Protein 4HPG (pdb70)

Foldseek 3Di:
DAFEDDAQADQADPLLVVLVLCVVLVHQEYEYAALDPSNLVSQFQSNREYAHHDHLVCLQVLLDLVSLLVVCVPRPVVRPNGHQYAEYAYEEAAACPDPVHVVRLVRRVSSQVSNCVSCVVVPNLVRYPYEHEHECVQFDDQVQLLPIAGDPVGLVSPLVRLVVCVVSVHAYEYADELQVVCQVCVVLPPLCQALVNAPAFDDDDPPFGRRHDRLSSVSSVCSRCVVSVNNPHAYAHEEYFAFCDFGPPNRLVSRLRRVQVVLVVQCFHHSVGTHHGHHHYYYHQAQNVNDDDRRSRGRHQAYNVSHGSHPHRND/DAFEDDDQAPQFDPLLVVLVLCLVQVHQEYEYAALDPSNLVNQFQSNREYAHHDELVCLVVLLDLVSLLVCCVVRPVVRVNGYQYAEYAYEAAAACPDPVHVVSLVRRVSSLVSNLVNCVVVPCLVRYQYEHEHECVQFPDQVQLLQIAGDPVRLVSVLVRLVVCVVSVHAYEYADELQVVCQVCVPVDPLCQALVNAPAFDDDDDVFGRSHPRLSRVSSVLSRCVVSVNNVHAYAHEEYFAFCDQGPPNRLVSRLRRVQVVLVVQCAHHSVGGHHGHHHYYYHQAQNVNDDDRRSRGRHQAYSVSHGSHPHRND/DAFEDEDQAPQADPLLVVLVLCVVLVHQEYEYAALDPVNLVSQFQSNREYAHHDELVCLQVLLDLVSLLVCCVVRPVVRVNGHQYAEYAQYEAAACPDPVHVVRLVRRVSNLVSNCVNCVVVPCLVRYPYEHEHECVQFPDQVQLLPIAGDPVRLVSVLVRLVVCVVSVHAYEYADELQVVCQVCVVLQPLCQALVNFPFFDHDDPVDGRRHPRLSSVSSVCSHCVVSVNNPHAYAHEEYFAFCDFGPPNRLVSRLRRVQVVLVVQCAHHSVGTHHRHHHYYYHQAFNVNDDDRRSRGRHQAYSVSDGSHPHRND/DAFEDDDQAPLADDLLVVLVLCLVQVRQEYEYAALDPRNLVSQFQSNREYAHHHHLVCLVQLLPLVSLLVVCVVRPVVRVVGHQYAEYAYEAAAACPDPVHVVSLVRRVSSLVSNVVSCVVVPCLVRYPYEHEHECVQWPDQVQLLPIAGDPVRLVSPLVRLVVCVVSVHAYEYADELQVVCQVCVPVDPLCQALVNAPAFDDDDPVFGRSHPRLSVVSSVLSRCVVSVNVPHAYAHEEYFAFCDDGPPNRLVSRLRNVQVVLVVQPAHHSVGGRHRHHHYYPHQAQNVNDDDRRSRGRHQAYSVRHGSHPHRND

Sequence (1260 aa):
VGVCYGMQGNNLPPVSEVIALYKKSNITRMRIYDPNQAVLEALRGSNIELILGVPNSDLQSLTNPSNAKSWVQKNVRGFWSSVRFRYIAVGNEISPVNRGTAWLAQFVLPAMRNIHDAIRSAGLQDQIKVSTAIDLTLVGNSYPPSAGAFRDDVRSYLNPIIRFLSSIRSPLLANIYPYFTYAGNPRDISLPYALFTSPSVVVWDGQRGYKNLFDATLDALYSALERASGGSLEVVVSESGWPSAGAFAATFDNGRTYLSNLIQHVKRGTPKRPKRAIETYLFAMFDENKKQPEVEKHFGLFFPNKWQKYNLNFSVGVCYGMQGNNLPPVSEVIALYKKSNITRMRIYDPNQAVLEALRGSNIELILGVPNSDLQSLTNPSNAKSWVQKNVRGFWSSVRFRYIAVGNEISPVNRGTAWLAQFVLPAMRNIHDAIRSAGLQDQIKVSTAIDLTLVGNSYPPSAGAFRDDVRSYLNPIIRFLSSIRSPLLANIYPYFTYAGNPRDISLPYALFTSPSVVVWDGQRGYKNLFDATLDALYSALERASGGSLEVVVSESGWPSAGAFAATFDNGRTYLSNLIQHVKRGTPKRPKRAIETYLFAMFDENKKQPEVEKHFGLFFPNKWQKYNLNFSVGVCYGMQGNNLPPVSEVIALYKKSNITRMRIYDPNQAVLEALRGSNIELILGVPNSDLQSLTNPSNAKSWVQKNVRGFWSSVRFRYIAVGNEISPVNRGTAWLAQFVLPAMRNIHDAIRSAGLQDQIKVSTAIDLTLVGNSYPPSAGAFRDDVRSYLNPIIRFLSSIRSPLLANIYPYFTYAGNPRDISLPYALFTSPSVVVWDGQRGYKNLFDATLDALYSALERASGGSLEVVVSESGWPSAGAFAATFDNGRTYLSNLIQHVKRGTPKRPKRAIETYLFAMFDENKKQPEVEKHFGLFFPNKWQKYNLNFSVGVCYGMQGNNLPPVSEVIALYKKSNITRMRIYDPNQAVLEALRGSNIELILGVPNSDLQSLTNPSNAKSWVQKNVRGFWSSVRFRYIAVGNEISPVNRGTAWLAQFVLPAMRNIHDAIRSAGLQDQIKVSTAIDLTLVGNSYPPSAGAFRDDVRSYLNPIIRFLSSIRSPLLANIYPYFTYAGNPRDISLPYALFTSPSVVVWDGQRGYKNLFDATLDALYSALERASGGSLEVVVSESGWPSAGAFAATFDNGRTYLSNLIQHVKRGTPKRPKRAIETYLFAMFDENKKQPEVEKHFGLFFPNKWQKYNLNFS

Nearest PDB structures (foldseek):
  4iis-assembly4_D  TM=9.986E-01  e=2.683E-67  Hevea brasiliensis
  2cyg-assembly1_A  TM=9.717E-01  e=1.065E-47  Musa acuminata
  3ur7-assembly2_B  TM=9.651E-01  e=1.050E-44  Solanum tuberosum
  3ur8-assembly2_B  TM=9.765E-01  e=4.559E-44  Solanum tuberosum
  1ghr-assembly1_A  TM=9.782E-01  e=1.045E-43  Hordeum vulgare

Solvent-accessible surface area: 48879 Å² total

Organism: Hevea brasiliensis (NCBI:txid3981)

Radius of gyration: 34.24 Å; Cα contacts (8 Å, |Δi|>4): 2772; chains: 4; bounding box: 88×74×108 Å

Structure (mmCIF, N/CA/C/O backbone):
data_4HPG
#
_entry.id   4HPG
#
_cell.length_a   87.176
_cell.length_b   89.778
_cell.length_c   101.542
_cell.angle_alpha   90.00
_cell.angle_beta   113.59
_cell.angle_gamma   90.00
#
_symmetry.space_group_name_H-M   'P 1 21 1'
#
loop_
_entity.id
_entity.type
_entity.pdbx_description
1 polymer Beta-1,3-glucanase
2 branched alpha-L-fucopyranose-(1-3)-2-acetamido-2-deoxy-beta-D-glucopyranose
3 non-polymer DI(HYDROXYETHYL)ETHER
4 non-polymer 2-acetamido-2-deoxy-beta-D-glucopyranose
5 water water
#
loop_
_atom_site.group_PDB
_atom_site.id
_atom_site.type_symbol
_atom_site.label_atom_id
_atom_site.label_alt_id
_atom_site.label_comp_id
_atom_site.label_asym_id
_atom_site.label_entity_id
_atom_site.label_seq_id
_atom_site.pdbx_PDB_ins_code
_atom_site.Cartn_x
_atom_site.Cartn_y
_atom_site.Cartn_z
_atom_site.occupancy
_atom_site.B_iso_or_equiv
_atom_site.auth_seq_id
_atom_site.auth_comp_id
_atom_site.auth_asym_id
_atom_site.auth_atom_id
_atom_site.pdbx_PDB_model_num
ATOM 9 N N . VAL A 1 2 ? 13.273 8.296 194.130 1.00 33.94 2 VAL A N 1
ATOM 10 C CA . VAL A 1 2 ? 12.568 7.410 195.020 1.00 33.24 2 VAL A CA 1
ATOM 11 C C . VAL A 1 2 ? 13.382 7.211 196.291 1.00 34.63 2 VAL A C 1
ATOM 12 O O . VAL A 1 2 ? 14.594 7.427 196.277 1.00 39.93 2 VAL A O 1
ATOM 16 N N . GLY A 1 3 ? 12.737 6.926 197.420 1.00 37.86 3 GLY A N 1
ATOM 17 C CA . GLY A 1 3 ? 13.490 6.609 198.622 1.00 28.82 3 GLY A CA 1
ATOM 18 C C . GLY A 1 3 ? 13.300 5.138 198.932 1.00 27.77 3 GLY A C 1
ATOM 19 O O . GLY A 1 3 ? 12.464 4.494 198.336 1.00 32.49 3 GLY A O 1
ATOM 20 N N . VAL A 1 4 ? 14.035 4.604 199.894 1.00 28.95 4 VAL A N 1
ATOM 21 C CA . VAL A 1 4 ? 13.880 3.214 200.288 1.00 27.35 4 VAL A CA 1
ATOM 22 C C . VAL A 1 4 ? 13.937 3.105 201.823 1.00 28.67 4 VAL A C 1
ATOM 23 O O . VAL A 1 4 ? 14.823 3.670 202.455 1.00 27.16 4 VAL A O 1
ATOM 27 N N . CYS A 1 5 ? 13.015 2.345 202.404 1.00 29.36 5 CYS A N 1
ATOM 28 C CA . CYS A 1 5 ? 13.033 2.117 203.851 1.00 30.70 5 CYS A CA 1
ATOM 29 C C . CYS A 1 5 ? 14.070 1.139 204.327 1.00 32.19 5 CYS A C 1
ATOM 30 O O . CYS A 1 5 ? 14.173 0.029 203.806 1.00 39.53 5 CYS A O 1
ATOM 33 N N . TYR A 1 6 ? 14.820 1.523 205.353 1.00 37.41 6 TYR A N 1
ATOM 34 C CA . TYR A 1 6 ? 15.852 0.665 205.917 1.00 36.46 6 TYR A CA 1
ATOM 35 C C . TYR A 1 6 ? 15.325 0.073 207.215 1.00 35.30 6 TYR A C 1
ATOM 36 O O . TYR A 1 6 ? 15.507 0.625 208.290 1.00 38.95 6 TYR A O 1
ATOM 45 N N . GLY A 1 7 ? 14.679 -1.079 207.095 1.00 37.99 7 GLY A N 1
ATOM 46 C CA . GLY A 1 7 ? 14.254 -1.858 208.243 1.00 33.91 7 GLY A CA 1
ATOM 47 C C . GLY A 1 7 ? 15.351 -2.819 208.597 1.00 38.22 7 GLY A C 1
ATOM 48 O O . GLY A 1 7 ? 15.978 -3.395 207.698 1.00 41.61 7 GLY A O 1
ATOM 49 N N . MET A 1 8 ? 15.588 -3.013 209.884 1.00 41.09 8 MET A N 1
ATOM 50 C CA . MET A 1 8 ? 16.689 -3.838 210.348 1.00 41.82 8 MET A CA 1
ATOM 51 C C . MET A 1 8 ? 16.243 -5.113 211.046 1.00 43.57 8 MET A C 1
ATOM 52 O O . MET A 1 8 ? 17.045 -5.822 211.656 1.00 44.82 8 MET A O 1
ATOM 57 N N . GLN A 1 9 ? 14.979 -5.464 210.936 1.00 41.06 9 GLN A N 1
ATOM 58 C CA . GLN A 1 9 ? 14.531 -6.617 211.699 1.00 42.63 9 GLN A CA 1
ATOM 59 C C . GLN A 1 9 ? 14.790 -7.954 211.003 1.00 48.13 9 GLN A C 1
ATOM 60 O O . GLN A 1 9 ? 13.856 -8.747 210.780 1.00 45.70 9 GLN A O 1
ATOM 66 N N . GLY A 1 10 ? 16.053 -8.190 210.648 1.00 44.83 10 GLY A N 1
ATOM 67 C CA . GLY A 1 10 ? 16.476 -9.472 210.113 1.00 42.03 10 GLY A CA 1
ATOM 68 C C . GLY A 1 10 ? 17.756 -9.879 210.819 1.00 45.29 10 GLY A C 1
ATOM 69 O O . GLY A 1 10 ? 18.486 -9.005 211.318 1.00 40.13 10 GLY A O 1
ATOM 70 N N . ASN A 1 11 ? 18.054 -11.182 210.831 1.00 45.79 11 ASN A N 1
ATOM 71 C CA . ASN A 1 11 ? 19.249 -11.694 211.527 1.00 42.22 11 ASN A CA 1
ATOM 72 C C . ASN A 1 11 ? 20.484 -11.858 210.633 1.00 38.14 11 ASN A C 1
ATOM 73 O O . ASN A 1 11 ? 21.476 -12.405 211.088 1.00 42.31 11 ASN A O 1
ATOM 78 N N . ASN A 1 12 ? 20.393 -11.489 209.358 1.00 37.04 12 ASN A N 1
ATOM 79 C CA . ASN A 1 12 ? 21.435 -11.788 208.371 1.00 38.40 12 ASN A CA 1
ATOM 80 C C . ASN A 1 12 ? 21.793 -10.571 207.521 1.00 44.43 12 ASN A C 1
ATOM 81 O O . ASN A 1 12 ? 22.212 -10.714 206.346 1.00 47.65 12 ASN A O 1
ATOM 86 N N . LEU A 1 13 ? 21.577 -9.378 208.073 1.00 41.78 13 LEU A N 1
ATOM 87 C CA . LEU A 1 13 ? 21.772 -8.161 207.285 1.00 41.95 13 LEU A CA 1
ATOM 88 C C . LEU A 1 13 ? 23.231 -7.665 207.319 1.00 42.70 13 LEU A C 1
ATOM 89 O O . LEU A 1 13 ? 23.946 -7.858 208.307 1.00 45.77 13 LEU A O 1
ATOM 94 N N . PRO A 1 14 ? 23.653 -6.972 206.249 1.00 42.18 14 PRO A N 1
ATOM 95 C CA . PRO A 1 14 ? 24.996 -6.378 206.202 1.00 43.74 14 PRO A CA 1
ATOM 96 C C . PRO A 1 14 ? 25.166 -5.374 207.313 1.00 41.80 14 PRO A C 1
ATOM 97 O O . PRO A 1 14 ? 24.152 -4.878 207.808 1.00 44.57 14 PRO A O 1
ATOM 101 N N . PRO A 1 15 ? 26.415 -5.096 207.716 1.00 41.02 15 PRO A N 1
ATOM 102 C CA . PRO A 1 15 ? 26.650 -4.044 208.708 1.00 44.78 15 PRO A CA 1
ATOM 103 C C . PRO A 1 15 ? 26.076 -2.719 208.255 1.00 43.96 15 PRO A C 1
ATOM 104 O O . PRO A 1 15 ? 26.037 -2.461 207.045 1.00 46.25 15 PRO A O 1
ATOM 108 N N . VAL A 1 16 ? 25.656 -1.908 209.222 1.00 38.97 16 VAL A N 1
ATOM 109 C CA . VAL A 1 16 ? 25.121 -0.588 208.973 1.00 35.53 16 VAL A CA 1
ATOM 110 C C . VAL A 1 16 ? 25.953 0.158 207.938 1.00 41.81 16 VAL A C 1
ATOM 111 O O . VAL A 1 16 ? 25.413 0.785 207.008 1.00 45.87 16 VAL A O 1
ATOM 115 N N . SER A 1 17 ? 27.270 0.103 208.130 1.00 44.80 17 SER A N 1
ATOM 116 C CA . SER A 1 17 ? 28.228 0.847 207.307 1.00 43.18 17 SER A CA 1
ATOM 117 C C . SER A 1 17 ? 28.152 0.489 205.823 1.00 42.54 17 SER A C 1
ATOM 118 O O . SER A 1 17 ? 28.282 1.367 204.975 1.00 45.62 17 SER A O 1
ATOM 121 N N . GLU A 1 18 ? 27.943 -0.790 205.516 1.00 43.89 18 GLU A N 1
ATOM 122 C CA . GLU A 1 18 ? 27.832 -1.291 204.123 1.00 46.86 18 GLU A CA 1
ATOM 123 C C . GLU A 1 18 ? 26.564 -0.901 203.363 1.00 46.65 18 GLU A C 1
ATOM 124 O O . GLU A 1 18 ? 26.585 -0.667 202.137 1.00 42.00 18 GLU A O 1
ATOM 130 N N . VAL A 1 19 ? 25.475 -0.840 204.131 1.00 45.19 19 VAL A N 1
ATOM 131 C CA . VAL A 1 19 ? 24.155 -0.488 203.654 1.00 37.80 19 VAL A CA 1
ATOM 132 C C . VAL A 1 19 ? 24.157 0.928 203.124 1.00 40.50 19 VAL A C 1
ATOM 133 O O . VAL A 1 19 ? 23.574 1.212 202.073 1.00 42.23 19 VAL A O 1
ATOM 137 N N . ILE A 1 20 ? 24.821 1.824 203.848 1.00 39.62 20 ILE A N 1
ATOM 138 C CA . ILE A 1 20 ? 24.987 3.207 203.388 1.00 39.65 20 ILE A CA 1
ATOM 139 C C . ILE A 1 20 ? 25.745 3.259 202.054 1.00 42.69 20 ILE A C 1
ATOM 140 O O . ILE A 1 20 ? 25.310 3.947 201.122 1.00 46.31 20 ILE A O 1
ATOM 145 N N . ALA A 1 21 ? 26.910 2.594 201.984 1.00 46.41 21 ALA A N 1
ATOM 146 C CA . ALA A 1 21 ? 27.632 2.441 200.708 1.00 46.03 21 ALA A CA 1
ATOM 147 C C . ALA A 1 21 ? 26.667 1.943 199.631 1.00 41.92 21 ALA A C 1
ATOM 148 O O . ALA A 1 21 ? 26.560 2.526 198.538 1.00 40.10 21 ALA A O 1
ATOM 150 N N . LEU A 1 22 ? 25.904 0.914 199.988 1.00 39.03 22 LEU A N 1
ATOM 151 C CA . LEU A 1 22 ? 24.935 0.331 199.070 1.00 41.65 22 LEU A CA 1
ATOM 152 C C . LEU A 1 22 ? 23.866 1.361 198.716 1.00 44.42 22 LEU A C 1
ATOM 153 O O . LEU A 1 22 ? 23.308 1.326 197.622 1.00 44.20 22 LEU A O 1
ATOM 158 N N . TYR A 1 23 ? 23.598 2.309 199.609 1.00 39.41 23 TYR A N 1
ATOM 159 C CA . TYR A 1 23 ? 22.675 3.352 199.226 1.00 39.62 23 TYR A CA 1
ATOM 160 C C . TYR A 1 23 ? 23.338 4.275 198.177 1.00 42.37 23 TYR A C 1
ATOM 161 O O . TYR A 1 23 ? 22.722 4.573 197.137 1.00 41.10 23 TYR A O 1
ATOM 170 N N . LYS A 1 24 ? 24.553 4.767 198.436 1.00 43.42 24 LYS A N 1
ATOM 171 C CA . LYS A 1 24 ? 25.260 5.634 197.461 1.00 45.56 24 LYS A CA 1
ATOM 172 C C . LYS A 1 24 ? 25.465 4.920 196.116 1.00 45.01 24 LYS A C 1
ATOM 173 O O . LYS A 1 24 ? 25.193 5.475 195.044 1.00 45.65 24 LYS A O 1
ATOM 179 N N . LYS A 1 25 ? 25.948 3.679 196.204 1.00 41.31 25 LYS A N 1
ATOM 180 C CA . LYS A 1 25 ? 26.195 2.833 195.047 1.00 44.72 25 LYS A CA 1
ATOM 181 C C . LYS A 1 25 ? 24.999 2.730 194.121 1.00 45.34 25 LYS A C 1
ATOM 182 O O . LYS A 1 25 ? 25.125 2.824 192.886 1.00 41.77 25 LYS A O 1
ATOM 188 N N . SER A 1 26 ? 23.829 2.522 194.711 1.00 43.05 26 SER A N 1
ATOM 189 C CA . SER A 1 26 ? 22.635 2.335 193.904 1.00 41.04 26 SER A CA 1
ATOM 190 C C . SER A 1 26 ? 22.034 3.675 193.486 1.00 43.59 26 SER A C 1
ATOM 191 O O . SER A 1 26 ? 21.024 3.710 192.784 1.00 44.78 26 SER A O 1
ATOM 194 N N . ASN A 1 27 ? 22.671 4.772 193.900 1.00 42.32 27 ASN A N 1
ATOM 195 C CA . ASN A 1 27 ? 22.175 6.123 193.607 1.00 43.46 27 ASN A CA 1
ATOM 196 C C . ASN A 1 27 ? 20.768 6.351 194.209 1.00 42.96 27 ASN A C 1
ATOM 197 O O . ASN A 1 27 ? 19.923 7.005 193.594 1.00 41.33 27 ASN A O 1
ATOM 202 N N . ILE A 1 28 ? 20.528 5.743 195.378 1.00 40.72 28 ILE A N 1
ATOM 203 C CA . ILE A 1 28 ? 19.351 5.972 196.230 1.00 37.82 28 ILE A CA 1
ATOM 204 C C . ILE A 1 28 ? 19.653 7.157 197.155 1.00 37.55 28 ILE A C 1
ATOM 205 O O . ILE A 1 28 ? 20.506 7.047 198.023 1.00 42.14 28 ILE A O 1
ATOM 210 N N . THR A 1 29 ? 18.982 8.286 196.967 1.00 38.99 29 THR A N 1
ATOM 211 C CA . THR A 1 29 ? 19.296 9.494 197.714 1.00 36.91 29 THR A CA 1
ATOM 212 C C . THR A 1 29 ? 18.349 9.771 198.913 1.00 40.16 29 THR A C 1
ATOM 213 O O . THR A 1 29 ? 18.452 10.810 199.570 1.00 37.86 29 THR A O 1
ATOM 217 N N . ARG A 1 30 ? 17.464 8.824 199.226 1.00 40.14 30 ARG A N 1
ATOM 218 C CA . ARG A 1 30 ? 16.522 8.961 200.354 1.00 35.07 30 ARG A CA 1
ATOM 219 C C . ARG A 1 30 ? 16.303 7.695 201.185 1.00 29.93 30 ARG A C 1
ATOM 220 O O . ARG A 1 30 ? 16.122 6.610 200.645 1.00 29.46 30 ARG A O 1
ATOM 228 N N . MET A 1 31 ? 16.350 7.843 202.507 1.00 30.37 31 MET A N 1
ATOM 229 C CA . MET A 1 31 ? 16.209 6.696 203.404 1.00 28.82 31 MET A CA 1
ATOM 230 C C . MET A 1 31 ? 15.158 6.943 204.493 1.00 30.70 31 MET A C 1
ATOM 231 O O . MET A 1 31 ? 15.027 8.055 204.985 1.00 31.49 31 MET A O 1
ATOM 236 N N . ARG A 1 32 ? 14.414 5.914 204.873 1.00 28.34 32 ARG A N 1
ATOM 237 C CA . ARG A 1 32 ? 13.556 6.030 206.034 1.00 26.89 32 ARG A CA 1
ATOM 238 C C . ARG A 1 32 ? 13.979 5.039 207.125 1.00 31.76 32 ARG A C 1
ATOM 239 O O . ARG A 1 32 ? 14.131 3.844 206.875 1.00 34.64 32 ARG A O 1
ATOM 247 N N . ILE A 1 33 ? 14.245 5.539 208.324 1.00 31.03 33 ILE A N 1
ATOM 248 C CA . ILE A 1 33 ? 14.427 4.642 209.460 1.00 29.07 33 ILE A CA 1
ATOM 249 C C . ILE A 1 33 ? 13.282 4.763 210.485 1.00 27.14 33 ILE A C 1
ATOM 250 O O . ILE A 1 33 ? 12.566 5.767 210.513 1.00 28.56 33 ILE A O 1
ATOM 255 N N . TYR A 1 34 ? 13.111 3.750 211.333 1.00 29.93 34 TYR A N 1
ATOM 256 C CA . TYR A 1 34 ? 11.957 3.696 212.242 1.00 26.86 34 TYR A CA 1
ATOM 257 C C . TYR A 1 34 ? 12.347 4.045 213.703 1.00 29.23 34 TYR A C 1
ATOM 258 O O . TYR A 1 34 ? 11.475 4.214 214.558 1.00 29.35 34 TYR A O 1
ATOM 267 N N . ASP A 1 35 ? 13.642 4.205 213.966 1.00 28.45 35 ASP A N 1
ATOM 268 C CA . ASP A 1 35 ? 14.112 4.682 215.274 1.00 32.30 35 ASP A CA 1
ATOM 269 C C . ASP A 1 35 ? 15.385 5.489 215.085 1.00 30.74 35 ASP A C 1
ATOM 270 O O . ASP A 1 35 ? 16.041 5.337 214.074 1.00 36.12 35 ASP A O 1
ATOM 275 N N . PRO A 1 36 ? 15.791 6.283 216.076 1.00 28.34 36 PRO A N 1
ATOM 276 C CA . PRO A 1 36 ? 17.037 7.029 215.860 1.00 31.00 36 PRO A CA 1
ATOM 277 C C . PRO A 1 36 ? 18.242 6.172 216.236 1.00 33.84 36 PRO A C 1
ATOM 278 O O . PRO A 1 36 ? 18.925 6.451 217.231 1.00 32.30 36 PRO A O 1
ATOM 282 N N . ASN A 1 37 ? 18.489 5.135 215.442 1.00 34.48 37 ASN A N 1
ATOM 283 C CA . ASN A 1 37 ? 19.626 4.253 215.662 1.00 35.32 37 ASN A CA 1
ATOM 284 C C . ASN A 1 37 ? 20.952 4.992 215.544 1.00 32.94 37 ASN A C 1
ATOM 285 O O . ASN A 1 37 ? 21.272 5.547 214.498 1.00 35.79 37 ASN A O 1
ATOM 290 N N . GLN A 1 38 ? 21.712 5.009 216.627 1.00 35.01 38 GLN A N 1
ATOM 291 C CA . GLN A 1 38 ? 22.938 5.785 216.661 1.00 33.24 38 GLN A CA 1
ATOM 292 C C . GLN A 1 38 ? 23.940 5.312 215.622 1.00 32.80 38 GLN A C 1
ATOM 293 O O . GLN A 1 38 ? 24.568 6.138 214.958 1.00 34.26 38 GLN A O 1
ATOM 299 N N . ALA A 1 39 ? 24.131 3.998 215.513 1.00 34.97 39 ALA A N 1
ATOM 300 C CA . ALA A 1 39 ? 25.088 3.457 214.547 1.00 33.15 39 ALA A CA 1
ATOM 301 C C . ALA A 1 39 ? 24.709 3.917 213.134 1.00 36.93 39 ALA A C 1
ATOM 302 O O . ALA A 1 39 ? 25.579 4.336 212.371 1.00 40.24 39 ALA A O 1
ATOM 304 N N . VAL A 1 40 ? 23.425 3.812 212.777 1.00 34.35 40 VAL A N 1
ATOM 305 C CA . VAL A 1 40 ? 22.944 4.269 211.472 1.00 29.55 40 VAL A CA 1
ATOM 306 C C . VAL A 1 40 ? 23.116 5.772 211.251 1.00 33.63 40 VAL A C 1
ATOM 307 O O . VAL A 1 40 ? 23.628 6.207 210.219 1.00 34.50 40 VAL A O 1
ATOM 311 N N . LEU A 1 41 ? 22.792 6.558 212.275 1.00 35.01 41 LEU A N 1
ATOM 312 C CA . LEU A 1 41 ? 22.904 8.016 212.206 1.00 33.92 41 LEU A CA 1
ATOM 313 C C . LEU A 1 41 ? 24.370 8.412 212.000 1.00 36.82 41 LEU A C 1
ATOM 314 O O . LEU A 1 41 ? 24.687 9.257 211.156 1.00 37.53 41 LEU A O 1
ATOM 319 N N . GLU A 1 42 ? 25.261 7.766 212.744 1.00 34.20 42 GLU A N 1
ATOM 320 C CA . GLU A 1 42 ? 26.678 8.001 212.564 1.00 36.51 42 GLU A CA 1
ATOM 321 C C . GLU A 1 42 ? 27.135 7.539 211.173 1.00 36.77 42 GLU A C 1
ATOM 322 O O . GLU A 1 42 ? 28.032 8.128 210.588 1.00 40.52 42 GLU A O 1
ATOM 328 N N . ALA A 1 43 ? 26.492 6.531 210.601 1.00 39.35 43 ALA A N 1
ATOM 329 C CA . ALA A 1 43 ? 26.964 6.025 209.324 1.00 34.31 43 ALA A CA 1
ATOM 330 C C . ALA A 1 43 ? 26.490 6.920 208.178 1.00 38.10 43 ALA A C 1
ATOM 331 O O . ALA A 1 43 ? 26.994 6.799 207.052 1.00 37.19 43 ALA A O 1
ATOM 333 N N . LEU A 1 44 ? 25.502 7.783 208.436 1.00 36.97 44 LEU A N 1
ATOM 334 C CA . LEU A 1 44 ? 24.977 8.622 207.354 1.00 37.42 44 LEU A CA 1
ATOM 335 C C . LEU A 1 44 ? 25.693 9.969 207.255 1.00 40.62 44 LEU A C 1
ATOM 336 O O . LEU A 1 44 ? 25.376 10.784 206.385 1.00 46.57 44 LEU A O 1
ATOM 341 N N . ARG A 1 45 ? 26.721 10.170 208.067 1.00 41.45 45 ARG A N 1
ATOM 342 C CA . ARG A 1 45 ? 27.367 11.481 208.148 1.00 44.95 45 ARG A CA 1
ATOM 343 C C . ARG A 1 45 ? 28.094 11.788 206.843 1.00 45.35 45 ARG A C 1
ATOM 344 O O . ARG A 1 45 ? 28.834 10.950 206.351 1.00 45.62 45 ARG A O 1
ATOM 352 N N . GLY A 1 46 ? 27.728 12.897 206.200 1.00 49.21 46 GLY A N 1
ATOM 353 C CA . GLY A 1 46 ? 28.273 13.289 204.906 1.00 44.62 46 GLY A CA 1
ATOM 354 C C . GLY A 1 46 ? 27.773 12.475 203.726 1.00 48.94 46 GLY A C 1
ATOM 355 O O . GLY A 1 46 ? 28.275 12.619 202.601 1.00 48.81 46 GLY A O 1
ATOM 356 N N . SER A 1 47 ? 26.784 11.617 203.975 1.00 46.92 47 SER A N 1
ATOM 357 C CA . SER A 1 47 ? 26.263 10.730 202.937 1.00 45.56 47 SER A CA 1
ATOM 358 C C . SER A 1 47 ? 25.423 11.439 201.878 1.00 42.98 47 SER A C 1
ATOM 359 O O . SER A 1 47 ? 25.297 10.953 200.761 1.00 44.25 47 SER A O 1
ATOM 362 N N . ASN A 1 48 ? 24.913 12.618 202.230 1.00 46.82 48 ASN A N 1
ATOM 363 C CA . ASN A 1 48 ? 23.954 13.397 201.425 1.00 47.19 48 ASN A CA 1
ATOM 364 C C . ASN A 1 48 ? 22.619 12.672 201.187 1.00 43.56 48 ASN A C 1
ATOM 365 O O . ASN A 1 48 ? 21.784 13.125 200.401 1.00 46.19 48 ASN A O 1
ATOM 370 N N . ILE A 1 49 ? 22.374 11.617 201.952 1.00 39.43 49 ILE A N 1
ATOM 371 C CA . ILE A 1 49 ? 21.123 10.877 201.875 1.00 35.18 49 ILE A CA 1
ATOM 372 C C . ILE A 1 49 ? 20.023 11.556 202.687 1.00 35.95 49 ILE A C 1
ATOM 373 O O . ILE A 1 49 ? 20.112 11.656 203.895 1.00 39.45 49 ILE A O 1
ATOM 378 N N . GLU A 1 50 ? 18.966 12.002 202.025 1.00 40.23 50 GLU A N 1
ATOM 379 C CA . GLU A 1 50 ? 17.868 12.645 202.731 1.00 36.21 50 GLU A CA 1
ATOM 380 C C . GLU A 1 50 ? 17.202 11.591 203.642 1.00 35.96 50 GLU A C 1
ATOM 381 O O . GLU A 1 50 ? 16.945 10.458 203.220 1.00 33.17 50 GLU A O 1
ATOM 387 N N . LEU A 1 51 ? 16.937 11.971 204.891 1.00 32.42 51 LEU A N 1
ATOM 388 C CA . LEU A 1 51 ? 16.458 11.029 205.897 1.00 28.78 51 LEU A CA 1
ATOM 389 C C . LEU A 1 51 ? 15.065 11.317 206.480 1.00 28.03 51 LEU A C 1
ATOM 390 O O . LEU A 1 51 ? 14.765 12.438 206.884 1.00 27.03 51 LEU A O 1
ATOM 395 N N . ILE A 1 52 ? 14.230 10.289 206.527 1.00 25.63 52 ILE A N 1
ATOM 396 C CA . ILE A 1 52 ? 13.048 10.285 207.365 1.00 25.24 52 ILE A CA 1
ATOM 397 C C . ILE A 1 52 ? 13.461 9.612 208.681 1.00 30.22 52 ILE A C 1
ATOM 398 O O . ILE A 1 52 ? 13.749 8.403 208.712 1.00 29.47 52 ILE A O 1
ATOM 403 N N . LEU A 1 53 ? 13.497 10.387 209.762 1.00 28.95 53 LEU A N 1
ATOM 404 C CA . LEU A 1 53 ? 13.853 9.877 211.076 1.00 24.47 53 LEU A CA 1
ATOM 405 C C . LEU A 1 53 ? 12.612 9.527 211.869 1.00 24.96 53 LEU A C 1
ATOM 406 O O . LEU A 1 53 ? 11.761 10.361 212.088 1.00 27.12 53 LEU A O 1
ATOM 411 N N . GLY A 1 54 ? 12.504 8.285 212.295 1.00 26.61 54 GLY A N 1
ATOM 412 C CA . GLY A 1 54 ? 11.307 7.845 212.975 1.00 24.70 54 GLY A CA 1
ATOM 413 C C . GLY A 1 54 ? 11.362 7.897 214.486 1.00 26.91 54 GLY A C 1
ATOM 414 O O . GLY A 1 54 ? 12.388 7.625 215.092 1.00 29.83 54 GLY A O 1
ATOM 415 N N . VAL A 1 55 ? 10.267 8.332 215.093 1.00 27.87 55 VAL A N 1
ATOM 416 C CA . VAL A 1 55 ? 10.050 8.143 216.516 1.00 24.25 55 VAL A CA 1
ATOM 417 C C . VAL A 1 55 ? 9.284 6.842 216.689 1.00 26.18 55 VAL A C 1
ATOM 418 O O . VAL A 1 55 ? 8.186 6.715 216.164 1.00 28.08 55 VAL A O 1
ATOM 422 N N . PRO A 1 56 ? 9.834 5.884 217.449 1.00 27.97 56 PRO A N 1
ATOM 423 C CA . PRO A 1 56 ? 9.138 4.597 217.597 1.00 27.36 56 PRO A CA 1
ATOM 424 C C . PRO A 1 56 ? 7.897 4.747 218.470 1.00 25.87 56 PRO A C 1
ATOM 425 O O . PRO A 1 56 ? 7.902 5.574 219.375 1.00 28.91 56 PRO A O 1
ATOM 429 N N . ASN A 1 57 ? 6.847 3.986 218.179 1.00 25.46 57 ASN A N 1
ATOM 430 C CA . ASN A 1 57 ? 5.585 4.121 218.901 1.00 27.18 57 ASN A CA 1
ATOM 431 C C . ASN A 1 57 ? 5.758 3.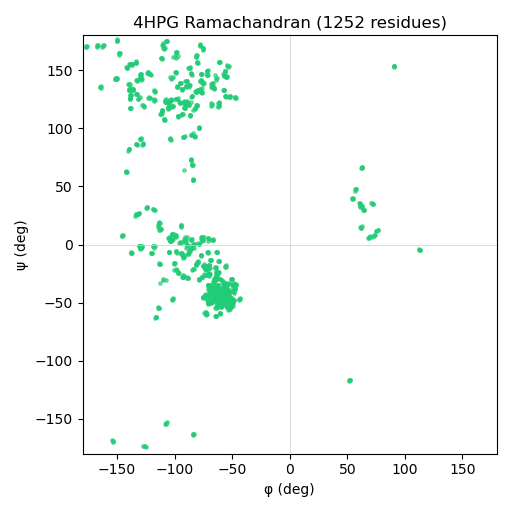987 220.399 1.00 28.91 57 ASN A C 1
ATOM 432 O O . ASN A 1 57 ? 5.063 4.645 221.180 1.00 28.92 57 ASN A O 1
ATOM 437 N N . SER A 1 58 ? 6.701 3.147 220.797 1.00 30.57 58 SER A N 1
ATOM 438 C CA . SER A 1 58 ? 6.965 2.918 222.203 1.00 30.15 58 SER A CA 1
ATOM 439 C C . SER A 1 58 ? 7.483 4.168 222.941 1.00 28.68 58 SER A C 1
ATOM 440 O O . SER A 1 58 ? 7.379 4.227 224.151 1.00 29.21 58 SER A O 1
ATOM 443 N N . ASP A 1 59 ? 8.013 5.161 222.220 1.00 29.44 59 ASP A N 1
ATOM 444 C CA . ASP A 1 59 ? 8.545 6.395 222.835 1.00 30.08 59 ASP A CA 1
ATOM 445 C C . ASP A 1 59 ? 7.597 7.601 222.822 1.00 30.10 59 ASP A C 1
ATOM 446 O O . ASP A 1 59 ? 7.959 8.655 223.345 1.00 32.09 59 ASP A O 1
ATOM 451 N N . LEU A 1 60 ? 6.444 7.482 222.162 1.00 25.66 60 LEU A N 1
ATOM 452 C CA . LEU A 1 60 ? 5.468 8.579 222.073 1.00 24.67 60 LEU A CA 1
ATOM 453 C C . LEU A 1 60 ? 5.031 9.160 223.418 1.00 27.81 60 LEU A C 1
ATOM 454 O O . LEU A 1 60 ? 4.942 10.369 223.576 1.00 28.80 60 LEU A O 1
ATOM 459 N N . GLN A 1 61 ? 4.786 8.292 224.391 1.00 28.80 61 GLN A N 1
ATOM 460 C CA . GLN A 1 61 ? 4.287 8.717 225.702 1.00 29.62 61 GLN A CA 1
ATOM 461 C C . GLN A 1 61 ? 5.367 9.578 226.323 1.00 30.72 61 GLN A C 1
ATOM 462 O O . GLN A 1 61 ? 5.095 10.685 226.776 1.00 29.38 61 GLN A O 1
ATOM 468 N N . SER A 1 62 ? 6.576 9.042 226.389 1.00 28.13 62 SER A N 1
ATOM 469 C CA . SER A 1 62 ? 7.707 9.800 226.884 1.00 30.65 62 SER A CA 1
ATOM 470 C C . SER A 1 62 ? 7.821 11.188 226.269 1.00 31.15 62 SER A C 1
ATOM 471 O O . SER A 1 62 ? 8.182 12.149 226.951 1.00 32.77 62 SER A O 1
ATOM 474 N N . LEU A 1 63 ? 7.513 11.287 224.981 1.00 28.61 63 LEU A N 1
ATOM 475 C CA . LEU A 1 63 ? 7.745 12.515 224.233 1.00 26.37 63 LEU A CA 1
ATOM 476 C C . LEU A 1 63 ? 6.615 13.528 224.349 1.00 25.32 63 LEU A C 1
ATOM 477 O O . LEU A 1 63 ? 6.723 14.638 223.849 1.00 29.75 63 LEU A O 1
ATOM 482 N N . THR A 1 64 ? 5.546 13.172 225.041 1.00 27.13 64 THR A N 1
ATOM 483 C CA . THR A 1 64 ? 4.483 14.132 225.311 1.00 26.68 64 THR A CA 1
ATOM 484 C C . THR A 1 64 ? 4.936 15.062 226.442 1.00 28.45 64 THR A C 1
ATOM 485 O O . THR A 1 64 ? 4.306 16.068 226.751 1.00 27.96 64 THR A O 1
ATOM 489 N N . ASN A 1 65 ? 6.054 14.703 227.059 1.00 32.44 65 ASN A N 1
ATOM 490 C CA . ASN A 1 65 ? 6.756 15.576 227.977 1.00 27.18 65 ASN A CA 1
ATOM 491 C C . ASN A 1 65 ? 7.784 16.439 227.242 1.00 30.05 65 ASN A C 1
ATOM 492 O O . ASN A 1 65 ? 8.698 15.921 226.610 1.00 31.87 65 ASN A O 1
ATOM 497 N N . PRO A 1 66 ? 7.659 17.762 227.366 1.00 30.79 66 PRO A N 1
ATOM 498 C CA . PRO A 1 66 ? 8.517 18.730 226.670 1.00 29.82 66 PRO A CA 1
ATOM 499 C C . PRO A 1 66 ? 10.001 18.516 226.973 1.00 33.11 66 PRO A C 1
ATOM 500 O O . PRO A 1 66 ? 10.803 18.567 226.056 1.00 35.07 66 PRO A O 1
ATOM 504 N N . SER A 1 67 ? 10.364 18.284 228.230 1.00 35.70 67 SER A N 1
ATOM 505 C CA . SER A 1 67 ? 11.770 18.102 228.581 1.00 36.85 67 SER A CA 1
ATOM 506 C C . SER A 1 67 ? 12.334 16.836 227.928 1.00 32.57 67 SER A C 1
ATOM 507 O O . SER A 1 67 ? 13.448 16.822 227.426 1.00 34.41 67 SER A O 1
ATOM 510 N N . ASN A 1 68 ? 11.520 15.802 227.854 1.00 30.12 68 ASN A N 1
ATOM 511 C CA . ASN A 1 68 ? 11.911 14.587 227.176 1.00 30.07 68 ASN A CA 1
ATOM 512 C C . ASN A 1 68 ? 12.126 14.793 225.667 1.00 32.60 68 ASN A C 1
ATOM 513 O O . ASN A 1 68 ? 13.035 14.206 225.084 1.00 33.67 68 ASN A O 1
ATOM 518 N N . ALA A 1 69 ? 11.266 15.597 225.041 1.00 29.20 69 ALA A N 1
ATOM 519 C CA . ALA A 1 69 ? 11.374 15.898 223.616 1.00 33.39 69 ALA A CA 1
ATOM 520 C C . ALA A 1 69 ? 12.605 16.747 223.274 1.00 33.31 69 ALA A C 1
ATOM 521 O O . ALA A 1 69 ? 13.241 16.567 222.218 1.00 28.58 69 ALA A O 1
ATOM 523 N N . LYS A 1 70 ? 12.880 17.726 224.125 1.00 29.86 70 LYS A N 1
ATOM 524 C CA . LYS A 1 70 ? 14.012 18.593 223.895 1.00 33.71 70 LYS A CA 1
ATOM 525 C C . LYS A 1 70 ? 15.262 17.724 223.835 1.00 30.42 70 LYS A C 1
ATOM 526 O O . LYS A 1 70 ? 16.066 17.833 222.920 1.00 31.19 70 LYS A O 1
ATOM 532 N N . SER A 1 71 ? 15.429 16.880 224.851 1.00 32.89 71 SER A N 1
ATOM 533 C CA . SER A 1 71 ? 16.562 15.974 224.924 1.00 32.05 71 SER A CA 1
ATOM 534 C C . SER A 1 71 ? 16.577 14.926 223.811 1.00 28.74 71 SER A C 1
ATOM 535 O O . SER A 1 71 ? 17.639 14.563 223.341 1.00 29.21 71 SER A O 1
ATOM 538 N N . TRP A 1 72 ? 15.416 14.531 223.303 1.00 29.98 72 TRP A N 1
ATOM 539 C CA . TRP A 1 72 ? 15.388 13.604 222.178 1.00 28.99 72 TRP A CA 1
ATOM 540 C C . TRP A 1 72 ? 15.924 14.267 220.919 1.00 28.79 72 TRP A C 1
ATOM 541 O O . TRP A 1 72 ? 16.833 13.752 220.274 1.00 28.17 72 TRP A O 1
ATOM 552 N N . VAL A 1 73 ? 15.390 15.440 220.619 1.00 25.25 73 VAL A N 1
ATOM 553 C CA . VAL A 1 73 ? 15.867 16.251 219.523 1.00 30.88 73 VAL A CA 1
ATOM 554 C C . VAL A 1 73 ? 17.324 16.652 219.618 1.00 33.28 73 VAL A C 1
ATOM 555 O O . VAL A 1 73 ? 18.064 16.711 218.616 1.00 33.37 73 VAL A O 1
ATOM 559 N N . GLN A 1 74 ? 17.715 16.949 220.841 1.00 30.61 74 GLN A N 1
ATOM 560 C CA . GLN A 1 74 ? 19.066 17.346 221.141 1.00 32.48 74 GLN A CA 1
ATOM 561 C C . GLN A 1 74 ? 19.976 16.151 220.784 1.00 30.75 74 GLN A C 1
ATOM 562 O O . GLN A 1 74 ? 20.985 16.284 220.096 1.00 36.67 74 GLN A O 1
ATOM 568 N N . LYS A 1 75 ? 19.625 14.985 221.303 1.00 29.73 75 LYS A N 1
ATOM 569 C CA . LYS A 1 75 ? 20.425 13.777 221.138 1.00 30.15 75 LYS A CA 1
ATOM 570 C C . LYS A 1 75 ? 20.476 13.184 219.733 1.00 32.57 75 LYS A C 1
ATOM 571 O O . LYS A 1 75 ? 21.526 12.757 219.277 1.00 35.46 75 LYS A O 1
ATOM 577 N N . ASN A 1 76 ? 19.332 13.117 219.065 1.00 33.09 76 ASN A N 1
ATOM 578 C CA . ASN A 1 76 ? 19.227 12.376 217.816 1.00 28.43 76 ASN A CA 1
ATOM 579 C C . ASN A 1 76 ? 19.279 13.283 216.585 1.00 30.26 76 ASN A C 1
ATOM 580 O O . ASN A 1 76 ? 19.453 12.811 215.460 1.00 27.29 76 ASN A O 1
ATOM 585 N N . VAL A 1 77 ? 19.088 14.581 216.794 1.00 30.26 77 VAL A N 1
ATOM 586 C CA . VAL A 1 77 ? 19.089 15.512 215.674 1.00 30.93 77 VAL A CA 1
ATOM 587 C C . VAL A 1 77 ? 20.215 16.549 215.689 1.00 31.74 77 VAL A C 1
ATOM 588 O O . VAL A 1 77 ? 21.068 16.516 214.821 1.00 34.74 77 VAL A O 1
ATOM 592 N N . ARG A 1 78 ? 20.267 17.421 216.699 1.00 35.27 78 ARG A N 1
ATOM 593 C CA . ARG A 1 78 ? 21.256 18.505 216.719 1.00 36.13 78 ARG A CA 1
ATOM 594 C C . ARG A 1 78 ? 22.672 17.959 216.788 1.00 38.84 78 ARG A C 1
ATOM 595 O O . ARG A 1 78 ? 23.616 18.579 216.308 1.00 41.52 78 ARG A O 1
ATOM 603 N N . GLY A 1 79 ? 22.798 16.767 217.359 1.00 37.22 79 GLY A N 1
ATOM 604 C CA . GLY A 1 79 ? 24.068 16.098 217.513 1.00 33.62 79 GLY A CA 1
ATOM 605 C C . GLY A 1 79 ? 24.577 15.618 216.153 1.00 41.36 79 GLY A C 1
ATOM 606 O O . GLY A 1 79 ? 25.668 15.042 216.060 1.00 46.52 79 GLY A O 1
ATOM 607 N N . PHE A 1 80 ? 23.759 15.754 215.110 1.00 37.85 80 PHE A N 1
ATOM 608 C CA . PHE A 1 80 ? 24.084 15.171 213.812 1.00 36.23 80 PHE A CA 1
ATOM 609 C C . PHE A 1 80 ? 23.778 16.086 212.633 1.00 37.66 80 PHE A C 1
ATOM 610 O O . PHE A 1 80 ? 24.039 15.720 211.478 1.00 40.34 80 PHE A O 1
ATOM 618 N N . TRP A 1 81 ? 23.144 17.218 212.904 1.00 39.40 81 TRP A N 1
ATOM 619 C CA . TRP A 1 81 ? 22.667 18.089 211.832 1.00 46.46 81 TRP A CA 1
ATOM 620 C C . TRP A 1 81 ? 23.710 18.645 210.858 1.00 51.10 81 TRP A C 1
ATOM 621 O O . TRP A 1 81 ? 23.412 18.874 209.676 1.00 52.97 81 TRP A O 1
ATOM 632 N N . SER A 1 82 ? 24.929 18.846 211.337 1.00 48.84 82 SER A N 1
ATOM 633 C CA . SER A 1 82 ? 26.059 19.161 210.459 1.00 54.90 82 SER A CA 1
ATOM 634 C C . SER A 1 82 ? 26.203 18.222 209.245 1.00 52.16 82 SER A C 1
ATOM 635 O O . SER A 1 82 ? 26.498 18.667 208.121 1.00 46.04 82 SER A O 1
ATOM 638 N N . SER A 1 83 ? 25.970 16.928 209.468 1.00 47.44 83 SER A N 1
ATOM 639 C CA . SER A 1 83 ? 26.411 15.932 208.508 1.00 46.51 83 SER A CA 1
ATOM 640 C C . SER A 1 83 ? 25.338 14.969 208.069 1.00 46.51 83 SER A C 1
ATOM 641 O O . SER A 1 83 ? 25.604 14.128 207.211 1.00 49.73 83 SER A O 1
ATOM 644 N N . VAL A 1 84 ? 24.134 15.096 208.629 1.00 48.09 84 VAL A N 1
ATOM 645 C CA . VAL A 1 84 ? 23.039 14.201 208.279 1.00 41.54 84 VAL A CA 1
ATOM 646 C C . VAL A 1 84 ? 21.921 15.071 207.760 1.00 40.63 84 VAL A C 1
ATOM 647 O O . VAL A 1 84 ? 21.536 16.025 208.424 1.00 38.99 84 VAL A O 1
ATOM 651 N N . ARG A 1 85 ? 21.438 14.761 206.553 1.00 41.80 85 ARG A N 1
ATOM 652 C CA . ARG A 1 85 ? 20.390 15.553 205.876 1.00 40.53 85 ARG A CA 1
ATOM 653 C C . ARG A 1 85 ? 19.002 15.090 206.328 1.00 35.92 85 ARG A C 1
ATOM 654 O O . ARG A 1 85 ? 18.234 14.534 205.536 1.00 38.38 85 ARG A O 1
ATOM 662 N N . PHE A 1 86 ? 18.642 15.428 207.553 1.00 30.95 86 PHE A N 1
ATOM 663 C CA . PHE A 1 86 ? 17.291 15.231 208.051 1.00 30.54 86 PHE A CA 1
ATOM 664 C C . PHE A 1 86 ? 16.275 15.907 207.145 1.00 30.18 86 PHE A C 1
ATOM 665 O O . PHE A 1 86 ? 16.451 17.056 206.755 1.00 33.10 86 PHE A O 1
ATOM 673 N N . ARG A 1 87 ? 15.266 15.150 206.729 1.00 31.18 87 ARG A N 1
ATOM 674 C CA . ARG A 1 87 ? 14.215 15.713 205.889 1.00 31.52 87 ARG A CA 1
ATOM 675 C C . ARG A 1 87 ? 12.871 15.737 206.614 1.00 28.91 87 ARG A C 1
ATOM 676 O O . ARG A 1 87 ? 12.272 16.802 206.797 1.00 28.60 87 ARG A O 1
ATOM 684 N N . TYR A 1 88 ? 12.445 14.577 207.104 1.00 26.63 88 TYR A N 1
ATOM 685 C CA . TYR A 1 88 ? 11.222 14.491 207.898 1.00 26.24 88 TYR A CA 1
ATOM 686 C C . TYR A 1 88 ? 11.471 13.747 209.200 1.00 27.65 88 TYR A C 1
ATOM 687 O O . TYR A 1 88 ? 12.335 12.883 209.282 1.00 25.67 88 TYR A O 1
ATOM 696 N N . ILE A 1 89 ? 10.756 14.159 210.233 1.00 27.07 89 ILE A N 1
ATOM 697 C CA . ILE A 1 89 ? 10.633 13.346 211.419 1.00 23.04 89 ILE A CA 1
ATOM 698 C C . ILE A 1 89 ? 9.244 12.717 211.460 1.00 21.65 89 ILE A C 1
ATOM 699 O O . ILE A 1 89 ? 8.237 13.406 211.526 1.00 23.16 89 ILE A O 1
ATOM 704 N N . ALA A 1 90 ? 9.206 11.397 211.437 1.00 23.25 90 ALA A N 1
ATOM 705 C CA . ALA A 1 90 ? 7.959 10.650 211.427 1.00 20.98 90 ALA A CA 1
ATOM 706 C C . ALA A 1 90 ? 7.568 10.298 212.864 1.00 23.86 90 ALA A C 1
ATOM 707 O O . ALA A 1 90 ? 8.033 9.301 213.395 1.00 25.96 90 ALA A O 1
ATOM 709 N N . VAL A 1 91 ? 6.761 11.127 213.509 1.00 23.96 91 VAL A N 1
ATOM 710 C CA . VAL A 1 91 ? 6.400 10.907 214.915 1.00 24.13 91 VAL A CA 1
ATOM 711 C C . VAL A 1 91 ? 5.266 9.907 215.045 1.00 22.05 91 VAL A C 1
ATOM 712 O O . VAL A 1 91 ? 4.103 10.264 214.990 1.00 23.89 91 VAL A O 1
ATOM 716 N N . GLY A 1 92 ? 5.625 8.644 215.228 1.00 24.09 92 GLY A N 1
ATOM 717 C CA . GLY A 1 92 ? 4.659 7.563 215.267 1.00 23.40 92 GLY A CA 1
ATOM 718 C C . GLY A 1 92 ? 4.408 6.943 213.907 1.00 24.83 92 GLY A C 1
ATOM 719 O O . GLY A 1 92 ? 4.652 7.556 212.883 1.00 23.52 92 GLY A O 1
ATOM 720 N N . ASN A 1 93 ? 4.003 5.681 213.901 1.00 23.75 93 ASN A N 1
ATOM 721 C CA . ASN A 1 93 ? 3.781 4.991 212.656 1.00 24.69 93 ASN A CA 1
ATOM 722 C C . ASN A 1 93 ? 2.497 4.141 212.776 1.00 28.26 93 ASN A C 1
ATOM 723 O O . ASN A 1 93 ? 2.374 3.328 213.691 1.00 26.44 93 ASN A O 1
ATOM 728 N N . GLU A 1 94 ? 1.559 4.342 211.840 1.00 28.28 94 GLU A N 1
ATOM 729 C CA . GLU A 1 94 ? 0.298 3.599 211.767 1.00 25.76 94 GLU A CA 1
ATOM 730 C C . GLU A 1 94 ? -0.541 3.630 213.033 1.00 25.65 94 GLU A C 1
ATOM 731 O O . GLU A 1 94 ? -1.137 2.636 213.424 1.00 27.76 94 GLU A O 1
ATOM 737 N N . ILE A 1 95 ? -0.590 4.788 213.673 1.00 27.22 95 ILE A N 1
ATOM 738 C CA . ILE A 1 95 ? -1.386 4.932 214.887 1.00 23.21 95 ILE A CA 1
ATOM 739 C C . ILE A 1 95 ? -2.845 5.161 214.514 1.00 25.89 95 ILE A C 1
ATOM 740 O O . ILE A 1 95 ? -3.171 6.017 213.698 1.00 21.19 95 ILE A O 1
ATOM 745 N N . SER A 1 96 ? -3.725 4.406 215.154 1.00 28.11 96 SER A N 1
ATOM 746 C CA . SER A 1 96 ? -5.158 4.612 215.020 1.00 28.02 96 SER A CA 1
ATOM 747 C C . SER A 1 96 ? -5.854 4.626 216.372 1.00 27.01 96 SER A C 1
ATOM 748 O O . SER A 1 96 ? -5.508 3.862 217.254 1.00 28.85 96 SER A O 1
ATOM 751 N N . PRO A 1 97 ? -6.838 5.506 216.541 1.00 26.83 97 PRO A N 1
ATOM 752 C CA . PRO A 1 97 ? -7.535 5.561 217.836 1.00 27.43 97 PRO A CA 1
ATOM 753 C C . PRO A 1 97 ? -8.575 4.452 217.982 1.00 22.09 97 PRO A C 1
ATOM 754 O O . PRO A 1 97 ? -9.271 4.385 218.972 1.00 26.59 97 PRO A O 1
ATOM 758 N N . VAL A 1 98 ? -8.697 3.603 216.983 1.00 26.96 98 VAL A N 1
ATOM 759 C CA . VAL A 1 98 ? -9.705 2.552 217.012 1.00 27.92 98 VAL A CA 1
ATOM 760 C C . VAL A 1 98 ? -9.097 1.188 216.689 1.00 30.11 98 VAL A C 1
ATOM 761 O O . VAL A 1 98 ? -9.819 0.205 216.660 1.00 37.66 98 VAL A O 1
ATOM 765 N N . ASN A 1 99 ? -7.801 1.122 216.385 1.00 29.37 99 ASN A N 1
ATOM 766 C CA . ASN A 1 99 ? -7.153 -0.186 216.201 1.00 31.23 99 ASN A CA 1
ATOM 767 C C . ASN A 1 99 ? -6.589 -0.732 217.529 1.00 30.56 99 ASN A C 1
ATOM 768 O O . ASN A 1 99 ? -6.000 -0.009 218.339 1.00 30.02 99 ASN A O 1
ATOM 773 N N . ARG A 1 100 ? -6.824 -2.016 217.751 1.00 27.89 100 ARG A N 1
ATOM 774 C CA . ARG A 1 100 ? -6.443 -2.650 219.001 1.00 32.69 100 ARG A CA 1
ATOM 775 C C . ARG A 1 100 ? -4.972 -2.430 219.319 1.00 32.78 100 ARG A C 1
ATOM 776 O O . ARG A 1 100 ? -4.589 -2.188 220.467 1.00 36.80 100 ARG A O 1
ATOM 784 N N . GLY A 1 101 ? -4.146 -2.521 218.287 1.00 33.84 101 GLY A N 1
ATOM 785 C CA . GLY A 1 101 ? -2.721 -2.384 218.470 1.00 29.84 101 GLY A CA 1
ATOM 786 C C . GLY A 1 101 ? -2.234 -1.027 218.918 1.00 31.54 101 GLY A C 1
ATOM 787 O O . GLY A 1 101 ? -1.219 -0.934 219.587 1.00 40.01 101 GLY A O 1
ATOM 788 N N . THR A 1 102 ? -2.943 0.032 218.557 1.00 32.48 102 THR A N 1
ATOM 789 C CA . THR A 1 102 ? -2.429 1.370 218.786 1.00 27.10 102 THR A CA 1
ATOM 790 C C . THR A 1 102 ? -3.357 2.390 219.465 1.00 27.04 102 THR A C 1
ATOM 791 O O . THR A 1 102 ? -2.980 3.543 219.615 1.00 25.08 102 THR A O 1
ATOM 795 N N . ALA A 1 103 ? -4.587 1.993 219.771 1.00 28.34 103 ALA A N 1
ATOM 796 C CA . ALA A 1 103 ? -5.602 2.900 220.324 1.00 29.32 103 ALA A CA 1
ATOM 797 C C . ALA A 1 103 ? -5.143 3.665 221.575 1.00 28.88 103 ALA A C 1
ATOM 798 O O . ALA A 1 103 ? -5.282 4.878 221.681 1.00 27.08 103 ALA A O 1
ATOM 800 N N . TRP A 1 104 ? -4.542 2.940 222.509 1.00 32.91 104 TRP A N 1
ATOM 801 C CA . TRP A 1 104 ? -4.018 3.547 223.728 1.00 30.38 104 TRP A CA 1
ATOM 802 C C . TRP A 1 104 ? -2.846 4.491 223.500 1.00 33.20 104 TRP A C 1
ATOM 803 O O . TRP A 1 104 ? -2.415 5.161 224.422 1.00 36.91 104 TRP A O 1
ATOM 814 N N . LEU A 1 105 ? -2.475 4.719 222.249 1.00 31.76 105 LEU A N 1
ATOM 815 C CA . LEU A 1 105 ? -1.368 5.611 221.948 1.00 24.59 105 LEU A CA 1
ATOM 816 C C . LEU A 1 105 ? -1.755 6.895 221.245 1.00 25.41 105 LEU A C 1
ATOM 817 O O . LEU A 1 105 ? -0.974 7.836 221.215 1.00 26.47 105 LEU A O 1
ATOM 822 N N . ALA A 1 106 ? -2.954 6.928 220.681 1.00 28.64 106 ALA A N 1
ATOM 823 C CA . ALA A 1 106 ? -3.402 8.055 219.866 1.00 26.39 106 ALA A CA 1
ATOM 824 C C . ALA A 1 106 ? -3.333 9.427 220.534 1.00 26.86 106 ALA A C 1
ATOM 825 O O . ALA A 1 106 ? -2.975 10.418 219.885 1.00 23.91 106 ALA A O 1
ATOM 827 N N . GLN A 1 107 ? -3.800 9.489 221.789 1.00 27.33 107 GLN A N 1
ATOM 828 C CA . GLN A 1 107 ? -3.707 10.673 222.663 1.00 25.27 107 GLN A CA 1
ATOM 829 C C . GLN A 1 107 ? -2.291 11.255 222.669 1.00 27.82 107 GLN A C 1
ATOM 830 O O . GLN A 1 107 ? -2.128 12.437 222.909 1.00 31.45 107 GLN A O 1
ATOM 836 N N . PHE A 1 108 ? -1.264 10.420 222.539 1.00 25.71 108 PHE A N 1
ATOM 837 C CA . PHE A 1 108 ? 0.099 10.881 222.738 1.00 25.81 108 PHE A CA 1
ATOM 838 C C . PHE A 1 108 ? 0.692 11.555 221.486 1.00 29.98 108 PHE A C 1
ATOM 839 O O . PHE A 1 108 ? 1.630 12.358 221.610 1.00 32.68 108 PHE A O 1
ATOM 847 N N . VAL A 1 109 ? 0.139 11.272 220.301 1.00 23.90 109 VAL A N 1
ATOM 848 C CA . VAL A 1 109 ? 0.788 11.615 219.030 1.00 23.50 109 VAL A CA 1
ATOM 849 C C . VAL A 1 109 ? 0.961 13.106 218.801 1.00 23.90 109 VAL A C 1
ATOM 850 O O . VAL A 1 109 ? 2.068 13.572 218.597 1.00 25.01 109 VAL A O 1
ATOM 854 N N . LEU A 1 110 ? -0.144 13.838 218.745 1.00 23.16 110 LEU A N 1
ATOM 855 C CA . LEU A 1 110 ? -0.096 15.287 218.566 1.00 22.59 110 LEU A CA 1
ATOM 856 C C . LEU A 1 110 ? 0.756 16.031 219.614 1.00 28.06 110 LEU A C 1
ATOM 857 O O . LEU A 1 110 ? 1.496 16.953 219.261 1.00 30.58 110 LEU A O 1
ATOM 862 N N . PRO A 1 111 ? 0.651 15.661 220.901 1.00 26.38 111 PRO A N 1
ATOM 863 C CA . PRO A 1 111 ? 1.527 16.386 221.821 1.00 24.96 111 PRO A CA 1
ATOM 864 C C . PRO A 1 111 ? 3.009 16.108 221.543 1.00 27.09 111 PRO A C 1
ATOM 865 O O . PRO A 1 111 ? 3.843 17.022 221.584 1.00 27.64 111 PRO A O 1
ATOM 869 N N . ALA A 1 112 ? 3.333 14.842 221.294 1.00 27.51 112 ALA A N 1
ATOM 870 C CA . ALA A 1 112 ? 4.666 14.459 220.848 1.00 25.26 112 ALA A CA 1
ATOM 871 C C . ALA A 1 112 ? 5.100 15.250 219.595 1.00 25.24 112 ALA A C 1
ATOM 872 O O . ALA A 1 112 ? 6.213 15.769 219.534 1.00 27.50 112 ALA A O 1
ATOM 874 N N . MET A 1 113 ? 4.240 15.310 218.587 1.00 25.21 113 MET A N 1
ATOM 875 C CA . MET A 1 113 ? 4.513 16.108 217.382 1.00 28.12 113 MET A CA 1
ATOM 876 C C . MET A 1 113 ? 4.785 17.590 217.675 1.00 28.70 113 MET A C 1
ATOM 877 O O . MET A 1 113 ? 5.678 18.195 217.077 1.00 28.15 113 MET A O 1
ATOM 882 N N . ARG A 1 114 ? 4.005 18.170 218.588 1.00 29.13 114 ARG A N 1
ATOM 883 C CA . ARG A 1 114 ? 4.166 19.582 218.983 1.00 28.19 114 ARG A CA 1
ATOM 884 C C . ARG A 1 114 ? 5.483 19.845 219.699 1.00 25.84 114 ARG A C 1
ATOM 885 O O . ARG A 1 114 ? 6.176 20.801 219.369 1.00 32.57 114 ARG A O 1
ATOM 893 N N . ASN A 1 115 ? 5.821 19.022 220.683 1.00 26.61 115 ASN A N 1
ATOM 894 C CA . ASN A 1 115 ? 7.077 19.191 221.438 1.00 28.12 115 ASN A CA 1
ATOM 895 C C . ASN A 1 115 ? 8.345 19.074 220.593 1.00 26.43 115 ASN A C 1
ATOM 896 O O . ASN A 1 115 ? 9.273 19.869 220.737 1.00 28.94 115 ASN A O 1
ATOM 901 N N . ILE A 1 116 ? 8.391 18.056 219.741 1.00 27.94 116 ILE A N 1
ATOM 902 C CA . ILE A 1 116 ? 9.505 17.845 218.826 1.00 27.02 116 ILE A CA 1
ATOM 903 C C . ILE A 1 116 ? 9.576 19.072 217.897 1.00 29.49 116 ILE A C 1
ATOM 904 O O . ILE A 1 116 ? 10.657 19.637 217.699 1.00 31.84 116 ILE A O 1
ATOM 909 N N . HIS A 1 117 ? 8.436 19.492 217.336 1.00 27.33 117 HIS A N 1
ATOM 910 C CA . HIS A 1 117 ? 8.429 20.676 216.456 1.00 30.51 117 HIS A CA 1
ATOM 911 C C . HIS A 1 117 ? 8.920 21.914 217.203 1.00 31.28 117 HIS A C 1
ATOM 912 O O . HIS A 1 117 ? 9.614 22.753 216.628 1.00 32.79 117 HIS A O 1
ATOM 919 N N . ASP A 1 118 ? 8.543 22.048 218.471 1.00 36.34 118 ASP A N 1
ATOM 920 C CA . ASP A 1 118 ? 8.986 23.198 219.272 1.00 37.16 118 ASP A CA 1
ATOM 921 C C . ASP A 1 118 ? 10.494 23.167 219.447 1.00 34.88 118 ASP A C 1
ATOM 922 O O . ASP A 1 118 ? 11.168 24.170 219.190 1.00 38.99 118 ASP A O 1
ATOM 927 N N . ALA A 1 119 ? 11.032 22.000 219.808 1.00 32.06 119 ALA A N 1
ATOM 928 C CA . ALA A 1 119 ? 12.481 21.863 219.964 1.00 34.43 119 ALA A CA 1
ATOM 929 C C . ALA A 1 119 ? 13.185 22.134 218.644 1.00 37.87 119 ALA A C 1
ATOM 930 O O . ALA A 1 119 ? 14.156 22.888 218.610 1.00 39.44 119 ALA A O 1
ATOM 932 N N . ILE A 1 120 ? 12.700 21.507 217.571 1.00 35.31 120 ILE A N 1
ATOM 933 C CA . ILE A 1 120 ? 13.181 21.763 216.219 1.00 35.85 120 ILE A CA 1
ATOM 934 C C . ILE A 1 120 ? 13.126 23.252 215.842 1.00 37.03 120 ILE A C 1
ATOM 935 O O . ILE A 1 120 ? 14.059 23.801 215.244 1.00 35.18 120 ILE A O 1
ATOM 940 N N . ARG A 1 121 ? 12.012 23.901 216.163 1.00 38.31 121 ARG A N 1
ATOM 941 C CA . ARG A 1 121 ? 11.848 25.315 215.811 1.00 40.49 121 ARG A CA 1
ATOM 942 C C . ARG A 1 121 ? 12.785 26.170 216.681 1.00 40.85 121 ARG A C 1
ATOM 943 O O . ARG A 1 121 ? 13.374 27.145 216.218 1.00 44.49 121 ARG A O 1
ATOM 951 N N . SER A 1 122 ? 12.909 25.790 217.949 1.00 39.82 122 SER A N 1
ATOM 952 C CA . SER A 1 122 ? 13.871 26.412 218.849 1.00 41.01 122 SER A CA 1
ATOM 953 C C . SER A 1 122 ? 15.298 26.409 218.318 1.00 46.57 122 SER A C 1
ATOM 954 O O . SER A 1 122 ? 16.046 27.381 218.499 1.00 49.04 122 SER A O 1
ATOM 957 N N . ALA A 1 123 ? 15.643 25.358 217.582 1.00 40.84 123 ALA A N 1
ATOM 958 C CA . ALA A 1 123 ? 16.957 25.236 217.012 1.00 37.48 123 ALA A CA 1
ATOM 959 C C . ALA A 1 123 ? 16.942 25.948 215.675 1.00 44.54 123 ALA A C 1
ATOM 960 O O . ALA A 1 123 ? 17.957 26.020 214.961 1.00 45.01 123 ALA A O 1
ATOM 962 N N . GLY A 1 124 ? 15.757 26.411 215.294 1.00 44.23 124 GLY A N 1
ATOM 963 C CA . GLY A 1 124 ? 15.645 27.131 214.045 1.00 44.83 124 GLY A CA 1
ATOM 964 C C . GLY A 1 124 ? 15.810 26.200 212.866 1.00 45.49 124 GLY A C 1
ATOM 965 O O . GLY A 1 124 ? 16.464 26.569 211.892 1.00 47.67 124 GLY A O 1
ATOM 966 N N . LEU A 1 125 ? 15.327 24.969 212.974 1.00 41.72 125 LEU A N 1
ATOM 967 C CA . LEU A 1 125 ? 15.517 23.994 211.893 1.00 43.30 125 LEU A CA 1
ATOM 968 C C . LEU A 1 125 ? 14.183 23.644 211.258 1.00 43.12 125 LEU A C 1
ATOM 969 O O . LEU A 1 125 ? 14.064 22.609 210.606 1.00 43.48 125 LEU A O 1
ATOM 974 N N . GLN A 1 126 ? 13.185 24.507 211.456 1.00 42.76 126 GLN A N 1
ATOM 975 C CA . GLN A 1 126 ? 11.820 24.173 211.086 1.00 43.55 126 GLN A CA 1
ATOM 976 C C . GLN A 1 126 ? 11.572 24.232 209.568 1.00 44.75 126 GLN A C 1
ATOM 977 O O . GLN A 1 126 ? 10.545 23.710 209.095 1.00 45.32 126 GLN A O 1
ATOM 983 N N . ASP A 1 127 ? 12.445 24.908 208.817 1.00 44.65 127 ASP A N 1
ATOM 984 C CA . ASP A 1 127 ? 12.302 24.981 207.339 1.00 42.19 127 ASP A CA 1
ATOM 985 C C . ASP A 1 127 ? 13.072 23.888 206.608 1.00 40.07 127 ASP A C 1
ATOM 986 O O . ASP A 1 127 ? 12.882 23.689 205.408 1.00 43.20 127 ASP A O 1
ATOM 991 N N . GLN A 1 128 ? 13.909 23.161 207.344 1.00 36.85 128 GLN A N 1
ATOM 992 C CA . GLN A 1 128 ? 14.670 22.042 206.800 1.00 35.84 128 GLN A CA 1
ATOM 993 C C . GLN A 1 128 ? 14.000 20.726 207.207 1.00 37.73 128 GLN A C 1
ATOM 994 O O . GLN A 1 128 ? 13.898 19.785 206.388 1.00 35.08 128 GLN A O 1
ATOM 996 N N . ILE A 1 129 ? 13.642 20.630 208.491 1.00 32.85 129 ILE A N 1
ATOM 997 C CA . ILE A 1 129 ? 13.134 19.394 209.064 1.00 31.62 129 ILE A CA 1
ATOM 998 C C . ILE A 1 129 ? 11.641 19.469 209.384 1.00 32.09 129 ILE A C 1
ATOM 999 O O . ILE A 1 129 ? 11.182 20.234 210.233 1.00 35.12 129 ILE A O 1
ATOM 1004 N N . LYS A 1 130 ? 10.876 18.767 208.581 1.00 32.00 130 LYS A N 1
ATOM 1005 C CA . LYS A 1 130 ? 9.433 18.796 208.669 1.00 28.43 130 LYS A CA 1
ATOM 1006 C C . LYS A 1 130 ? 8.921 17.694 209.593 1.00 23.34 130 LYS A C 1
ATOM 1007 O O . LYS A 1 130 ? 9.161 16.521 209.365 1.00 24.04 130 LYS A O 1
ATOM 1013 N N . VAL A 1 131 ? 8.279 18.087 210.676 1.00 28.36 131 VAL A N 1
ATOM 1014 C CA . VAL A 1 131 ? 7.717 17.147 211.630 1.00 22.49 131 VAL A CA 1
ATOM 1015 C C . VAL A 1 131 ? 6.381 16.634 211.136 1.00 26.15 131 VAL A C 1
ATOM 1016 O O . VAL A 1 131 ? 5.534 17.422 210.755 1.00 31.50 131 VAL A O 1
ATOM 1020 N N . SER A 1 132 ? 6.167 15.326 211.171 1.00 26.01 132 SER A N 1
ATOM 1021 C CA . SER A 1 132 ? 4.901 14.754 210.726 1.00 25.68 132 SER A CA 1
ATOM 1022 C C . SER A 1 132 ? 4.658 13.416 211.433 1.00 25.85 132 SER A C 1
ATOM 1023 O O . SER A 1 132 ? 5.350 13.070 212.391 1.00 26.05 132 SER A O 1
ATOM 1026 N N . THR A 1 133 ? 3.667 12.682 210.943 1.00 24.46 133 THR A N 1
ATOM 1027 C CA . THR A 1 133 ? 3.365 11.331 211.390 1.00 23.25 133 THR A CA 1
ATOM 1028 C C . THR A 1 133 ? 2.974 10.487 210.194 1.00 25.31 133 THR A C 1
ATOM 1029 O O . THR A 1 133 ? 2.475 11.007 209.206 1.00 25.97 133 THR A O 1
ATOM 1033 N N . ALA A 1 134 ? 3.223 9.188 210.278 1.00 22.71 134 ALA A N 1
ATOM 1034 C CA . ALA A 1 134 ? 2.949 8.287 209.167 1.00 23.03 134 ALA A CA 1
ATOM 1035 C C . ALA A 1 134 ? 1.709 7.449 209.462 1.00 23.61 134 ALA A C 1
ATOM 1036 O O . ALA A 1 134 ? 1.697 6.681 210.412 1.00 26.77 134 ALA A O 1
ATOM 1038 N N . ILE A 1 135 ? 0.663 7.604 208.657 1.00 21.94 135 ILE A N 1
ATOM 1039 C CA . ILE A 1 135 ? -0.565 6.853 208.880 1.00 22.86 135 ILE A CA 1
ATOM 1040 C C . ILE A 1 135 ? -0.629 5.622 207.978 1.00 24.48 135 ILE A C 1
ATOM 1041 O O . ILE A 1 135 ? 0.154 5.501 207.041 1.00 24.28 135 ILE A O 1
ATOM 1046 N N . ASP A 1 136 ? -1.546 4.702 208.281 1.00 26.18 136 ASP A N 1
ATOM 1047 C CA . ASP A 1 136 ? -2.009 3.720 207.302 1.00 25.44 136 ASP A CA 1
ATOM 1048 C C . ASP A 1 136 ? -3.413 4.108 206.872 1.00 25.30 136 ASP A C 1
ATOM 1049 O O . ASP A 1 136 ? -3.976 5.054 207.390 1.00 23.76 136 ASP A O 1
ATOM 1054 N N . LEU A 1 137 ? -3.977 3.389 205.911 1.00 24.66 137 LEU A N 1
ATOM 1055 C CA . LEU A 1 137 ? -5.267 3.793 205.404 1.00 21.20 137 LEU A CA 1
ATOM 1056 C C . LEU A 1 137 ? -6.453 3.083 206.078 1.00 22.70 137 LEU A C 1
ATOM 1057 O O . LEU A 1 137 ? -7.570 3.120 205.574 1.00 24.99 137 LEU A O 1
ATOM 1062 N N . THR A 1 138 ? -6.225 2.449 207.225 1.00 25.22 138 THR A N 1
ATOM 1063 C CA . THR A 1 138 ? -7.345 1.969 208.037 1.00 24.98 138 THR A CA 1
ATOM 1064 C C . THR A 1 138 ? -8.141 3.175 208.498 1.00 22.78 138 THR A C 1
ATOM 1065 O O . THR A 1 138 ? -9.309 3.032 208.790 1.00 25.53 138 THR A O 1
ATOM 1069 N N . LEU A 1 139 ? -7.508 4.350 208.546 1.00 21.72 139 LEU A N 1
ATOM 1070 C CA . LEU A 1 139 ? -8.195 5.585 208.928 1.00 20.16 139 LEU A CA 1
ATOM 1071 C C . LEU A 1 139 ? -9.198 6.040 207.866 1.00 22.36 139 LEU A C 1
ATOM 1072 O O . LEU A 1 139 ? -10.170 6.733 208.178 1.00 22.62 139 LEU A O 1
ATOM 1077 N N . VAL A 1 140 ? -8.970 5.646 206.612 1.00 22.56 140 VAL A N 1
ATOM 1078 C CA . VAL A 1 140 ? -9.910 5.948 205.553 1.00 17.62 140 VAL A CA 1
ATOM 1079 C C . VAL A 1 140 ? -11.059 4.927 205.627 1.00 23.27 140 VAL A C 1
ATOM 1080 O O . VAL A 1 140 ? -10.853 3.716 205.571 1.00 28.40 140 VAL A O 1
ATOM 1084 N N . GLY A 1 141 ? -12.263 5.442 205.834 1.00 23.84 141 GLY A N 1
ATOM 1085 C CA . GLY A 1 141 ? -13.461 4.645 205.999 1.00 22.83 141 GLY A CA 1
ATOM 1086 C C . GLY A 1 141 ? -14.251 4.282 204.769 1.00 29.20 141 GLY A C 1
ATOM 1087 O O . GLY A 1 141 ? -14.929 3.263 204.724 1.00 31.85 141 GLY A O 1
ATOM 1088 N N . ASN A 1 142 ? -14.152 5.152 203.774 1.00 29.33 142 ASN A N 1
ATOM 1089 C CA . ASN A 1 142 ? -14.827 5.015 202.497 1.00 29.82 142 ASN A CA 1
ATOM 1090 C C . ASN A 1 142 ? -13.921 5.406 201.327 1.00 29.65 142 ASN A C 1
ATOM 1091 O O . ASN A 1 142 ? -13.147 6.360 201.423 1.00 28.79 142 ASN A O 1
ATOM 1096 N N . SER A 1 143 ? -13.963 4.631 200.247 1.00 31.94 143 SER A N 1
ATOM 1097 C CA . SER A 1 143 ? -13.012 4.846 199.168 1.00 29.73 143 SER A CA 1
ATOM 1098 C C . SER A 1 143 ? -13.507 4.588 197.753 1.00 27.65 143 SER A C 1
ATOM 1099 O O . SER A 1 143 ? -12.738 4.732 196.809 1.00 27.69 143 SER A O 1
ATOM 1102 N N . TYR A 1 144 ? -14.798 4.324 197.585 1.00 30.71 144 TYR A N 1
ATOM 1103 C CA . TYR A 1 144 ? -15.340 4.148 196.245 1.00 25.99 144 TYR A CA 1
ATOM 1104 C C . TYR A 1 144 ? -16.526 5.022 195.950 1.00 30.20 144 TYR A C 1
ATOM 1105 O O . TYR A 1 144 ? -17.592 4.858 196.536 1.00 35.76 144 TYR A O 1
ATOM 1114 N N . PRO A 1 145 ? -16.386 5.894 194.956 1.00 29.97 145 PRO A N 1
ATOM 1115 C CA . PRO A 1 145 ? -15.228 6.182 194.113 1.00 26.83 145 PRO A CA 1
ATOM 1116 C C . PRO A 1 145 ? -14.265 7.102 194.854 1.00 31.18 145 PRO A C 1
ATOM 1117 O O . PRO A 1 145 ? -14.655 7.624 195.906 1.00 30.27 145 PRO A O 1
ATOM 1121 N N . PRO A 1 146 ? -13.008 7.202 194.401 1.00 27.56 146 PRO A N 1
ATOM 1122 C CA . PRO A 1 146 ? -11.971 7.918 195.140 1.00 26.67 146 PRO A CA 1
ATOM 1123 C C . PRO A 1 146 ? -12.427 9.309 195.564 1.00 29.19 146 PRO A C 1
ATOM 1124 O O . PRO A 1 146 ? -11.976 9.777 196.608 1.00 34.31 146 PRO A O 1
ATOM 1128 N N . SER A 1 147 ? -13.245 9.974 194.747 1.00 25.69 147 SER A N 1
ATOM 1129 C CA . SER A 1 147 ? -13.781 11.306 195.064 1.00 25.71 147 SER A CA 1
ATOM 1130 C C . SER A 1 147 ? -14.657 11.294 196.327 1.00 26.73 147 SER A C 1
ATOM 1131 O O . SER A 1 147 ? -14.886 12.330 196.949 1.00 27.33 147 SER A O 1
ATOM 1134 N N . ALA A 1 148 ? -15.195 10.127 196.647 1.00 24.96 148 ALA A N 1
ATOM 1135 C CA . ALA A 1 148 ? -16.013 9.933 197.833 1.00 27.39 148 ALA A CA 1
ATOM 1136 C C . ALA A 1 148 ? -15.156 9.631 199.059 1.00 30.81 148 ALA A C 1
ATOM 1137 O O . ALA A 1 148 ? -15.684 9.335 200.119 1.00 29.77 148 ALA A O 1
ATOM 1139 N N . GLY A 1 149 ? -13.834 9.680 198.889 1.00 29.47 149 GLY A N 1
ATOM 1140 C CA . GLY A 1 149 ? -12.899 9.398 199.955 1.00 28.51 149 GLY A CA 1
ATOM 1141 C C . GLY A 1 149 ? -13.166 10.191 201.230 1.00 29.71 149 GLY A C 1
ATOM 1142 O O . GLY A 1 149 ? -13.312 11.412 201.214 1.00 31.97 149 GLY A O 1
ATOM 1143 N N . ALA A 1 150 ? -13.264 9.492 202.346 1.00 28.50 150 ALA A N 1
ATOM 1144 C CA . ALA A 1 150 ? -13.591 10.158 203.606 1.00 30.44 150 ALA A CA 1
ATOM 1145 C C . ALA A 1 150 ? -12.980 9.425 204.801 1.00 23.19 150 ALA A C 1
ATOM 1146 O O . ALA A 1 150 ? -12.891 8.202 204.792 1.00 24.36 150 ALA A O 1
ATOM 1148 N N . PHE A 1 151 ? -12.526 10.161 205.810 1.00 26.54 151 PHE A N 1
ATOM 1149 C CA . PHE A 1 151 ? -11.992 9.497 207.023 1.00 24.96 151 PHE A CA 1
ATOM 1150 C C . PHE A 1 151 ? -13.151 8.894 207.783 1.00 21.16 151 PHE A C 1
ATOM 1151 O O . PHE A 1 151 ? -14.277 9.390 207.705 1.00 24.20 151 PHE A O 1
ATOM 1159 N N . ARG A 1 152 ? -12.880 7.798 208.482 1.00 21.71 152 ARG A N 1
ATOM 1160 C CA . ARG A 1 152 ? -13.872 7.195 209.357 1.00 24.66 152 ARG A CA 1
ATOM 1161 C C . ARG A 1 152 ? -14.307 8.250 210.367 1.00 25.58 152 ARG A C 1
ATOM 1162 O O . ARG A 1 152 ? -13.462 9.010 210.855 1.00 26.26 152 ARG A O 1
ATOM 1170 N N . ASP A 1 153 ? -15.611 8.404 210.587 1.00 25.73 153 ASP A N 1
ATOM 1171 C CA . ASP A 1 153 ? -16.066 9.379 211.587 1.00 29.90 153 ASP A CA 1
ATOM 1172 C C . ASP A 1 153 ? -15.406 9.211 212.973 1.00 25.50 153 ASP A C 1
ATOM 1173 O O . ASP A 1 153 ? -14.997 10.191 213.583 1.00 28.29 153 ASP A O 1
ATOM 1178 N N . ASP A 1 154 ? -15.251 7.975 213.429 1.00 19.87 154 ASP A N 1
ATOM 1179 C CA . ASP A 1 154 ? -14.683 7.689 214.746 1.00 23.47 154 ASP A CA 1
ATOM 1180 C C . ASP A 1 154 ? -13.186 7.971 214.835 1.00 27.00 154 ASP A C 1
ATOM 1181 O O . ASP A 1 154 ? -12.537 7.669 215.832 1.00 27.70 154 ASP A O 1
ATOM 1186 N N . VAL A 1 155 ? -12.633 8.531 213.774 1.00 22.82 155 VAL A N 1
ATOM 1187 C CA . VAL A 1 155 ? -11.256 8.943 213.801 1.00 20.41 155 VAL A CA 1
ATOM 1188 C C . VAL A 1 155 ? -10.989 10.452 213.607 1.00 22.88 155 VAL A C 1
ATOM 1189 O O . VAL A 1 155 ? -9.851 10.919 213.698 1.00 23.42 155 VAL A O 1
ATOM 1193 N N . ARG A 1 156 ? -12.049 11.215 213.376 1.00 21.03 156 ARG A N 1
ATOM 1194 C CA . ARG A 1 156 ? -11.942 12.663 213.170 1.00 24.01 156 ARG A CA 1
ATOM 1195 C C . ARG A 1 156 ? -11.371 13.464 214.351 1.00 24.11 156 ARG A C 1
ATOM 1196 O O . ARG A 1 156 ? -10.621 14.401 214.138 1.00 25.79 156 ARG A O 1
ATOM 1204 N N . SER A 1 157 ? -11.726 13.102 215.589 1.00 23.48 157 SER A N 1
ATOM 1205 C CA . SER A 1 157 ? -11.229 13.822 216.775 1.00 25.41 157 SER A CA 1
ATOM 1206 C C . SER A 1 157 ? -9.722 13.694 216.848 1.00 23.61 157 SER A C 1
ATOM 1207 O O . SER A 1 157 ? -9.032 14.636 217.223 1.00 26.29 157 SER A O 1
ATOM 1210 N N . TYR A 1 158 ? -9.217 12.537 216.425 1.00 23.64 158 TYR A N 1
ATOM 1211 C CA . TYR A 1 158 ? -7.783 12.307 216.375 1.00 24.78 158 TYR A CA 1
ATOM 1212 C C . TYR A 1 158 ? -7.185 13.108 215.210 1.00 26.24 158 TYR A C 1
ATOM 1213 O O . TYR A 1 158 ? -6.302 13.930 215.462 1.00 28.20 158 TYR A O 1
ATOM 1222 N N . LEU A 1 159 ? -7.624 12.880 213.963 1.00 24.94 159 LEU A N 1
ATOM 1223 C CA . LEU A 1 159 ? -7.013 13.555 212.802 1.00 22.44 159 LEU A CA 1
ATOM 1224 C C . LEU A 1 159 ? -7.170 15.050 212.631 1.00 24.27 159 LEU A C 1
ATOM 1225 O O . LEU A 1 159 ? -6.246 15.711 212.169 1.00 29.10 159 LEU A O 1
ATOM 1230 N N . ASN A 1 160 ? -8.336 15.586 212.953 1.00 26.27 160 ASN A N 1
ATOM 1231 C CA . ASN A 1 160 ? -8.610 16.992 212.672 1.00 25.97 160 ASN A CA 1
ATOM 1232 C C . ASN A 1 160 ? -7.520 17.892 213.221 1.00 27.28 160 ASN A C 1
ATOM 1233 O O . ASN A 1 160 ? -6.945 18.656 212.461 1.00 29.41 160 ASN A O 1
ATOM 1238 N N . PRO A 1 161 ? -7.211 17.806 214.534 1.00 30.74 161 PRO A N 1
ATOM 1239 C CA . PRO A 1 161 ? -6.194 18.766 214.983 1.00 26.59 161 PRO A CA 1
ATOM 1240 C C . PRO A 1 161 ? -4.798 18.470 214.455 1.00 26.68 161 PRO A C 1
ATOM 1241 O O . PRO A 1 161 ? -3.971 19.378 214.385 1.00 30.08 161 PRO A O 1
ATOM 1245 N N . ILE A 1 162 ? -4.549 17.238 214.037 1.00 28.93 162 ILE A N 1
ATOM 1246 C CA . ILE A 1 162 ? -3.248 16.899 213.479 1.00 23.81 162 ILE A CA 1
ATOM 1247 C C . ILE A 1 162 ? -3.105 17.540 212.106 1.00 29.05 162 ILE A C 1
ATOM 1248 O O . ILE A 1 162 ? -2.094 18.176 211.789 1.00 29.29 162 ILE A O 1
ATOM 1253 N N . ILE A 1 163 ? -4.150 17.377 211.296 1.00 26.55 163 ILE A N 1
ATOM 1254 C CA . ILE A 1 163 ? -4.325 18.093 210.037 1.00 25.97 163 ILE A CA 1
ATOM 1255 C C . ILE A 1 163 ? -4.160 19.603 210.228 1.00 27.55 163 ILE A C 1
ATOM 1256 O O . ILE A 1 163 ? -3.412 20.251 209.497 1.00 28.96 163 ILE A O 1
ATOM 1261 N N . ARG A 1 164 ? -4.904 20.174 211.174 1.00 27.17 164 ARG A N 1
ATOM 1262 C CA . ARG A 1 164 ? -4.778 21.606 211.459 1.00 27.43 164 ARG A CA 1
ATOM 1263 C C . ARG A 1 164 ? -3.334 21.937 211.766 1.00 28.35 164 ARG A C 1
ATOM 1264 O O . ARG A 1 164 ? -2.748 22.832 211.169 1.00 31.45 164 ARG A O 1
ATOM 1272 N N . PHE A 1 165 ? -2.767 21.216 212.720 1.00 28.84 165 PHE A N 1
ATOM 1273 C CA . PHE A 1 165 ? -1.347 21.344 213.001 1.00 31.56 165 PHE A CA 1
ATOM 1274 C C . PHE A 1 165 ? -0.422 21.244 211.807 1.00 32.90 165 PHE A C 1
ATOM 1275 O O . PHE A 1 165 ? 0.472 22.081 211.664 1.00 36.41 165 PHE A O 1
ATOM 1283 N N . LEU A 1 166 ? -0.586 20.198 210.991 1.00 31.23 166 LEU A N 1
ATOM 1284 C CA . LEU A 1 166 ? 0.291 20.012 209.828 1.00 29.24 166 LEU A CA 1
ATOM 1285 C C . LEU A 1 166 ? 0.199 21.151 208.833 1.00 30.33 166 LEU A C 1
ATOM 1286 O O . LEU A 1 166 ? 1.221 21.625 208.327 1.00 31.61 166 LEU A O 1
ATOM 1291 N N . SER A 1 167 ? -1.020 21.646 208.619 1.00 32.39 167 SER A N 1
ATOM 1292 C CA . SER A 1 167 ? -1.246 22.736 207.679 1.00 30.59 167 SER A CA 1
ATOM 1293 C C . SER A 1 167 ? -0.531 24.012 208.078 1.00 34.56 167 SER A C 1
ATOM 1294 O O . SER A 1 167 ? 0.051 24.699 207.245 1.00 32.30 167 SER A O 1
ATOM 1297 N N . SER A 1 168 ? -0.531 24.291 209.369 1.00 36.42 168 SER A N 1
ATOM 1298 C CA . SER A 1 168 ? -0.007 25.539 209.868 1.00 33.19 168 SER A CA 1
ATOM 1299 C C . SER A 1 168 ? 1.520 25.596 209.831 1.00 38.58 168 SER A C 1
ATOM 1300 O O . SER A 1 168 ? 2.094 26.671 209.660 1.00 44.93 168 SER A O 1
ATOM 1303 N N . ILE A 1 169 ? 2.179 24.439 209.894 1.00 39.40 169 ILE A N 1
ATOM 1304 C CA . ILE A 1 169 ? 3.640 24.408 209.857 1.00 32.82 169 ILE A CA 1
ATOM 1305 C C . ILE A 1 169 ? 4.141 23.979 208.508 1.00 34.59 169 ILE A C 1
ATOM 1306 O O . ILE A 1 169 ? 5.357 23.843 208.300 1.00 41.01 169 ILE A O 1
ATOM 1311 N N . ARG A 1 170 ? 3.202 23.778 207.587 1.00 36.22 170 ARG A N 1
ATOM 1312 C CA . ARG A 1 170 ? 3.519 23.340 206.223 1.00 30.86 170 ARG A CA 1
ATOM 1313 C C . ARG A 1 170 ? 4.299 22.015 206.181 1.00 31.63 170 ARG A C 1
ATOM 1314 O O . ARG A 1 170 ? 5.351 21.926 205.554 1.00 35.19 170 ARG A O 1
ATOM 1316 N N . SER A 1 171 ? 3.822 21.019 206.926 1.00 31.74 171 SER A N 1
ATOM 1317 C CA . SER A 1 171 ? 4.356 19.660 206.841 1.00 33.11 171 SER A CA 1
ATOM 1318 C C . SER A 1 171 ? 3.476 18.793 205.968 1.00 28.41 171 SER A C 1
ATOM 1319 O O . SER A 1 171 ? 2.265 18.928 206.001 1.00 27.62 171 SER A O 1
ATOM 1322 N N . PRO A 1 172 ? 4.076 17.828 205.262 1.00 26.34 172 PRO A N 1
ATOM 1323 C CA . PRO A 1 172 ? 3.194 16.879 204.577 1.00 28.03 172 PRO A CA 1
ATOM 1324 C C . PRO A 1 172 ? 2.624 15.839 205.515 1.00 28.88 172 PRO A C 1
ATOM 1325 O O . PRO A 1 172 ? 3.082 15.737 206.645 1.00 28.33 172 PRO A O 1
ATOM 1329 N N . LEU A 1 173 ? 1.672 15.045 205.034 1.00 30.46 173 LEU A N 1
ATOM 1330 C CA . LEU A 1 173 ? 1.216 13.902 205.781 1.00 26.19 173 LEU A CA 1
ATOM 1331 C C . LEU A 1 173 ? 1.957 12.720 205.205 1.00 27.47 173 LEU A C 1
ATOM 1332 O O . LEU A 1 173 ? 2.077 12.610 203.990 1.00 26.79 173 LEU A O 1
ATOM 1337 N N . LEU A 1 174 ? 2.470 11.853 206.067 1.00 25.32 174 LEU A N 1
ATOM 1338 C CA . LEU A 1 174 ? 3.109 10.635 205.616 1.00 24.64 174 LEU A CA 1
ATOM 1339 C C . LEU A 1 174 ? 2.068 9.497 205.620 1.00 24.36 174 LEU A C 1
ATOM 1340 O O . LEU A 1 174 ? 1.342 9.332 206.584 1.00 19.51 174 LEU A O 1
ATOM 1345 N N . ALA A 1 175 ? 2.003 8.716 204.542 1.00 25.13 175 ALA A N 1
ATOM 1346 C CA . ALA A 1 175 ? 1.045 7.609 204.431 1.00 24.14 175 ALA A CA 1
ATOM 1347 C C . ALA A 1 175 ? 1.715 6.319 203.924 1.00 27.41 175 ALA A C 1
ATOM 1348 O O . ALA A 1 175 ? 2.437 6.334 202.938 1.00 29.39 175 ALA A O 1
ATOM 1350 N N . ASN A 1 176 ? 1.507 5.208 204.617 1.00 28.84 176 ASN A N 1
ATOM 1351 C CA . ASN A 1 176 ? 1.892 3.911 204.081 1.00 24.40 176 ASN A CA 1
ATOM 1352 C C . ASN A 1 176 ? 0.760 3.380 203.196 1.00 27.80 176 ASN A C 1
ATOM 1353 O O . ASN A 1 176 ? -0.364 3.196 203.668 1.00 26.87 176 ASN A O 1
ATOM 1358 N N . ILE A 1 177 ? 1.086 3.007 201.958 1.00 29.12 177 ILE A N 1
ATOM 1359 C CA . ILE A 1 177 ? 0.071 2.682 200.957 1.00 25.91 177 ILE A CA 1
ATOM 1360 C C . ILE A 1 177 ? 0.493 1.450 200.153 1.00 23.98 177 ILE A C 1
ATOM 1361 O O . ILE A 1 177 ? 1.492 1.466 199.452 1.00 22.85 177 ILE A O 1
ATOM 1366 N N . TYR A 1 178 ? -0.297 0.391 200.245 1.00 26.57 178 TYR A N 1
ATOM 1367 C CA . TYR A 1 178 ? 0.037 -0.889 199.635 1.00 24.74 178 TYR A CA 1
ATOM 1368 C C . TYR A 1 178 ? -1.071 -1.487 198.786 1.00 22.17 178 TYR A C 1
ATOM 1369 O O . TYR A 1 178 ? -1.929 -2.205 199.300 1.00 24.28 178 TYR A O 1
ATOM 1378 N N . PRO A 1 179 ? -1.068 -1.180 197.487 1.00 21.98 179 PRO A N 1
ATOM 1379 C CA . PRO A 1 179 ? -1.974 -1.907 196.598 1.00 20.90 179 PRO A CA 1
ATOM 1380 C C . PRO A 1 179 ? -1.901 -3.438 196.746 1.00 24.08 179 PRO A C 1
ATOM 1381 O O . PRO A 1 179 ? -2.929 -4.064 196.499 1.00 27.51 179 PRO A O 1
ATOM 1385 N N . TYR A 1 180 ? -0.759 -4.027 197.119 1.00 23.83 180 TYR A N 1
ATOM 1386 C CA . TYR A 1 180 ? -0.692 -5.477 197.360 1.00 24.82 180 TYR A CA 1
ATOM 1387 C C . TYR A 1 180 ? -1.758 -6.046 198.323 1.00 23.39 180 TYR A C 1
ATOM 1388 O O . TYR A 1 180 ? -2.380 -7.067 198.047 1.00 24.89 180 TYR A O 1
ATOM 1397 N N . PHE A 1 181 ? -1.906 -5.441 199.492 1.00 23.86 181 PHE A N 1
ATOM 1398 C CA . PHE A 1 181 ? -2.807 -5.991 200.501 1.00 24.85 181 PHE A CA 1
ATOM 1399 C C . PHE A 1 181 ? -4.257 -5.796 200.068 1.00 22.26 181 PHE A C 1
ATOM 1400 O O . PHE A 1 181 ? -5.099 -6.619 200.352 1.00 25.14 181 PHE A O 1
ATOM 1408 N N . THR A 1 182 ? -4.529 -4.686 199.396 1.00 25.36 182 THR A N 1
ATOM 1409 C CA . THR A 1 182 ? -5.850 -4.409 198.831 1.00 26.62 182 THR A CA 1
ATOM 1410 C C . THR A 1 182 ? -6.159 -5.556 197.852 1.00 27.61 182 THR A C 1
ATOM 1411 O O . THR A 1 182 ? -7.255 -6.111 197.872 1.00 28.54 182 THR A O 1
ATOM 1415 N N . TYR A 1 183 ? -5.244 -5.809 196.920 1.00 24.64 183 TYR A N 1
ATOM 1416 C CA . TYR A 1 183 ? -5.384 -6.891 195.948 1.00 23.86 183 TYR A CA 1
ATOM 1417 C C . TYR A 1 183 ? -5.498 -8.261 196.612 1.00 25.85 183 TYR A C 1
ATOM 1418 O O . TYR A 1 183 ? -6.347 -9.066 196.253 1.00 24.82 183 TYR A O 1
ATOM 1427 N N . ALA A 1 184 ? -4.567 -8.557 197.522 1.00 29.46 184 ALA A N 1
ATOM 1428 C CA . ALA A 1 184 ? -4.531 -9.872 198.148 1.00 26.27 184 ALA A CA 1
ATOM 1429 C C . ALA A 1 184 ? -5.830 -10.183 198.853 1.00 27.82 184 ALA A C 1
ATOM 1430 O O . ALA A 1 184 ? -6.276 -11.323 198.848 1.00 33.05 184 ALA A O 1
ATOM 1432 N N . GLY A 1 185 ? -6.469 -9.160 199.405 1.00 27.86 185 GLY A N 1
ATOM 1433 C CA . GLY A 1 185 ? -7.758 -9.324 200.050 1.00 27.78 185 GLY A CA 1
ATOM 1434 C C . GLY A 1 185 ? -8.978 -9.473 199.159 1.00 26.86 185 GLY A C 1
ATOM 1435 O O . GLY A 1 185 ? -9.977 -10.062 199.539 1.00 26.05 185 GLY A O 1
ATOM 1436 N N . ASN A 1 186 ? -8.919 -8.898 197.975 1.00 28.88 186 ASN A N 1
ATOM 1437 C CA . ASN A 1 186 ? -10.074 -8.934 197.093 1.00 31.16 186 ASN A CA 1
ATOM 1438 C C . ASN A 1 186 ? -9.727 -9.101 195.599 1.00 32.86 186 ASN A C 1
ATOM 1439 O O . ASN A 1 186 ? -10.068 -8.247 194.795 1.00 35.10 186 ASN A O 1
ATOM 1444 N N . PRO A 1 187 ? -9.094 -10.224 195.213 1.00 36.25 187 PRO A N 1
ATOM 1445 C CA . PRO A 1 187 ? -8.654 -10.376 193.820 1.00 30.19 187 PRO A CA 1
ATOM 1446 C C . PRO A 1 187 ? -9.844 -10.557 192.873 1.00 33.98 187 PRO A C 1
ATOM 1447 O O . PRO A 1 187 ? -9.720 -10.421 191.662 1.00 35.33 187 PRO A O 1
ATOM 1451 N N . ARG A 1 188 ? -10.988 -10.915 193.436 1.00 36.82 188 ARG A N 1
ATOM 1452 C CA . ARG A 1 188 ? -12.228 -10.974 192.683 1.00 32.91 188 ARG A CA 1
ATOM 1453 C C . ARG A 1 188 ? -12.620 -9.593 192.112 1.00 37.14 188 ARG A C 1
ATOM 1454 O O . ARG A 1 188 ? -12.915 -9.457 190.915 1.00 36.59 188 ARG A O 1
ATOM 1462 N N . ASP A 1 189 ? -12.496 -8.547 192.930 1.00 35.91 189 ASP A N 1
ATOM 1463 C CA . ASP A 1 189 ? -12.902 -7.219 192.499 1.00 29.04 189 ASP A CA 1
ATOM 1464 C C . ASP A 1 189 ? -11.718 -6.405 192.018 1.00 31.56 189 ASP A C 1
ATOM 1465 O O . ASP A 1 189 ? -11.875 -5.497 191.197 1.00 34.65 189 ASP A O 1
ATOM 1470 N N . ILE A 1 190 ? -10.520 -6.771 192.454 1.00 30.30 190 ILE A N 1
ATOM 1471 C CA . ILE A 1 190 ? -9.328 -6.058 192.007 1.00 31.00 190 ILE A CA 1
ATOM 1472 C C . ILE A 1 190 ? -8.525 -6.901 191.044 1.00 31.19 190 ILE A C 1
ATOM 1473 O O . ILE A 1 190 ? -8.141 -8.012 191.363 1.00 35.27 190 ILE A O 1
ATOM 1478 N N . SER A 1 191 ? -8.283 -6.387 189.851 1.00 32.50 191 SER A N 1
ATOM 1479 C CA . SER A 1 191 ? -7.525 -7.165 188.885 1.00 33.53 191 SER A CA 1
ATOM 1480 C C . SER A 1 191 ? -6.054 -6.931 189.117 1.00 29.58 191 SER A C 1
ATOM 1481 O O . SER A 1 191 ? -5.649 -5.837 189.478 1.00 29.18 191 SER A O 1
ATOM 1484 N N . LEU A 1 192 ? -5.255 -7.955 188.874 1.00 32.66 192 LEU A N 1
ATOM 1485 C CA . LEU A 1 192 ? -3.827 -7.868 189.095 1.00 27.98 192 LEU A CA 1
ATOM 1486 C C . LEU A 1 192 ? -3.269 -6.721 188.226 1.00 28.97 192 LEU A C 1
ATOM 1487 O O . LEU A 1 192 ? -2.410 -5.989 188.698 1.00 35.73 192 LEU A O 1
ATOM 1492 N N . PRO A 1 193 ? -3.661 -6.613 186.935 1.00 30.50 193 PRO A N 1
ATOM 1493 C CA . PRO A 1 193 ? -3.121 -5.454 186.197 1.00 30.59 193 PRO A CA 1
ATOM 1494 C C . PRO A 1 193 ? -3.452 -4.088 186.840 1.00 29.23 193 PRO A C 1
ATOM 1495 O O . PRO A 1 193 ? -2.668 -3.139 186.737 1.00 29.44 193 PRO A O 1
ATOM 1499 N N . TYR A 1 194 ? -4.633 -3.974 187.426 1.00 28.73 194 TYR A N 1
ATOM 1500 C CA . TYR A 1 194 ? -5.031 -2.742 188.086 1.00 26.76 194 TYR A CA 1
ATOM 1501 C C . TYR A 1 194 ? -4.023 -2.455 189.200 1.00 28.11 194 TYR A C 1
ATOM 1502 O O . TYR A 1 194 ? -3.562 -1.328 189.389 1.00 27.30 194 TYR A O 1
ATOM 1511 N N . ALA A 1 195 ? -3.659 -3.501 189.924 1.00 24.13 195 ALA A N 1
ATOM 1512 C CA . ALA A 1 195 ? -2.717 -3.342 191.000 1.00 29.15 195 ALA A CA 1
ATOM 1513 C C . ALA A 1 195 ? -1.256 -3.117 190.552 1.00 31.15 195 ALA A C 1
ATOM 1514 O O . ALA A 1 195 ? -0.460 -2.528 191.289 1.00 27.97 195 ALA A O 1
ATOM 1516 N N . LEU A 1 196 ? -0.920 -3.512 189.324 1.00 32.11 196 LEU A N 1
ATOM 1517 C CA . LEU A 1 196 ? 0.483 -3.498 188.889 1.00 30.00 196 LEU A CA 1
ATOM 1518 C C . LEU A 1 196 ? 0.844 -2.377 187.918 1.00 30.85 196 LEU A C 1
ATOM 1519 O O . LEU A 1 196 ? 1.957 -2.379 187.401 1.00 33.64 196 LEU A O 1
ATOM 1524 N N . PHE A 1 197 ? -0.082 -1.452 187.645 1.00 27.83 197 PHE A N 1
ATOM 1525 C CA . PHE A 1 197 ? 0.122 -0.406 186.629 1.00 30.57 197 PHE A CA 1
ATOM 1526 C C . PHE A 1 197 ? 0.264 -0.988 185.218 1.00 33.90 197 PHE A C 1
ATOM 1527 O O . PHE A 1 197 ? 0.901 -0.369 184.382 1.00 35.49 197 PHE A O 1
ATOM 1535 N N . THR A 1 198 ? -0.361 -2.128 184.932 1.00 33.63 198 THR A N 1
ATOM 1536 C CA . THR A 1 198 ? -0.217 -2.794 183.624 1.00 33.82 198 THR A CA 1
ATOM 1537 C C . THR A 1 198 ? -1.550 -2.799 182.878 1.00 34.42 198 THR A C 1
ATOM 1538 O O . THR A 1 198 ? -1.753 -3.538 181.906 1.00 35.80 198 THR A O 1
ATOM 1542 N N . SER A 1 199 ? -2.460 -1.963 183.323 1.00 26.46 199 SER A N 1
ATOM 1543 C CA . SER A 1 199 ? -3.772 -1.928 182.736 1.00 29.39 199 SER A CA 1
ATOM 1544 C C . SER A 1 199 ? -3.804 -1.026 181.514 1.00 36.14 199 SER A C 1
ATOM 1545 O O . SER A 1 199 ? -3.393 0.135 181.557 1.00 35.67 199 SER A O 1
ATOM 1548 N N . PRO A 1 200 ? -4.199 -1.614 180.376 1.00 31.67 200 PRO A N 1
ATOM 1549 C CA . PRO A 1 200 ? -4.254 -0.863 179.128 1.00 32.04 200 PRO A CA 1
ATOM 1550 C C . PRO A 1 200 ? -5.372 0.170 179.224 1.00 31.00 200 PRO A C 1
ATOM 1551 O O . PRO A 1 200 ? -5.252 1.241 178.638 1.00 31.35 200 PRO A O 1
ATOM 1555 N N . SER A 1 201 ? -6.500 -0.215 179.803 1.00 31.88 201 SER A N 1
ATOM 1556 C CA . SER A 1 201 ? -7.631 0.696 180.029 1.00 27.58 201 SER A CA 1
ATOM 1557 C C . SER A 1 201 ? -7.810 1.257 181.445 1.00 30.52 201 SER A C 1
ATOM 1558 O O . SER A 1 201 ? -7.291 0.717 182.425 1.00 31.92 201 SER A O 1
ATOM 1561 N N . VAL A 1 202 ? -8.564 2.343 181.544 1.00 28.49 202 VAL A N 1
ATOM 1562 C CA . VAL A 1 202 ? -8.931 2.863 182.841 1.00 30.71 202 VAL A CA 1
ATOM 1563 C C . VAL A 1 202 ? -9.823 1.804 183.515 1.00 32.21 202 VAL A C 1
ATOM 1564 O O . VAL A 1 202 ? -10.615 1.121 182.859 1.00 34.32 202 VAL A O 1
ATOM 1568 N N . VAL A 1 203 ? -9.728 1.665 184.824 1.00 28.32 203 VAL A N 1
ATOM 1569 C CA . VAL A 1 203 ? -10.476 0.599 185.453 1.00 27.95 203 VAL A CA 1
ATOM 1570 C C . VAL A 1 203 ? -11.629 1.234 186.198 1.00 26.18 203 VAL A C 1
ATOM 1571 O O . VAL A 1 203 ? -12.693 0.643 186.296 1.00 27.73 203 VAL A O 1
ATOM 1575 N N . VAL A 1 204 ? -11.452 2.456 186.680 1.00 25.11 204 VAL A N 1
ATOM 1576 C CA . VAL A 1 204 ? -12.543 3.101 187.378 1.00 24.40 204 VAL A CA 1
ATOM 1577 C C . VAL A 1 204 ? -12.729 4.516 186.852 1.00 26.84 204 VAL A C 1
ATOM 1578 O O . VAL A 1 204 ? -11.773 5.293 186.821 1.00 26.25 204 VAL A O 1
ATOM 1582 N N . TRP A 1 205 ? -13.951 4.828 186.418 1.00 25.86 205 TRP A N 1
ATOM 1583 C CA . TRP A 1 205 ? -14.320 6.185 186.023 1.00 27.31 205 TRP A CA 1
ATOM 1584 C C . TRP A 1 205 ? -15.057 6.913 187.115 1.00 24.46 205 TRP A C 1
ATOM 1585 O O . TRP A 1 205 ? -16.149 6.522 187.505 1.00 24.99 205 TRP A O 1
ATOM 1596 N N . ASP A 1 206 ? -14.506 8.069 187.445 1.00 24.19 206 ASP A N 1
ATOM 1597 C CA . ASP A 1 206 ? -14.944 8.952 188.513 1.00 25.42 206 ASP A CA 1
ATOM 1598 C C . ASP A 1 206 ? -15.165 10.361 187.993 1.00 25.83 206 ASP A C 1
ATOM 1599 O O . ASP A 1 206 ? -14.253 11.186 188.038 1.00 29.98 206 ASP A O 1
ATOM 1604 N N . GLY A 1 207 ? -16.366 10.632 187.491 1.00 21.54 207 GLY A N 1
ATOM 1605 C CA . GLY A 1 207 ? -16.616 11.842 186.726 1.00 26.33 207 GLY A CA 1
ATOM 1606 C C . GLY A 1 207 ? -15.590 11.962 185.606 1.00 33.62 207 GLY A C 1
ATOM 1607 O O . GLY A 1 207 ? -15.514 11.082 184.747 1.00 28.20 207 GLY A O 1
ATOM 1608 N N . GLN A 1 208 ? -14.764 13.008 185.648 1.00 30.55 208 GLN A N 1
ATOM 1609 C CA . GLN A 1 208 ? -13.793 13.275 184.589 1.00 33.13 208 GLN A CA 1
ATOM 1610 C C . GLN A 1 208 ? -12.419 12.622 184.815 1.00 31.28 208 GLN A C 1
ATOM 1611 O O . GLN A 1 208 ? -11.513 12.786 184.001 1.00 31.30 208 GLN A O 1
ATOM 1617 N N . ARG A 1 209 ? -12.291 11.861 185.904 1.00 28.50 209 ARG A N 1
ATOM 1618 C CA . ARG A 1 209 ? -11.033 11.202 186.286 1.00 26.25 209 ARG A CA 1
ATOM 1619 C C . ARG A 1 209 ? -11.102 9.715 185.999 1.00 26.51 209 ARG A C 1
ATOM 1620 O O . ARG A 1 209 ? -12.037 9.052 186.442 1.00 26.87 209 ARG A O 1
ATOM 1628 N N . GLY A 1 210 ? -10.173 9.213 185.194 1.00 27.93 210 GLY A N 1
ATOM 1629 C CA . GLY A 1 210 ? -10.093 7.798 184.864 1.00 25.58 210 GLY A CA 1
ATOM 1630 C C . GLY A 1 210 ? -8.956 7.200 185.672 1.00 28.83 210 GLY A C 1
ATOM 1631 O O . GLY A 1 210 ? -7.831 7.665 185.536 1.00 30.44 210 GLY A O 1
ATOM 1632 N N . TYR A 1 211 ? -9.206 6.151 186.457 1.00 28.84 211 TYR A N 1
ATOM 1633 C CA . TYR A 1 211 ? -8.139 5.552 187.260 1.00 24.31 211 TYR A CA 1
ATOM 1634 C C . TYR A 1 211 ? -7.684 4.298 186.554 1.00 28.68 211 TYR A C 1
ATOM 1635 O O . TYR A 1 211 ? -8.458 3.362 186.372 1.00 30.25 211 TYR A O 1
ATOM 1644 N N . LYS A 1 212 ? -6.412 4.282 186.175 1.00 32.16 212 LYS A N 1
ATOM 1645 C CA . LYS A 1 212 ? -5.831 3.159 185.430 1.00 32.20 212 LYS A CA 1
ATOM 1646 C C . LYS A 1 212 ? -5.210 2.138 186.350 1.00 28.48 212 LYS A C 1
ATOM 1647 O O . LYS A 1 212 ? -5.102 0.968 186.010 1.00 26.15 212 LYS A O 1
ATOM 1653 N N . ASN A 1 213 ? -4.784 2.615 187.508 1.00 25.23 213 ASN A N 1
ATOM 1654 C CA . ASN A 1 213 ? -4.150 1.786 188.520 1.00 26.65 213 ASN A CA 1
ATOM 1655 C C . ASN A 1 213 ? -4.619 2.049 189.950 1.00 29.47 213 ASN A C 1
ATOM 1656 O O . ASN A 1 213 ? -5.076 3.142 190.274 1.00 29.66 213 ASN A O 1
ATOM 1661 N N . LEU A 1 214 ? -4.474 1.021 190.783 1.00 27.38 214 LEU A N 1
ATOM 1662 C CA . LEU A 1 214 ? -4.927 0.981 192.161 1.00 24.90 214 LEU A CA 1
ATOM 1663 C C . LEU A 1 214 ? -4.236 1.978 193.092 1.00 29.25 214 LEU A C 1
ATOM 1664 O O . LEU A 1 214 ? -4.801 2.398 194.103 1.00 31.35 214 LEU A O 1
ATOM 1669 N N . PHE A 1 215 ? -2.994 2.306 192.788 1.00 27.89 215 PHE A N 1
ATOM 1670 C CA . PHE A 1 215 ? -2.208 3.186 193.628 1.00 23.65 215 PHE A CA 1
ATOM 1671 C C . PHE A 1 215 ? -2.834 4.579 193.537 1.00 27.53 215 PHE A C 1
ATOM 1672 O O . PHE A 1 215 ? -3.074 5.235 194.541 1.00 27.87 215 PHE A O 1
ATOM 1680 N N . ASP A 1 216 ? -3.129 5.002 192.315 1.00 28.06 216 ASP A N 1
ATOM 1681 C CA . ASP A 1 216 ? -3.721 6.305 192.050 1.00 28.54 216 ASP A CA 1
ATOM 1682 C C . ASP A 1 216 ? -5.092 6.408 192.719 1.00 25.37 216 ASP A C 1
ATOM 1683 O O . ASP A 1 216 ? -5.415 7.415 193.334 1.00 28.68 216 ASP A O 1
ATOM 1688 N N . ALA A 1 217 ? -5.894 5.359 192.560 1.00 23.65 217 ALA A N 1
ATOM 1689 C CA . ALA A 1 217 ? -7.210 5.236 193.190 1.00 25.43 217 ALA A CA 1
ATOM 1690 C C . ALA A 1 217 ? -7.113 5.418 194.725 1.00 26.20 217 ALA A C 1
ATOM 1691 O O . ALA A 1 217 ? -7.991 6.012 195.331 1.00 27.77 217 ALA A O 1
ATOM 1693 N N . THR A 1 218 ? -6.128 4.778 195.344 1.00 23.43 218 THR A N 1
ATOM 1694 C CA . THR A 1 218 ? -5.987 4.761 196.787 1.00 26.35 218 THR A CA 1
ATOM 1695 C C . THR A 1 218 ? -5.483 6.120 197.305 1.00 28.30 218 THR A C 1
ATOM 1696 O O . THR A 1 218 ? -5.981 6.668 198.296 1.00 27.61 218 THR A O 1
ATOM 1700 N N . LEU A 1 219 ? -4.506 6.676 196.602 1.00 27.07 219 LEU A N 1
ATOM 1701 C CA . LEU A 1 219 ? -3.962 7.969 196.973 1.00 26.05 219 LEU A CA 1
ATOM 1702 C C . LEU A 1 219 ? -4.995 9.093 196.864 1.00 30.76 219 LEU A C 1
ATOM 1703 O O . LEU A 1 219 ? -5.091 9.935 197.762 1.00 29.47 219 LEU A O 1
ATOM 1708 N N . ASP A 1 220 ? -5.731 9.141 195.753 1.00 26.75 220 ASP A N 1
ATOM 1709 C CA . ASP A 1 220 ? -6.715 10.204 195.538 1.00 27.38 220 ASP A CA 1
ATOM 1710 C C . ASP A 1 220 ? -7.874 10.091 196.551 1.00 28.23 220 ASP A C 1
ATOM 1711 O O . ASP A 1 220 ? -8.426 11.092 196.995 1.00 30.07 220 ASP A O 1
ATOM 1716 N N . ALA A 1 221 ? -8.215 8.874 196.956 1.00 26.37 221 ALA A N 1
ATOM 1717 C CA . ALA A 1 221 ? -9.178 8.736 198.039 1.00 27.64 221 ALA A CA 1
ATOM 1718 C C . ALA A 1 221 ? -8.641 9.411 199.297 1.00 25.81 221 ALA A C 1
ATOM 1719 O O . ALA A 1 221 ? -9.380 10.068 200.002 1.00 25.09 221 ALA A O 1
ATOM 1721 N N . LEU A 1 222 ? -7.347 9.283 199.554 1.00 28.73 222 LEU A N 1
ATOM 1722 C CA . LEU A 1 222 ? -6.751 9.948 200.708 1.00 25.99 222 LEU A CA 1
ATOM 1723 C C . LEU A 1 222 ? -6.845 11.460 200.531 1.00 27.19 222 LEU A C 1
ATOM 1724 O O . LEU A 1 222 ? -7.277 12.167 201.443 1.00 25.70 222 LEU A O 1
ATOM 1729 N N . TYR A 1 223 ? -6.491 11.942 199.337 1.00 27.94 223 TYR A N 1
ATOM 1730 C CA . TYR A 1 223 ? -6.524 13.378 199.044 1.00 28.15 223 TYR A CA 1
ATOM 1731 C C . TYR A 1 223 ? -7.910 13.947 199.281 1.00 29.27 223 TYR A C 1
ATOM 1732 O O . TYR A 1 223 ? -8.040 15.054 199.813 1.00 30.20 223 TYR A O 1
ATOM 1741 N N . SER A 1 224 ? -8.927 13.201 198.841 1.00 27.64 224 SER A N 1
ATOM 1742 C CA . SER A 1 224 ? -10.336 13.582 198.993 1.00 28.27 224 SER A CA 1
ATOM 1743 C C . SER A 1 224 ? -10.726 13.596 200.469 1.00 28.04 224 SER A C 1
ATOM 1744 O O . SER A 1 224 ? -11.556 14.381 200.897 1.00 33.12 224 SER A O 1
ATOM 1747 N N . ALA A 1 225 ? -10.177 12.673 201.242 1.00 28.02 225 ALA A N 1
ATOM 1748 C CA . ALA A 1 225 ? -10.508 12.642 202.654 1.00 26.75 225 ALA A CA 1
ATOM 1749 C C . ALA A 1 225 ? -9.915 13.844 203.367 1.00 24.26 225 ALA A C 1
ATOM 1750 O O . ALA A 1 225 ? -10.586 14.489 204.153 1.00 27.43 225 ALA A O 1
ATOM 1752 N N . LEU A 1 226 ? -8.698 14.208 202.997 1.00 24.76 226 LEU A N 1
ATOM 1753 C CA . LEU A 1 226 ? -8.054 15.387 203.540 1.00 26.11 226 LEU A CA 1
ATOM 1754 C C . LEU A 1 226 ? -8.854 16.647 203.196 1.00 32.20 226 LEU A C 1
ATOM 1755 O O . LEU A 1 226 ? -9.071 17.499 204.056 1.00 32.99 226 LEU A O 1
ATOM 1760 N N . GLU A 1 227 ? -9.318 16.747 201.950 1.00 32.11 227 GLU A N 1
ATOM 1761 C CA . GLU A 1 227 ? -10.121 17.887 201.495 1.00 29.32 227 GLU A CA 1
ATOM 1762 C C . GLU A 1 227 ? -11.392 18.056 202.309 1.00 26.57 227 GLU A C 1
ATOM 1763 O O . GLU A 1 227 ? -11.789 19.169 202.606 1.00 31.37 227 GLU A O 1
ATOM 1769 N N . ARG A 1 228 ? -12.056 16.962 202.633 1.00 26.78 228 ARG A N 1
ATOM 1770 C CA . ARG A 1 228 ? -13.186 17.029 203.541 1.00 27.29 228 ARG A CA 1
ATOM 1771 C C . ARG A 1 228 ? -12.883 17.370 205.012 1.00 27.65 228 ARG A C 1
ATOM 1772 O O . ARG A 1 228 ? -13.799 17.588 205.785 1.00 30.01 228 ARG A O 1
ATOM 1780 N N . ALA A 1 229 ? -11.626 17.319 205.423 1.00 30.11 229 ALA A N 1
ATOM 1781 C CA . ALA A 1 229 ? -11.239 17.591 206.814 1.00 27.17 229 ALA A CA 1
ATOM 1782 C C . ALA A 1 229 ? -10.299 18.789 206.911 1.00 28.99 229 ALA A C 1
ATOM 1783 O O . ALA A 1 229 ? -9.433 18.819 207.770 1.00 28.36 229 ALA A O 1
ATOM 1785 N N . SER A 1 230 ? -10.443 19.741 205.993 1.00 29.39 230 SER A N 1
ATOM 1786 C CA . SER A 1 230 ? -9.680 20.989 206.015 1.00 29.46 230 SER A CA 1
ATOM 1787 C C . SER A 1 230 ? -8.182 20.802 205.877 1.00 34.13 230 SER A C 1
ATOM 1788 O O . SER A 1 230 ? -7.410 21.579 206.450 1.00 34.54 230 SER A O 1
ATOM 1791 N N . GLY A 1 231 ? -7.766 19.789 205.114 1.00 30.18 231 GLY A N 1
ATOM 1792 C CA . GLY A 1 231 ? -6.363 19.607 204.817 1.00 26.13 231 GLY A CA 1
ATOM 1793 C C . GLY A 1 231 ? -6.083 19.574 203.334 1.00 30.90 231 GLY A C 1
ATOM 1794 O O . GLY A 1 231 ? -5.139 18.939 202.863 1.00 31.39 231 GLY A O 1
ATOM 1795 N N . GLY A 1 232 ? -6.893 20.321 202.603 1.00 33.35 232 GLY A N 1
ATOM 1796 C CA . GLY A 1 232 ? -6.811 20.402 201.163 1.00 29.80 232 GLY A CA 1
ATOM 1797 C C . GLY A 1 232 ? -5.496 20.951 200.639 1.00 37.72 232 GLY A C 1
ATOM 1798 O O . GLY A 1 232 ? -5.157 20.762 199.462 1.00 41.70 232 GLY A O 1
ATOM 1799 N N . SER A 1 233 ? -4.690 21.551 201.508 1.00 37.38 233 SER A N 1
ATOM 1800 C CA . SER A 1 233 ? -3.381 21.993 201.047 1.00 38.12 233 SER A CA 1
ATOM 1801 C C . SER A 1 233 ? -2.215 21.100 201.434 1.00 37.21 233 SER A C 1
ATOM 1802 O O . SER A 1 233 ? -1.079 21.450 201.183 1.00 38.79 233 SER A O 1
ATOM 1805 N N . LEU A 1 234 ? -2.479 19.960 202.059 1.00 36.61 234 LEU A N 1
ATOM 1806 C CA . LEU A 1 234 ? -1.389 19.065 202.438 1.00 34.87 234 LEU A CA 1
ATOM 1807 C C . LEU A 1 234 ? -0.853 18.242 201.278 1.00 32.97 234 LEU A C 1
ATOM 1808 O O . LEU A 1 234 ? -1.633 17.696 200.493 1.00 32.18 234 LEU A O 1
ATOM 1813 N N . GLU A 1 235 ? 0.470 18.184 201.160 1.00 28.16 235 GLU A N 1
ATOM 1814 C CA . GLU A 1 235 ? 1.129 17.234 200.282 1.00 27.10 235 GLU A CA 1
ATOM 1815 C C . GLU A 1 235 ? 1.088 15.876 200.988 1.00 31.70 235 GLU A C 1
ATOM 1816 O O . GLU A 1 235 ? 1.086 15.813 202.211 1.00 29.55 235 GLU A O 1
ATOM 1822 N N . VAL A 1 236 ? 0.986 14.788 200.242 1.00 35.33 236 VAL A N 1
ATOM 1823 C CA . VAL A 1 236 ? 1.180 13.477 200.842 1.00 26.11 236 VAL A CA 1
ATOM 1824 C C . VAL A 1 236 ? 2.491 12.869 200.386 1.00 30.03 236 VAL A C 1
ATOM 1825 O O . VAL A 1 236 ? 2.742 12.728 199.184 1.00 30.32 236 VAL A O 1
ATOM 1829 N N . VAL A 1 237 ? 3.338 12.544 201.349 1.00 26.52 237 VAL A N 1
ATOM 1830 C CA . VAL A 1 237 ? 4.497 11.714 201.110 1.00 22.75 237 VAL A CA 1
ATOM 1831 C C . VAL A 1 237 ? 4.146 10.254 201.349 1.00 24.42 237 VAL A C 1
ATOM 1832 O O . VAL A 1 237 ? 3.593 9.915 202.384 1.00 28.01 237 VAL A O 1
ATOM 1836 N N . VAL A 1 238 ? 4.350 9.410 200.356 1.00 26.01 238 VAL A N 1
ATOM 1837 C CA . VAL A 1 238 ? 4.124 7.974 200.515 1.00 26.31 238 VAL A CA 1
ATOM 1838 C C . VAL A 1 238 ? 5.304 7.371 201.256 1.00 27.07 238 VAL A C 1
ATOM 1839 O O . VAL A 1 238 ? 6.378 7.222 200.681 1.00 25.78 238 VAL A O 1
ATOM 1843 N N . SER A 1 239 ? 5.136 7.127 202.550 1.00 25.44 239 SER A N 1
ATOM 1844 C CA . SER A 1 239 ? 6.265 6.799 203.395 1.00 24.57 239 SER A CA 1
ATOM 1845 C C . SER A 1 239 ? 6.570 5.285 203.430 1.00 27.28 239 SER A C 1
ATOM 1846 O O . SER A 1 239 ? 7.615 4.872 203.926 1.00 26.46 239 SER A O 1
ATOM 1849 N N . GLU A 1 240 ? 5.690 4.480 202.841 1.00 29.65 240 GLU A N 1
ATOM 1850 C CA . GLU A 1 240 ? 5.978 3.076 202.496 1.00 26.43 240 GLU A CA 1
ATOM 1851 C C . GLU A 1 240 ? 5.177 2.616 201.285 1.00 26.87 240 GLU A C 1
ATOM 1852 O O . GLU A 1 240 ? 3.996 2.926 201.162 1.00 27.32 240 GLU A O 1
ATOM 1858 N N . SER A 1 241 ? 5.803 1.798 200.449 1.00 27.45 241 SER A N 1
ATOM 1859 C CA . SER A 1 241 ? 5.086 1.040 199.452 1.00 23.53 241 SER A CA 1
ATOM 1860 C C . SER A 1 241 ? 5.978 -0.071 198.923 1.00 28.67 241 SER A C 1
ATOM 1861 O O . SER A 1 241 ? 7.165 0.128 198.666 1.00 32.61 241 SER A O 1
ATOM 1864 N N . GLY A 1 242 ? 5.407 -1.257 198.783 1.00 29.25 242 GLY A N 1
ATOM 1865 C CA . GLY A 1 242 ? 6.174 -2.410 198.384 1.00 29.27 242 GLY A CA 1
ATOM 1866 C C . GLY A 1 242 ? 5.298 -3.568 197.981 1.00 29.91 242 GLY A C 1
ATOM 1867 O O . GLY A 1 242 ? 4.099 -3.553 198.160 1.00 31.90 242 GLY A O 1
ATOM 1868 N N . TRP A 1 243 ? 5.921 -4.592 197.440 1.00 30.89 243 TRP A N 1
ATOM 1869 C CA . TRP A 1 243 ? 5.219 -5.781 197.034 1.00 29.83 243 TRP A CA 1
ATOM 1870 C C . TRP A 1 243 ? 6.077 -6.972 197.460 1.00 31.42 243 TRP A C 1
ATOM 1871 O O . TRP A 1 243 ? 7.257 -7.031 197.145 1.00 34.80 243 TRP A O 1
ATOM 1882 N N . PRO A 1 244 ? 5.489 -7.944 198.161 1.00 30.49 244 PRO A N 1
ATOM 1883 C CA . PRO A 1 244 ? 6.332 -9.022 198.685 1.00 30.96 244 PRO A CA 1
ATOM 1884 C C . PRO A 1 244 ? 6.717 -10.041 197.597 1.00 36.25 244 PRO A C 1
ATOM 1885 O O . PRO A 1 244 ? 5.906 -10.319 196.716 1.00 34.84 244 PRO A O 1
ATOM 1889 N N . SER A 1 245 ? 7.953 -10.545 197.639 1.00 35.45 245 SER A N 1
ATOM 1890 C CA . SER A 1 245 ? 8.432 -11.498 196.644 1.00 36.03 245 SER A CA 1
ATOM 1891 C C . SER A 1 245 ? 7.984 -12.947 196.923 1.00 31.23 245 SER A C 1
ATOM 1892 O O . SER A 1 245 ? 8.083 -13.795 196.045 1.00 36.34 245 SER A O 1
ATOM 1895 N N . ALA A 1 246 ? 7.541 -13.242 198.137 1.00 32.85 246 ALA A N 1
ATOM 1896 C CA . ALA A 1 246 ? 7.065 -14.582 198.479 1.00 30.04 246 ALA A CA 1
ATOM 1897 C C . ALA A 1 246 ? 6.232 -14.531 199.742 1.00 28.16 246 ALA A C 1
ATOM 1898 O O . ALA A 1 246 ? 6.124 -13.473 200.358 1.00 32.95 246 ALA A O 1
ATOM 1900 N N . GLY A 1 247 ? 5.573 -15.636 200.081 1.00 28.24 247 GLY A N 1
ATOM 1901 C CA . GLY A 1 247 ? 5.012 -15.815 201.413 1.00 26.33 247 GLY A CA 1
ATOM 1902 C C . GLY A 1 247 ? 3.504 -15.841 201.519 1.00 31.33 247 GLY A C 1
ATOM 1903 O O . GLY A 1 247 ? 2.934 -16.145 202.574 1.00 31.97 247 GLY A O 1
ATOM 1904 N N . ALA A 1 248 ? 2.841 -15.603 200.395 1.00 34.30 248 ALA A N 1
ATOM 1905 C CA . ALA A 1 248 ? 1.391 -15.503 200.384 1.00 32.10 248 ALA A CA 1
ATOM 1906 C C . ALA A 1 248 ? 0.949 -15.306 198.955 1.00 35.35 248 ALA A C 1
ATOM 1907 O O . ALA A 1 248 ? 1.789 -15.085 198.072 1.00 32.31 248 ALA A O 1
ATOM 1909 N N . PHE A 1 249 ? -0.367 -15.385 198.750 1.00 32.45 249 PHE A N 1
ATOM 1910 C CA . PHE A 1 249 ? -0.991 -15.235 197.448 1.00 33.17 249 PHE A CA 1
ATOM 1911 C C . PHE A 1 249 ? -0.465 -14.032 196.693 1.00 33.00 249 PHE A C 1
ATOM 1912 O O . PHE A 1 249 ? -0.409 -12.927 197.228 1.00 37.90 249 PHE A O 1
ATOM 1920 N N . ALA A 1 250 ? -0.012 -14.291 195.467 1.00 34.20 250 ALA A N 1
ATOM 1921 C CA . ALA A 1 250 ? 0.475 -13.271 194.536 1.00 33.03 250 ALA A CA 1
ATOM 1922 C C . ALA A 1 250 ? 1.784 -12.642 194.989 1.00 32.86 250 ALA A C 1
ATOM 1923 O O . ALA A 1 250 ? 2.285 -11.714 194.349 1.00 35.01 250 ALA A O 1
ATOM 1925 N N . ALA A 1 251 ? 2.372 -13.156 196.059 1.00 33.58 251 ALA A N 1
ATOM 1926 C CA . ALA A 1 251 ? 3.719 -12.717 196.418 1.00 30.03 251 ALA A CA 1
ATOM 1927 C C . ALA A 1 251 ? 4.772 -13.521 195.658 1.00 34.06 251 ALA A C 1
ATOM 1928 O O . ALA A 1 251 ? 5.089 -14.659 196.011 1.00 36.40 251 ALA A O 1
ATOM 1930 N N . THR A 1 252 ? 5.199 -12.955 194.534 1.00 31.99 252 THR A N 1
ATOM 1931 C CA . THR A 1 252 ? 6.143 -13.562 193.604 1.00 34.12 252 THR A CA 1
ATOM 1932 C C . THR A 1 252 ? 7.133 -12.501 193.077 1.00 37.68 252 THR A C 1
ATOM 1933 O O . THR A 1 252 ? 6.840 -11.296 193.080 1.00 33.17 252 THR A O 1
ATOM 1937 N N . PHE A 1 253 ? 8.308 -12.961 192.664 1.00 37.89 253 PHE A N 1
ATOM 1938 C CA . PHE A 1 253 ? 9.366 -12.137 192.055 1.00 37.52 253 PHE A CA 1
ATOM 1939 C C . PHE A 1 253 ? 8.899 -11.271 190.877 1.00 38.63 253 PHE A C 1
ATOM 1940 O O . PHE A 1 253 ? 9.285 -10.098 190.772 1.00 38.43 253 PHE A O 1
ATOM 1948 N N . ASP A 1 254 ? 8.124 -11.859 189.963 1.00 39.93 254 ASP A N 1
ATOM 1949 C CA . ASP A 1 254 ? 7.663 -11.145 188.772 1.00 38.05 254 ASP A CA 1
ATOM 1950 C C . ASP A 1 254 ? 6.684 -10.036 189.155 1.00 33.61 254 ASP A C 1
ATOM 1951 O O . ASP A 1 254 ? 6.767 -8.919 188.627 1.00 32.14 254 ASP A O 1
ATOM 1956 N N . ASN A 1 255 ? 5.710 -10.358 190.002 1.00 32.36 255 ASN A N 1
ATOM 1957 C CA . ASN A 1 255 ? 4.813 -9.322 190.528 1.00 33.51 255 ASN A CA 1
ATOM 1958 C C . ASN A 1 255 ? 5.574 -8.185 191.235 1.00 33.99 255 ASN A C 1
ATOM 1959 O O . ASN A 1 255 ? 5.291 -7.000 191.016 1.00 33.66 255 ASN A O 1
ATOM 1964 N N . GLY A 1 256 ? 6.496 -8.564 192.122 1.00 35.37 256 GLY A N 1
ATOM 1965 C CA . GLY A 1 256 ? 7.390 -7.635 192.801 1.00 33.83 256 GLY A CA 1
ATOM 1966 C C . GLY A 1 256 ? 8.109 -6.701 191.853 1.00 32.77 256 GLY A C 1
ATOM 1967 O O . GLY A 1 256 ? 8.114 -5.485 192.015 1.00 37.54 256 GLY A O 1
ATOM 1968 N N . ARG A 1 257 ? 8.712 -7.294 190.841 1.00 34.47 257 ARG A N 1
ATOM 1969 C CA . ARG A 1 257 ? 9.514 -6.578 189.866 1.00 33.59 257 ARG A CA 1
ATOM 1970 C C . ARG A 1 257 ? 8.649 -5.609 189.059 1.00 36.67 257 ARG A C 1
ATOM 1971 O O . ARG A 1 257 ? 9.025 -4.452 188.828 1.00 36.79 257 ARG A O 1
ATOM 1979 N N . THR A 1 258 ? 7.478 -6.094 188.651 1.00 33.49 258 THR A N 1
ATOM 1980 C CA . THR A 1 258 ? 6.529 -5.285 187.910 1.00 32.71 258 THR A CA 1
ATOM 1981 C C . THR A 1 258 ? 6.103 -4.086 188.737 1.00 36.30 258 THR A C 1
ATOM 1982 O O . THR A 1 258 ? 6.165 -2.949 188.251 1.00 37.40 258 THR A O 1
ATOM 1986 N N . TYR A 1 259 ? 5.534 -4.351 189.917 1.00 34.73 259 TYR A N 1
ATOM 1987 C CA . TYR A 1 259 ? 5.029 -3.289 190.791 1.00 32.42 259 TYR A CA 1
ATOM 1988 C C . TYR A 1 259 ? 6.031 -2.172 191.060 1.00 32.93 259 TYR A C 1
ATOM 1989 O O . TYR A 1 259 ? 5.759 -0.980 190.837 1.00 35.37 259 TYR A O 1
ATOM 1998 N N . LEU A 1 260 ? 7.214 -2.570 191.516 1.00 32.36 260 LEU A N 1
ATOM 1999 C CA . LEU A 1 260 ? 8.217 -1.592 191.934 1.00 32.73 260 LEU A CA 1
ATOM 2000 C C . LEU A 1 260 ? 8.811 -0.760 190.822 1.00 35.92 260 LEU A C 1
ATOM 2001 O O . LEU A 1 260 ? 8.984 0.456 190.968 1.00 35.46 260 LEU A O 1
ATOM 2006 N N . SER A 1 261 ? 9.026 -1.385 189.674 1.00 35.92 261 SER A N 1
ATOM 2007 C CA . SER A 1 261 ? 9.573 -0.665 188.547 1.00 34.10 261 SER A CA 1
ATOM 2008 C C . SER A 1 261 ? 8.545 0.315 188.004 1.00 32.66 261 SER A C 1
ATOM 2009 O O . SER A 1 261 ? 8.880 1.474 187.753 1.00 34.90 261 SER A O 1
ATOM 2012 N N . ASN A 1 262 ? 7.304 -0.125 187.831 1.00 29.92 262 ASN A N 1
ATOM 2013 C CA . ASN A 1 262 ? 6.247 0.791 187.403 1.00 32.95 262 ASN A CA 1
ATOM 2014 C C . ASN A 1 262 ? 6.003 1.913 188.389 1.00 35.33 262 ASN A C 1
ATOM 2015 O O . ASN A 1 262 ? 5.717 3.056 187.987 1.00 32.40 262 ASN A O 1
ATOM 2020 N N . LEU A 1 263 ? 6.101 1.593 189.680 1.00 35.36 263 LEU A N 1
ATOM 2021 C CA . LEU A 1 263 ? 5.886 2.616 190.690 1.00 33.99 263 LEU A CA 1
ATOM 2022 C C . LEU A 1 263 ? 6.926 3.715 190.519 1.00 30.33 263 LEU A C 1
ATOM 2023 O O . LEU A 1 263 ? 6.596 4.904 190.502 1.00 31.19 263 LEU A O 1
ATOM 2028 N N . ILE A 1 264 ? 8.183 3.316 190.408 1.00 33.37 264 ILE A N 1
ATOM 2029 C CA . ILE A 1 264 ? 9.271 4.281 190.248 1.00 33.27 264 ILE A CA 1
ATOM 2030 C C . ILE A 1 264 ? 9.043 5.222 189.051 1.00 32.76 264 ILE A C 1
ATOM 2031 O O . ILE A 1 264 ? 9.294 6.422 189.133 1.00 35.76 264 ILE A O 1
ATOM 2036 N N . GLN A 1 265 ? 8.505 4.689 187.956 1.00 33.69 265 GLN A N 1
ATOM 2037 C CA . GLN A 1 265 ? 8.220 5.508 186.778 1.00 34.79 265 GLN A CA 1
ATOM 2038 C C . GLN A 1 265 ? 6.980 6.365 187.013 1.00 33.76 265 GLN A C 1
ATOM 2039 O O . GLN A 1 265 ? 6.950 7.546 186.655 1.00 33.15 265 GLN A O 1
ATOM 2045 N N . HIS A 1 266 ? 5.937 5.745 187.565 1.00 33.39 266 HIS A N 1
ATOM 2046 C CA . HIS A 1 266 ? 4.708 6.470 187.858 1.00 31.19 266 HIS A CA 1
ATOM 2047 C C . HIS A 1 266 ? 4.912 7.734 188.697 1.00 33.47 266 HIS A C 1
ATOM 2048 O O . HIS A 1 266 ? 4.432 8.813 188.318 1.00 33.76 266 HIS A O 1
ATOM 2055 N N . VAL A 1 267 ? 5.671 7.624 189.791 1.00 32.83 267 VAL A N 1
ATOM 2056 C CA . VAL A 1 267 ? 5.754 8.714 190.770 1.00 34.54 267 VAL A CA 1
ATOM 2057 C C . VAL A 1 267 ? 6.631 9.896 190.344 1.00 34.58 267 VAL A C 1
ATOM 2058 O O . VAL A 1 267 ? 6.846 10.827 191.128 1.00 34.44 267 VAL A O 1
ATOM 2062 N N . LYS A 1 268 ? 7.115 9.873 189.107 1.00 32.80 268 LYS A N 1
ATOM 2063 C CA . LYS A 1 268 ? 7.802 11.024 188.524 1.00 29.97 268 LYS A CA 1
ATOM 2064 C C . LYS A 1 268 ? 6.741 12.090 188.229 1.00 34.67 268 LYS A C 1
ATOM 2065 O O . LYS A 1 268 ? 7.061 13.285 188.110 1.00 34.35 268 LYS A O 1
ATOM 2071 N N . ARG A 1 269 ? 5.480 11.641 188.147 1.00 32.15 269 ARG A N 1
ATOM 2072 C CA . ARG A 1 269 ? 4.316 12.517 187.980 1.00 32.39 269 ARG A CA 1
ATOM 2073 C C . ARG A 1 269 ? 3.276 12.244 189.087 1.00 33.79 269 ARG A C 1
ATOM 2074 O O . ARG A 1 269 ? 3.529 11.506 190.039 1.00 30.22 269 ARG A O 1
ATOM 2082 N N . GLY A 1 270 ? 2.113 12.874 188.963 1.00 32.41 270 GLY A N 1
ATOM 2083 C CA . GLY A 1 270 ? 1.121 12.832 190.011 1.00 27.08 270 GLY A CA 1
ATOM 2084 C C . GLY A 1 270 ? -0.067 11.970 189.675 1.00 29.40 270 GLY A C 1
ATOM 2085 O O . GLY A 1 270 ? 0.057 10.983 188.969 1.00 36.95 270 GLY A O 1
ATOM 2086 N N . THR A 1 271 ? -1.197 12.292 190.281 1.00 27.84 271 THR A N 1
ATOM 2087 C CA . THR A 1 271 ? -2.410 11.489 190.194 1.00 28.27 271 THR A CA 1
ATOM 2088 C C . THR A 1 271 ? -3.459 12.223 189.371 1.00 29.03 271 THR A C 1
ATOM 2089 O O . THR A 1 271 ? -3.299 13.400 189.101 1.00 30.64 271 THR A O 1
ATOM 2093 N N . PRO A 1 272 ? -4.553 11.549 188.990 1.00 27.18 272 PRO A N 1
ATOM 2094 C CA . PRO A 1 272 ? -5.616 12.289 188.309 1.00 25.14 272 PRO A CA 1
ATOM 2095 C C . PRO A 1 272 ? -6.181 13.499 189.058 1.00 29.20 272 PRO A C 1
ATOM 2096 O O . PRO A 1 272 ? -6.636 14.429 188.412 1.00 32.88 272 PRO A O 1
ATOM 2100 N N . LYS A 1 273 ? -6.002 13.589 190.365 1.00 31.93 273 LYS A N 1
ATOM 2101 C CA . LYS A 1 273 ? -6.530 14.740 191.092 1.00 35.52 273 LYS A CA 1
ATOM 2102 C C . LYS A 1 273 ? -5.482 15.839 191.207 1.00 36.86 273 LYS A C 1
ATOM 2103 O O . LYS A 1 273 ? -5.817 17.027 191.267 1.00 34.84 273 LYS A O 1
ATOM 2109 N N . ARG A 1 274 ? -4.219 15.422 191.199 1.00 33.61 274 ARG A N 1
ATOM 2110 C CA . ARG A 1 274 ? -3.071 16.314 191.287 1.00 37.46 274 ARG A CA 1
ATOM 2111 C C . ARG A 1 274 ? -2.020 15.786 190.326 1.00 38.12 274 ARG A C 1
ATOM 2112 O O . ARG A 1 274 ? -1.154 15.018 190.752 1.00 33.26 274 ARG A O 1
ATOM 2120 N N . PRO A 1 275 ? -2.141 16.114 189.027 1.00 33.81 275 PRO A N 1
ATOM 2121 C CA . PRO A 1 275 ? -1.371 15.483 187.938 1.00 31.07 275 PRO A CA 1
ATOM 2122 C C . PRO A 1 275 ? 0.071 15.960 187.755 1.00 32.88 275 PRO A C 1
ATOM 2123 O O . PRO A 1 275 ? 0.905 15.181 187.312 1.00 36.02 275 PRO A O 1
ATOM 2127 N N . LYS A 1 276 ? 0.366 17.215 188.084 1.00 35.37 276 LYS A N 1
ATOM 2128 C CA . LYS A 1 276 ? 1.679 17.766 187.750 1.00 39.86 276 LYS A CA 1
ATOM 2129 C C . LYS A 1 276 ? 2.822 17.224 188.601 1.00 43.63 276 LYS A C 1
ATOM 2130 O O . LYS A 1 276 ? 3.754 16.621 188.065 1.00 43.32 276 LYS A O 1
ATOM 2132 N N . ARG A 1 277 ? 2.750 17.431 189.918 1.00 40.81 277 ARG A N 1
ATOM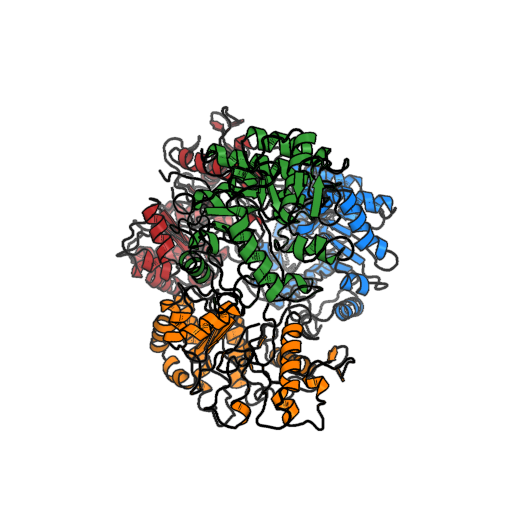 2133 C CA . ARG A 1 277 ? 3.903 17.251 190.799 1.00 32.25 277 ARG A CA 1
ATOM 2134 C C . ARG A 1 277 ? 4.214 15.760 191.071 1.00 36.52 277 ARG A C 1
ATOM 2135 O O . ARG A 1 277 ? 3.296 14.964 191.350 1.00 33.69 277 ARG A O 1
ATOM 2137 N N . ALA A 1 278 ? 5.508 15.424 191.074 1.00 30.83 278 ALA A N 1
ATOM 2138 C CA . ALA A 1 278 ? 6.022 14.095 191.441 1.00 30.06 278 ALA A CA 1
ATOM 2139 C C . ALA A 1 278 ? 5.571 13.698 192.847 1.00 33.49 278 ALA A C 1
ATOM 2140 O O . ALA A 1 278 ? 5.340 14.553 193.696 1.00 27.92 278 ALA A O 1
ATOM 2142 N N . ILE A 1 279 ? 5.337 12.410 193.061 1.00 29.39 279 ILE A N 1
ATOM 2143 C CA . ILE A 1 279 ? 4.959 11.943 194.371 1.00 27.59 279 ILE A CA 1
ATOM 2144 C C . ILE A 1 279 ? 6.172 11.393 195.140 1.00 30.50 279 ILE A C 1
ATOM 2145 O O . ILE A 1 279 ? 6.684 10.333 194.805 1.00 33.79 279 ILE A O 1
ATOM 2150 N N . GLU A 1 280 ? 6.613 12.081 196.185 1.00 26.70 280 GLU A N 1
ATOM 2151 C CA . GLU A 1 280 ? 7.698 11.545 197.008 1.00 26.60 280 GLU A CA 1
ATOM 2152 C C . GLU A 1 280 ? 7.295 10.214 197.645 1.00 28.21 280 GLU A C 1
ATOM 2153 O O . GLU A 1 280 ? 6.354 10.138 198.426 1.00 28.40 280 GLU A O 1
ATOM 2159 N N . THR A 1 281 ? 8.075 9.190 197.354 1.00 27.52 281 THR A N 1
ATOM 2160 C CA . THR A 1 281 ? 7.736 7.816 197.650 1.00 25.81 281 THR A CA 1
ATOM 2161 C C . THR A 1 281 ? 8.906 7.067 198.224 1.00 27.32 281 THR A C 1
ATOM 2162 O O . THR A 1 281 ? 10.020 7.206 197.755 1.00 33.07 281 THR A O 1
ATOM 2166 N N . TYR A 1 282 ? 8.651 6.332 199.297 1.00 27.69 282 TYR A N 1
ATOM 2167 C CA . TYR A 1 282 ? 9.637 5.457 199.894 1.00 25.52 282 TYR A CA 1
ATOM 2168 C C . TYR A 1 282 ? 9.280 3.983 199.736 1.00 28.62 282 TYR A C 1
ATOM 2169 O O . TYR A 1 282 ? 8.264 3.518 200.241 1.00 29.92 282 TYR A O 1
ATOM 2178 N N . LEU A 1 283 ? 10.078 3.278 198.947 1.00 29.39 283 LEU A N 1
ATOM 2179 C CA . LEU A 1 283 ? 9.887 1.851 198.715 1.00 27.68 283 LEU A CA 1
ATOM 2180 C C . LEU A 1 283 ? 10.172 1.034 199.989 1.00 30.46 283 LEU A C 1
ATOM 2181 O O . LEU A 1 283 ? 11.193 1.211 200.647 1.00 31.16 283 LEU A O 1
ATOM 2186 N N . PHE A 1 284 ? 9.308 0.080 200.288 1.00 32.32 284 PHE A N 1
ATOM 2187 C CA . PHE A 1 284 ? 9.510 -0.808 201.411 1.00 27.43 284 PHE A CA 1
ATOM 2188 C C . PHE A 1 284 ? 9.812 -2.214 200.909 1.00 32.64 284 PHE A C 1
ATOM 2189 O O . PHE A 1 284 ? 8.941 -2.822 200.309 1.00 35.89 284 PHE A O 1
ATOM 2197 N N . ALA A 1 285 ? 11.015 -2.755 201.142 1.00 33.67 285 ALA A N 1
ATOM 2198 C CA . ALA A 1 285 ? 12.090 -2.123 201.898 1.00 28.90 285 ALA A CA 1
ATOM 2199 C C . ALA A 1 285 ? 13.403 -2.632 201.325 1.00 35.30 285 ALA A C 1
ATOM 2200 O O . ALA A 1 285 ? 13.385 -3.501 200.454 1.00 38.98 285 ALA A O 1
ATOM 2202 N N . MET A 1 286 ? 14.533 -2.112 201.808 1.00 31.79 286 MET A N 1
ATOM 2203 C CA . MET A 1 286 ? 15.840 -2.391 201.205 1.00 31.57 286 MET A CA 1
ATOM 2204 C C . MET A 1 286 ? 16.163 -3.855 201.285 1.00 32.42 286 MET A C 1
ATOM 2205 O O . MET A 1 286 ? 16.646 -4.446 200.344 1.00 36.35 286 MET A O 1
ATOM 2210 N N . PHE A 1 287 ? 15.967 -4.414 202.465 1.00 35.16 287 PHE A N 1
ATOM 2211 C CA . PHE A 1 287 ? 16.259 -5.809 202.728 1.00 32.04 287 PHE A CA 1
ATOM 2212 C C . PHE A 1 287 ? 15.047 -6.541 203.234 1.00 36.01 287 PHE A C 1
ATOM 2213 O O . PHE A 1 287 ? 14.167 -5.925 203.827 1.00 41.08 287 PHE A O 1
ATOM 2221 N N . ASP A 1 288 ? 14.951 -7.829 202.908 1.00 36.44 288 ASP A N 1
ATOM 2222 C CA . ASP A 1 288 ? 14.043 -8.737 203.608 1.00 35.83 288 ASP A CA 1
ATOM 2223 C C . ASP A 1 288 ? 14.352 -8.645 205.110 1.00 34.43 288 ASP A C 1
ATOM 2224 O O . ASP A 1 288 ? 15.455 -8.269 205.488 1.00 37.19 288 ASP A O 1
ATOM 2229 N N . GLU A 1 289 ? 13.375 -8.938 205.961 1.00 35.38 289 GLU A N 1
ATOM 2230 C CA . GLU A 1 289 ? 13.548 -8.841 207.406 1.00 36.81 289 GLU A CA 1
ATOM 2231 C C . GLU A 1 289 ? 13.007 -10.119 208.033 1.00 41.82 289 GLU A C 1
ATOM 2232 O O . GLU A 1 289 ? 11.846 -10.170 208.467 1.00 40.66 289 GLU A O 1
ATOM 2238 N N . ASN A 1 290 ? 13.879 -11.136 208.096 1.00 40.83 290 ASN A N 1
ATOM 2239 C CA . ASN A 1 290 ? 13.495 -12.512 208.452 1.00 38.69 290 ASN A CA 1
ATOM 2240 C C . ASN A 1 290 ? 12.929 -12.704 209.863 1.00 37.46 290 ASN A C 1
ATOM 2241 O O . ASN A 1 290 ? 12.458 -13.793 210.201 1.00 40.78 290 ASN A O 1
ATOM 2246 N N . LYS A 1 291 ? 12.951 -11.650 210.674 1.00 36.95 291 LYS A N 1
ATOM 2247 C CA . LYS A 1 291 ? 12.428 -11.737 212.039 1.00 39.91 291 LYS A CA 1
ATOM 2248 C C . LYS A 1 291 ? 10.969 -11.290 212.148 1.00 42.75 291 LYS A C 1
ATOM 2249 O O . LYS A 1 291 ? 10.324 -11.451 213.196 1.00 41.27 291 LYS A O 1
ATOM 2255 N N . LYS A 1 292 ? 10.432 -10.740 211.067 1.00 41.69 292 LYS A N 1
ATOM 2256 C CA . LYS A 1 292 ? 9.071 -10.233 211.131 1.00 40.25 292 LYS A CA 1
ATOM 2257 C C . LYS A 1 292 ? 8.036 -11.333 210.989 1.00 37.91 292 LYS A C 1
ATOM 2258 O O . LYS A 1 292 ? 8.310 -12.394 210.455 1.00 37.73 292 LYS A O 1
ATOM 2264 N N . GLN A 1 293 ? 6.851 -11.061 211.511 1.00 41.80 293 GLN A N 1
ATOM 2265 C CA . GLN A 1 293 ? 5.688 -11.953 211.456 1.00 43.45 293 GLN A CA 1
ATOM 2266 C C . GLN A 1 293 ? 4.480 -11.168 210.933 1.00 41.11 293 GLN A C 1
ATOM 2267 O O . GLN A 1 293 ? 4.342 -9.974 211.200 1.00 43.22 293 GLN A O 1
ATOM 2273 N N . PRO A 1 294 ? 3.627 -11.813 210.144 1.00 39.53 294 PRO A N 1
ATOM 2274 C CA . PRO A 1 294 ? 3.661 -13.208 209.697 1.00 41.60 294 PRO A CA 1
ATOM 2275 C C . PRO A 1 294 ? 4.548 -13.383 208.477 1.00 37.10 294 PRO A C 1
ATOM 2276 O O . PRO A 1 294 ? 5.339 -12.491 208.157 1.00 37.56 294 PRO A O 1
ATOM 2280 N N . GLU A 1 295 ? 4.392 -14.505 207.789 1.00 35.48 295 GLU A N 1
ATOM 2281 C CA . GLU A 1 295 ? 5.318 -14.902 206.729 1.00 37.28 295 GLU A CA 1
ATOM 2282 C C . GLU A 1 295 ? 5.515 -13.895 205.598 1.00 37.46 295 GLU A C 1
ATOM 2283 O O . GLU A 1 295 ? 6.648 -13.682 205.139 1.00 31.05 295 GLU A O 1
ATOM 2289 N N . VAL A 1 296 ? 4.444 -13.225 205.192 1.00 33.92 296 VAL A N 1
ATOM 2290 C CA . VAL A 1 296 ? 4.543 -12.406 204.010 1.00 34.34 296 VAL A CA 1
ATOM 2291 C C . VAL A 1 296 ? 5.420 -11.180 204.319 1.00 32.87 296 VAL A C 1
ATOM 2292 O O . VAL A 1 296 ? 6.082 -10.641 203.433 1.00 32.48 296 VAL A O 1
ATOM 2296 N N . GLU A 1 297 ? 5.483 -10.798 205.589 1.00 33.07 297 GLU A N 1
ATOM 2297 C CA . GLU A 1 297 ? 6.261 -9.630 206.009 1.00 33.72 297 GLU A CA 1
ATOM 2298 C C . GLU A 1 297 ? 7.777 -9.856 206.051 1.00 38.27 297 GLU A C 1
ATOM 2299 O O . GLU A 1 297 ? 8.542 -8.918 206.337 1.00 35.54 297 GLU A O 1
ATOM 2305 N N . LYS A 1 298 ? 8.220 -11.038 205.635 1.00 36.61 298 LYS A N 1
ATOM 2306 C CA . LYS A 1 298 ? 9.641 -11.323 205.573 1.00 34.45 298 LYS A CA 1
ATOM 2307 C C . LYS A 1 298 ? 10.161 -11.203 204.146 1.00 38.10 298 LYS A C 1
ATOM 2308 O O . LYS A 1 298 ? 11.336 -11.466 203.900 1.00 43.30 298 LYS A O 1
ATOM 2314 N N . HIS A 1 299 ? 9.352 -10.697 203.224 1.00 31.77 299 HIS A N 1
ATOM 2315 C CA . HIS A 1 299 ? 9.765 -10.716 201.826 1.00 34.22 299 HIS A CA 1
ATOM 2316 C C . HIS A 1 299 ? 9.628 -9.403 201.048 1.00 36.26 299 HIS A C 1
ATOM 2317 O O . HIS A 1 299 ? 9.546 -9.408 199.821 1.00 36.33 299 HIS A O 1
ATOM 2324 N N . PHE A 1 300 ? 9.686 -8.281 201.751 1.00 31.14 300 PHE A N 1
ATOM 2325 C CA . PHE A 1 300 ? 9.562 -6.992 201.098 1.00 29.63 300 PHE A CA 1
ATOM 2326 C C . PHE A 1 300 ? 10.881 -6.432 200.614 1.00 32.85 300 PHE A C 1
ATOM 2327 O O . PHE A 1 300 ? 10.911 -5.335 200.070 1.00 34.34 300 PHE A O 1
ATOM 2335 N N . GLY A 1 301 ? 11.968 -7.165 200.847 1.00 35.64 301 GLY A N 1
ATOM 2336 C CA . GLY A 1 301 ? 13.292 -6.729 200.448 1.00 29.52 301 GLY A CA 1
ATOM 2337 C C . GLY A 1 301 ? 13.429 -6.385 198.974 1.00 35.50 301 GLY A C 1
ATOM 2338 O O . GLY A 1 301 ? 12.791 -6.965 198.086 1.00 38.38 301 GLY A O 1
ATOM 2339 N N . LEU A 1 302 ? 14.242 -5.375 198.722 1.00 34.55 302 LEU A N 1
ATOM 2340 C CA . LEU A 1 302 ? 14.571 -4.957 197.383 1.00 37.16 302 LEU A CA 1
ATOM 2341 C C . LEU A 1 302 ? 15.918 -5.622 197.032 1.00 40.95 302 LEU A C 1
ATOM 2342 O O . LEU A 1 302 ? 16.236 -5.869 195.849 1.00 38.28 302 LEU A O 1
ATOM 2347 N N . PHE A 1 303 ? 16.677 -5.932 198.093 1.00 39.76 303 PHE A N 1
ATOM 2348 C CA . PHE A 1 303 ? 18.013 -6.541 198.012 1.00 40.66 303 PHE A CA 1
ATOM 2349 C C . PHE A 1 303 ? 18.135 -7.863 198.758 1.00 40.76 303 PHE A C 1
ATOM 2350 O O . PHE A 1 303 ? 17.581 -8.041 199.848 1.00 39.62 303 PHE A O 1
ATOM 2358 N N . PHE A 1 304 ? 18.961 -8.750 198.210 1.00 42.16 304 PHE A N 1
ATOM 2359 C CA . PHE A 1 304 ? 19.380 -9.940 198.925 1.00 35.06 304 PHE A CA 1
ATOM 2360 C C . PHE A 1 304 ? 20.398 -9.515 199.965 1.00 40.02 304 PHE A C 1
ATOM 2361 O O . PHE A 1 304 ? 20.960 -8.417 199.885 1.00 38.80 304 PHE A O 1
ATOM 2369 N N . PRO A 1 305 ? 20.723 -10.410 200.893 1.00 38.30 305 PRO A N 1
ATOM 2370 C CA . PRO A 1 305 ? 21.721 -9.969 201.868 1.00 39.22 305 PRO A CA 1
ATOM 2371 C C . PRO A 1 305 ? 23.140 -9.876 201.289 1.00 43.06 305 PRO A C 1
ATOM 2372 O O . PRO A 1 305 ? 23.951 -9.147 201.875 1.00 41.84 305 PRO A O 1
ATOM 2376 N N . ASN A 1 306 ? 23.448 -10.522 200.158 1.00 40.86 306 ASN A N 1
ATOM 2377 C CA . ASN A 1 306 ? 24.756 -10.274 199.557 1.00 39.84 306 ASN A CA 1
ATOM 2378 C C . ASN A 1 306 ? 24.747 -8.933 198.834 1.00 46.10 306 ASN A C 1
ATOM 2379 O O . ASN A 1 306 ? 25.730 -8.612 198.141 1.00 48.66 306 ASN A O 1
ATOM 2384 N N . LYS A 1 307 ? 23.654 -8.172 198.968 1.00 39.53 307 LYS A N 1
ATOM 2385 C CA . LYS A 1 307 ? 23.555 -6.791 198.415 1.00 45.54 307 LYS A CA 1
ATOM 2386 C C . LYS A 1 307 ? 23.329 -6.746 196.894 1.00 41.67 307 LYS A C 1
ATOM 2387 O O . LYS A 1 307 ? 23.540 -5.710 196.251 1.00 41.90 307 LYS A O 1
ATOM 2393 N N . TRP A 1 308 ? 22.988 -7.906 196.331 1.00 44.58 308 TRP A N 1
ATOM 2394 C CA . TRP A 1 308 ? 22.559 -8.014 194.932 1.00 48.21 308 TRP A CA 1
ATOM 2395 C C . TRP A 1 308 ? 21.043 -7.758 194.942 1.00 45.85 308 TRP A C 1
ATOM 2396 O O . TRP A 1 308 ? 20.317 -8.245 195.836 1.00 42.69 308 TRP A O 1
ATOM 2407 N N . GLN A 1 309 ? 20.591 -6.976 193.965 1.00 42.58 309 GLN A N 1
ATOM 2408 C CA . GLN A 1 309 ? 19.195 -6.592 193.792 1.00 40.47 309 GLN A CA 1
ATOM 2409 C C . GLN A 1 309 ? 18.346 -7.795 193.411 1.00 43.45 309 GLN A C 1
ATOM 2410 O O . GLN A 1 309 ? 18.846 -8.710 192.772 1.00 45.47 309 GLN A O 1
ATOM 2416 N N . LYS A 1 310 ? 17.150 -7.907 193.982 1.00 47.81 310 LYS A N 1
ATOM 2417 C CA . LYS A 1 310 ? 16.164 -8.904 193.550 1.00 42.11 310 LYS A CA 1
ATOM 2418 C C . LYS A 1 310 ? 15.685 -8.584 192.140 1.00 45.24 310 LYS A C 1
ATOM 2419 O O . LYS A 1 310 ? 15.452 -9.479 191.312 1.00 49.59 310 LYS A O 1
ATOM 2425 N N . TYR A 1 311 ? 15.465 -7.296 191.878 1.00 42.75 311 TYR A N 1
ATOM 2426 C CA . TYR A 1 311 ? 14.621 -6.957 190.726 1.00 46.95 311 TYR A CA 1
ATOM 2427 C C . TYR A 1 311 ? 15.304 -6.115 189.660 1.00 48.37 311 TYR A C 1
ATOM 2428 O O . TYR A 1 311 ? 14.685 -5.828 188.624 1.00 47.87 311 TYR A O 1
ATOM 2437 N N . ASN A 1 312 ? 16.523 -5.651 189.946 1.00 45.30 312 ASN A N 1
ATOM 2438 C CA . ASN A 1 312 ? 17.281 -4.907 188.952 1.00 47.77 312 ASN A CA 1
ATOM 2439 C C . ASN A 1 312 ? 16.549 -3.622 188.588 1.00 50.45 312 ASN A C 1
ATOM 2440 O O . ASN A 1 312 ? 16.150 -3.431 187.430 1.00 51.56 312 ASN A O 1
ATOM 2445 N N . LEU A 1 313 ? 16.454 -2.717 189.555 1.00 47.02 313 LEU A N 1
ATOM 2446 C CA . LEU A 1 313 ? 15.686 -1.487 189.436 1.00 43.73 313 LEU A CA 1
ATOM 2447 C C . LEU A 1 313 ? 16.610 -0.314 189.161 1.00 44.21 313 LEU A C 1
ATOM 2448 O O . LEU A 1 313 ? 17.756 -0.326 189.575 1.00 51.07 313 LEU A O 1
ATOM 2453 N N . ASN A 1 314 ? 16.152 0.638 188.357 1.00 46.34 314 ASN A N 1
ATOM 2454 C CA . ASN A 1 314 ? 16.820 1.937 188.268 1.00 47.17 314 ASN A CA 1
ATOM 2455 C C . ASN A 1 314 ? 16.222 2.881 189.325 1.00 46.94 314 ASN A C 1
ATOM 2456 O O . ASN A 1 314 ? 15.042 3.240 189.245 1.00 48.52 314 ASN A O 1
ATOM 2461 N N . PHE A 1 315 ? 17.057 3.378 190.232 1.00 44.57 315 PHE A N 1
ATOM 2462 C CA . PHE A 1 315 ? 16.607 4.313 191.269 1.00 44.03 315 PHE A CA 1
ATOM 2463 C C . PHE A 1 315 ? 16.728 5.789 190.934 1.00 52.08 315 PHE A C 1
ATOM 2464 O O . PHE A 1 315 ? 16.239 6.648 191.688 1.00 50.59 315 PHE A O 1
ATOM 2472 N N . SER A 1 316 ? 17.409 6.105 189.839 1.00 52.21 316 SER A N 1
ATOM 2473 C CA . SER A 1 316 ? 17.431 7.488 189.426 1.00 47.23 316 SER A CA 1
ATOM 2474 C C . SER A 1 316 ? 16.172 7.786 188.653 1.00 55.02 316 SER A C 1
ATOM 2475 O O . SER A 1 316 ? 15.065 7.625 189.210 1.00 59.98 316 SER A O 1
ATOM 2486 N N . VAL B 1 2 ? 22.473 -19.729 229.303 1.00 33.90 2 VAL B N 1
ATOM 2487 C CA . VAL B 1 2 ? 23.214 -20.877 228.799 1.00 31.74 2 VAL B CA 1
ATOM 2488 C C . VAL B 1 2 ? 22.562 -22.161 229.340 1.00 33.14 2 VAL B C 1
ATOM 2489 O O . VAL B 1 2 ? 22.010 -22.170 230.450 1.00 31.09 2 VAL B O 1
ATOM 2493 N N . GLY B 1 3 ? 22.666 -23.247 228.581 1.00 29.03 3 GLY B N 1
ATOM 2494 C CA . GLY B 1 3 ? 22.193 -24.542 229.026 1.00 26.15 3 GLY B CA 1
ATOM 2495 C C . GLY B 1 3 ? 23.378 -25.451 229.290 1.00 26.46 3 GLY B C 1
ATOM 2496 O O . GLY B 1 3 ? 24.517 -25.092 229.013 1.00 25.58 3 GLY B O 1
ATOM 2497 N N . VAL B 1 4 ? 23.116 -26.626 229.839 1.00 25.93 4 VAL B N 1
ATOM 2498 C CA . VAL B 1 4 ? 24.163 -27.605 230.098 1.00 26.82 4 VAL B CA 1
ATOM 2499 C C . VAL B 1 4 ? 23.703 -29.004 229.711 1.00 27.10 4 VAL B C 1
ATOM 2500 O O . VAL B 1 4 ? 22.592 -29.416 230.030 1.00 31.09 4 VAL B O 1
ATOM 2504 N N . CYS B 1 5 ? 24.556 -29.722 228.997 1.00 23.04 5 CYS B N 1
ATOM 2505 C CA . CYS B 1 5 ? 24.259 -31.100 228.628 1.00 26.33 5 CYS B CA 1
ATOM 2506 C C . CYS B 1 5 ? 24.463 -32.068 229.794 1.00 30.91 5 CYS B C 1
ATOM 2507 O O . CYS B 1 5 ? 25.508 -32.098 230.438 1.00 29.68 5 CYS B O 1
ATOM 2510 N N . TYR B 1 6 ? 23.458 -32.899 230.009 1.00 29.17 6 TYR B N 1
ATOM 2511 C CA . TYR B 1 6 ? 23.456 -33.888 231.062 1.00 27.91 6 TYR B CA 1
ATOM 2512 C C . TYR B 1 6 ? 23.726 -35.281 230.465 1.00 34.51 6 TYR B C 1
ATOM 2513 O O . TYR B 1 6 ? 22.806 -35.983 230.024 1.00 37.91 6 TYR B O 1
ATOM 2522 N N . GLY B 1 7 ? 24.997 -35.655 230.410 1.00 28.14 7 GLY B N 1
ATOM 2523 C CA . GLY B 1 7 ? 25.366 -37.000 230.030 1.00 27.36 7 GLY B CA 1
ATOM 2524 C C . GLY B 1 7 ? 25.417 -37.843 231.293 1.00 34.73 7 GLY B C 1
ATOM 2525 O O . GLY B 1 7 ? 25.884 -37.381 232.341 1.00 32.70 7 GLY B O 1
ATOM 2526 N N . MET B 1 8 ? 24.955 -39.085 231.207 1.00 34.18 8 MET B N 1
ATOM 2527 C CA . MET B 1 8 ? 24.869 -39.918 232.390 1.00 31.20 8 MET B CA 1
ATOM 2528 C C . MET B 1 8 ? 25.843 -41.102 232.382 1.00 34.29 8 MET B C 1
ATOM 2529 O O . MET B 1 8 ? 25.752 -41.987 233.227 1.00 40.34 8 MET B O 1
ATOM 2534 N N . GLN B 1 9 ? 26.814 -41.102 231.477 1.00 39.82 9 GLN B N 1
ATOM 2535 C CA . GLN B 1 9 ? 27.696 -42.266 231.346 1.00 38.61 9 GLN B CA 1
ATOM 2536 C C . GLN B 1 9 ? 28.871 -42.322 232.294 1.00 40.86 9 GLN B C 1
ATOM 2537 O O . GLN B 1 9 ? 30.024 -42.435 231.851 1.00 42.93 9 GLN B O 1
ATOM 2543 N N . GLY B 1 10 ? 28.581 -42.252 233.586 1.00 41.01 10 GLY B N 1
ATOM 2544 C CA . GLY B 1 10 ? 29.587 -42.425 234.622 1.00 40.79 10 GLY B CA 1
ATOM 2545 C C . GLY B 1 10 ? 29.070 -43.371 235.696 1.00 42.60 10 GLY B C 1
ATOM 2546 O O . GLY B 1 10 ? 27.861 -43.549 235.841 1.00 40.43 10 GLY B O 1
ATOM 2547 N N . ASN B 1 11 ? 29.978 -43.986 236.449 1.00 42.93 11 ASN B N 1
ATOM 2548 C CA . ASN B 1 11 ? 29.584 -44.949 237.473 1.00 37.30 11 ASN B CA 1
ATOM 2549 C C . ASN B 1 11 ? 29.439 -44.321 238.865 1.00 38.30 11 ASN B C 1
ATOM 2550 O O . ASN B 1 11 ? 29.109 -45.014 239.824 1.00 41.89 11 ASN B O 1
ATOM 2555 N N . ASN B 1 12 ? 29.659 -43.007 238.957 1.00 38.42 12 ASN B N 1
ATOM 2556 C CA . ASN B 1 12 ? 29.764 -42.297 240.232 1.00 36.08 12 ASN B CA 1
ATOM 2557 C C . ASN B 1 12 ? 28.945 -40.997 240.281 1.00 34.27 12 ASN B C 1
ATOM 2558 O O . ASN B 1 12 ? 29.290 -40.052 240.993 1.00 39.50 12 ASN B O 1
ATOM 2563 N N . LEU B 1 13 ? 27.896 -40.926 239.488 1.00 32.33 13 LEU B N 1
ATOM 2564 C CA . LEU B 1 13 ? 27.119 -39.697 239.384 1.00 34.19 13 LEU B CA 1
ATOM 2565 C C . LEU B 1 13 ? 26.027 -39.616 240.454 1.00 33.27 13 LEU B C 1
ATOM 2566 O O . LEU B 1 13 ? 25.583 -40.634 240.984 1.00 33.83 13 LEU B O 1
ATOM 2571 N N . PRO B 1 14 ? 25.634 -38.398 240.836 1.00 31.56 14 PRO B N 1
ATOM 2572 C CA . PRO B 1 14 ? 24.520 -38.343 241.784 1.00 33.80 14 PRO B CA 1
ATOM 2573 C C . PRO B 1 14 ? 23.258 -38.978 241.184 1.00 37.16 14 PRO B C 1
ATOM 2574 O O . PRO B 1 14 ? 23.143 -39.051 239.961 1.00 31.50 14 PRO B O 1
ATOM 2578 N N . PRO B 1 15 ? 22.324 -39.433 242.034 1.00 38.60 15 PRO B N 1
ATOM 2579 C CA . PRO B 1 15 ? 21.035 -39.922 241.527 1.00 41.62 15 PRO B CA 1
ATOM 2580 C C . PRO B 1 15 ? 20.373 -38.842 240.696 1.00 37.82 15 PRO B C 1
ATOM 2581 O O . PRO B 1 15 ? 20.584 -37.667 241.021 1.00 37.47 15 PRO B O 1
ATOM 2585 N N . VAL B 1 16 ? 19.583 -39.223 239.691 1.00 33.34 16 VAL B N 1
ATOM 2586 C CA . VAL B 1 16 ? 18.865 -38.267 238.858 1.00 32.13 16 VAL B CA 1
ATOM 2587 C C . VAL B 1 16 ? 18.212 -37.117 239.630 1.00 34.15 16 VAL B C 1
ATOM 2588 O O . VAL B 1 16 ? 18.304 -35.953 239.227 1.00 34.76 16 VAL B O 1
ATOM 2592 N N . SER B 1 17 ? 17.524 -37.446 240.717 1.00 33.59 17 SER B N 1
ATOM 2593 C CA . SER B 1 17 ? 16.756 -36.451 241.461 1.00 34.65 17 SER B CA 1
ATOM 2594 C C . SER B 1 17 ? 17.646 -35.302 241.961 1.00 34.74 17 SER B C 1
ATOM 2595 O O . SER B 1 17 ? 17.242 -34.118 241.953 1.00 32.09 17 SER B O 1
ATOM 2598 N N . GLU B 1 18 ? 18.855 -35.670 242.384 1.00 34.62 18 GLU B N 1
ATOM 2599 C CA . GLU B 1 18 ? 19.852 -34.720 242.872 1.00 36.88 18 GLU B CA 1
ATOM 2600 C C . GLU B 1 18 ? 20.424 -33.857 241.750 1.00 35.07 18 GLU B C 1
ATOM 2601 O O . GLU B 1 18 ? 20.786 -32.705 241.979 1.00 36.23 18 GLU B O 1
ATOM 2607 N N . VAL B 1 19 ? 20.579 -34.431 240.559 1.00 34.79 19 VAL B N 1
ATOM 2608 C CA . VAL B 1 19 ? 21.101 -33.666 239.418 1.00 31.50 19 VAL B CA 1
ATOM 2609 C C . VAL B 1 19 ? 20.152 -32.542 239.025 1.00 30.83 19 VAL B C 1
ATOM 2610 O O . VAL B 1 19 ? 20.587 -31.427 238.719 1.00 28.66 19 VAL B O 1
ATOM 2614 N N . ILE B 1 20 ? 18.855 -32.842 239.008 1.00 29.54 20 ILE B N 1
ATOM 2615 C CA . ILE B 1 20 ? 17.837 -31.806 238.762 1.00 33.81 20 ILE B CA 1
ATOM 2616 C C . ILE B 1 20 ? 17.890 -30.712 239.839 1.00 32.66 20 ILE B C 1
ATOM 2617 O O . ILE B 1 20 ? 17.988 -29.526 239.511 1.00 33.32 20 ILE B O 1
ATOM 2622 N N . ALA B 1 21 ? 17.856 -31.124 241.113 1.00 29.34 21 ALA B N 1
ATOM 2623 C CA . ALA B 1 21 ? 18.059 -30.194 242.236 1.00 34.93 21 ALA B CA 1
ATOM 2624 C C . ALA B 1 21 ? 19.291 -29.320 242.024 1.00 33.36 21 ALA B C 1
ATOM 2625 O O . ALA B 1 21 ? 19.217 -28.104 242.218 1.00 33.42 21 ALA B O 1
ATOM 2627 N N . LEU B 1 22 ? 20.409 -29.946 241.639 1.00 31.57 22 LEU B N 1
ATOM 2628 C CA . LEU B 1 22 ? 21.677 -29.257 241.388 1.00 31.71 22 LEU B CA 1
ATOM 2629 C C . LEU B 1 22 ? 21.584 -28.286 240.212 1.00 33.97 22 LEU B C 1
ATOM 2630 O O . LEU B 1 22 ? 22.326 -27.310 240.156 1.00 37.27 22 LEU B O 1
ATOM 2635 N N . TYR B 1 23 ? 20.696 -28.558 239.260 1.00 30.85 23 TYR B N 1
ATOM 2636 C CA . TYR B 1 23 ? 20.452 -27.626 238.167 1.00 32.36 23 TYR B CA 1
ATOM 2637 C C . TYR B 1 23 ? 19.719 -26.390 238.694 1.00 34.21 23 TYR B C 1
ATOM 2638 O O . TYR B 1 23 ? 20.070 -25.253 238.354 1.00 33.99 23 TYR B O 1
ATOM 2647 N N . LYS B 1 24 ? 18.637 -26.631 239.437 1.00 32.25 24 LYS B N 1
ATOM 2648 C CA . LYS B 1 24 ? 17.835 -25.557 240.031 1.00 37.58 24 LYS B CA 1
ATOM 2649 C C . LYS B 1 24 ? 18.696 -24.704 240.963 1.00 36.80 24 LYS B C 1
ATOM 2650 O O . LYS B 1 24 ? 18.710 -23.470 240.904 1.00 37.87 24 LYS B O 1
ATOM 2656 N N . LYS B 1 25 ? 19.434 -25.386 241.819 1.00 36.52 25 LYS B N 1
ATOM 2657 C CA . LYS B 1 25 ? 20.323 -24.720 242.763 1.00 36.26 25 LYS B CA 1
ATOM 2658 C C . LYS B 1 25 ? 21.260 -23.750 242.050 1.00 40.38 25 LYS B C 1
ATOM 2659 O O . LYS B 1 25 ? 21.380 -22.579 242.438 1.00 41.56 25 LYS B O 1
ATOM 2665 N N . SER B 1 26 ? 21.841 -24.216 240.944 1.00 37.15 26 SER B N 1
ATOM 2666 C CA . SER B 1 26 ? 22.808 -23.432 240.195 1.00 33.36 26 SER B CA 1
ATOM 2667 C C . SER B 1 26 ? 22.165 -22.450 239.219 1.00 33.03 26 SER B C 1
ATOM 2668 O O . SER B 1 26 ? 22.870 -21.723 238.527 1.00 35.36 26 SER B O 1
ATOM 2671 N N . ASN B 1 27 ? 20.832 -22.422 239.172 1.00 34.66 27 ASN B N 1
ATOM 2672 C CA . ASN B 1 27 ? 20.106 -21.543 238.248 1.00 36.27 27 ASN B CA 1
ATOM 2673 C C . ASN B 1 27 ? 20.401 -21.809 236.754 1.00 36.87 27 ASN B C 1
ATOM 2674 O O . ASN B 1 27 ? 20.515 -20.875 235.950 1.00 33.42 27 ASN B O 1
ATOM 2679 N N . ILE B 1 28 ? 20.597 -23.077 236.410 1.00 37.12 28 ILE B N 1
ATOM 2680 C CA . ILE B 1 28 ? 20.700 -23.508 235.016 1.00 35.41 28 ILE B CA 1
ATOM 2681 C C . ILE B 1 28 ? 19.297 -23.774 234.480 1.00 29.86 28 ILE B C 1
ATOM 2682 O O . ILE B 1 28 ? 18.649 -24.717 234.894 1.00 31.14 28 ILE B O 1
ATOM 2687 N N . THR B 1 29 ? 18.832 -22.947 233.552 1.00 33.31 29 THR B N 1
ATOM 2688 C CA . THR B 1 29 ? 17.448 -23.037 233.074 1.00 29.59 29 THR B CA 1
ATOM 2689 C C . THR B 1 29 ? 17.249 -23.784 231.742 1.00 34.93 29 THR B C 1
ATOM 2690 O O . THR B 1 29 ? 16.149 -23.782 231.189 1.00 39.81 29 THR B O 1
ATOM 2694 N N . ARG B 1 30 ? 18.300 -24.410 231.222 1.00 31.07 30 ARG B N 1
ATOM 2695 C CA . ARG B 1 30 ? 18.202 -25.205 229.994 1.00 30.86 30 ARG B CA 1
ATOM 2696 C C . ARG B 1 30 ? 19.038 -26.484 230.114 1.00 32.18 30 ARG B C 1
ATOM 2697 O O . ARG B 1 30 ? 20.196 -26.444 230.551 1.00 31.72 30 ARG B O 1
ATOM 2705 N N . MET B 1 31 ? 18.441 -27.610 229.741 1.00 28.78 31 MET B N 1
ATOM 2706 C CA . MET B 1 31 ? 19.093 -28.922 229.831 1.00 30.55 31 MET B CA 1
ATOM 2707 C C . MET B 1 31 ? 18.979 -29.655 228.484 1.00 32.46 31 MET B C 1
ATOM 2708 O O . MET B 1 31 ? 17.955 -29.543 227.794 1.00 31.22 31 MET B O 1
ATOM 2713 N N . ARG B 1 32 ? 20.029 -30.387 228.109 1.00 27.66 32 ARG B N 1
ATOM 2714 C CA . ARG B 1 32 ? 19.941 -31.276 226.965 1.00 30.00 32 ARG B CA 1
ATOM 2715 C C . ARG B 1 32 ? 20.167 -32.707 227.409 1.00 27.61 32 ARG B C 1
ATOM 2716 O O . ARG B 1 32 ? 21.190 -33.007 227.984 1.00 28.03 32 ARG B O 1
ATOM 2724 N N . ILE B 1 33 ? 19.219 -33.593 227.126 1.00 25.41 33 ILE B N 1
ATOM 2725 C CA . ILE B 1 33 ? 19.451 -35.021 227.301 1.00 27.41 33 ILE B CA 1
ATOM 2726 C C . ILE B 1 33 ? 19.505 -35.736 225.941 1.00 29.82 33 ILE B C 1
ATOM 2727 O O . ILE B 1 33 ? 18.952 -35.256 224.943 1.00 29.72 33 ILE B O 1
ATOM 2732 N N . TYR B 1 34 ? 20.107 -36.917 225.920 1.00 26.13 34 TYR B N 1
ATOM 2733 C CA . TYR B 1 34 ? 20.367 -37.600 224.657 1.00 26.71 34 TYR B CA 1
ATOM 2734 C C . TYR B 1 34 ? 19.414 -38.782 224.387 1.00 30.19 34 TYR B C 1
ATOM 2735 O O . TYR B 1 34 ? 19.461 -39.396 223.326 1.00 27.61 34 TYR B O 1
ATOM 2744 N N . ASP B 1 35 ? 18.574 -39.123 225.360 1.00 32.66 35 ASP B N 1
ATOM 2745 C CA . ASP B 1 35 ? 17.527 -40.118 225.137 1.00 32.86 35 ASP B CA 1
ATOM 2746 C C . ASP B 1 35 ? 16.330 -39.766 226.007 1.00 32.86 35 ASP B C 1
ATOM 2747 O O . ASP B 1 35 ? 16.464 -38.997 226.959 1.00 33.03 35 ASP B O 1
ATOM 2752 N N . PRO B 1 36 ? 15.160 -40.358 225.722 1.00 29.82 36 PRO B N 1
ATOM 2753 C CA . PRO B 1 36 ? 14.047 -39.996 226.597 1.00 32.80 36 PRO B CA 1
ATOM 2754 C C . PRO B 1 36 ? 14.032 -40.850 227.886 1.00 31.23 36 PRO B C 1
ATOM 2755 O O . PRO B 1 36 ? 13.150 -41.688 228.115 1.00 28.79 36 PRO B O 1
ATOM 2759 N N . ASN B 1 37 ? 15.039 -40.607 228.724 1.00 32.47 37 ASN B N 1
ATOM 2760 C CA . ASN B 1 37 ? 15.183 -41.260 230.030 1.00 36.16 37 ASN B CA 1
ATOM 2761 C C . ASN B 1 37 ? 14.003 -40.922 230.929 1.00 35.40 37 ASN B C 1
ATOM 2762 O O . ASN B 1 37 ? 13.771 -39.748 231.207 1.00 35.40 37 ASN B O 1
ATOM 2767 N N . GLN B 1 38 ? 13.242 -41.932 231.358 1.00 37.63 38 GLN B N 1
ATOM 2768 C CA . GLN B 1 38 ? 12.010 -41.680 232.120 1.00 37.72 38 GLN B CA 1
ATOM 2769 C C . GLN B 1 38 ? 12.266 -40.961 233.440 1.00 42.51 38 GLN B C 1
ATOM 2770 O O . GLN B 1 38 ? 11.548 -39.988 233.768 1.00 42.25 38 GLN B O 1
ATOM 2776 N N . ALA B 1 39 ? 13.275 -41.430 234.189 1.00 35.67 39 ALA B N 1
ATOM 2777 C CA . ALA B 1 39 ? 13.590 -40.839 235.495 1.00 36.41 39 ALA B CA 1
ATOM 2778 C C . ALA B 1 39 ? 13.902 -39.363 235.397 1.00 38.14 39 ALA B C 1
ATOM 2779 O O . ALA B 1 39 ? 13.402 -38.547 236.184 1.00 40.43 39 ALA B O 1
ATOM 2781 N N . VAL B 1 40 ? 14.739 -39.014 234.433 1.00 35.82 40 VAL B N 1
ATOM 2782 C CA . VAL B 1 40 ? 15.067 -37.617 234.230 1.00 37.03 40 VAL B CA 1
ATOM 2783 C C . VAL B 1 40 ? 13.805 -36.841 233.861 1.00 36.78 40 VAL B C 1
ATOM 2784 O O . VAL B 1 40 ? 13.546 -35.751 234.387 1.00 37.87 40 VAL B O 1
ATOM 2788 N N . LEU B 1 41 ? 12.989 -37.437 232.994 1.00 34.62 41 LEU B N 1
ATOM 2789 C CA . LEU B 1 41 ? 11.757 -36.782 232.562 1.00 40.27 41 LEU B CA 1
ATOM 2790 C C . LEU B 1 41 ? 10.818 -36.565 233.737 1.00 35.43 41 LEU B C 1
ATOM 2791 O O . LEU B 1 41 ? 10.242 -35.494 233.890 1.00 35.90 41 LEU B O 1
ATOM 2796 N N . GLU B 1 42 ? 10.677 -37.581 234.570 1.00 37.51 42 GLU B N 1
ATOM 2797 C CA . GLU B 1 42 ? 9.887 -37.433 235.777 1.00 39.59 42 GLU B CA 1
ATOM 2798 C C . GLU B 1 42 ? 10.503 -36.438 236.747 1.00 40.91 42 GLU B C 1
ATOM 2799 O O . GLU B 1 42 ? 9.793 -35.769 237.484 1.00 45.34 42 GLU B O 1
ATOM 2805 N N . ALA B 1 43 ? 11.818 -36.297 236.750 1.00 34.74 43 ALA B N 1
ATOM 2806 C CA . ALA B 1 43 ? 12.418 -35.421 237.749 1.00 36.09 43 ALA B CA 1
ATOM 2807 C C . ALA B 1 43 ? 12.319 -33.944 237.366 1.00 40.37 43 ALA B C 1
ATOM 2808 O O . ALA B 1 43 ? 12.498 -33.057 238.210 1.00 40.52 43 ALA B O 1
ATOM 2810 N N . LEU B 1 44 ? 11.996 -33.672 236.106 1.00 41.26 44 LEU B N 1
ATOM 2811 C CA . LEU B 1 44 ? 11.965 -32.288 235.639 1.00 39.44 44 LEU B CA 1
ATOM 2812 C C . LEU B 1 44 ? 10.611 -31.614 235.815 1.00 39.75 44 LEU B C 1
ATOM 2813 O O . LEU B 1 44 ? 10.423 -30.472 235.411 1.00 41.38 44 LEU B O 1
ATOM 2818 N N . ARG B 1 45 ? 9.685 -32.294 236.480 1.00 43.43 45 ARG B N 1
ATOM 2819 C CA . ARG B 1 45 ? 8.299 -31.809 236.571 1.00 48.66 45 ARG B CA 1
ATOM 2820 C C . ARG B 1 45 ? 8.168 -30.547 237.394 1.00 41.90 45 ARG B C 1
ATOM 2821 O O . ARG B 1 45 ? 8.506 -30.536 238.561 1.00 47.71 45 ARG B O 1
ATOM 2829 N N . GLY B 1 46 ? 7.675 -29.483 236.781 1.00 41.54 46 GLY B N 1
ATOM 2830 C CA . GLY B 1 46 ? 7.594 -28.207 237.459 1.00 41.20 46 GLY B CA 1
ATOM 2831 C C . GLY B 1 46 ? 8.953 -27.537 237.622 1.00 47.81 46 GLY B C 1
ATOM 2832 O O . GLY B 1 46 ? 9.090 -26.552 238.355 1.00 51.77 46 GLY B O 1
ATOM 2833 N N . SER B 1 47 ? 9.987 -28.088 236.996 1.00 45.50 47 SER B N 1
ATOM 2834 C CA . SER B 1 47 ? 11.315 -27.527 237.172 1.00 40.62 47 SER B CA 1
ATOM 2835 C C . SER B 1 47 ? 11.524 -26.191 236.461 1.00 42.34 47 SER B C 1
ATOM 2836 O O . SER B 1 47 ? 12.426 -25.431 236.832 1.00 51.45 47 SER B O 1
ATOM 2839 N N . ASN B 1 48 ? 10.697 -25.901 235.458 1.00 39.91 48 ASN B N 1
ATOM 2840 C CA . ASN B 1 48 ? 10.877 -24.728 234.583 1.00 43.25 48 ASN B CA 1
ATOM 2841 C C . ASN B 1 48 ? 12.206 -24.755 233.794 1.00 43.20 48 ASN B C 1
ATOM 2842 O O . ASN B 1 48 ? 12.628 -23.737 233.221 1.00 45.04 48 ASN B O 1
ATOM 2847 N N . ILE B 1 49 ? 12.861 -25.915 233.767 1.00 40.29 49 ILE B N 1
ATOM 2848 C CA . ILE B 1 49 ? 14.089 -26.108 232.996 1.00 35.79 49 ILE B CA 1
ATOM 2849 C C . ILE B 1 49 ? 13.702 -26.437 231.533 1.00 34.26 49 ILE B C 1
ATOM 2850 O O . ILE B 1 49 ? 13.077 -27.464 231.286 1.00 31.69 49 ILE B O 1
ATOM 2855 N N . GLU B 1 50 ? 14.061 -25.577 230.578 1.00 35.74 50 GLU B N 1
ATOM 2856 C CA . GLU B 1 50 ? 13.761 -25.813 229.155 1.00 31.51 50 GLU B CA 1
ATOM 2857 C C . GLU B 1 50 ? 14.532 -27.022 228.637 1.00 31.66 50 GLU B C 1
ATOM 2858 O O . GLU B 1 50 ? 15.738 -27.101 228.828 1.00 32.43 50 GLU B O 1
ATOM 2864 N N . LEU B 1 51 ? 13.882 -27.911 227.891 1.00 27.60 51 LEU B N 1
ATOM 2865 C CA . LEU B 1 51 ? 14.547 -29.167 227.535 1.00 29.30 51 LEU B CA 1
ATOM 2866 C C . LEU B 1 51 ? 14.819 -29.436 226.037 1.00 30.52 51 LEU B C 1
ATOM 2867 O O . LEU B 1 51 ? 13.954 -29.277 225.182 1.00 32.29 51 LEU B O 1
ATOM 2872 N N . ILE B 1 52 ? 16.042 -29.837 225.734 1.00 26.83 52 ILE B N 1
ATOM 2873 C CA . ILE B 1 52 ? 16.314 -30.471 224.470 1.00 27.04 52 ILE B CA 1
ATOM 2874 C C . ILE B 1 52 ? 16.200 -31.988 224.694 1.00 28.26 52 ILE B C 1
ATOM 2875 O O . ILE B 1 52 ? 17.028 -32.595 225.357 1.00 27.01 52 ILE B O 1
ATOM 2880 N N . LEU B 1 53 ? 15.185 -32.587 224.093 1.00 26.25 53 LEU B N 1
ATOM 2881 C CA . LEU B 1 53 ? 14.944 -34.015 224.174 1.00 24.84 53 LEU B CA 1
ATOM 2882 C C . LEU B 1 53 ? 15.569 -34.697 222.962 1.00 26.86 53 LEU B C 1
ATOM 2883 O O . LEU B 1 53 ? 15.310 -34.349 221.824 1.00 31.16 53 LEU B O 1
ATOM 2888 N N . GLY B 1 54 ? 16.455 -35.632 223.210 1.00 29.05 54 GLY B N 1
ATOM 2889 C CA . GLY B 1 54 ? 17.168 -36.267 222.124 1.00 26.80 54 GLY B CA 1
ATOM 2890 C C . GLY B 1 54 ? 16.504 -37.556 221.708 1.00 30.08 54 GLY B C 1
ATOM 2891 O O . GLY B 1 54 ? 16.029 -38.323 222.563 1.00 29.95 54 GLY B O 1
ATOM 2892 N N . VAL B 1 55 ? 16.455 -37.768 220.388 1.00 27.03 55 VAL B N 1
ATOM 2893 C CA . VAL B 1 55 ? 16.138 -39.055 219.786 1.00 25.88 55 VAL B CA 1
ATOM 2894 C C . VAL B 1 55 ? 17.458 -39.765 219.580 1.00 25.97 55 VAL B C 1
ATOM 2895 O O . VAL B 1 55 ? 18.332 -39.245 218.921 1.00 27.73 55 VAL B O 1
ATOM 2899 N N . PRO B 1 56 ? 17.622 -40.955 220.153 1.00 28.91 56 PRO B N 1
ATOM 2900 C CA . PRO B 1 56 ? 18.920 -41.627 220.000 1.00 29.82 56 PRO B CA 1
ATOM 2901 C C . PRO B 1 56 ? 19.117 -42.153 218.581 1.00 28.69 56 PRO B C 1
ATOM 2902 O O . PRO B 1 56 ? 18.141 -42.560 217.945 1.00 26.23 56 PRO B O 1
ATOM 2906 N N . ASN B 1 57 ? 20.353 -42.132 218.091 1.00 28.23 57 ASN B N 1
ATOM 2907 C CA . ASN B 1 57 ? 20.617 -42.553 216.728 1.00 23.82 57 ASN B CA 1
ATOM 2908 C C . ASN B 1 57 ? 20.067 -43.962 216.541 1.00 28.42 57 ASN B C 1
ATOM 2909 O O . ASN B 1 57 ? 19.553 -44.314 215.474 1.00 31.03 57 ASN B O 1
ATOM 2914 N N . SER B 1 58 ? 20.135 -44.753 217.610 1.00 27.60 58 SER B N 1
ATOM 2915 C CA . SER B 1 58 ? 19.664 -46.129 217.557 1.00 31.76 58 SER B CA 1
ATOM 2916 C C . SER B 1 58 ? 18.157 -46.284 217.314 1.00 30.47 58 SER B C 1
ATOM 2917 O O . SER B 1 58 ? 17.705 -47.352 216.894 1.00 33.69 58 SER B O 1
ATOM 2920 N N . ASP B 1 59 ? 17.377 -45.241 217.580 1.00 32.29 59 ASP B N 1
ATOM 2921 C CA . ASP B 1 59 ? 15.919 -45.306 217.369 1.00 31.33 59 ASP B CA 1
ATOM 2922 C C . ASP B 1 59 ? 15.421 -44.677 216.051 1.00 29.13 59 ASP B C 1
ATOM 2923 O O . ASP B 1 59 ? 14.241 -44.744 215.756 1.00 30.67 59 ASP B O 1
ATOM 2928 N N . LEU B 1 60 ? 16.310 -44.044 215.288 1.00 32.81 60 LEU B N 1
ATOM 2929 C CA . LEU B 1 60 ? 15.965 -43.380 214.010 1.00 30.45 60 LEU B CA 1
ATOM 2930 C C . LEU B 1 60 ? 15.222 -44.247 212.956 1.00 29.87 60 LEU B C 1
ATOM 2931 O O . LEU B 1 60 ? 14.300 -43.774 212.277 1.00 28.92 60 LEU B O 1
ATOM 2936 N N . GLN B 1 61 ? 15.640 -45.494 212.789 1.00 28.48 61 GLN B N 1
ATOM 2937 C CA . GLN B 1 61 ? 15.040 -46.345 211.765 1.00 30.75 61 GLN B CA 1
ATOM 2938 C C . GLN B 1 61 ? 13.577 -46.580 212.118 1.00 35.02 61 GLN B C 1
ATOM 2939 O O . GLN B 1 61 ? 12.673 -46.319 211.317 1.00 33.62 61 GLN B O 1
ATOM 2945 N N . SER B 1 62 ? 13.370 -47.069 213.345 1.00 36.55 62 SER B N 1
ATOM 2946 C CA . SER B 1 62 ? 12.053 -47.308 213.909 1.00 30.15 62 SER B CA 1
ATOM 2947 C C . SER B 1 62 ? 11.113 -46.130 213.722 1.00 30.36 62 SER B C 1
ATOM 2948 O O . SER B 1 62 ? 9.928 -46.338 213.489 1.00 35.76 62 SER B O 1
ATOM 2951 N N . LEU B 1 63 ? 11.632 -44.908 213.826 1.00 30.05 63 LEU B N 1
ATOM 2952 C CA . LEU B 1 63 ? 10.804 -43.692 213.829 1.00 29.31 63 LEU B CA 1
ATOM 2953 C C . LEU B 1 63 ? 10.480 -43.210 212.397 1.00 28.87 63 LEU B C 1
ATOM 2954 O O . LEU B 1 63 ? 9.750 -42.238 212.207 1.00 24.70 63 LEU B O 1
ATOM 2959 N N . THR B 1 64 ? 11.032 -43.899 211.397 1.00 30.68 64 THR B N 1
ATOM 2960 C CA . THR B 1 64 ? 10.689 -43.630 210.001 1.00 28.56 64 THR B CA 1
ATOM 2961 C C . THR B 1 64 ? 9.325 -44.275 209.731 1.00 32.04 64 THR B C 1
ATOM 2962 O O . THR B 1 64 ? 8.700 -44.037 208.705 1.00 31.10 64 THR B O 1
ATOM 2966 N N . ASN B 1 65 ? 8.854 -45.062 210.691 1.00 31.33 65 ASN B N 1
ATOM 2967 C CA . ASN B 1 65 ? 7.486 -45.533 210.669 1.00 32.23 65 ASN B CA 1
ATOM 2968 C C . ASN B 1 65 ? 6.647 -44.514 211.387 1.00 33.13 65 ASN B C 1
ATOM 2969 O O . ASN B 1 65 ? 6.896 -44.269 212.560 1.00 34.68 65 ASN B O 1
ATOM 2974 N N . PRO B 1 66 ? 5.627 -43.960 210.711 1.00 33.02 66 PRO B N 1
ATOM 2975 C CA . PRO B 1 66 ? 4.772 -42.897 211.258 1.00 31.30 66 PRO B CA 1
ATOM 2976 C C . PRO B 1 66 ? 4.101 -43.305 212.557 1.00 34.78 66 PRO B C 1
ATOM 2977 O O . PRO B 1 66 ? 4.096 -42.552 213.537 1.00 38.85 66 PRO B O 1
ATOM 2981 N N . SER B 1 67 ? 3.570 -44.517 212.571 1.00 31.77 67 SER B N 1
ATOM 2982 C CA . SER B 1 67 ? 2.879 -45.020 213.738 1.00 34.63 67 SER B CA 1
ATOM 2983 C C . SER B 1 67 ? 3.854 -45.175 214.917 1.00 36.01 67 SER B C 1
ATOM 2984 O O . SER B 1 67 ? 3.503 -44.924 216.085 1.00 36.91 67 SER B O 1
ATOM 2987 N N . ASN B 1 68 ? 5.080 -45.590 214.617 1.00 32.50 68 ASN B N 1
ATOM 2988 C CA . ASN B 1 68 ? 6.111 -45.656 215.642 1.00 33.12 68 ASN B CA 1
ATOM 2989 C C . ASN B 1 68 ? 6.464 -44.270 216.180 1.00 35.06 68 ASN B C 1
ATOM 2990 O O . ASN B 1 68 ? 6.676 -44.094 217.378 1.00 35.55 68 ASN B O 1
ATOM 2995 N N . ALA B 1 69 ? 6.514 -43.285 215.290 1.00 32.05 69 ALA B N 1
ATOM 2996 C CA . ALA B 1 69 ? 6.811 -41.911 215.691 1.00 33.11 69 ALA B CA 1
ATOM 2997 C C . ALA B 1 69 ? 5.677 -41.339 216.535 1.00 31.56 69 ALA B C 1
ATOM 2998 O O . ALA B 1 69 ? 5.913 -40.554 217.443 1.00 33.91 69 ALA B O 1
ATOM 3000 N N . LYS B 1 70 ? 4.446 -41.639 216.154 1.00 36.01 70 LYS B N 1
ATOM 3001 C CA . LYS B 1 70 ? 3.284 -41.151 216.878 1.00 35.34 70 LYS B CA 1
ATOM 3002 C C . LYS B 1 70 ? 3.376 -41.628 218.333 1.00 34.96 70 LYS B C 1
ATOM 3003 O O . LYS B 1 70 ? 3.225 -40.842 219.267 1.00 36.02 70 LYS B O 1
ATOM 3009 N N . SER B 1 71 ? 3.599 -42.925 218.525 1.00 34.45 71 SER B N 1
ATOM 3010 C CA . SER B 1 71 ? 3.732 -43.476 219.873 1.00 32.19 71 SER B CA 1
ATOM 3011 C C . SER B 1 71 ? 4.941 -42.975 220.671 1.00 35.14 71 SER B C 1
ATOM 3012 O O . SER B 1 71 ? 4.886 -42.891 221.894 1.00 35.21 71 SER B O 1
ATOM 3015 N N . TRP B 1 72 ? 6.018 -42.613 219.979 1.00 35.15 72 TRP B N 1
ATOM 3016 C CA . TRP B 1 72 ? 7.184 -42.042 220.636 1.00 30.91 72 TRP B CA 1
ATOM 3017 C C . TRP B 1 72 ? 6.840 -40.662 221.171 1.00 33.32 72 TRP B C 1
ATOM 3018 O O . TRP B 1 72 ? 7.146 -40.350 222.327 1.00 36.96 72 TRP B O 1
ATOM 3029 N N . VAL B 1 73 ? 6.237 -39.831 220.329 1.00 30.37 73 VAL B N 1
ATOM 3030 C CA . VAL B 1 73 ? 5.757 -38.527 220.770 1.00 35.00 73 VAL B CA 1
ATOM 3031 C C . VAL B 1 73 ? 4.735 -38.627 221.921 1.00 36.15 73 VAL B C 1
ATOM 3032 O O . VAL B 1 73 ? 4.795 -37.846 222.880 1.00 38.58 73 VAL B O 1
ATOM 3036 N N . GLN B 1 74 ? 3.849 -39.621 221.869 1.00 35.83 74 GLN B N 1
ATOM 3037 C CA . GLN B 1 74 ? 2.863 -39.811 222.942 1.00 37.37 74 GLN B CA 1
ATOM 3038 C C . GLN B 1 74 ? 3.522 -40.102 224.295 1.00 41.23 74 GLN B C 1
ATOM 3039 O O . GLN B 1 74 ? 3.227 -39.451 225.301 1.00 39.43 74 GLN B O 1
ATOM 3045 N N . LYS B 1 75 ? 4.403 -41.102 224.295 1.00 37.16 75 LYS B N 1
ATOM 3046 C CA . LYS B 1 75 ? 5.061 -41.611 225.486 1.00 30.92 75 LYS B CA 1
ATOM 3047 C C . LYS B 1 75 ? 6.080 -40.639 226.081 1.00 37.77 75 LYS B C 1
ATOM 3048 O O . LYS B 1 75 ? 6.157 -40.470 227.299 1.00 38.92 75 LYS B O 1
ATOM 3054 N N . ASN B 1 76 ? 6.896 -40.027 225.225 1.00 36.26 76 ASN B N 1
ATOM 3055 C CA . ASN B 1 76 ? 8.040 -39.256 225.716 1.00 32.25 76 ASN B CA 1
ATOM 3056 C C . ASN B 1 76 ? 7.824 -37.744 225.738 1.00 34.33 76 ASN B C 1
ATOM 3057 O O . ASN B 1 76 ? 8.592 -37.018 226.380 1.00 34.46 76 ASN B O 1
ATOM 3062 N N . VAL B 1 77 ? 6.803 -37.272 225.026 1.00 32.22 77 VAL B N 1
ATOM 3063 C CA . VAL B 1 77 ? 6.523 -35.837 224.964 1.00 34.55 77 VAL B CA 1
ATOM 3064 C C . VAL B 1 77 ? 5.169 -35.478 225.571 1.00 33.87 77 VAL B C 1
ATOM 3065 O O . VAL B 1 77 ? 5.102 -34.761 226.559 1.00 38.38 77 VAL B O 1
ATOM 3069 N N . ARG B 1 78 ? 4.086 -35.987 224.990 1.00 36.61 78 ARG B N 1
ATOM 3070 C CA . ARG B 1 78 ? 2.748 -35.622 225.457 1.00 40.03 78 ARG B CA 1
ATOM 3071 C C . ARG B 1 78 ? 2.514 -36.094 226.888 1.00 37.26 78 ARG B C 1
ATOM 3072 O O . ARG B 1 78 ? 1.708 -35.525 227.621 1.00 36.89 78 ARG B O 1
ATOM 3080 N N . GLY B 1 79 ? 3.225 -37.145 227.266 1.00 38.64 79 GLY B N 1
ATOM 3081 C CA . GLY B 1 79 ? 3.106 -37.728 228.583 1.00 42.44 79 GLY B CA 1
ATOM 3082 C C . GLY B 1 79 ? 3.699 -36.822 229.648 1.00 41.63 79 GLY B C 1
ATOM 3083 O O . GLY B 1 79 ? 3.544 -37.093 230.831 1.00 42.73 79 GLY B O 1
ATOM 3084 N N . PHE B 1 80 ? 4.357 -35.737 229.241 1.00 39.56 80 PHE B N 1
ATOM 3085 C CA . PHE B 1 80 ? 5.098 -34.905 230.186 1.00 42.56 80 PHE B CA 1
ATOM 3086 C C . PHE B 1 80 ? 4.908 -33.404 229.953 1.00 43.86 80 PHE B C 1
ATOM 3087 O O . PHE B 1 80 ? 5.349 -32.577 230.775 1.00 42.08 80 PHE B O 1
ATOM 3095 N N . TRP B 1 81 ? 4.244 -33.061 228.853 1.00 36.71 81 TRP B N 1
ATOM 3096 C CA . TRP B 1 81 ? 4.121 -31.670 228.453 1.00 40.28 81 TRP B CA 1
ATOM 3097 C C . TRP B 1 81 ? 3.406 -30.801 229.509 1.00 46.79 81 TRP B C 1
ATOM 3098 O O . TRP B 1 81 ? 3.678 -29.587 229.645 1.00 48.54 81 TRP B O 1
ATOM 3109 N N . SER B 1 82 ? 2.506 -31.415 230.267 1.00 44.73 82 SER B N 1
ATOM 3110 C CA . SER B 1 82 ? 1.941 -30.736 231.431 1.00 52.90 82 SER B CA 1
ATOM 3111 C C . SER B 1 82 ? 3.049 -30.097 232.319 1.00 51.84 82 SER B C 1
ATOM 3112 O O . SER B 1 82 ? 2.873 -28.981 232.843 1.00 55.59 82 SER B O 1
ATOM 3115 N N . SER B 1 83 ? 4.163 -30.803 232.503 1.00 44.65 83 SER B N 1
ATOM 3116 C CA . SER B 1 83 ? 5.116 -30.456 233.562 1.00 46.02 83 SER B CA 1
ATOM 3117 C C . SER B 1 83 ? 6.579 -30.333 233.141 1.00 46.85 83 SER B C 1
ATOM 3118 O O . SER B 1 83 ? 7.437 -30.016 233.977 1.00 43.19 83 SER B O 1
ATOM 3121 N N . VAL B 1 84 ? 6.866 -30.614 231.868 1.00 46.37 84 VAL B N 1
ATOM 3122 C CA . VAL B 1 84 ? 8.220 -30.560 231.353 1.00 36.45 84 VAL B CA 1
ATOM 3123 C C . VAL B 1 84 ? 8.265 -29.595 230.178 1.00 37.94 84 VAL B C 1
ATOM 3124 O O . VAL B 1 84 ? 7.492 -29.739 229.237 1.00 36.99 84 VAL B O 1
ATOM 3128 N N . ARG B 1 85 ? 9.163 -28.617 230.227 1.00 39.54 85 ARG B N 1
ATOM 3129 C CA . ARG B 1 85 ? 9.239 -27.598 229.180 1.00 39.88 85 ARG B CA 1
ATOM 3130 C C . ARG B 1 85 ? 10.091 -27.995 227.966 1.00 34.39 85 ARG B C 1
ATOM 3131 O O . ARG B 1 85 ? 11.196 -27.504 227.764 1.00 32.58 85 ARG B O 1
ATOM 3139 N N . PHE B 1 86 ? 9.554 -28.877 227.150 1.00 30.73 86 PHE B N 1
ATOM 3140 C CA . PHE B 1 86 ? 10.164 -29.164 225.874 1.00 31.34 86 PHE B CA 1
ATOM 3141 C C . PHE B 1 86 ? 10.358 -27.894 225.020 1.00 33.78 86 PHE B C 1
ATOM 3142 O O . PHE B 1 86 ? 9.428 -27.096 224.801 1.00 31.48 86 PHE B O 1
ATOM 3150 N N . ARG B 1 87 ? 11.600 -27.717 224.569 1.00 30.41 87 ARG B N 1
ATOM 3151 C CA . ARG B 1 87 ? 11.968 -26.606 223.712 1.00 27.73 87 ARG B CA 1
ATOM 3152 C C . ARG B 1 87 ? 12.362 -27.128 222.315 1.00 33.03 87 ARG B C 1
ATOM 3153 O O . ARG B 1 87 ? 11.794 -26.679 221.317 1.00 33.79 87 ARG B O 1
ATOM 3161 N N . TYR B 1 88 ? 13.317 -28.060 222.231 1.00 27.91 88 TYR B N 1
ATOM 3162 C CA . TYR B 1 88 ? 13.664 -28.683 220.945 1.00 28.73 88 TYR B CA 1
ATOM 3163 C C . TYR B 1 88 ? 13.679 -30.198 221.063 1.00 31.34 88 TYR B C 1
ATOM 3164 O O . TYR B 1 88 ? 14.052 -30.741 222.110 1.00 32.55 88 TYR B O 1
ATOM 3173 N N . ILE B 1 89 ? 13.292 -30.887 219.993 1.00 29.84 89 ILE B N 1
ATOM 3174 C CA . ILE B 1 89 ? 13.590 -32.314 219.892 1.00 30.69 89 ILE B CA 1
ATOM 3175 C C . ILE B 1 89 ? 14.740 -32.515 218.879 1.00 28.82 89 ILE B C 1
ATOM 3176 O O . ILE B 1 89 ? 14.648 -32.097 217.711 1.00 27.80 89 ILE B O 1
ATOM 3181 N N . ALA B 1 90 ? 15.826 -33.098 219.359 1.00 27.52 90 ALA B N 1
ATOM 3182 C CA . ALA B 1 90 ? 17.034 -33.330 218.589 1.00 21.83 90 ALA B CA 1
ATOM 3183 C C . ALA B 1 90 ? 16.973 -34.705 217.959 1.00 24.82 90 ALA B C 1
ATOM 3184 O O . ALA B 1 90 ? 17.338 -35.691 218.592 1.00 29.27 90 ALA B O 1
ATOM 3186 N N . VAL B 1 91 ? 16.486 -34.789 216.737 1.00 24.03 91 VAL B N 1
ATOM 3187 C CA . VAL B 1 91 ? 16.315 -36.082 216.080 1.00 25.18 91 VAL B CA 1
ATOM 3188 C C . VAL B 1 91 ? 17.633 -36.575 215.437 1.00 27.50 91 VAL B C 1
ATOM 3189 O O . VAL B 1 91 ? 17.956 -36.239 214.293 1.00 26.61 91 VAL B O 1
ATOM 3193 N N . GLY B 1 92 ? 18.392 -37.371 216.185 1.00 21.55 92 GLY B N 1
ATOM 3194 C CA . GLY B 1 92 ? 19.693 -37.809 215.737 1.00 22.57 92 GLY B CA 1
ATOM 3195 C C . GLY B 1 92 ? 20.759 -36.840 216.194 1.00 27.24 92 GLY B C 1
ATOM 3196 O O . GLY B 1 92 ? 20.489 -35.667 216.430 1.00 27.12 92 GLY B O 1
ATOM 3197 N N . ASN B 1 93 ? 21.978 -37.339 216.346 1.00 24.61 93 ASN B N 1
ATOM 3198 C CA . ASN B 1 93 ? 23.067 -36.520 216.835 1.00 26.98 93 ASN B CA 1
ATOM 3199 C C . ASN B 1 93 ? 24.297 -36.858 216.015 1.00 26.49 93 ASN B C 1
ATOM 3200 O O . ASN B 1 93 ? 24.669 -38.030 215.906 1.00 25.71 93 ASN B O 1
ATOM 3205 N N . GLU B 1 94 ? 24.903 -35.833 215.423 1.00 26.23 94 GLU B N 1
ATOM 3206 C CA . GLU B 1 94 ? 26.133 -35.983 214.629 1.00 27.40 94 GLU B CA 1
ATOM 3207 C C . GLU B 1 94 ? 26.081 -37.006 213.496 1.00 25.62 94 GLU B C 1
ATOM 3208 O O . GLU B 1 94 ? 27.046 -37.718 213.256 1.00 29.40 94 GLU B O 1
ATOM 3214 N N . ILE B 1 95 ? 24.958 -37.074 212.798 1.00 23.32 95 ILE B N 1
ATOM 3215 C CA . ILE B 1 95 ? 24.816 -38.000 211.696 1.00 24.68 95 ILE B CA 1
ATOM 3216 C C . ILE B 1 95 ? 25.450 -37.411 210.433 1.00 24.68 95 ILE B C 1
ATOM 3217 O O . ILE B 1 95 ? 25.235 -36.248 210.081 1.00 20.34 95 ILE B O 1
ATOM 3222 N N . SER B 1 96 ? 26.254 -38.219 209.763 1.00 21.97 96 SER B N 1
ATOM 3223 C CA . SER B 1 96 ? 26.782 -37.799 208.489 1.00 23.95 96 SER B CA 1
ATOM 3224 C C . SER B 1 96 ? 26.626 -38.890 207.445 1.00 22.49 96 SER B C 1
ATOM 3225 O O . SER B 1 96 ? 26.759 -40.064 207.749 1.00 25.84 96 SER B O 1
ATOM 3228 N N . PRO B 1 97 ? 26.310 -38.502 206.212 1.00 19.72 97 PRO B N 1
ATOM 3229 C CA . PRO B 1 97 ? 26.141 -39.543 205.203 1.00 23.40 97 PRO B CA 1
ATOM 3230 C C . PRO B 1 97 ? 27.477 -40.065 204.681 1.00 24.66 97 PRO B C 1
ATOM 3231 O O . PRO B 1 97 ? 27.469 -40.960 203.861 1.00 27.18 97 PRO B O 1
ATOM 3235 N N . VAL B 1 98 ? 28.599 -39.556 205.184 1.00 24.73 98 VAL B N 1
ATOM 3236 C CA . VAL B 1 98 ? 29.910 -39.974 204.685 1.00 27.20 98 VAL B CA 1
ATOM 3237 C C . VAL B 1 98 ? 30.870 -40.389 205.821 1.00 27.74 98 VAL B C 1
ATOM 3238 O O . VAL B 1 98 ? 32.002 -40.774 205.572 1.00 32.28 98 VAL B O 1
ATOM 3242 N N . ASN B 1 99 ? 30.446 -40.274 207.071 1.00 29.98 99 ASN B N 1
ATOM 3243 C CA . ASN B 1 99 ? 31.266 -40.795 208.166 1.00 25.19 99 ASN B CA 1
ATOM 3244 C C . ASN B 1 99 ? 30.904 -42.234 208.461 1.00 25.27 99 ASN B C 1
ATOM 3245 O O . ASN B 1 99 ? 29.732 -42.588 208.537 1.00 25.72 99 ASN B O 1
ATOM 3250 N N . ARG B 1 100 ? 31.921 -43.057 208.652 1.00 27.33 100 ARG B N 1
ATOM 3251 C CA . ARG B 1 100 ? 31.740 -44.497 208.855 1.00 25.10 100 ARG B CA 1
ATOM 3252 C C . ARG B 1 100 ? 30.759 -44.859 209.987 1.00 26.78 100 ARG B C 1
ATOM 3253 O O . ARG B 1 100 ? 29.965 -45.805 209.870 1.00 27.95 100 ARG B O 1
ATOM 3261 N N . GLY B 1 101 ? 30.823 -44.111 211.082 1.00 20.81 101 GLY B N 1
ATOM 3262 C CA . GLY B 1 101 ? 29.988 -44.391 212.222 1.00 21.63 101 GLY B CA 1
ATOM 3263 C C . GLY B 1 101 ? 28.497 -44.224 212.019 1.00 26.86 101 GLY B C 1
ATOM 3264 O O . GLY B 1 101 ? 27.721 -44.868 212.712 1.00 32.72 101 GLY B O 1
ATOM 3265 N N . THR B 1 102 ? 28.090 -43.330 211.121 1.00 28.74 102 THR B N 1
ATOM 3266 C CA . THR B 1 102 ? 26.683 -42.977 210.977 1.00 25.76 102 THR B CA 1
ATOM 3267 C C . THR B 1 102 ? 26.124 -43.006 209.539 1.00 25.38 102 THR B C 1
ATOM 3268 O O . THR B 1 102 ? 24.963 -42.677 209.356 1.00 25.48 102 THR B O 1
ATOM 3272 N N . ALA B 1 103 ? 26.945 -43.323 208.532 1.00 25.83 103 ALA B N 1
ATOM 3273 C CA . ALA B 1 103 ? 26.527 -43.262 207.113 1.00 24.17 103 ALA B CA 1
ATOM 3274 C C . ALA B 1 103 ? 25.232 -44.032 206.831 1.00 25.11 103 ALA B C 1
ATOM 3275 O O . ALA B 1 103 ? 24.323 -43.519 206.197 1.00 22.06 103 ALA B O 1
ATOM 3277 N N . TRP B 1 104 ? 25.153 -45.256 207.351 1.00 33.45 104 TRP B N 1
ATOM 3278 C CA . TRP B 1 104 ? 23.976 -46.132 207.247 1.00 29.52 104 TRP B CA 1
ATOM 3279 C C . TRP B 1 104 ? 22.745 -45.601 208.019 1.00 32.37 104 TRP B C 1
ATOM 3280 O O . TRP B 1 104 ? 21.757 -46.311 208.162 1.00 35.15 104 TRP B O 1
ATOM 3291 N N . LEU B 1 105 ? 22.832 -44.409 208.601 1.00 29.99 105 LEU B N 1
ATOM 3292 C CA . LEU B 1 105 ? 21.698 -43.829 209.323 1.00 27.40 105 LEU B CA 1
ATOM 3293 C C . LEU B 1 105 ? 21.143 -42.581 208.656 1.00 28.92 105 LEU B C 1
ATOM 3294 O O . LEU B 1 105 ? 20.019 -42.155 208.958 1.00 29.43 105 LEU B O 1
ATOM 3299 N N . ALA B 1 106 ? 21.939 -41.998 207.761 1.00 25.11 106 ALA B N 1
ATOM 3300 C CA . ALA B 1 106 ? 21.612 -40.726 207.122 1.00 24.04 106 ALA B CA 1
ATOM 3301 C C . ALA B 1 106 ? 20.237 -40.763 206.449 1.00 23.90 106 ALA B C 1
ATOM 3302 O O . ALA B 1 106 ? 19.478 -39.798 206.552 1.00 26.79 106 ALA B O 1
ATOM 3304 N N . GLN B 1 107 ? 19.952 -41.850 205.734 1.00 21.29 107 GLN B N 1
ATOM 3305 C CA . GLN B 1 107 ? 18.634 -42.104 205.132 1.00 25.86 107 GLN B CA 1
ATOM 3306 C C . GLN B 1 107 ? 17.460 -41.866 206.088 1.00 32.14 107 GLN B C 1
ATOM 3307 O O . GLN B 1 107 ? 16.392 -41.431 205.659 1.00 28.63 107 GLN B O 1
ATOM 3313 N N . PHE B 1 108 ? 17.659 -42.174 207.375 1.00 26.25 108 PHE B N 1
ATOM 3314 C CA . PHE B 1 108 ? 16.567 -42.212 208.328 1.00 24.60 108 PHE B CA 1
ATOM 3315 C C . PHE B 1 108 ? 16.224 -40.859 208.895 1.00 26.46 108 PHE B C 1
ATOM 3316 O O . PHE B 1 108 ? 15.134 -40.669 209.382 1.00 27.17 108 PHE B O 1
ATOM 3324 N N . VAL B 1 109 ? 17.148 -39.915 208.835 1.00 25.96 109 VAL B N 1
ATOM 3325 C CA . VAL B 1 109 ? 17.001 -38.696 209.627 1.00 23.75 109 VAL B CA 1
ATOM 3326 C C . VAL B 1 109 ? 15.804 -37.811 209.258 1.00 25.11 109 VAL B C 1
ATOM 3327 O O . VAL B 1 109 ? 14.961 -37.557 210.100 1.00 26.83 109 VAL B O 1
ATOM 3331 N N . LEU B 1 110 ? 15.752 -37.304 208.036 1.00 25.90 110 LEU B N 1
ATOM 3332 C CA . LEU B 1 110 ? 14.620 -36.492 207.572 1.00 26.62 110 LEU B CA 1
ATOM 3333 C C . LEU B 1 110 ? 13.248 -37.207 207.730 1.00 32.03 110 LEU B C 1
ATOM 3334 O O . LEU B 1 110 ? 12.280 -36.578 208.157 1.00 34.45 110 LEU B O 1
ATOM 3339 N N . PRO B 1 111 ? 13.155 -38.519 207.410 1.00 32.49 111 PRO B N 1
ATOM 3340 C CA . PRO B 1 111 ? 11.840 -39.145 207.608 1.00 27.92 111 PRO B CA 1
ATOM 3341 C C . PRO B 1 111 ? 11.396 -39.181 209.056 1.00 28.06 111 PRO B C 1
ATOM 3342 O O . PRO B 1 111 ? 10.216 -38.939 209.332 1.00 28.26 111 PRO B O 1
ATOM 3346 N N . ALA B 1 112 ? 12.314 -39.524 209.958 1.00 28.35 112 ALA B N 1
ATOM 3347 C CA . ALA B 1 112 ? 12.068 -39.430 211.392 1.00 24.81 112 ALA B CA 1
ATOM 3348 C C . ALA B 1 112 ? 11.608 -38.034 211.807 1.00 26.14 112 ALA B C 1
ATOM 3349 O O . ALA B 1 112 ? 10.596 -37.895 212.475 1.00 30.05 112 ALA B O 1
ATOM 3351 N N . MET B 1 113 ? 12.339 -37.012 211.369 1.00 28.94 113 MET B N 1
ATOM 3352 C CA . MET B 1 113 ? 11.998 -35.608 211.612 1.00 28.12 113 MET B CA 1
ATOM 3353 C C . MET B 1 113 ? 10.617 -35.246 211.116 1.00 31.21 113 MET B C 1
ATOM 3354 O O . MET B 1 113 ? 9.899 -34.514 211.796 1.00 32.68 113 MET B O 1
ATOM 3359 N N . ARG B 1 114 ? 10.251 -35.737 209.932 1.00 29.29 114 ARG B N 1
ATOM 3360 C CA . ARG B 1 114 ? 8.922 -35.479 209.377 1.00 27.79 114 ARG B CA 1
ATOM 3361 C C . ARG B 1 114 ? 7.824 -36.138 210.205 1.00 30.61 114 ARG B C 1
ATOM 3362 O O . ARG B 1 114 ? 6.801 -35.510 210.490 1.00 32.35 114 ARG B O 1
ATOM 3370 N N . ASN B 1 115 ? 7.997 -37.416 210.534 1.00 30.54 115 ASN B N 1
ATOM 3371 C CA . ASN B 1 115 ? 6.999 -38.129 211.334 1.00 30.62 115 ASN B CA 1
ATOM 3372 C C . ASN B 1 115 ? 6.813 -37.516 212.715 1.00 32.44 115 ASN B C 1
ATOM 3373 O O . ASN B 1 115 ? 5.686 -37.354 213.179 1.00 35.12 115 ASN B O 1
ATOM 3378 N N . ILE B 1 116 ? 7.925 -37.208 213.378 1.00 34.99 116 ILE B N 1
ATOM 3379 C CA . ILE B 1 116 ? 7.902 -36.565 214.693 1.00 29.06 116 ILE B CA 1
ATOM 3380 C C . ILE B 1 116 ? 7.224 -35.202 214.610 1.00 31.42 116 ILE B C 1
ATOM 3381 O O . ILE B 1 116 ? 6.346 -34.918 215.413 1.00 36.30 116 ILE B O 1
ATOM 3386 N N . HIS B 1 117 ? 7.606 -34.371 213.640 1.00 30.41 117 HIS B N 1
ATOM 3387 C CA . HIS B 1 117 ? 6.985 -33.052 213.479 1.00 31.58 117 HIS B CA 1
ATOM 3388 C C . HIS B 1 117 ? 5.490 -33.152 213.216 1.00 35.29 117 HIS B C 1
ATOM 3389 O O . HIS B 1 117 ? 4.731 -32.294 213.644 1.00 35.89 117 HIS B O 1
ATOM 3396 N N . ASP B 1 118 ? 5.092 -34.155 212.438 1.00 36.18 118 ASP B N 1
ATOM 3397 C CA . ASP B 1 118 ? 3.692 -34.373 212.103 1.00 34.27 118 ASP B CA 1
ATOM 3398 C C . ASP B 1 118 ? 2.906 -34.697 213.364 1.00 35.96 118 ASP B C 1
ATOM 3399 O O . ASP B 1 118 ? 1.806 -34.177 213.569 1.00 41.20 118 ASP B O 1
ATOM 3404 N N . ALA B 1 119 ? 3.456 -35.597 214.180 1.00 34.75 119 ALA B N 1
ATOM 3405 C CA . ALA B 1 119 ? 2.846 -35.981 215.456 1.00 34.32 119 ALA B CA 1
ATOM 3406 C C . ALA B 1 119 ? 2.737 -34.810 216.415 1.00 35.00 119 ALA B C 1
ATOM 3407 O O . ALA B 1 119 ? 1.684 -34.579 216.997 1.00 38.26 119 ALA B O 1
ATOM 3409 N N . ILE B 1 120 ? 3.833 -34.077 216.570 1.00 35.91 120 ILE B N 1
ATOM 3410 C CA . ILE B 1 120 ? 3.873 -32.845 217.357 1.00 33.75 120 ILE B CA 1
ATOM 3411 C C . ILE B 1 120 ? 2.791 -31.879 216.893 1.00 36.20 120 ILE B C 1
ATOM 3412 O O . ILE B 1 120 ? 2.086 -31.272 217.700 1.00 38.85 120 ILE B O 1
ATOM 3417 N N . ARG B 1 121 ? 2.667 -31.737 215.579 1.00 36.77 121 ARG B N 1
ATOM 3418 C CA . ARG B 1 121 ? 1.696 -30.825 215.005 1.00 39.05 121 ARG B CA 1
ATOM 3419 C C . ARG B 1 121 ? 0.255 -31.301 215.206 1.00 41.44 121 ARG B C 1
ATOM 3420 O O . ARG B 1 121 ? -0.638 -30.491 215.485 1.00 41.68 121 ARG B O 1
ATOM 3428 N N . SER B 1 122 ? 0.037 -32.606 215.050 1.00 37.36 122 SER B N 1
ATOM 3429 C CA . SER B 1 122 ? -1.237 -33.234 215.386 1.00 39.27 122 SER B CA 1
ATOM 3430 C C . SER B 1 122 ? -1.658 -32.965 216.822 1.00 40.04 122 SER B C 1
ATOM 3431 O O . SER B 1 122 ? -2.845 -32.909 217.114 1.00 44.70 122 SER B O 1
ATOM 3434 N N . ALA B 1 123 ? -0.684 -32.851 217.724 1.00 34.61 123 ALA B N 1
ATOM 3435 C CA . ALA B 1 123 ? -0.977 -32.600 219.129 1.00 36.07 123 ALA B CA 1
ATOM 3436 C C . ALA B 1 123 ? -1.099 -31.125 219.406 1.00 37.00 123 ALA B C 1
ATOM 3437 O O . ALA B 1 123 ? -1.446 -30.725 220.518 1.00 40.37 123 ALA B O 1
ATOM 3439 N N . GLY B 1 124 ? -0.825 -30.335 218.370 1.00 37.00 124 GLY B N 1
ATOM 3440 C CA . GLY B 1 124 ? -0.898 -28.885 218.411 1.00 33.38 124 GLY B CA 1
ATOM 3441 C C . GLY B 1 124 ? 0.200 -28.219 219.208 1.00 36.91 124 GLY B C 1
ATOM 3442 O O . GLY B 1 124 ? -0.017 -27.170 219.789 1.00 41.62 124 GLY B O 1
ATOM 3443 N N . LEU B 1 125 ? 1.402 -28.785 219.172 1.00 39.11 125 LEU B N 1
ATOM 3444 C CA . LEU B 1 125 ? 2.524 -28.293 219.971 1.00 36.12 125 LEU B CA 1
ATOM 3445 C C . LEU B 1 125 ? 3.644 -27.707 219.119 1.00 40.10 125 LEU B C 1
ATOM 3446 O O . LEU B 1 125 ? 4.772 -27.560 219.589 1.00 43.94 125 LEU B O 1
ATOM 3451 N N . GLN B 1 126 ? 3.338 -27.360 217.881 1.00 35.25 126 GLN B N 1
ATOM 3452 C CA . GLN B 1 126 ? 4.373 -26.991 216.922 1.00 39.01 126 GLN B CA 1
ATOM 3453 C C . GLN B 1 126 ? 4.980 -25.603 217.127 1.00 40.05 126 GLN B C 1
ATOM 3454 O O . GLN B 1 126 ? 6.035 -25.302 216.572 1.00 44.03 126 GLN B O 1
ATOM 3460 N N . ASP B 1 127 ? 4.307 -24.732 217.866 1.00 43.21 127 ASP B N 1
ATOM 3461 C CA . ASP B 1 127 ? 4.869 -23.409 218.110 1.00 40.66 127 ASP B CA 1
ATOM 3462 C C . ASP B 1 127 ? 5.664 -23.448 219.407 1.00 42.65 127 ASP B C 1
ATOM 3463 O O . ASP B 1 127 ? 6.388 -22.507 219.725 1.00 50.26 127 ASP B O 1
ATOM 3468 N N . GLN B 1 128 ? 5.536 -24.551 220.145 1.00 40.22 128 GLN B N 1
ATOM 3469 C CA . GLN B 1 128 ? 6.298 -24.753 221.376 1.00 45.55 128 GLN B CA 1
ATOM 3470 C C . GLN B 1 128 ? 7.495 -25.696 221.168 1.00 38.99 128 GLN B C 1
ATOM 3471 O O . GLN B 1 128 ? 8.579 -25.422 221.663 1.00 36.80 128 GLN B O 1
ATOM 3477 N N . ILE B 1 129 ? 7.286 -26.831 220.511 1.00 37.47 129 ILE B N 1
ATOM 3478 C CA . ILE B 1 129 ? 8.328 -27.846 220.405 1.00 36.09 129 ILE B CA 1
ATOM 3479 C C . ILE B 1 129 ? 8.881 -27.913 218.967 1.00 38.32 129 ILE B C 1
ATOM 3480 O O . ILE B 1 129 ? 8.172 -28.317 218.028 1.00 35.48 129 ILE B O 1
ATOM 3485 N N . LYS B 1 130 ? 10.110 -27.414 218.806 1.00 32.65 130 LYS B N 1
ATOM 3486 C CA . LYS B 1 130 ? 10.773 -27.274 217.516 1.00 28.33 130 LYS B CA 1
ATOM 3487 C C . LYS B 1 130 ? 11.587 -28.518 217.195 1.00 30.72 130 LYS B C 1
ATOM 3488 O O . LYS B 1 130 ? 12.550 -28.844 217.892 1.00 31.68 130 LYS B O 1
ATOM 3494 N N . VAL B 1 131 ? 11.202 -29.196 216.114 1.00 31.14 131 VAL B N 1
ATOM 3495 C CA . VAL B 1 131 ? 11.879 -30.402 215.661 1.00 27.82 131 VAL B CA 1
ATOM 3496 C C . VAL B 1 131 ? 13.147 -30.032 214.884 1.00 28.32 131 VAL B C 1
ATOM 3497 O O . VAL B 1 131 ? 13.118 -29.155 214.036 1.00 25.05 131 VAL B O 1
ATOM 3501 N N . SER B 1 132 ? 14.264 -30.684 215.200 1.00 28.06 132 SER B N 1
ATOM 3502 C CA . SER B 1 132 ? 15.511 -30.395 214.518 1.00 25.48 132 SER B CA 1
ATOM 3503 C C . SER B 1 132 ? 16.433 -31.616 214.549 1.00 27.36 132 SER B C 1
ATOM 3504 O O . SER B 1 132 ? 16.006 -32.716 214.887 1.00 26.89 132 SER B O 1
ATOM 3507 N N . THR B 1 133 ? 17.685 -31.425 214.156 1.00 24.12 133 THR B N 1
ATOM 3508 C CA . THR B 1 133 ? 18.703 -32.462 214.257 1.00 27.42 133 THR B CA 1
ATOM 3509 C C . THR B 1 133 ? 19.999 -31.760 214.662 1.00 26.04 133 THR B C 1
ATOM 3510 O O . THR B 1 133 ? 20.170 -30.578 214.378 1.00 22.22 133 THR B O 1
ATOM 3514 N N . ALA B 1 134 ? 20.883 -32.472 215.357 1.00 24.18 134 ALA B N 1
ATOM 3515 C CA . ALA B 1 134 ? 22.130 -31.887 215.852 1.00 24.27 134 ALA B CA 1
ATOM 3516 C C . ALA B 1 134 ? 23.309 -32.377 215.025 1.00 24.69 134 ALA B C 1
ATOM 3517 O O . ALA B 1 134 ? 23.594 -33.569 214.997 1.00 27.53 134 ALA B O 1
ATOM 3519 N N . ILE B 1 135 ? 23.989 -31.466 214.342 1.00 24.15 135 ILE B N 1
ATOM 3520 C CA . ILE B 1 135 ? 25.120 -31.852 213.512 1.00 25.43 135 ILE B CA 1
ATOM 3521 C C . ILE B 1 135 ? 26.466 -31.632 214.210 1.00 25.88 135 ILE B C 1
ATOM 3522 O O . ILE B 1 135 ? 26.519 -30.997 215.258 1.00 28.81 135 ILE B O 1
ATOM 3527 N N . ASP B 1 136 ? 27.534 -32.212 213.664 1.00 24.47 136 ASP B N 1
ATOM 3528 C CA . ASP B 1 136 ? 28.874 -31.737 213.951 1.00 25.71 136 ASP B CA 1
ATOM 3529 C C . ASP B 1 136 ? 29.356 -31.021 212.689 1.00 28.35 136 ASP B C 1
ATOM 3530 O O . ASP B 1 136 ? 28.683 -31.058 211.655 1.00 27.75 136 ASP B O 1
ATOM 3535 N N . LEU B 1 137 ? 30.528 -30.407 212.750 1.00 27.58 137 LEU B N 1
ATOM 3536 C CA . LEU B 1 137 ? 31.006 -29.621 211.621 1.00 27.12 137 LEU B CA 1
ATOM 3537 C C . LEU B 1 137 ? 31.914 -30.413 210.690 1.00 26.88 137 LEU B C 1
ATOM 3538 O O . LEU B 1 137 ? 32.615 -29.831 209.879 1.00 24.64 137 LEU B O 1
ATOM 3543 N N . THR B 1 138 ? 31.893 -31.737 210.794 1.00 23.83 138 THR B N 1
ATOM 3544 C CA . THR B 1 138 ? 32.567 -32.542 209.785 1.00 25.38 138 THR B CA 1
ATOM 3545 C C . THR B 1 138 ? 31.887 -32.306 208.436 1.00 29.97 138 THR B C 1
ATOM 3546 O O . THR B 1 138 ? 32.502 -32.492 207.392 1.00 29.07 138 THR B O 1
ATOM 3550 N N . LEU B 1 139 ? 30.619 -31.887 208.476 1.00 28.90 139 LEU B N 1
ATOM 3551 C CA . LEU B 1 139 ? 29.841 -31.570 207.285 1.00 25.38 139 LEU B CA 1
ATOM 3552 C C . LEU B 1 139 ? 30.326 -30.293 206.582 1.00 29.92 139 LEU B C 1
ATOM 3553 O O . LEU B 1 139 ? 30.072 -30.103 205.390 1.00 29.59 139 LEU B O 1
ATOM 3558 N N . VAL B 1 140 ? 30.961 -29.394 207.324 1.00 26.49 140 VAL B N 1
ATOM 3559 C CA . VAL B 1 140 ? 31.552 -28.202 206.735 1.00 23.73 140 VAL B CA 1
ATOM 3560 C C . VAL B 1 140 ? 32.890 -28.583 206.140 1.00 26.72 140 VAL B C 1
ATOM 3561 O O . VAL B 1 140 ? 33.761 -29.058 206.852 1.00 28.02 140 VAL B O 1
ATOM 3565 N N . GLY B 1 141 ? 33.055 -28.399 204.838 1.00 29.36 141 GLY B N 1
ATOM 3566 C CA . GLY B 1 141 ? 34.281 -28.788 204.171 1.00 25.19 141 GLY B CA 1
ATOM 3567 C C . GLY B 1 141 ? 35.334 -27.702 204.163 1.00 27.34 141 GLY B C 1
ATOM 3568 O O . GLY B 1 141 ? 36.516 -27.970 204.103 1.00 32.91 141 GLY B O 1
ATOM 3569 N N . ASN B 1 142 ? 34.893 -26.460 204.186 1.00 29.27 142 ASN B N 1
ATOM 3570 C CA . ASN B 1 142 ? 35.799 -25.337 204.197 1.00 30.58 142 ASN B CA 1
ATOM 3571 C C . ASN B 1 142 ? 35.305 -24.242 205.146 1.00 31.39 142 ASN B C 1
ATOM 3572 O O . ASN B 1 142 ? 34.111 -23.960 205.188 1.00 32.44 142 ASN B O 1
ATOM 3577 N N . SER B 1 143 ? 36.190 -23.643 205.928 1.00 29.17 143 SER B N 1
ATOM 3578 C CA . SER B 1 143 ? 35.717 -22.716 206.951 1.00 33.69 143 SER B CA 1
ATOM 3579 C C . SER B 1 143 ? 36.692 -21.585 207.154 1.00 32.32 143 SER B C 1
ATOM 3580 O O . SER B 1 143 ? 36.527 -20.756 208.051 1.00 34.72 143 SER B O 1
ATOM 3583 N N . TYR B 1 144 ? 37.697 -21.539 206.298 1.00 38.09 144 TYR B N 1
ATOM 3584 C CA . TYR B 1 144 ? 38.659 -20.454 206.322 1.00 39.35 144 TYR B CA 1
ATOM 3585 C C . TYR B 1 144 ? 38.830 -19.797 204.967 1.00 41.11 144 TYR B C 1
ATOM 3586 O O . TYR B 1 144 ? 39.235 -20.467 204.013 1.00 42.74 144 TYR B O 1
ATOM 3595 N N . PRO B 1 145 ? 38.546 -18.482 204.880 1.00 40.23 145 PRO B N 1
ATOM 3596 C CA . PRO B 1 145 ? 38.059 -17.642 205.981 1.00 38.00 145 PRO B CA 1
ATOM 3597 C C . PRO B 1 145 ? 36.564 -17.836 206.142 1.00 36.52 145 PRO B C 1
ATOM 3598 O O . PRO B 1 145 ? 35.940 -18.337 205.215 1.00 37.55 145 PRO B O 1
ATOM 3602 N N . PRO B 1 146 ? 35.996 -17.461 207.299 1.00 40.19 146 PRO B N 1
ATOM 3603 C CA . PRO B 1 146 ? 34.595 -17.822 207.580 1.00 34.71 146 PRO B CA 1
ATOM 3604 C C . PRO B 1 146 ? 33.605 -17.490 206.446 1.00 37.73 146 PRO B C 1
ATOM 3605 O O . PRO B 1 146 ? 32.653 -18.246 206.239 1.00 34.05 146 PRO B O 1
ATOM 3609 N N . SER B 1 147 ? 33.826 -16.387 205.728 1.00 37.93 147 SER B N 1
ATOM 3610 C CA . SER B 1 147 ? 32.957 -16.008 204.607 1.00 36.25 147 SER B CA 1
ATOM 3611 C C . SER B 1 147 ? 32.969 -17.040 203.497 1.00 33.30 147 SER B C 1
ATOM 3612 O O . SER B 1 147 ? 32.010 -17.153 202.749 1.00 37.96 147 SER B O 1
ATOM 3615 N N . ALA B 1 148 ? 34.041 -17.815 203.417 1.00 31.50 148 ALA B N 1
ATOM 3616 C CA . ALA B 1 148 ? 34.161 -18.874 202.425 1.00 29.22 148 ALA B CA 1
ATOM 3617 C C . ALA B 1 148 ? 33.524 -20.191 202.881 1.00 32.61 148 ALA B C 1
ATOM 3618 O O . ALA B 1 148 ? 33.606 -21.205 202.179 1.00 32.45 148 ALA B O 1
ATOM 3620 N N . GLY B 1 149 ? 32.893 -20.170 204.056 1.00 32.57 149 GLY B N 1
ATOM 3621 C CA . GLY B 1 149 ? 32.271 -21.352 204.624 1.00 29.28 149 GLY B CA 1
ATOM 3622 C C . GLY B 1 149 ? 31.320 -22.074 203.692 1.00 27.52 149 GLY B C 1
ATOM 3623 O O . GLY B 1 149 ? 30.391 -21.484 203.146 1.00 28.56 149 GLY B O 1
ATOM 3624 N N . ALA B 1 150 ? 31.542 -23.370 203.530 1.00 28.42 150 ALA B N 1
ATOM 3625 C CA . ALA B 1 150 ? 30.752 -24.174 202.600 1.00 28.92 150 ALA B CA 1
ATOM 3626 C C . ALA B 1 150 ? 30.647 -25.616 203.061 1.00 27.91 150 ALA B C 1
ATOM 3627 O O . ALA B 1 150 ? 31.613 -26.176 203.575 1.00 28.89 150 ALA B O 1
ATOM 3629 N N . PHE B 1 151 ? 29.489 -26.226 202.851 1.00 25.52 151 PHE B N 1
ATOM 3630 C CA . PHE B 1 151 ? 29.302 -27.624 203.199 1.00 26.14 151 PHE B CA 1
ATOM 3631 C C . PHE B 1 151 ? 30.078 -28.485 202.213 1.00 26.41 151 PHE B C 1
ATOM 3632 O O . PHE B 1 151 ? 30.272 -28.074 201.078 1.00 27.78 151 PHE B O 1
ATOM 3640 N N . ARG B 1 152 ? 30.558 -29.651 202.650 1.00 27.25 152 ARG B N 1
ATOM 3641 C CA . ARG B 1 152 ? 31.195 -30.609 201.740 1.00 26.35 152 ARG B CA 1
ATOM 3642 C C . ARG B 1 152 ? 30.207 -30.961 200.632 1.00 27.58 152 ARG B C 1
ATOM 3643 O O . ARG B 1 152 ? 29.033 -31.184 200.937 1.00 27.44 152 ARG B O 1
ATOM 3651 N N . ASP B 1 153 ? 30.632 -30.952 199.364 1.00 27.28 153 ASP B N 1
ATOM 3652 C CA . ASP B 1 153 ? 29.704 -31.321 198.275 1.00 28.08 153 ASP B CA 1
ATOM 3653 C C . ASP B 1 153 ? 29.009 -32.673 198.500 1.00 28.68 153 ASP B C 1
ATOM 3654 O O . ASP B 1 153 ? 27.815 -32.796 198.256 1.00 27.35 153 ASP B O 1
ATOM 3659 N N . ASP B 1 154 ? 29.748 -33.669 198.997 1.00 26.08 154 ASP B N 1
ATOM 3660 C CA . ASP B 1 154 ? 29.182 -35.012 199.194 1.00 29.45 154 ASP B CA 1
ATOM 3661 C C . ASP B 1 154 ? 28.145 -35.155 200.332 1.00 27.17 154 ASP B C 1
ATOM 3662 O O . ASP B 1 154 ? 27.695 -36.260 200.623 1.00 25.98 154 ASP B O 1
ATOM 3667 N N . VAL B 1 155 ? 27.769 -34.054 200.973 1.00 23.90 155 VAL B N 1
ATOM 3668 C CA . VAL B 1 155 ? 26.670 -34.108 201.941 1.00 28.95 155 VAL B CA 1
ATOM 3669 C C . VAL B 1 155 ? 25.473 -33.227 201.565 1.00 25.94 155 VAL B C 1
ATOM 3670 O O . VAL B 1 155 ? 24.502 -33.154 202.304 1.00 28.50 155 VAL B O 1
ATOM 3674 N N . ARG B 1 156 ? 25.570 -32.512 200.455 1.00 24.38 156 ARG B N 1
ATOM 3675 C CA . ARG B 1 156 ? 24.481 -31.648 200.035 1.00 26.84 156 ARG B CA 1
ATOM 3676 C C . ARG B 1 156 ? 23.139 -32.408 199.793 1.00 28.45 156 ARG B C 1
ATOM 3677 O O . ARG B 1 156 ? 22.076 -31.885 200.099 1.00 26.92 156 ARG B O 1
ATOM 3685 N N . SER B 1 157 ? 23.167 -33.617 199.233 1.00 28.61 157 SER B N 1
ATOM 3686 C CA . SER B 1 157 ? 21.911 -34.345 199.005 1.00 27.27 157 SER B CA 1
ATOM 3687 C C . SER B 1 157 ? 21.217 -34.643 200.313 1.00 28.10 157 SER B C 1
ATOM 3688 O O . SER B 1 157 ? 19.985 -34.676 200.393 1.00 32.26 157 SER B O 1
ATOM 3691 N N . TYR B 1 158 ? 22.031 -34.893 201.330 1.00 26.71 158 TYR B N 1
ATOM 3692 C CA . TYR B 1 158 ? 21.550 -35.129 202.666 1.00 25.30 158 TYR B CA 1
ATOM 3693 C C . TYR B 1 158 ? 21.084 -33.801 203.268 1.00 23.95 158 TYR B C 1
ATOM 3694 O O . TYR B 1 158 ? 19.937 -33.682 203.675 1.00 27.04 158 TYR B O 1
ATOM 3703 N N . LEU B 1 159 ? 21.971 -32.814 203.347 1.00 23.02 159 LEU B N 1
ATOM 3704 C CA . LEU B 1 159 ? 21.646 -31.554 204.020 1.00 25.16 159 LEU B CA 1
ATOM 3705 C C . LEU B 1 159 ? 20.570 -30.674 203.373 1.00 26.66 159 LEU B C 1
ATOM 3706 O O . LEU B 1 159 ? 19.775 -30.053 204.070 1.00 29.51 159 LEU B O 1
ATOM 3711 N N . ASN B 1 160 ? 20.566 -30.596 202.051 1.00 27.47 160 ASN B N 1
ATOM 3712 C CA . ASN B 1 160 ? 19.666 -29.691 201.362 1.00 25.48 160 ASN B CA 1
ATOM 3713 C C . ASN B 1 160 ? 18.208 -29.880 201.783 1.00 26.61 160 ASN B C 1
ATOM 3714 O O . ASN B 1 160 ? 17.580 -28.919 202.199 1.00 31.49 160 ASN B O 1
ATOM 3719 N N . PRO B 1 161 ? 17.653 -31.098 201.669 1.00 25.03 161 PRO B N 1
ATOM 3720 C CA . PRO B 1 161 ? 16.239 -31.106 202.040 1.00 25.24 161 PRO B CA 1
ATOM 3721 C C . PRO B 1 161 ? 15.975 -30.925 203.542 1.00 25.82 161 PRO B C 1
ATOM 3722 O O . PRO B 1 161 ? 14.864 -30.541 203.918 1.00 28.04 161 PRO B O 1
ATOM 3726 N N . ILE B 1 162 ? 16.972 -31.193 204.381 1.00 25.50 162 ILE B N 1
ATOM 3727 C CA . ILE B 1 162 ? 16.820 -31.013 205.822 1.00 25.04 162 ILE B CA 1
ATOM 3728 C C . ILE B 1 162 ? 16.783 -29.514 206.180 1.00 27.31 162 ILE B C 1
ATOM 3729 O O . ILE B 1 162 ? 15.927 -29.071 206.936 1.00 26.14 162 ILE B O 1
ATOM 3734 N N . ILE B 1 163 ? 17.716 -28.748 205.615 1.00 26.18 163 ILE B N 1
ATOM 3735 C CA . ILE B 1 163 ? 17.686 -27.292 205.653 1.00 25.59 163 ILE B CA 1
ATOM 3736 C C . ILE B 1 163 ? 16.319 -26.782 205.196 1.00 30.58 163 ILE B C 1
ATOM 3737 O O . ILE B 1 163 ? 15.667 -26.004 205.907 1.00 28.91 163 ILE B O 1
ATOM 3742 N N . ARG B 1 164 ? 15.895 -27.229 204.012 1.00 25.04 164 ARG B N 1
ATOM 3743 C CA . ARG B 1 164 ? 14.593 -26.874 203.450 1.00 28.56 164 ARG B CA 1
ATOM 3744 C C . ARG B 1 164 ? 13.459 -27.211 204.425 1.00 25.39 164 ARG B C 1
ATOM 3745 O O . ARG B 1 164 ? 12.651 -26.362 204.749 1.00 27.58 164 ARG B O 1
ATOM 3753 N N . PHE B 1 165 ? 13.409 -28.447 204.895 1.00 25.89 165 PHE B N 1
ATOM 3754 C CA . PHE B 1 165 ? 12.457 -28.844 205.942 1.00 30.03 165 PHE B CA 1
ATOM 3755 C C . PHE B 1 165 ? 12.417 -27.911 207.176 1.00 30.52 165 PHE B C 1
ATOM 3756 O O . PHE B 1 165 ? 11.346 -27.534 207.642 1.00 32.41 165 PHE B O 1
ATOM 3764 N N . LEU B 1 166 ? 13.587 -27.599 207.729 1.00 28.83 166 LEU B N 1
ATOM 3765 C CA . LEU B 1 166 ? 13.708 -26.750 208.903 1.00 28.83 166 LEU B CA 1
ATOM 3766 C C . LEU B 1 166 ? 13.133 -25.369 208.606 1.00 31.74 166 LEU B C 1
ATOM 3767 O O . LEU B 1 166 ? 12.541 -24.747 209.483 1.00 32.43 166 LEU B O 1
ATOM 3772 N N . SER B 1 167 ? 13.363 -24.857 207.395 1.00 29.68 167 SER B N 1
ATOM 3773 C CA . SER B 1 167 ? 12.820 -23.555 207.030 1.00 28.38 167 SER B CA 1
ATOM 3774 C C . SER B 1 167 ? 11.306 -23.580 207.040 1.00 31.22 167 SER B C 1
ATOM 3775 O O . SER B 1 167 ? 10.682 -22.628 207.494 1.00 35.76 167 SER B O 1
ATOM 3778 N N . SER B 1 168 ? 10.698 -24.668 206.585 1.00 29.05 168 SER B N 1
ATOM 3779 C CA . SER B 1 168 ? 9.249 -24.639 206.447 1.00 31.30 168 SER B CA 1
ATOM 3780 C C . SER B 1 168 ? 8.579 -24.700 207.815 1.00 35.10 168 SER B C 1
ATOM 3781 O O . SER B 1 168 ? 7.477 -24.188 207.979 1.00 39.77 168 SER B O 1
ATOM 3784 N N . ILE B 1 169 ? 9.242 -25.277 208.809 1.00 31.74 169 ILE B N 1
ATOM 3785 C CA . ILE B 1 169 ? 8.635 -25.343 210.136 1.00 32.89 169 ILE B CA 1
ATOM 3786 C C . ILE B 1 169 ? 9.234 -24.327 211.100 1.00 34.39 169 ILE B C 1
ATOM 3787 O O . ILE B 1 169 ? 8.865 -24.285 212.267 1.00 31.94 169 ILE B O 1
ATOM 3792 N N . ARG B 1 170 ? 10.146 -23.499 210.598 1.00 34.18 170 ARG B N 1
ATOM 3793 C CA . ARG B 1 170 ? 10.821 -22.498 211.428 1.00 37.81 170 ARG B CA 1
ATOM 3794 C C . ARG B 1 170 ? 11.572 -23.077 212.640 1.00 32.53 170 ARG B C 1
ATOM 3795 O O . ARG B 1 170 ? 11.452 -22.578 213.755 1.00 32.40 170 ARG B O 1
ATOM 3803 N N . SER B 1 171 ? 12.356 -24.118 212.391 1.00 31.16 171 SER B N 1
ATOM 3804 C CA . SER B 1 171 ? 13.266 -24.692 213.363 1.00 27.83 171 SER B CA 1
ATOM 3805 C C . SER B 1 171 ? 14.681 -24.197 213.155 1.00 25.46 171 SER B C 1
ATOM 3806 O O . SER B 1 171 ? 15.073 -23.895 212.056 1.00 29.26 171 SER B O 1
ATOM 3809 N N . PRO B 1 172 ? 15.447 -24.074 214.225 1.00 29.42 172 PRO B N 1
ATOM 3810 C CA . PRO B 1 172 ? 16.873 -23.805 214.047 1.00 26.49 172 PRO B CA 1
ATOM 3811 C C . PRO B 1 172 ? 17.615 -25.070 213.674 1.00 25.34 172 PRO B C 1
ATOM 3812 O O . PRO B 1 172 ? 17.037 -26.150 213.695 1.00 22.56 172 PRO B O 1
ATOM 3816 N N . LEU B 1 173 ? 18.885 -24.929 213.331 1.00 23.10 173 LEU B N 1
ATOM 3817 C CA . LEU B 1 173 ? 19.760 -26.074 213.170 1.00 24.41 173 LEU B CA 1
ATOM 3818 C C . LEU B 1 173 ? 20.535 -26.212 214.486 1.00 29.60 173 LEU B C 1
ATOM 3819 O O . LEU B 1 173 ? 20.977 -25.215 215.059 1.00 26.37 173 LEU B O 1
ATOM 3824 N N . LEU B 1 174 ? 20.662 -27.425 214.994 1.00 25.37 174 LEU B N 1
ATOM 3825 C CA . LEU B 1 174 ? 21.468 -27.627 216.178 1.00 25.58 174 LEU B CA 1
ATOM 3826 C C . LEU B 1 174 ? 22.900 -28.014 215.765 1.00 25.96 174 LEU B C 1
ATOM 3827 O O . LEU B 1 174 ? 23.075 -28.846 214.879 1.00 28.17 174 LEU B O 1
ATOM 3832 N N . ALA B 1 175 ? 23.914 -27.400 216.378 1.00 23.56 175 ALA B N 1
ATOM 3833 C CA . ALA B 1 175 ? 25.305 -27.705 216.036 1.00 23.81 175 ALA B CA 1
ATOM 3834 C C . ALA B 1 175 ? 26.164 -27.930 217.269 1.00 25.28 175 ALA B C 1
ATOM 3835 O O . ALA B 1 175 ? 26.186 -27.095 218.160 1.00 26.21 175 ALA B O 1
ATOM 3837 N N . ASN B 1 176 ? 26.903 -29.038 217.297 1.00 25.59 176 ASN B N 1
ATOM 3838 C CA . ASN B 1 176 ? 27.947 -29.237 218.310 1.00 24.72 176 ASN B CA 1
ATOM 3839 C C . ASN B 1 176 ? 29.205 -28.560 217.800 1.00 25.71 176 ASN B C 1
ATOM 3840 O O . ASN B 1 176 ? 29.652 -28.840 216.690 1.00 30.25 176 ASN B O 1
ATOM 3845 N N . ILE B 1 177 ? 29.798 -27.698 218.612 1.00 26.06 177 ILE B N 1
ATOM 3846 C CA . ILE B 1 177 ? 30.896 -26.843 218.161 1.00 24.64 177 ILE B CA 1
ATOM 3847 C C . ILE B 1 177 ? 31.968 -26.766 219.227 1.00 23.33 177 ILE B C 1
ATOM 3848 O O . ILE B 1 177 ? 31.736 -26.220 220.296 1.00 24.52 177 ILE B O 1
ATOM 3853 N N . TYR B 1 178 ? 33.159 -27.248 218.901 1.00 25.68 178 TYR B N 1
ATOM 3854 C CA . TYR B 1 178 ? 34.241 -27.343 219.873 1.00 22.48 178 TYR B CA 1
ATOM 3855 C C . TYR B 1 178 ? 35.503 -26.728 219.337 1.00 23.56 178 TYR B C 1
ATOM 3856 O O . TYR B 1 178 ? 36.268 -27.400 218.669 1.00 24.41 178 TYR B O 1
ATOM 3865 N N . PRO B 1 179 ? 35.711 -25.434 219.577 1.00 26.35 179 PRO B N 1
ATOM 3866 C CA . PRO B 1 179 ? 37.043 -24.927 219.253 1.00 23.05 179 PRO B CA 1
ATOM 3867 C C . PRO B 1 179 ? 38.193 -25.769 219.856 1.00 30.59 179 PRO B C 1
ATOM 3868 O O . PRO B 1 179 ? 39.246 -25.826 219.224 1.00 31.70 179 PRO B O 1
ATOM 3872 N N . TYR B 1 180 ? 37.995 -26.434 221.007 1.00 28.52 180 TYR B N 1
ATOM 3873 C CA . TYR B 1 180 ? 39.032 -27.313 221.576 1.00 26.72 180 TYR B CA 1
ATOM 3874 C C . TYR B 1 180 ? 39.633 -28.346 220.624 1.00 25.89 180 TYR B C 1
ATOM 3875 O O . TYR B 1 180 ? 40.860 -28.461 220.542 1.00 27.60 180 TYR B O 1
ATOM 3884 N N . PHE B 1 181 ? 38.790 -29.105 219.924 1.00 24.15 181 PHE B N 1
ATOM 3885 C CA . PHE B 1 181 ? 39.288 -30.196 219.090 1.00 25.07 181 PHE B CA 1
ATOM 3886 C C . PHE B 1 181 ? 40.027 -29.655 217.883 1.00 25.97 181 PHE B C 1
ATOM 3887 O O . PHE B 1 181 ? 40.993 -30.273 217.440 1.00 26.75 181 PHE B O 1
ATOM 3895 N N . THR B 1 182 ? 39.556 -28.519 217.355 1.00 26.38 182 THR B N 1
ATOM 3896 C CA . THR B 1 182 ? 40.209 -27.817 216.245 1.00 29.88 182 THR B CA 1
ATOM 3897 C C . THR B 1 182 ? 41.623 -27.425 216.649 1.00 27.96 182 THR B C 1
ATOM 3898 O O . THR B 1 182 ? 42.581 -27.722 215.948 1.00 28.82 182 THR B O 1
ATOM 3902 N N . TYR B 1 183 ? 41.725 -26.728 217.780 1.00 27.23 183 TYR B N 1
ATOM 3903 C CA . TYR B 1 183 ? 42.999 -26.288 218.319 1.00 27.46 183 TYR B CA 1
ATOM 3904 C C . TYR B 1 183 ? 43.928 -27.457 218.592 1.00 30.37 183 TYR B C 1
ATOM 3905 O O . TYR B 1 183 ? 45.093 -27.429 218.188 1.00 34.83 183 TYR B O 1
ATOM 3914 N N . ALA B 1 184 ? 43.422 -28.462 219.313 1.00 31.97 184 ALA B N 1
ATOM 3915 C CA . ALA B 1 184 ? 44.228 -29.615 219.725 1.00 28.15 184 ALA B CA 1
ATOM 3916 C C . ALA B 1 184 ? 44.833 -30.339 218.543 1.00 27.27 184 ALA B C 1
ATOM 3917 O O . ALA B 1 184 ? 45.932 -30.872 218.621 1.00 29.08 184 ALA B O 1
ATOM 3919 N N . GLY B 1 185 ? 44.101 -30.338 217.437 1.00 31.81 185 GLY B N 1
ATOM 3920 C CA . GLY B 1 185 ? 44.570 -30.933 216.207 1.00 29.44 185 GLY B CA 1
ATOM 3921 C C . GLY B 1 185 ? 45.597 -30.099 215.474 1.00 32.98 185 GLY B C 1
ATOM 3922 O O . GLY B 1 185 ? 46.416 -30.640 214.748 1.00 35.42 185 GLY B O 1
ATOM 3923 N N . ASN B 1 186 ? 45.553 -28.783 215.640 1.00 33.24 186 ASN B N 1
ATOM 3924 C CA . ASN B 1 186 ? 46.469 -27.908 214.910 1.00 34.91 186 ASN B CA 1
ATOM 3925 C C . ASN B 1 186 ? 46.996 -26.703 215.691 1.00 34.24 186 ASN B C 1
ATOM 3926 O O . ASN B 1 186 ? 46.790 -25.556 215.294 1.00 32.32 186 ASN B O 1
ATOM 3931 N N . PRO B 1 187 ? 47.730 -26.967 216.780 1.00 39.38 187 PRO B N 1
ATOM 3932 C CA . PRO B 1 187 ? 48.205 -25.898 217.662 1.00 39.27 187 PRO B CA 1
ATOM 3933 C C . PRO B 1 187 ? 49.288 -25.068 216.985 1.00 37.90 187 PRO B C 1
ATOM 3934 O O . PRO B 1 187 ? 49.588 -23.952 217.424 1.00 37.47 187 PRO B O 1
ATOM 3938 N N . ARG B 1 188 ? 49.871 -25.636 215.933 1.00 41.50 188 ARG B N 1
ATOM 3939 C CA . ARG B 1 188 ? 50.831 -24.946 215.072 1.00 41.01 188 ARG B CA 1
ATOM 3940 C C . ARG B 1 188 ? 50.300 -23.705 214.340 1.00 41.31 188 ARG B C 1
ATOM 3941 O O . ARG B 1 188 ? 50.984 -22.685 214.299 1.00 46.39 188 ARG B O 1
ATOM 3949 N N . ASP B 1 189 ? 49.103 -23.803 213.757 1.00 41.75 189 ASP B N 1
ATOM 3950 C CA . ASP B 1 189 ? 48.462 -22.716 212.991 1.00 38.92 189 ASP B CA 1
ATOM 3951 C C . ASP B 1 189 ? 47.403 -21.955 213.780 1.00 40.74 189 ASP B C 1
ATOM 3952 O O . ASP B 1 189 ? 46.977 -20.869 213.372 1.00 39.86 189 ASP B O 1
ATOM 3957 N N . ILE B 1 190 ? 46.869 -22.595 214.821 1.00 38.69 190 ILE B N 1
ATOM 3958 C CA . ILE B 1 190 ? 45.870 -21.968 215.698 1.00 37.84 190 ILE B CA 1
ATOM 3959 C C . ILE B 1 190 ? 46.459 -21.644 217.074 1.00 37.02 190 ILE B C 1
ATOM 3960 O O . ILE B 1 190 ? 47.011 -22.513 217.750 1.00 41.71 190 ILE B O 1
ATOM 3965 N N . SER B 1 191 ? 46.379 -20.389 217.483 1.00 36.59 191 SER B N 1
ATOM 3966 C CA . SER B 1 191 ? 46.940 -19.992 218.776 1.00 36.08 191 SER B CA 1
ATOM 3967 C C . SER B 1 191 ? 45.950 -20.230 219.908 1.00 37.87 191 SER B C 1
ATOM 3968 O O . SER B 1 191 ? 44.730 -20.173 219.706 1.00 38.36 191 SER B O 1
ATOM 3971 N N . LEU B 1 192 ? 46.479 -20.561 221.083 1.00 39.76 192 LEU B N 1
ATOM 3972 C CA . LEU B 1 192 ? 45.644 -20.862 222.239 1.00 36.24 192 LEU B CA 1
ATOM 3973 C C . LEU B 1 192 ? 44.738 -19.694 222.624 1.00 35.31 192 LEU B C 1
ATOM 3974 O O . LEU B 1 192 ? 43.560 -19.912 222.883 1.00 36.33 192 LEU B O 1
ATOM 3979 N N . PRO B 1 193 ? 45.270 -18.456 222.684 1.00 39.45 193 PRO B N 1
ATOM 3980 C CA . PRO B 1 193 ? 44.331 -17.374 223.018 1.00 35.44 193 PRO B CA 1
ATOM 3981 C C . PRO B 1 193 ? 43.149 -17.269 222.065 1.00 30.88 193 PRO B C 1
ATOM 3982 O O . PRO B 1 193 ? 42.049 -16.948 222.502 1.00 34.45 193 PRO B O 1
ATOM 3986 N N . TYR B 1 194 ? 43.383 -17.544 220.790 1.00 37.04 194 TYR B N 1
ATOM 3987 C CA . TYR B 1 194 ? 42.341 -17.478 219.756 1.00 36.90 194 TYR B CA 1
ATOM 3988 C C . TYR B 1 194 ? 41.222 -18.457 220.126 1.00 36.68 194 TYR B C 1
ATOM 3989 O O . TYR B 1 194 ? 40.035 -18.128 220.075 1.00 34.52 194 TYR B O 1
ATOM 3998 N N . ALA B 1 195 ? 41.617 -19.644 220.565 1.00 35.04 195 ALA B N 1
ATOM 3999 C CA . ALA B 1 195 ? 40.663 -20.664 220.945 1.00 30.14 195 ALA B CA 1
ATOM 4000 C C . ALA B 1 195 ? 39.986 -20.353 222.267 1.00 32.03 195 ALA B C 1
ATOM 4001 O O . ALA B 1 195 ? 38.903 -20.844 222.544 1.00 34.96 195 ALA B O 1
ATOM 4003 N N . LEU B 1 196 ? 40.600 -19.498 223.071 1.00 34.76 196 LEU B N 1
ATOM 4004 C CA . LEU B 1 196 ? 40.103 -19.292 224.429 1.00 38.78 196 LEU B CA 1
ATOM 4005 C C . LEU B 1 196 ? 39.354 -17.979 224.669 1.00 36.61 196 LEU B C 1
ATOM 4006 O O . LEU B 1 196 ? 39.025 -17.672 225.816 1.00 33.17 196 LEU B O 1
ATOM 4011 N N . PHE B 1 197 ? 39.118 -17.206 223.608 1.00 35.51 197 PHE B N 1
ATOM 4012 C CA . PHE B 1 197 ? 38.519 -15.873 223.718 1.00 32.63 197 PHE B CA 1
ATOM 4013 C C . PHE B 1 197 ? 39.376 -14.867 224.493 1.00 36.91 197 PHE B C 1
ATOM 4014 O O . PHE B 1 197 ? 38.830 -13.951 225.101 1.00 40.74 197 PHE B O 1
ATOM 4022 N N . THR B 1 198 ? 40.697 -14.998 224.468 1.00 38.35 198 THR B N 1
ATOM 4023 C CA . THR B 1 198 ? 41.536 -14.103 225.263 1.00 36.60 198 THR B CA 1
ATOM 4024 C C . THR B 1 198 ? 42.398 -13.221 224.400 1.00 39.91 198 THR B C 1
ATOM 4025 O O . THR B 1 198 ? 43.367 -12.646 224.874 1.00 47.97 198 THR B O 1
ATOM 4029 N N . SER B 1 199 ? 42.082 -13.141 223.119 1.00 41.94 199 SER B N 1
ATOM 4030 C CA . SER B 1 199 ? 42.891 -12.352 222.214 1.00 40.48 199 SER B CA 1
ATOM 4031 C C . SER B 1 199 ? 42.397 -10.919 222.220 1.00 45.49 199 SER B C 1
ATOM 4032 O O . SER B 1 199 ? 41.239 -10.660 221.894 1.00 50.44 199 SER B O 1
ATOM 4035 N N . PRO B 1 200 ? 43.286 -9.980 222.596 1.00 49.01 200 PRO B N 1
ATOM 4036 C CA . PRO B 1 200 ? 42.974 -8.549 222.684 1.00 50.33 200 PRO B CA 1
ATOM 4037 C C . PRO B 1 200 ? 42.750 -7.912 221.301 1.00 48.98 200 PRO B C 1
ATOM 4038 O O . PRO B 1 200 ? 41.836 -7.095 221.156 1.00 52.32 200 PRO B O 1
ATOM 4042 N N . SER B 1 201 ? 43.574 -8.273 220.320 1.00 47.22 201 SER B N 1
ATOM 4043 C CA . SER B 1 201 ? 43.444 -7.780 218.936 1.00 49.15 201 SER B CA 1
ATOM 4044 C C . SER B 1 201 ? 42.755 -8.778 217.994 1.00 52.39 201 SER B C 1
ATOM 4045 O O . SER B 1 201 ? 42.720 -9.984 218.257 1.00 52.80 201 SER B O 1
ATOM 4048 N N . VAL B 1 202 ? 42.273 -8.287 216.856 1.00 51.49 202 VAL B N 1
ATOM 4049 C CA . VAL B 1 202 ? 41.726 -9.173 215.847 1.00 48.27 202 VAL B CA 1
ATOM 4050 C C . VAL B 1 202 ? 42.836 -10.103 215.321 1.00 45.51 202 VAL B C 1
ATOM 4051 O O . VAL B 1 202 ? 43.993 -9.687 215.220 1.00 45.44 202 VAL B O 1
ATOM 4055 N N . VAL B 1 203 ? 42.488 -11.366 215.028 1.00 45.28 203 VAL B N 1
ATOM 4056 C CA . VAL B 1 203 ? 43.465 -12.378 214.609 1.00 40.29 203 VAL B CA 1
ATOM 4057 C C . VAL B 1 203 ? 43.291 -12.730 213.145 1.00 43.27 203 VAL B C 1
ATOM 4058 O O . VAL B 1 203 ? 44.256 -13.050 212.460 1.00 46.25 203 VAL B O 1
ATOM 4062 N N . VAL B 1 204 ? 42.054 -12.640 212.657 1.00 43.65 204 VAL B N 1
ATOM 4063 C CA . VAL B 1 204 ? 41.746 -12.951 211.267 1.00 38.31 204 VAL B CA 1
ATOM 4064 C C . VAL B 1 204 ? 40.899 -11.845 210.650 1.00 44.59 204 VAL B C 1
ATOM 4065 O O . VAL B 1 204 ? 39.818 -11.512 211.161 1.00 44.42 204 VAL B O 1
ATOM 4069 N N . TRP B 1 205 ? 41.387 -11.302 209.528 1.00 48.63 205 TRP B N 1
ATOM 4070 C CA . TRP B 1 205 ? 40.639 -10.331 208.747 1.00 40.68 205 TRP B CA 1
ATOM 4071 C C . TRP B 1 205 ? 39.979 -11.009 207.571 1.00 40.36 205 TRP B C 1
ATOM 4072 O O . TRP B 1 205 ? 40.607 -11.711 206.794 1.00 44.88 205 TRP B O 1
ATOM 4083 N N . ASP B 1 206 ? 38.680 -10.812 207.494 1.00 40.11 206 ASP B N 1
ATOM 4084 C CA . ASP B 1 206 ? 37.797 -11.393 206.494 1.00 39.22 206 ASP B CA 1
ATOM 4085 C C . ASP B 1 206 ? 37.058 -10.223 205.932 1.00 43.21 206 ASP B C 1
ATOM 4086 O O . ASP B 1 206 ? 36.011 -9.851 206.454 1.00 45.67 206 ASP B O 1
ATOM 4091 N N . GLY B 1 207 ? 37.642 -9.582 204.932 1.00 42.33 207 GLY B N 1
ATOM 4092 C CA . GLY B 1 207 ? 37.146 -8.298 204.503 1.00 40.04 207 GLY B CA 1
ATOM 4093 C C . GLY B 1 207 ? 37.000 -7.321 205.672 1.00 45.91 207 GLY B C 1
ATOM 4094 O O . GLY B 1 207 ? 37.970 -6.956 206.330 1.00 43.74 207 GLY B O 1
ATOM 4095 N N . GLN B 1 208 ? 35.764 -6.897 205.923 1.00 48.33 208 GLN B N 1
ATOM 4096 C CA . GLN B 1 208 ? 35.475 -5.891 206.944 1.00 46.25 208 GLN B CA 1
ATOM 4097 C C . GLN B 1 208 ? 35.153 -6.502 208.301 1.00 44.84 208 GLN B C 1
ATOM 4098 O O . GLN B 1 208 ? 34.797 -5.791 209.228 1.00 48.20 208 GLN B O 1
ATOM 4104 N N . ARG B 1 209 ? 35.246 -7.828 208.390 1.00 44.32 209 ARG B N 1
ATOM 4105 C CA . ARG B 1 209 ? 34.914 -8.585 209.596 1.00 40.42 209 ARG B CA 1
ATOM 4106 C C . ARG B 1 209 ? 36.189 -9.034 210.306 1.00 40.67 209 ARG B C 1
ATOM 4107 O O . ARG B 1 209 ? 37.042 -9.697 209.705 1.00 39.35 209 ARG B O 1
ATOM 4115 N N . GLY B 1 210 ? 36.335 -8.645 211.568 1.00 39.04 210 GLY B N 1
ATOM 4116 C CA . GLY B 1 210 ? 37.497 -9.032 212.339 1.00 40.10 210 GLY B CA 1
ATOM 4117 C C . GLY B 1 210 ? 37.171 -10.147 213.306 1.00 43.86 210 GLY B C 1
ATOM 4118 O O . GLY B 1 210 ? 36.291 -9.996 214.179 1.00 39.75 210 GLY B O 1
ATOM 4119 N N . TYR B 1 211 ? 37.921 -11.244 213.210 1.00 41.70 211 TYR B N 1
ATOM 4120 C CA . TYR B 1 211 ? 37.665 -12.372 214.100 1.00 41.36 211 TYR B CA 1
ATOM 4121 C C . TYR B 1 211 ? 38.670 -12.443 215.241 1.00 40.48 211 TYR B C 1
ATOM 4122 O O . TYR B 1 211 ? 39.875 -12.577 215.009 1.00 46.48 211 TYR B O 1
ATOM 4131 N N . LYS B 1 212 ? 38.166 -12.329 216.466 1.00 36.22 212 LYS B N 1
ATOM 4132 C CA . LYS B 1 212 ? 39.015 -12.357 217.659 1.00 42.55 212 LYS B CA 1
ATOM 4133 C C . LYS B 1 212 ? 39.143 -13.759 218.245 1.00 40.28 212 LYS B C 1
ATOM 4134 O O . LYS B 1 212 ? 40.162 -14.071 218.863 1.00 43.05 212 LYS B O 1
ATOM 4140 N N . ASN B 1 213 ? 38.130 -14.601 218.035 1.00 34.99 213 ASN B N 1
ATOM 4141 C CA . ASN B 1 213 ? 38.140 -15.971 218.542 1.00 31.90 213 ASN B CA 1
ATOM 4142 C C . ASN B 1 213 ? 37.640 -17.033 217.537 1.00 35.20 213 ASN B C 1
ATOM 4143 O O . ASN B 1 213 ? 36.825 -16.758 216.658 1.00 37.75 213 ASN B O 1
ATOM 4148 N N . LEU B 1 214 ? 38.100 -18.261 217.744 1.00 34.97 214 LEU B N 1
ATOM 4149 C CA . LEU B 1 214 ? 37.874 -19.419 216.889 1.00 30.71 214 LEU B CA 1
ATOM 4150 C C . LEU B 1 214 ? 36.399 -19.804 216.825 1.00 31.37 214 LEU B C 1
ATOM 4151 O O . LEU B 1 214 ? 35.938 -20.394 215.852 1.00 28.16 214 LEU B O 1
ATOM 4156 N N . PHE B 1 215 ? 35.681 -19.530 217.904 1.00 31.04 215 PHE B N 1
ATOM 4157 C CA . PHE B 1 215 ? 34.274 -19.905 218.007 1.00 31.86 215 PHE B CA 1
ATOM 4158 C C . PHE B 1 215 ? 33.485 -19.064 217.020 1.00 27.96 215 PHE B C 1
ATOM 4159 O O . PHE B 1 215 ? 32.655 -19.580 216.307 1.00 29.89 215 PHE B O 1
ATOM 4167 N N . ASP B 1 216 ? 33.737 -17.765 217.009 1.00 25.67 216 ASP B N 1
ATOM 4168 C CA . ASP B 1 216 ? 33.068 -16.849 216.113 1.00 30.11 216 ASP B CA 1
ATOM 4169 C C . ASP B 1 216 ? 33.395 -17.209 214.665 1.00 31.42 216 ASP B C 1
ATOM 4170 O O . ASP B 1 216 ? 32.520 -17.240 213.795 1.00 31.13 216 ASP B O 1
ATOM 4175 N N . ALA B 1 217 ? 34.677 -17.458 214.426 1.00 31.08 217 ALA B N 1
ATOM 4176 C CA . ALA B 1 217 ? 35.173 -17.893 213.133 1.00 29.52 217 ALA B CA 1
ATOM 4177 C C . ALA B 1 217 ? 34.417 -19.136 212.680 1.00 30.42 217 ALA B C 1
ATOM 4178 O O . ALA B 1 217 ? 34.026 -19.242 211.525 1.00 33.57 217 ALA B O 1
ATOM 4180 N N . THR B 1 218 ? 34.250 -20.089 213.595 1.00 32.02 218 THR B N 1
ATOM 4181 C CA . THR B 1 218 ? 33.669 -21.398 213.299 1.00 27.73 218 THR B CA 1
ATOM 4182 C C . THR B 1 218 ? 32.170 -21.341 213.077 1.00 27.10 218 THR B C 1
ATOM 4183 O O . THR B 1 218 ? 31.640 -21.981 212.175 1.00 25.94 218 THR B O 1
ATOM 4187 N N . LEU B 1 219 ? 31.489 -20.585 213.924 1.00 26.72 219 LEU B N 1
ATOM 4188 C CA . LEU B 1 219 ? 30.049 -20.420 213.806 1.00 30.52 219 LEU B CA 1
ATOM 4189 C C . LEU B 1 219 ? 29.708 -19.708 212.492 1.00 32.38 219 LEU B C 1
ATOM 4190 O O . LEU B 1 219 ? 28.813 -20.129 211.760 1.00 31.55 219 LEU B O 1
ATOM 4195 N N . ASP B 1 220 ? 30.434 -18.625 212.215 1.00 28.22 220 ASP B N 1
ATOM 4196 C CA . ASP B 1 220 ? 30.208 -17.808 211.035 1.00 30.19 220 ASP B CA 1
ATOM 4197 C C . ASP B 1 220 ? 30.516 -18.545 209.748 1.00 31.42 220 ASP B C 1
ATOM 4198 O O . ASP B 1 220 ? 29.930 -18.265 208.706 1.00 32.21 220 ASP B O 1
ATOM 4203 N N . ALA B 1 221 ? 31.494 -19.437 209.799 1.00 31.02 221 ALA B N 1
ATOM 4204 C CA . ALA B 1 221 ? 31.722 -20.310 208.677 1.00 28.81 221 ALA B CA 1
ATOM 4205 C C . ALA B 1 221 ? 30.486 -21.174 208.427 1.00 29.02 221 ALA B C 1
ATOM 4206 O O . ALA B 1 221 ? 30.123 -21.419 207.291 1.00 28.76 221 ALA B O 1
ATOM 4208 N N . LEU B 1 222 ? 29.839 -21.630 209.492 1.00 29.04 222 LEU B N 1
ATOM 4209 C CA . LEU B 1 222 ? 28.627 -22.436 209.368 1.00 27.62 222 LEU B CA 1
ATOM 4210 C C . LEU B 1 222 ? 27.501 -21.609 208.734 1.00 30.49 222 LEU B C 1
ATOM 4211 O O . LEU B 1 222 ? 26.788 -22.082 207.861 1.00 30.46 222 LEU B O 1
ATOM 4216 N N . TYR B 1 223 ? 27.322 -20.383 209.217 1.00 28.86 223 TYR B N 1
ATOM 4217 C CA . TYR B 1 223 ? 26.288 -19.506 208.697 1.00 27.54 223 TYR B CA 1
ATOM 4218 C C . TYR B 1 223 ? 26.454 -19.292 207.194 1.00 32.11 223 TYR B C 1
ATOM 4219 O O . TYR B 1 223 ? 25.474 -19.279 206.464 1.00 29.72 223 TYR B O 1
ATOM 4228 N N . SER B 1 224 ? 27.700 -19.096 206.758 1.00 30.63 224 SER B N 1
ATOM 4229 C CA . SER B 1 224 ? 28.022 -18.866 205.354 1.00 28.55 224 SER B CA 1
ATOM 4230 C C . SER B 1 224 ? 27.692 -20.089 204.529 1.00 29.69 224 SER B C 1
ATOM 4231 O O . SER B 1 224 ? 27.249 -19.983 203.396 1.00 36.63 224 SER B O 1
ATOM 4234 N N . ALA B 1 225 ? 27.915 -21.256 205.108 1.00 30.66 225 ALA B N 1
ATOM 4235 C CA . ALA B 1 225 ? 27.642 -22.511 204.426 1.00 29.22 225 ALA B CA 1
ATOM 4236 C C . ALA B 1 225 ? 26.140 -22.732 204.258 1.00 26.77 225 ALA B C 1
ATOM 4237 O O . ALA B 1 225 ? 25.693 -23.226 203.224 1.00 31.14 225 ALA B O 1
ATOM 4239 N N . LEU B 1 226 ? 25.373 -22.367 205.282 1.00 27.23 226 LEU B N 1
ATOM 4240 C CA . LEU B 1 226 ? 23.915 -22.420 205.243 1.00 27.78 226 LEU B CA 1
ATOM 4241 C C . LEU B 1 226 ? 23.405 -21.489 204.140 1.00 30.19 226 LEU B C 1
ATOM 4242 O O . LEU B 1 226 ? 22.479 -21.822 203.406 1.00 26.56 226 LEU B O 1
ATOM 4247 N N . GLU B 1 227 ? 24.002 -20.306 204.070 1.00 27.84 227 GLU B N 1
ATOM 4248 C CA . GLU B 1 227 ? 23.648 -19.325 203.067 1.00 32.19 227 GLU B CA 1
ATOM 4249 C C . GLU B 1 227 ? 23.838 -19.838 201.654 1.00 32.81 227 GLU B C 1
ATOM 4250 O O . GLU B 1 227 ? 22.962 -19.640 200.817 1.00 32.40 227 GLU B O 1
ATOM 4256 N N . ARG B 1 228 ? 24.938 -20.547 201.408 1.00 30.85 228 ARG B N 1
ATOM 4257 C CA . ARG B 1 228 ? 25.155 -21.210 200.120 1.00 29.63 228 ARG B CA 1
ATOM 4258 C C . ARG B 1 228 ? 24.218 -22.386 199.851 1.00 28.25 228 ARG B C 1
ATOM 4259 O O . ARG B 1 228 ? 24.125 -22.872 198.730 1.00 28.34 228 ARG B O 1
ATOM 4267 N N . ALA B 1 229 ? 23.520 -22.852 200.870 1.00 29.77 229 ALA B N 1
ATOM 4268 C CA . ALA B 1 229 ? 22.643 -23.994 200.686 1.00 27.61 229 ALA B CA 1
ATOM 4269 C C . ALA B 1 229 ? 21.212 -23.605 200.964 1.00 26.33 229 ALA B C 1
ATOM 4270 O O . ALA B 1 229 ? 20.424 -24.419 201.398 1.00 32.94 229 ALA B O 1
ATOM 4272 N N . SER B 1 230 ? 20.890 -22.343 200.717 1.00 27.96 230 SER B N 1
ATOM 4273 C CA . SER B 1 230 ? 19.518 -21.829 200.831 1.00 29.60 230 SER B CA 1
ATOM 4274 C C . SER B 1 230 ? 18.946 -21.950 202.242 1.00 27.83 230 SER B C 1
ATOM 4275 O O . SER B 1 230 ? 17.757 -22.181 202.408 1.00 31.20 230 SER B O 1
ATOM 4278 N N . GLY B 1 231 ? 19.788 -21.827 203.255 1.00 28.52 231 GLY B N 1
ATOM 4279 C CA . GLY B 1 231 ? 19.299 -21.803 204.620 1.00 30.59 231 GLY B CA 1
ATOM 4280 C C . GLY B 1 231 ? 19.740 -20.572 205.369 1.00 30.31 231 GLY B C 1
ATOM 4281 O O . GLY B 1 231 ? 19.940 -20.604 206.578 1.00 30.38 231 GLY B O 1
ATOM 4282 N N . GLY B 1 232 ? 19.875 -19.490 204.620 1.00 30.80 232 GLY B N 1
ATOM 4283 C CA . GLY B 1 232 ? 20.316 -18.198 205.102 1.00 30.88 232 GLY B CA 1
ATOM 4284 C C . GLY B 1 232 ? 19.452 -17.523 206.147 1.00 34.87 232 GLY B C 1
ATOM 4285 O O . GLY B 1 232 ? 19.878 -16.558 206.782 1.00 35.53 232 GLY B O 1
ATOM 4286 N N . SER B 1 233 ? 18.233 -17.993 206.346 1.00 31.77 233 SER B N 1
ATOM 4287 C CA . SER B 1 233 ? 17.464 -17.415 207.435 1.00 37.93 233 SER B CA 1
ATOM 4288 C C . SER B 1 233 ? 17.404 -18.306 208.667 1.00 35.98 233 SER B C 1
ATOM 4289 O O . SER B 1 233 ? 16.722 -17.977 209.633 1.00 38.63 233 SER B O 1
ATOM 4292 N N . LEU B 1 234 ? 18.130 -19.419 208.665 1.00 36.54 234 LEU B N 1
ATOM 4293 C CA . LEU B 1 234 ? 18.091 -20.306 209.823 1.00 31.66 234 LEU B CA 1
ATOM 4294 C C . LEU B 1 234 ? 18.914 -19.770 210.989 1.00 31.29 234 LEU B C 1
ATOM 4295 O O . LEU B 1 234 ? 20.032 -19.284 210.813 1.00 26.42 234 LEU B O 1
ATOM 4300 N N . GLU B 1 235 ? 18.330 -19.830 212.181 1.00 32.58 235 GLU B N 1
ATOM 4301 C CA . GLU B 1 235 ? 19.081 -19.587 213.402 1.00 32.70 235 GLU B CA 1
ATOM 4302 C C . GLU B 1 235 ? 19.940 -20.825 213.717 1.00 31.02 235 GLU B C 1
ATOM 4303 O O . GLU B 1 235 ? 19.549 -21.936 213.397 1.00 28.84 235 GLU B O 1
ATOM 4309 N N . VAL B 1 236 ? 21.122 -20.651 214.301 1.00 33.12 236 VAL B N 1
ATOM 4310 C CA . VAL B 1 236 ? 21.848 -21.809 214.828 1.00 28.22 236 VAL B CA 1
ATOM 4311 C C . VAL B 1 236 ? 21.842 -21.823 216.365 1.00 32.98 236 VAL B C 1
ATOM 4312 O O . VAL B 1 236 ? 22.257 -20.857 217.010 1.00 28.20 236 VAL B O 1
ATOM 4316 N N . VAL B 1 237 ? 21.341 -22.921 216.931 1.00 28.31 237 VAL B N 1
ATOM 4317 C CA . VAL B 1 237 ? 21.502 -23.216 218.344 1.00 26.49 237 VAL B CA 1
ATOM 4318 C C . VAL B 1 237 ? 22.767 -24.031 218.550 1.00 29.81 237 VAL B C 1
ATOM 4319 O O . VAL B 1 237 ? 22.905 -25.096 217.962 1.00 25.85 237 VAL B O 1
ATOM 4323 N N . VAL B 1 238 ? 23.693 -23.542 219.375 1.00 30.37 238 VAL B N 1
ATOM 4324 C CA . VAL B 1 238 ? 24.903 -24.303 219.672 1.00 23.99 238 VAL B CA 1
ATOM 4325 C C . VAL B 1 238 ? 24.580 -25.390 220.696 1.00 27.05 238 VAL B C 1
ATOM 4326 O O . VAL B 1 238 ? 24.473 -25.108 221.887 1.00 34.43 238 VAL B O 1
ATOM 4330 N N . SER B 1 239 ? 24.399 -26.625 22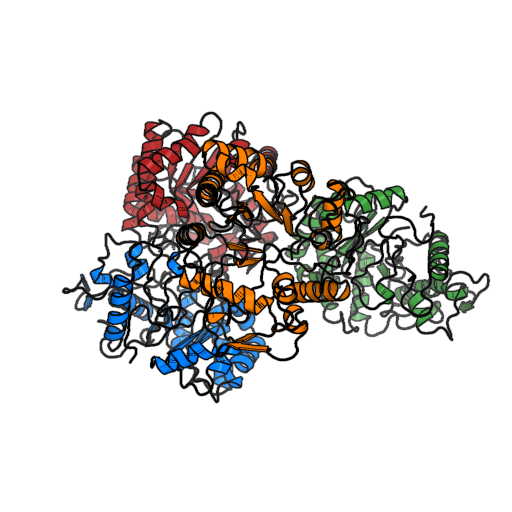0.244 1.00 24.65 239 SER B N 1
ATOM 4331 C CA . SER B 1 239 ? 23.831 -27.667 221.096 1.00 23.42 239 SER B CA 1
ATOM 4332 C C . SER B 1 239 ? 24.864 -28.441 221.931 1.00 23.89 239 SER B C 1
ATOM 4333 O O . SER B 1 239 ? 24.487 -29.256 222.755 1.00 22.70 239 SER B O 1
ATOM 4336 N N . GLU B 1 240 ? 26.148 -28.203 221.678 1.00 23.29 240 GLU B N 1
ATOM 4337 C CA . GLU B 1 240 ? 27.247 -28.586 222.566 1.00 25.67 240 GLU B CA 1
ATOM 4338 C C . GLU B 1 240 ? 28.419 -27.632 222.408 1.00 27.84 240 GLU B C 1
ATOM 4339 O O . GLU B 1 240 ? 28.721 -27.158 221.307 1.00 25.41 240 GLU B O 1
ATOM 4345 N N . SER B 1 241 ? 29.077 -27.354 223.522 1.00 25.85 241 SER B N 1
ATOM 4346 C CA . SER B 1 241 ? 30.390 -26.741 223.494 1.00 26.04 241 SER B CA 1
ATOM 4347 C C . SER B 1 241 ? 31.026 -26.903 224.856 1.00 25.70 241 SER B C 1
ATOM 4348 O O . SER B 1 241 ? 30.366 -26.734 225.867 1.00 30.86 241 SER B O 1
ATOM 4351 N N . GLY B 1 242 ? 32.294 -27.275 224.885 1.00 24.45 242 GLY B N 1
ATOM 4352 C CA . GLY B 1 242 ? 32.960 -27.539 226.143 1.00 25.99 242 GLY B CA 1
ATOM 4353 C C . GLY B 1 242 ? 34.454 -27.643 225.954 1.00 32.10 242 GLY B C 1
ATOM 4354 O O . GLY B 1 242 ? 34.937 -27.688 224.825 1.00 30.81 242 GLY B O 1
ATOM 4355 N N . TRP B 1 243 ? 35.190 -27.690 227.062 1.00 31.12 243 TRP B N 1
ATOM 4356 C CA . TRP B 1 243 ? 36.633 -27.825 226.992 1.00 25.97 243 TRP B CA 1
ATOM 4357 C C . TRP B 1 243 ? 36.993 -28.814 228.097 1.00 29.38 243 TRP B C 1
ATOM 4358 O O . TRP B 1 243 ? 36.589 -28.623 229.238 1.00 29.78 243 TRP B O 1
ATOM 4369 N N . PRO B 1 244 ? 37.762 -29.864 227.771 1.00 30.21 244 PRO B N 1
ATOM 4370 C CA . PRO B 1 244 ? 38.063 -30.937 228.733 1.00 33.03 244 PRO B CA 1
ATOM 4371 C C . PRO B 1 244 ? 39.162 -30.544 229.752 1.00 35.28 244 PRO B C 1
ATOM 4372 O O . PRO B 1 244 ? 40.140 -29.895 229.364 1.00 32.29 244 PRO B O 1
ATOM 4376 N N . SER B 1 245 ? 39.023 -30.940 231.019 1.00 31.89 245 SER B N 1
ATOM 4377 C CA . SER B 1 245 ? 40.029 -30.543 232.018 1.00 32.14 245 SER B CA 1
ATOM 4378 C C . SER B 1 245 ? 41.276 -31.400 232.020 1.00 32.55 245 SER B C 1
ATOM 4379 O O . SER B 1 245 ? 42.312 -30.979 232.513 1.00 38.96 245 SER B O 1
ATOM 4382 N N . ALA B 1 246 ? 41.208 -32.576 231.421 1.00 31.54 246 ALA B N 1
ATOM 4383 C CA . ALA B 1 246 ? 42.366 -33.447 231.376 1.00 33.76 246 ALA B CA 1
ATOM 4384 C C . ALA B 1 246 ? 42.202 -34.491 230.298 1.00 31.18 246 ALA B C 1
ATOM 4385 O O . ALA B 1 246 ? 41.153 -34.562 229.656 1.00 32.11 246 ALA B O 1
ATOM 4387 N N . GLY B 1 247 ? 43.270 -35.237 230.046 1.00 24.67 247 GLY B N 1
ATOM 4388 C CA . GLY B 1 247 ? 43.167 -36.454 229.283 1.00 24.78 247 GLY B CA 1
ATOM 4389 C C . GLY B 1 247 ? 43.855 -36.399 227.955 1.00 31.04 247 GLY B C 1
ATOM 4390 O O . GLY B 1 247 ? 43.929 -37.419 227.252 1.00 32.82 247 GLY B O 1
ATOM 4391 N N . ALA B 1 248 ? 44.381 -35.224 227.623 1.00 25.99 248 ALA B N 1
ATOM 4392 C CA . ALA B 1 248 ? 45.011 -35.007 226.319 1.00 27.58 248 ALA B CA 1
ATOM 4393 C C . ALA B 1 248 ? 45.586 -33.616 226.216 1.00 29.36 248 ALA B C 1
ATOM 4394 O O . ALA B 1 248 ? 45.339 -32.767 227.081 1.00 23.15 248 ALA B O 1
ATOM 4396 N N . PHE B 1 249 ? 46.352 -33.409 225.145 1.00 27.41 249 PHE B N 1
ATOM 4397 C CA . PHE B 1 249 ? 46.988 -32.137 224.856 1.00 29.13 249 PHE B CA 1
ATOM 4398 C C . PHE B 1 249 ? 46.020 -30.974 224.982 1.00 31.22 249 PHE B C 1
ATOM 4399 O O . PHE B 1 249 ? 44.934 -30.987 224.412 1.00 30.60 249 PHE B O 1
ATOM 4407 N N . ALA B 1 250 ? 46.419 -29.993 225.781 1.00 34.45 250 ALA B N 1
ATOM 4408 C CA . ALA B 1 250 ? 45.664 -28.767 225.978 1.00 28.95 250 ALA B CA 1
ATOM 4409 C C . ALA B 1 250 ? 44.357 -29.016 226.744 1.00 29.16 250 ALA B C 1
ATOM 4410 O O . ALA B 1 250 ? 43.533 -28.103 226.888 1.00 32.07 250 ALA B O 1
ATOM 4412 N N . ALA B 1 251 ? 44.145 -30.239 227.223 1.00 28.19 251 ALA B N 1
ATOM 4413 C CA . ALA B 1 251 ? 43.017 -30.484 228.134 1.00 29.41 251 ALA B CA 1
ATOM 4414 C C . ALA B 1 251 ? 43.459 -30.174 229.568 1.00 31.70 251 ALA B C 1
ATOM 4415 O O . ALA B 1 251 ? 44.027 -31.015 230.260 1.00 34.85 251 ALA B O 1
ATOM 4417 N N . THR B 1 252 ? 43.209 -28.959 230.020 1.00 29.66 252 THR B N 1
ATOM 4418 C CA . THR B 1 252 ? 43.689 -28.559 231.325 1.00 29.85 252 THR B CA 1
ATOM 4419 C C . THR B 1 252 ? 42.672 -27.748 232.088 1.00 36.41 252 THR B C 1
ATOM 4420 O O . THR B 1 252 ? 41.783 -27.127 231.498 1.00 36.28 252 THR B O 1
ATOM 4424 N N . PHE B 1 253 ? 42.802 -27.794 233.411 1.00 34.35 253 PHE B N 1
ATOM 4425 C CA . PHE B 1 253 ? 41.967 -27.029 234.322 1.00 34.61 253 PHE B CA 1
ATOM 4426 C C . PHE B 1 253 ? 41.916 -25.549 233.960 1.00 35.42 253 PHE B C 1
ATOM 4427 O O . PHE B 1 253 ? 40.846 -24.944 233.952 1.00 38.06 253 PHE B O 1
ATOM 4435 N N . ASP B 1 254 ? 43.074 -24.955 233.692 1.00 35.84 254 ASP B N 1
ATOM 4436 C CA . ASP B 1 254 ? 43.136 -23.532 233.396 1.00 35.78 254 ASP B CA 1
ATOM 4437 C C . ASP B 1 254 ? 42.484 -23.204 232.063 1.00 38.80 254 ASP B C 1
ATOM 4438 O O . ASP B 1 254 ? 41.669 -22.279 231.985 1.00 35.43 254 ASP B O 1
ATOM 4443 N N . ASN B 1 255 ? 42.846 -23.966 231.021 1.00 35.71 255 ASN B N 1
ATOM 4444 C CA . ASN B 1 255 ? 42.195 -23.837 229.726 1.00 32.66 255 ASN B CA 1
ATOM 4445 C C . ASN B 1 255 ? 40.694 -24.039 229.867 1.00 33.80 255 ASN B C 1
ATOM 4446 O O . ASN B 1 255 ? 39.908 -23.227 229.406 1.00 36.91 255 ASN B O 1
ATOM 4451 N N . GLY B 1 256 ? 40.295 -25.097 230.551 1.00 35.15 256 GLY B N 1
ATOM 4452 C CA . GLY B 1 256 ? 38.887 -25.313 230.824 1.00 31.42 256 GLY B CA 1
ATOM 4453 C C . GLY B 1 256 ? 38.143 -24.137 231.426 1.00 34.56 256 GLY B C 1
ATOM 4454 O O . GLY B 1 256 ? 37.101 -23.723 230.904 1.00 36.09 256 GLY B O 1
ATOM 4455 N N . ARG B 1 257 ? 38.694 -23.571 232.495 1.00 37.68 257 ARG B N 1
ATOM 4456 C CA . ARG B 1 257 ? 38.038 -22.474 233.229 1.00 36.84 257 ARG B CA 1
ATOM 4457 C C . ARG B 1 257 ? 37.925 -21.220 232.366 1.00 35.40 257 ARG B C 1
ATOM 4458 O O . ARG B 1 257 ? 36.898 -20.543 232.369 1.00 34.46 257 ARG B O 1
ATOM 4466 N N . THR B 1 258 ? 38.999 -20.893 231.650 1.00 33.10 258 THR B N 1
ATOM 4467 C CA . THR B 1 258 ? 38.961 -19.751 230.767 1.00 33.91 258 THR B CA 1
ATOM 4468 C C . THR B 1 258 ? 37.894 -19.905 229.687 1.00 34.64 258 THR B C 1
ATOM 4469 O O . THR B 1 258 ? 36.953 -19.102 229.639 1.00 38.06 258 THR B O 1
ATOM 4473 N N . TYR B 1 259 ? 37.998 -20.956 228.876 1.00 31.99 259 TYR B N 1
ATOM 4474 C CA . TYR B 1 259 ? 37.077 -21.144 227.755 1.00 32.03 259 TYR B CA 1
ATOM 4475 C C . TYR B 1 259 ? 35.617 -21.000 228.177 1.00 31.49 259 TYR B C 1
ATOM 4476 O O . TYR B 1 259 ? 34.877 -20.196 227.620 1.00 28.91 259 TYR B O 1
ATOM 4485 N N . LEU B 1 260 ? 35.225 -21.754 229.200 1.00 31.57 260 LEU B N 1
ATOM 4486 C CA . LEU B 1 260 ? 33.837 -21.786 229.623 1.00 27.30 260 LEU B CA 1
ATOM 4487 C C . LEU B 1 260 ? 33.354 -20.478 230.247 1.00 29.64 260 LEU B C 1
ATOM 4488 O O . LEU B 1 260 ? 32.238 -20.056 230.004 1.00 32.62 260 LEU B O 1
ATOM 4493 N N . SER B 1 261 ? 34.198 -19.795 231.005 1.00 33.48 261 SER B N 1
ATOM 4494 C CA . SER B 1 261 ? 33.768 -18.526 231.588 1.00 35.01 261 SER B CA 1
ATOM 4495 C C . SER B 1 261 ? 33.632 -17.499 230.466 1.00 29.04 261 SER B C 1
ATOM 4496 O O . SER B 1 261 ? 32.654 -16.771 230.415 1.00 32.15 261 SER B O 1
ATOM 4499 N N . ASN B 1 262 ? 34.623 -17.425 229.587 1.00 29.33 262 ASN B N 1
ATOM 4500 C CA . ASN B 1 262 ? 34.523 -16.543 228.435 1.00 30.89 262 ASN B CA 1
ATOM 4501 C C . ASN B 1 262 ? 33.356 -16.912 227.491 1.00 36.26 262 ASN B C 1
ATOM 4502 O O . ASN B 1 262 ? 32.663 -16.017 227.002 1.00 36.37 262 ASN B O 1
ATOM 4507 N N . LEU B 1 263 ? 33.086 -18.203 227.287 1.00 32.85 263 LEU B N 1
ATOM 4508 C CA . LEU B 1 263 ? 31.982 -18.591 226.405 1.00 32.53 263 LEU B CA 1
ATOM 4509 C C . LEU B 1 263 ? 30.660 -18.064 226.951 1.00 35.67 263 LEU B C 1
ATOM 4510 O O . LEU B 1 263 ? 29.853 -17.475 226.211 1.00 34.99 263 LEU B O 1
ATOM 4515 N N . ILE B 1 264 ? 30.431 -18.302 228.241 1.00 36.12 264 ILE B N 1
ATOM 4516 C CA . ILE B 1 264 ? 29.198 -17.868 228.901 1.00 33.90 264 ILE B CA 1
ATOM 4517 C C . ILE B 1 264 ? 28.975 -16.370 228.707 1.00 32.28 264 ILE B C 1
ATOM 4518 O O . ILE B 1 264 ? 27.854 -15.918 228.487 1.00 38.63 264 ILE B O 1
ATOM 4523 N N . GLN B 1 265 ? 30.059 -15.603 228.754 1.00 33.83 265 GLN B N 1
ATOM 4524 C CA . GLN B 1 265 ? 29.976 -14.163 228.550 1.00 35.46 265 GLN B CA 1
ATOM 4525 C C . GLN B 1 265 ? 29.785 -13.802 227.102 1.00 32.41 265 GLN B C 1
ATOM 4526 O O . GLN B 1 265 ? 28.987 -12.941 226.788 1.00 38.35 265 GLN B O 1
ATOM 4532 N N . HIS B 1 266 ? 30.553 -14.435 226.227 1.00 34.31 266 HIS B N 1
ATOM 4533 C CA . HIS B 1 266 ? 30.463 -14.195 224.788 1.00 34.01 266 HIS B CA 1
ATOM 4534 C C . HIS B 1 266 ? 29.048 -14.335 224.192 1.00 34.52 266 HIS B C 1
ATOM 4535 O O . HIS B 1 266 ? 28.590 -13.447 223.485 1.00 31.47 266 HIS B O 1
ATOM 4542 N N . VAL B 1 267 ? 28.344 -15.415 224.525 1.00 33.99 267 VAL B N 1
ATOM 4543 C CA . VAL B 1 267 ? 27.089 -15.762 223.855 1.00 32.85 267 VAL B CA 1
ATOM 4544 C C . VAL B 1 267 ? 25.888 -14.921 224.270 1.00 33.91 267 VAL B C 1
ATOM 4545 O O . VAL B 1 267 ? 24.766 -15.173 223.838 1.00 37.51 267 VAL B O 1
ATOM 4549 N N . LYS B 1 268 ? 26.119 -13.896 225.076 1.00 35.67 268 LYS B N 1
ATOM 4550 C CA . LYS B 1 268 ? 25.064 -12.934 225.383 1.00 36.23 268 LYS B CA 1
ATOM 4551 C C . LYS B 1 268 ? 24.794 -12.055 224.166 1.00 38.10 268 LYS B C 1
ATOM 4552 O O . LYS B 1 268 ? 23.713 -11.472 224.021 1.00 37.80 268 LYS B O 1
ATOM 4558 N N . ARG B 1 269 ? 25.792 -12.004 223.287 1.00 38.68 269 ARG B N 1
ATOM 4559 C CA . ARG B 1 269 ? 25.724 -11.324 221.998 1.00 37.87 269 ARG B CA 1
ATOM 4560 C C . ARG B 1 269 ? 26.142 -12.296 220.889 1.00 40.12 269 ARG B C 1
ATOM 4561 O O . ARG B 1 269 ? 26.379 -13.478 221.138 1.00 39.11 269 ARG B O 1
ATOM 4563 N N . GLY B 1 270 ? 26.263 -11.787 219.669 1.00 40.85 270 GLY B N 1
ATOM 4564 C CA . GLY B 1 270 ? 26.482 -12.631 218.509 1.00 34.24 270 GLY B CA 1
ATOM 4565 C C . GLY B 1 270 ? 27.877 -12.603 217.903 1.00 34.28 270 GLY B C 1
ATOM 4566 O O . GLY B 1 270 ? 28.871 -12.360 218.578 1.00 38.24 270 GLY B O 1
ATOM 4567 N N . THR B 1 271 ? 27.946 -12.885 216.611 1.00 33.19 271 THR B N 1
ATOM 4568 C CA . THR B 1 271 ? 29.205 -13.059 215.916 1.00 33.25 271 THR B CA 1
ATOM 4569 C C . THR B 1 271 ? 29.386 -11.848 215.013 1.00 34.30 271 THR B C 1
ATOM 4570 O O . THR B 1 271 ? 28.485 -11.035 214.903 1.00 36.70 271 THR B O 1
ATOM 4574 N N . PRO B 1 272 ? 30.576 -11.670 214.427 1.00 34.31 272 PRO B N 1
ATOM 4575 C CA . PRO B 1 272 ? 30.720 -10.568 213.458 1.00 34.74 272 PRO B CA 1
ATOM 4576 C C . PRO B 1 272 ? 29.729 -10.572 212.267 1.00 35.73 272 PRO B C 1
ATOM 4577 O O . PRO B 1 272 ? 29.525 -9.515 211.677 1.00 38.74 272 PRO B O 1
ATOM 4581 N N . LYS B 1 273 ? 29.087 -11.706 211.968 1.00 36.00 273 LYS B N 1
ATOM 4582 C CA . LYS B 1 273 ? 28.135 -11.803 210.866 1.00 34.27 273 LYS B CA 1
ATOM 4583 C C . LYS B 1 273 ? 26.730 -11.549 211.354 1.00 38.53 273 LYS B C 1
ATOM 4584 O O . LYS B 1 273 ? 25.845 -11.184 210.577 1.00 42.22 273 LYS B O 1
ATOM 4590 N N . ARG B 1 274 ? 26.505 -11.864 212.625 1.00 37.16 274 ARG B N 1
ATOM 4591 C CA . ARG B 1 274 ? 25.222 -11.658 213.265 1.00 35.09 274 ARG B CA 1
ATOM 4592 C C . ARG B 1 274 ? 25.511 -11.165 214.666 1.00 36.66 274 ARG B C 1
ATOM 4593 O O . ARG B 1 274 ? 25.415 -11.935 215.607 1.00 37.93 274 ARG B O 1
ATOM 4601 N N . PRO B 1 275 ? 25.802 -9.864 214.810 1.00 41.43 275 PRO B N 1
ATOM 4602 C CA . PRO B 1 275 ? 26.363 -9.276 216.039 1.00 39.69 275 PRO B CA 1
ATOM 4603 C C . PRO B 1 275 ? 25.338 -9.043 217.140 1.00 41.86 275 PRO B C 1
ATOM 4604 O O . PRO B 1 275 ? 25.714 -9.027 218.313 1.00 43.73 275 PRO B O 1
ATOM 4608 N N . LYS B 1 276 ? 24.087 -8.795 216.772 1.00 43.30 276 LYS B N 1
ATOM 4609 C CA . LYS B 1 276 ? 23.113 -8.405 217.771 1.00 45.41 276 LYS B CA 1
ATOM 4610 C C . LYS B 1 276 ? 22.670 -9.542 218.691 1.00 46.29 276 LYS B C 1
ATOM 4611 O O . LYS B 1 276 ? 22.919 -9.521 219.902 1.00 46.32 276 LYS B O 1
ATOM 4617 N N . ARG B 1 277 ? 22.096 -10.581 218.094 1.00 46.81 277 ARG B N 1
ATOM 4618 C CA . ARG B 1 277 ? 21.318 -11.537 218.874 1.00 42.60 277 ARG B CA 1
ATOM 4619 C C . ARG B 1 277 ? 22.186 -12.501 219.720 1.00 41.02 277 ARG B C 1
ATOM 4620 O O . ARG B 1 277 ? 23.185 -13.042 219.227 1.00 43.11 277 ARG B O 1
ATOM 4628 N N . ALA B 1 278 ? 21.777 -12.767 220.964 1.00 40.03 278 ALA B N 1
ATOM 4629 C CA . ALA B 1 278 ? 22.467 -13.773 221.803 1.00 40.89 278 ALA B CA 1
ATOM 4630 C C . ALA B 1 278 ? 22.493 -15.148 221.137 1.00 38.54 278 ALA B C 1
ATOM 4631 O O . ALA B 1 278 ? 21.530 -15.542 220.478 1.00 37.94 278 ALA B O 1
ATOM 4633 N N . ILE B 1 279 ? 23.575 -15.894 221.345 1.00 36.54 279 ILE B N 1
ATOM 4634 C CA . ILE B 1 279 ? 23.661 -17.234 220.801 1.00 30.57 279 ILE B CA 1
ATOM 4635 C C . ILE B 1 279 ? 23.278 -18.271 221.847 1.00 33.13 279 ILE B C 1
ATOM 4636 O O . ILE B 1 279 ? 24.014 -18.502 222.800 1.00 31.93 279 ILE B O 1
ATOM 4641 N N . GLU B 1 280 ? 22.136 -18.920 221.645 1.00 31.59 280 GLU B N 1
ATOM 4642 C CA . GLU B 1 280 ? 21.711 -20.004 222.523 1.00 26.74 280 GLU B CA 1
ATOM 4643 C C . GLU B 1 280 ? 22.722 -21.153 222.499 1.00 27.28 280 GLU B C 1
ATOM 4644 O O . GLU B 1 280 ? 22.991 -21.725 221.439 1.00 31.53 280 GLU B O 1
ATOM 4650 N N . THR B 1 281 ? 23.248 -21.493 223.675 1.00 28.01 281 THR B N 1
ATOM 4651 C CA . THR B 1 281 ? 24.382 -22.393 223.844 1.00 28.15 281 THR B CA 1
ATOM 4652 C C . THR B 1 281 ? 24.187 -23.403 224.971 1.00 30.16 281 THR B C 1
ATOM 4653 O O . THR B 1 281 ? 23.826 -23.038 226.083 1.00 31.25 281 THR B O 1
ATOM 4657 N N . TYR B 1 282 ? 24.478 -24.671 224.695 1.00 30.60 282 TYR B N 1
ATOM 4658 C CA . TYR B 1 282 ? 24.451 -25.706 225.726 1.00 28.22 282 TYR B CA 1
ATOM 4659 C C . TYR B 1 282 ? 25.861 -26.200 226.010 1.00 31.86 282 TYR B C 1
ATOM 4660 O O . TYR B 1 282 ? 26.503 -26.832 225.154 1.00 26.62 282 TYR B O 1
ATOM 4669 N N . LEU B 1 283 ? 26.333 -25.897 227.220 1.00 26.32 283 LEU B N 1
ATOM 4670 C CA . LEU B 1 283 ? 27.656 -26.298 227.655 1.00 23.24 283 LEU B CA 1
ATOM 4671 C C . LEU B 1 283 ? 27.749 -27.809 227.805 1.00 27.11 283 LEU B C 1
ATOM 4672 O O . LEU B 1 283 ? 26.853 -28.425 228.362 1.00 27.90 283 LEU B O 1
ATOM 4677 N N . PHE B 1 284 ? 28.837 -28.397 227.313 1.00 26.17 284 PHE B N 1
ATOM 4678 C CA . PHE B 1 284 ? 29.082 -29.831 227.471 1.00 25.34 284 PHE B CA 1
ATOM 4679 C C . PHE B 1 284 ? 30.254 -30.135 228.415 1.00 27.18 284 PHE B C 1
ATOM 4680 O O . PHE B 1 284 ? 31.390 -29.810 228.081 1.00 29.69 284 PHE B O 1
ATOM 4688 N N . ALA B 1 285 ? 30.027 -30.776 229.560 1.00 21.07 285 ALA B N 1
ATOM 4689 C CA . ALA B 1 285 ? 28.752 -31.304 230.039 1.00 25.26 285 ALA B CA 1
ATOM 4690 C C . ALA B 1 285 ? 28.766 -31.247 231.573 1.00 28.40 285 ALA B C 1
ATOM 4691 O O . ALA B 1 285 ? 29.798 -30.929 232.168 1.00 29.68 285 ALA B O 1
ATOM 4693 N N . MET B 1 286 ? 27.662 -31.612 232.214 1.00 25.37 286 MET B N 1
ATOM 4694 C CA . MET B 1 286 ? 27.506 -31.390 233.650 1.00 28.91 286 MET B CA 1
ATOM 4695 C C . MET B 1 286 ? 28.534 -32.122 234.529 1.00 31.11 286 MET B C 1
ATOM 4696 O O . MET B 1 286 ? 29.176 -31.540 235.396 1.00 27.69 286 MET B O 1
ATOM 4701 N N . PHE B 1 287 ? 28.701 -33.400 234.242 1.00 35.93 287 PHE B N 1
ATOM 4702 C CA . PHE B 1 287 ? 29.601 -34.274 234.953 1.00 30.27 287 PHE B CA 1
ATOM 4703 C C . PHE B 1 287 ? 30.607 -34.905 234.011 1.00 32.46 287 PHE B C 1
ATOM 4704 O O . PHE B 1 287 ? 30.320 -35.140 232.826 1.00 32.35 287 PHE B O 1
ATOM 4712 N N . ASP B 1 288 ? 31.803 -35.141 234.546 1.00 36.29 288 ASP B N 1
ATOM 4713 C CA . ASP B 1 288 ? 32.762 -36.032 233.933 1.00 31.40 288 ASP B CA 1
ATOM 4714 C C . ASP B 1 288 ? 32.032 -37.346 233.732 1.00 32.82 288 ASP B C 1
ATOM 4715 O O . ASP B 1 288 ? 31.092 -37.638 234.464 1.00 38.60 288 ASP B O 1
ATOM 4720 N N . GLU B 1 289 ? 32.435 -38.148 232.756 1.00 36.86 289 GLU B N 1
ATOM 4721 C CA . GLU B 1 289 ? 31.743 -39.406 232.499 1.00 34.37 289 GLU B CA 1
ATOM 4722 C C . GLU B 1 289 ? 32.767 -40.533 232.336 1.00 35.41 289 GLU B C 1
ATOM 4723 O O . GLU B 1 289 ? 33.179 -40.868 231.223 1.00 41.46 289 GLU B O 1
ATOM 4729 N N . ASN B 1 290 ? 33.170 -41.123 233.458 1.00 35.94 290 ASN B N 1
ATOM 4730 C CA . ASN B 1 290 ? 34.297 -42.059 233.478 1.00 37.06 290 ASN B CA 1
ATOM 4731 C C . ASN B 1 290 ? 34.179 -43.372 232.663 1.00 39.26 290 ASN B C 1
ATOM 4732 O O . ASN B 1 290 ? 35.167 -44.113 232.547 1.00 41.28 290 ASN B O 1
ATOM 4737 N N . LYS B 1 291 ? 33.013 -43.657 232.079 1.00 36.65 291 LYS B N 1
ATOM 4738 C CA . LYS B 1 291 ? 32.875 -44.883 231.300 1.00 32.70 291 LYS B CA 1
ATOM 4739 C C . LYS B 1 291 ? 33.132 -44.655 229.819 1.00 40.08 291 LYS B C 1
ATOM 4740 O O . LYS B 1 291 ? 33.219 -45.606 229.044 1.00 45.69 291 LYS B O 1
ATOM 4746 N N . LYS B 1 292 ? 33.286 -43.396 229.420 1.00 45.85 292 LYS B N 1
ATOM 4747 C CA . LYS B 1 292 ? 33.471 -43.067 228.010 1.00 40.15 292 LYS B CA 1
ATOM 4748 C C . LYS B 1 292 ? 34.906 -43.292 227.544 1.00 42.88 292 LYS B C 1
ATOM 4749 O O . LYS B 1 292 ? 35.850 -43.253 228.324 1.00 42.50 292 LYS B O 1
ATOM 4755 N N . GLN B 1 293 ? 35.048 -43.487 226.243 1.00 47.50 293 GLN B N 1
ATOM 4756 C CA . GLN B 1 293 ? 36.339 -43.675 225.615 1.00 45.39 293 GLN B CA 1
ATOM 4757 C C . GLN B 1 293 ? 36.446 -42.699 224.456 1.00 43.09 293 GLN B C 1
ATOM 4758 O O . GLN B 1 293 ? 35.445 -42.434 223.792 1.00 42.06 293 GLN B O 1
ATOM 4764 N N . PRO B 1 294 ? 37.643 -42.133 224.224 1.00 41.43 294 PRO B N 1
ATOM 4765 C CA . PRO B 1 294 ? 38.908 -42.314 224.941 1.00 37.58 294 PRO B CA 1
ATOM 4766 C C . PRO B 1 294 ? 39.023 -41.436 226.189 1.00 41.51 294 PRO B C 1
ATOM 4767 O O . PRO B 1 294 ? 38.013 -40.925 226.674 1.00 40.74 294 PRO B O 1
ATOM 4771 N N . GLU B 1 295 ? 40.248 -41.279 226.698 1.00 39.53 295 GLU B N 1
ATOM 4772 C CA . GLU B 1 295 ? 40.486 -40.650 227.990 1.00 34.50 295 GLU B CA 1
ATOM 4773 C C . GLU B 1 295 ? 39.922 -39.254 228.097 1.00 38.59 295 GLU B C 1
ATOM 4774 O O . GLU B 1 295 ? 39.477 -38.847 229.182 1.00 38.84 295 GLU B O 1
ATOM 4780 N N . VAL B 1 296 ? 40.003 -38.489 227.011 1.00 33.49 296 VAL B N 1
ATOM 4781 C CA . VAL B 1 296 ? 39.654 -37.078 227.085 1.00 30.84 296 VAL B CA 1
ATOM 4782 C C . VAL B 1 296 ? 38.147 -36.923 227.255 1.00 34.08 296 VAL B C 1
ATOM 4783 O O . VAL B 1 296 ? 37.649 -35.923 227.793 1.00 32.40 296 VAL B O 1
ATOM 4787 N N . GLU B 1 297 ? 37.412 -37.931 226.817 1.00 30.16 297 GLU B N 1
ATOM 4788 C CA . GLU B 1 297 ? 35.968 -37.858 226.899 1.00 32.19 297 GLU B CA 1
ATOM 4789 C C . GLU B 1 297 ? 35.444 -38.080 228.328 1.00 37.36 297 GLU B C 1
ATOM 4790 O O . GLU B 1 297 ? 34.231 -38.078 228.551 1.00 34.31 297 GLU B O 1
ATOM 4796 N N . LYS B 1 298 ? 36.360 -38.229 229.298 1.00 37.96 298 LYS B N 1
ATOM 4797 C CA . LYS B 1 298 ? 35.963 -38.341 230.701 1.00 33.38 298 LYS B CA 1
ATOM 4798 C C . LYS B 1 298 ? 36.163 -37.056 231.483 1.00 35.75 298 LYS B C 1
ATOM 4799 O O . LYS B 1 298 ? 35.972 -37.037 232.687 1.00 37.18 298 LYS B O 1
ATOM 4805 N N . HIS B 1 299 ? 36.481 -35.958 230.816 1.00 35.19 299 HIS B N 1
ATOM 4806 C CA . HIS B 1 299 ? 36.813 -34.749 231.563 1.00 31.63 299 HIS B CA 1
ATOM 4807 C C . HIS B 1 299 ? 36.118 -33.466 231.120 1.00 31.94 299 HIS B C 1
ATOM 4808 O O . HIS B 1 299 ? 36.643 -32.369 231.332 1.00 36.03 299 HIS B O 1
ATOM 4815 N N . PHE B 1 300 ? 34.939 -33.603 230.522 1.00 27.99 300 PHE B N 1
ATOM 4816 C CA . PHE B 1 300 ? 34.182 -32.438 230.073 1.00 32.31 300 PHE B CA 1
ATOM 4817 C C . PHE B 1 300 ? 33.259 -31.918 231.175 1.00 30.56 300 PHE B C 1
ATOM 4818 O O . PHE B 1 300 ? 32.544 -30.941 230.993 1.00 33.07 300 PHE B O 1
ATOM 4826 N N . GLY B 1 301 ? 33.262 -32.588 232.312 1.00 31.89 301 GLY B N 1
ATOM 4827 C CA . GLY B 1 301 ? 32.418 -32.200 233.425 1.00 32.59 301 GLY B CA 1
ATOM 4828 C C . GLY B 1 301 ? 32.604 -30.757 233.855 1.00 27.97 301 GLY B C 1
ATOM 4829 O O . GLY B 1 301 ? 33.681 -30.185 233.742 1.00 24.86 301 GLY B O 1
ATOM 4830 N N . LEU B 1 302 ? 31.508 -30.147 234.271 1.00 28.63 302 LEU B N 1
ATOM 4831 C CA . LEU B 1 302 ? 31.519 -28.798 234.803 1.00 27.87 302 LEU B CA 1
ATOM 4832 C C . LEU B 1 302 ? 31.570 -28.938 236.298 1.00 29.80 302 LEU B C 1
ATOM 4833 O O . LEU B 1 302 ? 32.073 -28.072 237.003 1.00 28.47 302 LEU B O 1
ATOM 4838 N N . PHE B 1 303 ? 31.083 -30.092 236.744 1.00 30.03 303 PHE B N 1
ATOM 4839 C CA . PHE B 1 303 ? 30.981 -30.448 238.137 1.00 27.56 303 PHE B CA 1
ATOM 4840 C C . PHE B 1 303 ? 31.759 -31.724 238.394 1.00 30.26 303 PHE B C 1
ATOM 4841 O O . PHE B 1 303 ? 31.802 -32.617 237.548 1.00 27.62 303 PHE B O 1
ATOM 4849 N N . PHE B 1 304 ? 32.341 -31.816 239.583 1.00 27.02 304 PHE B N 1
ATOM 4850 C CA . PHE B 1 304 ? 32.887 -33.067 240.079 1.00 28.40 304 PHE B CA 1
ATOM 4851 C C . PHE B 1 304 ? 31.704 -33.936 240.514 1.00 30.76 304 PHE B C 1
ATOM 4852 O O . PHE B 1 304 ? 30.571 -33.451 240.589 1.00 30.75 304 PHE B O 1
ATOM 4860 N N . PRO B 1 305 ? 31.944 -35.223 240.802 1.00 34.11 305 PRO B N 1
ATOM 4861 C CA . PRO B 1 305 ? 30.775 -36.012 241.201 1.00 33.61 305 PRO B CA 1
ATOM 4862 C C . PRO B 1 305 ? 30.279 -35.661 242.595 1.00 33.23 305 PRO B C 1
ATOM 4863 O O . PRO B 1 305 ? 29.120 -35.959 242.907 1.00 39.72 305 PRO B O 1
ATOM 4867 N N . ASN B 1 306 ? 31.121 -35.016 243.403 1.00 32.05 306 ASN B N 1
ATOM 4868 C CA . ASN B 1 306 ? 30.690 -34.499 244.700 1.00 32.34 306 ASN B CA 1
ATOM 4869 C C . ASN B 1 306 ? 29.866 -33.223 244.563 1.00 33.67 306 ASN B C 1
ATOM 4870 O O . ASN B 1 306 ? 29.529 -32.597 245.562 1.00 33.04 306 ASN B O 1
ATOM 4875 N N . LYS B 1 307 ? 29.570 -32.849 243.310 1.00 34.06 307 LYS B N 1
ATOM 4876 C CA . LYS B 1 307 ? 28.669 -31.749 242.941 1.00 27.57 307 LYS B CA 1
ATOM 4877 C C . LYS B 1 307 ? 29.254 -30.378 243.138 1.00 28.13 307 LYS B C 1
ATOM 4878 O O . LYS B 1 307 ? 28.539 -29.389 243.090 1.00 29.52 307 LYS B O 1
ATOM 4884 N N . TRP B 1 308 ? 30.554 -30.317 243.372 1.00 26.60 308 TRP B N 1
ATOM 4885 C CA . TRP B 1 308 ? 31.249 -29.036 243.428 1.00 29.12 308 TRP B CA 1
ATOM 4886 C C . TRP B 1 308 ? 31.712 -28.627 242.029 1.00 30.25 308 TRP B C 1
ATOM 4887 O O . TRP B 1 308 ? 32.159 -29.457 241.253 1.00 31.99 308 TRP B O 1
ATOM 4898 N N . GLN B 1 309 ? 31.545 -27.358 241.690 1.00 32.57 309 GLN B N 1
ATOM 4899 C CA . GLN B 1 309 ? 31.936 -26.870 240.379 1.00 26.19 309 GLN B CA 1
ATOM 4900 C C . GLN B 1 309 ? 33.449 -26.899 240.239 1.00 32.01 309 GLN B C 1
ATOM 4901 O O . GLN B 1 309 ? 34.181 -26.513 241.161 1.00 36.83 309 GLN B O 1
ATOM 4907 N N . LYS B 1 310 ? 33.919 -27.319 239.071 1.00 27.93 310 LYS B N 1
ATOM 4908 C CA . LYS B 1 310 ? 35.332 -27.249 238.746 1.00 29.12 310 LYS B CA 1
ATOM 4909 C C . LYS B 1 310 ? 35.786 -25.799 238.685 1.00 33.60 310 LYS B C 1
ATOM 4910 O O . LYS B 1 310 ? 36.868 -25.454 239.157 1.00 33.15 310 LYS B O 1
ATOM 4916 N N . TYR B 1 311 ? 34.943 -24.957 238.094 1.00 32.01 311 TYR B N 1
ATOM 4917 C CA . TYR B 1 311 ? 35.402 -23.667 237.616 1.00 34.33 311 TYR B CA 1
ATOM 4918 C C . TYR B 1 311 ? 34.710 -22.461 238.233 1.00 34.04 311 TYR B C 1
ATOM 4919 O O . TYR B 1 311 ? 35.117 -21.330 237.973 1.00 39.63 311 TYR B O 1
ATOM 4928 N N . ASN B 1 312 ? 33.665 -22.676 239.025 1.00 34.20 312 ASN B N 1
ATOM 4929 C CA . ASN B 1 312 ? 33.011 -21.543 239.689 1.00 37.16 312 ASN B CA 1
ATOM 4930 C C . ASN B 1 312 ? 32.416 -20.602 238.653 1.00 37.19 312 ASN B C 1
ATOM 4931 O O . ASN B 1 312 ? 32.824 -19.448 238.522 1.00 38.06 312 ASN B O 1
ATOM 4936 N N . LEU B 1 313 ? 31.415 -21.096 237.946 1.00 34.22 313 LEU B N 1
ATOM 4937 C CA . LEU B 1 313 ? 30.841 -20.349 236.862 1.00 38.79 313 LEU B CA 1
ATOM 4938 C C . LEU B 1 313 ? 29.573 -19.785 237.391 1.00 41.62 313 LEU B C 1
ATOM 4939 O O . LEU B 1 313 ? 28.887 -20.414 238.202 1.00 41.11 313 LEU B O 1
ATOM 4944 N N . ASN B 1 314 ? 29.288 -18.568 236.958 1.00 44.37 314 ASN B N 1
ATOM 4945 C CA . ASN B 1 314 ? 27.982 -18.000 237.147 1.00 47.13 314 ASN B CA 1
ATOM 4946 C C . ASN B 1 314 ? 27.116 -18.355 235.944 1.00 43.68 314 ASN B C 1
ATOM 4947 O O . ASN B 1 314 ? 27.442 -17.952 234.843 1.00 49.05 314 ASN B O 1
ATOM 4952 N N . PHE B 1 315 ? 26.000 -19.042 236.127 1.00 45.17 315 PHE B N 1
ATOM 4953 C CA . PHE B 1 315 ? 25.123 -19.349 234.987 1.00 44.75 315 PHE B CA 1
ATOM 4954 C C . PHE B 1 315 ? 24.012 -18.309 234.770 1.00 54.60 315 PHE B C 1
ATOM 4955 O O . PHE B 1 315 ? 23.362 -18.270 233.704 1.00 56.29 315 PHE B O 1
ATOM 4963 N N . SER B 1 316 ? 23.829 -17.422 235.743 1.00 55.02 316 SER B N 1
ATOM 4964 C CA . SER B 1 316 ? 22.888 -16.322 235.546 1.00 57.31 316 SER B CA 1
ATOM 4965 C C . SER B 1 316 ? 23.561 -15.192 234.772 1.00 58.32 316 SER B C 1
ATOM 4966 O O . SER B 1 316 ? 24.368 -15.450 233.859 1.00 58.91 316 SER B O 1
ATOM 4977 N N . VAL C 1 2 ? 12.176 -15.881 268.411 1.00 40.53 2 VAL C N 1
ATOM 4978 C CA . VAL C 1 2 ? 12.991 -15.127 267.477 1.00 39.43 2 VAL C CA 1
ATOM 4979 C C . VAL C 1 2 ? 12.599 -15.414 266.034 1.00 41.95 2 VAL C C 1
ATOM 4980 O O . VAL C 1 2 ? 12.088 -16.490 265.726 1.00 43.79 2 VAL C O 1
ATOM 4984 N N . GLY C 1 3 ? 12.797 -14.440 265.151 1.00 39.46 3 GLY C N 1
ATOM 4985 C CA . GLY C 1 3 ? 12.564 -14.681 263.745 1.00 34.42 3 GLY C CA 1
ATOM 4986 C C . GLY C 1 3 ? 13.866 -14.690 262.982 1.00 36.28 3 GLY C C 1
ATOM 4987 O O . GLY C 1 3 ? 14.919 -14.360 263.547 1.00 39.52 3 GLY C O 1
ATOM 4988 N N . VAL C 1 4 ? 13.813 -15.061 261.707 1.00 30.57 4 VAL C N 1
ATOM 4989 C CA . VAL C 1 4 ? 15.010 -15.043 260.881 1.00 31.68 4 VAL C CA 1
ATOM 4990 C C . VAL C 1 4 ? 14.678 -14.484 259.509 1.00 35.81 4 VAL C C 1
ATOM 4991 O O . VAL C 1 4 ? 13.737 -14.930 258.860 1.00 33.56 4 VAL C O 1
ATOM 4995 N N . CYS C 1 5 ? 15.506 -13.564 259.029 1.00 35.38 5 CYS C N 1
ATOM 4996 C CA . CYS C 1 5 ? 15.305 -13.026 257.703 1.00 31.17 5 CYS C CA 1
ATOM 4997 C C . CYS C 1 5 ? 15.757 -14.014 256.658 1.00 35.00 5 CYS C C 1
ATOM 4998 O O . CYS C 1 5 ? 16.843 -14.583 256.737 1.00 40.00 5 CYS C O 1
ATOM 5001 N N . TYR C 1 6 ? 14.884 -14.233 255.690 1.00 34.59 6 TYR C N 1
ATOM 5002 C CA . TYR C 1 6 ? 15.136 -15.146 254.590 1.00 35.73 6 TYR C CA 1
ATOM 5003 C C . TYR C 1 6 ? 15.463 -14.325 253.343 1.00 36.25 6 TYR C C 1
ATOM 5004 O O . TYR C 1 6 ? 14.562 -13.975 252.580 1.00 32.06 6 TYR C O 1
ATOM 5013 N N . GLY C 1 7 ? 16.752 -14.040 253.135 1.00 38.78 7 GLY C N 1
ATOM 5014 C CA . GLY C 1 7 ? 17.222 -13.395 251.907 1.00 37.93 7 GLY C CA 1
ATOM 5015 C C . GLY C 1 7 ? 17.564 -14.443 250.866 1.00 37.98 7 GLY C C 1
ATOM 5016 O O . GLY C 1 7 ? 18.120 -15.481 251.197 1.00 37.89 7 GLY C O 1
ATOM 5017 N N . MET C 1 8 ? 17.241 -14.186 249.602 1.00 42.22 8 MET C N 1
ATOM 5018 C CA . MET C 1 8 ? 17.449 -15.230 248.592 1.00 45.60 8 MET C CA 1
ATOM 5019 C C . MET C 1 8 ? 18.533 -14.886 247.598 1.00 43.17 8 MET C C 1
ATOM 5020 O O . MET C 1 8 ? 18.659 -15.530 246.549 1.00 53.13 8 MET C O 1
ATOM 5025 N N . GLN C 1 9 ? 19.325 -13.872 247.899 1.00 41.08 9 GLN C N 1
ATOM 5026 C CA . GLN C 1 9 ? 20.320 -13.445 246.931 1.00 40.53 9 GLN C CA 1
ATOM 5027 C C . GLN C 1 9 ? 21.621 -14.261 246.986 1.00 43.19 9 GLN C C 1
ATOM 5028 O O . GLN C 1 9 ? 22.723 -13.732 247.207 1.00 39.89 9 GLN C O 1
ATOM 5034 N N . GLY C 1 10 ? 21.454 -15.576 246.837 1.00 45.79 10 GLY C N 1
ATOM 5035 C CA . GLY C 1 10 ? 22.582 -16.478 246.695 1.00 46.00 10 GLY C CA 1
ATOM 5036 C C . GLY C 1 10 ? 22.298 -17.438 245.522 1.00 49.73 10 GLY C C 1
ATOM 5037 O O . GLY C 1 10 ? 21.134 -17.677 245.143 1.00 45.15 10 GLY C O 1
ATOM 5038 N N . ASN C 1 11 ? 23.372 -17.977 244.941 1.00 46.96 11 ASN C N 1
ATOM 5039 C CA . ASN C 1 11 ? 23.295 -18.893 243.804 1.00 42.91 11 ASN C CA 1
ATOM 5040 C C . ASN C 1 11 ? 23.332 -20.332 244.306 1.00 42.57 11 ASN C C 1
ATOM 5041 O O . ASN C 1 11 ? 23.411 -21.266 243.509 1.00 48.97 11 ASN C O 1
ATOM 5046 N N . ASN C 1 12 ? 23.386 -20.520 245.618 1.00 37.48 12 ASN C N 1
ATOM 5047 C CA . ASN C 1 12 ? 23.637 -21.852 246.137 1.00 41.52 12 ASN C CA 1
ATOM 5048 C C . ASN C 1 12 ? 22.694 -22.258 247.272 1.00 45.99 12 ASN C C 1
ATOM 5049 O O . ASN C 1 12 ? 23.053 -23.075 248.142 1.00 49.48 12 ASN C O 1
ATOM 5054 N N . LEU C 1 13 ? 21.510 -21.655 247.291 1.00 43.15 13 LEU C N 1
ATOM 5055 C CA . LEU C 1 13 ? 20.577 -21.877 248.383 1.00 44.72 13 LEU C CA 1
ATOM 5056 C C . LEU C 1 13 ? 19.664 -23.093 248.167 1.00 44.26 13 LEU C C 1
ATOM 5057 O O . LEU C 1 13 ? 19.291 -23.390 247.025 1.00 44.25 13 LEU C O 1
ATOM 5062 N N . PRO C 1 14 ? 19.212 -23.729 249.269 1.00 39.47 14 PRO C N 1
ATOM 5063 C CA . PRO C 1 14 ? 18.255 -24.850 249.180 1.00 42.40 14 PRO C CA 1
ATOM 5064 C C . PRO C 1 14 ? 16.949 -24.386 248.534 1.00 45.81 14 PRO C C 1
ATOM 5065 O O . PRO C 1 14 ? 16.662 -23.186 248.589 1.00 42.00 14 PRO C O 1
ATOM 5069 N N . PRO C 1 15 ? 16.164 -25.322 247.947 1.00 49.06 15 PRO C N 1
ATOM 5070 C CA . PRO C 1 15 ? 14.850 -24.960 247.403 1.00 40.17 15 PRO C CA 1
ATOM 5071 C C . PRO C 1 15 ? 13.961 -24.306 248.450 1.00 44.89 15 PRO C C 1
ATOM 5072 O O . PRO C 1 15 ? 14.081 -24.673 249.639 1.00 46.16 15 PRO C O 1
ATOM 5076 N N . VAL C 1 16 ? 13.089 -23.393 248.028 1.00 35.81 16 VAL C N 1
ATOM 5077 C CA . VAL C 1 16 ? 12.169 -22.760 248.950 1.00 39.30 16 VAL C CA 1
ATOM 5078 C C . VAL C 1 16 ? 11.530 -23.755 249.903 1.00 46.94 16 VAL C C 1
ATOM 5079 O O . VAL C 1 16 ? 11.543 -23.560 251.137 1.00 49.98 16 VAL C O 1
ATOM 5083 N N . SER C 1 17 ? 11.046 -24.863 249.338 1.00 47.55 17 SER C N 1
ATOM 5084 C CA . SER C 1 17 ? 10.291 -25.842 250.124 1.00 43.96 17 SER C CA 1
ATOM 5085 C C . SER C 1 17 ? 11.101 -26.394 251.284 1.00 46.57 17 SER C C 1
ATOM 5086 O O . SER C 1 17 ? 10.585 -26.504 252.403 1.00 47.57 17 SER C O 1
ATOM 5089 N N . GLU C 1 18 ? 12.395 -26.632 251.052 1.00 47.82 18 GLU C N 1
ATOM 5090 C CA . GLU C 1 18 ? 13.283 -27.157 252.103 1.00 50.36 18 GLU C CA 1
ATOM 5091 C C . GLU C 1 18 ? 13.572 -26.132 253.199 1.00 45.84 18 GLU C C 1
ATOM 5092 O O . GLU C 1 18 ? 13.689 -26.473 254.388 1.00 44.30 18 GLU C O 1
ATOM 5098 N N . VAL C 1 19 ? 13.656 -24.874 252.782 1.00 44.19 19 VAL C N 1
ATOM 5099 C CA . VAL C 1 19 ? 13.911 -23.785 253.703 1.00 40.35 19 VAL C CA 1
ATOM 5100 C C . VAL C 1 19 ? 12.777 -23.681 254.706 1.00 44.98 19 VAL C C 1
ATOM 5101 O O . VAL C 1 19 ? 13.032 -23.507 255.911 1.00 50.60 19 VAL C O 1
ATOM 5105 N N . ILE C 1 20 ? 11.534 -23.820 254.241 1.00 47.08 20 ILE C N 1
ATOM 5106 C CA . ILE C 1 20 ? 10.370 -23.848 255.147 1.00 48.20 20 ILE C CA 1
ATOM 5107 C C . ILE C 1 20 ? 10.456 -25.027 256.160 1.00 45.62 20 ILE C C 1
ATOM 5108 O O . ILE C 1 20 ? 10.311 -24.824 257.378 1.00 46.59 20 ILE C O 1
ATOM 5113 N N . ALA C 1 21 ? 10.676 -26.246 255.660 1.00 44.68 21 ALA C N 1
ATOM 5114 C CA . ALA C 1 21 ? 10.942 -27.405 256.529 1.00 46.64 21 ALA C CA 1
ATOM 5115 C C . ALA C 1 21 ? 12.030 -27.103 257.575 1.00 48.09 21 ALA C C 1
ATOM 5116 O O . ALA C 1 21 ? 11.865 -27.339 258.781 1.00 44.00 21 ALA C O 1
ATOM 5118 N N . LEU C 1 22 ? 13.124 -26.516 257.095 1.00 49.81 22 LEU C N 1
ATOM 5119 C CA . LEU C 1 22 ? 14.257 -26.170 257.939 1.00 46.37 22 LEU C CA 1
ATOM 5120 C C . LEU C 1 22 ? 13.932 -25.136 259.015 1.00 48.17 22 LEU C C 1
ATOM 5121 O O . LEU C 1 22 ? 14.501 -25.174 260.123 1.00 43.71 22 LEU C O 1
ATOM 5126 N N . TYR C 1 23 ? 12.960 -24.275 258.733 1.00 41.85 23 TYR C N 1
ATOM 5127 C CA . TYR C 1 23 ? 12.525 -23.323 259.739 1.00 45.37 23 TYR C CA 1
ATOM 5128 C C . TYR C 1 23 ? 11.761 -24.069 260.849 1.00 49.51 23 TYR C C 1
ATOM 5129 O O . TYR C 1 23 ? 12.059 -23.923 262.045 1.00 46.50 23 TYR C O 1
ATOM 5138 N N . LYS C 1 24 ? 10.782 -24.882 260.430 1.00 52.59 24 LYS C N 1
ATOM 5139 C CA . LYS C 1 24 ? 9.967 -25.688 261.339 1.00 47.34 24 LYS C CA 1
ATOM 5140 C C . LYS C 1 24 ? 10.908 -26.609 262.118 1.00 45.15 24 LYS C C 1
ATOM 5141 O O . LYS C 1 24 ? 10.796 -26.732 263.344 1.00 49.78 24 LYS C O 1
ATOM 5143 N N . LYS C 1 25 ? 11.819 -27.275 261.403 1.00 45.12 25 LYS C N 1
ATOM 5144 C CA . LYS C 1 25 ? 12.791 -28.158 262.051 1.00 47.86 25 LYS C CA 1
ATOM 5145 C C . LYS C 1 25 ? 13.560 -27.464 263.168 1.00 46.68 25 LYS C C 1
ATOM 5146 O O . LYS C 1 25 ? 13.645 -27.968 264.281 1.00 45.36 25 LYS C O 1
ATOM 5152 N N . SER C 1 26 ? 14.028 -26.252 262.883 1.00 47.29 26 SER C N 1
ATOM 5153 C CA . SER C 1 26 ? 14.843 -25.499 263.822 1.00 44.39 26 SER C CA 1
ATOM 5154 C C . SER C 1 26 ? 13.978 -24.761 264.835 1.00 48.04 26 SER C C 1
ATOM 5155 O O . SER C 1 26 ? 14.504 -24.086 265.732 1.00 51.39 26 SER C O 1
ATOM 5158 N N . ASN C 1 27 ? 12.659 -24.925 264.718 1.00 47.52 27 ASN C N 1
ATOM 5159 C CA . ASN C 1 27 ? 11.697 -24.239 265.593 1.00 48.64 27 ASN C CA 1
ATOM 5160 C C . ASN C 1 27 ? 11.790 -22.714 265.472 1.00 48.45 27 ASN C C 1
ATOM 5161 O O . ASN C 1 27 ? 11.611 -22.001 266.473 1.00 50.83 27 ASN C O 1
ATOM 5166 N N . ILE C 1 28 ? 12.081 -22.221 264.261 1.00 47.38 28 ILE C N 1
ATOM 5167 C CA . ILE C 1 28 ? 12.011 -20.786 263.971 1.00 44.47 28 ILE C CA 1
ATOM 5168 C C . ILE C 1 28 ? 10.592 -20.444 263.575 1.00 45.88 28 ILE C C 1
ATOM 5169 O O . ILE C 1 28 ? 10.206 -20.694 262.431 1.00 46.75 28 ILE C O 1
ATOM 5174 N N . THR C 1 29 ? 9.882 -19.707 264.430 1.00 45.39 29 THR C N 1
ATOM 5175 C CA . THR C 1 29 ? 8.455 -19.453 264.204 1.00 45.25 29 THR C CA 1
ATOM 5176 C C . THR C 1 29 ? 8.156 -18.105 263.573 1.00 44.60 29 THR C C 1
ATOM 5177 O O . THR C 1 29 ? 7.000 -17.708 263.492 1.00 45.85 29 THR C O 1
ATOM 5181 N N . ARG C 1 30 ? 9.203 -17.392 263.152 1.00 47.75 30 ARG C N 1
ATOM 5182 C CA . ARG C 1 30 ? 9.060 -16.099 262.474 1.00 39.82 30 ARG C CA 1
ATOM 5183 C C . ARG C 1 30 ? 10.031 -15.905 261.313 1.00 33.68 30 ARG C C 1
ATOM 5184 O O . ARG C 1 30 ? 11.199 -16.245 261.399 1.00 39.04 30 ARG C O 1
ATOM 5192 N N . MET C 1 31 ? 9.506 -15.442 260.193 1.00 34.82 31 MET C N 1
ATOM 5193 C CA . MET C 1 31 ? 10.306 -15.244 258.987 1.00 34.64 31 MET C CA 1
ATOM 5194 C C . MET C 1 31 ? 10.073 -13.852 258.417 1.00 35.16 31 MET C C 1
ATOM 5195 O O . MET C 1 31 ? 8.960 -13.344 258.513 1.00 35.05 31 MET C O 1
ATOM 5200 N N . ARG C 1 32 ? 11.111 -13.228 257.865 1.00 35.28 32 ARG C N 1
ATOM 5201 C CA . ARG C 1 32 ? 10.948 -11.995 257.094 1.00 31.88 32 ARG C CA 1
ATOM 5202 C C . ARG C 1 32 ? 11.407 -12.236 255.647 1.00 34.22 32 ARG C C 1
ATOM 5203 O O . ARG C 1 32 ? 12.496 -12.775 255.442 1.00 33.34 32 ARG C O 1
ATOM 5211 N N . ILE C 1 33 ? 10.548 -11.963 254.654 1.00 31.61 33 ILE C N 1
ATOM 5212 C CA . ILE C 1 33 ? 10.987 -11.931 253.257 1.00 29.68 33 ILE C CA 1
ATOM 5213 C C . ILE C 1 33 ? 10.934 -10.487 252.731 1.00 32.47 33 ILE C C 1
ATOM 5214 O O . ILE C 1 33 ? 10.273 -9.644 253.329 1.00 33.77 33 ILE C O 1
ATOM 5219 N N . TYR C 1 34 ? 11.653 -10.180 251.648 1.00 30.77 34 TYR C N 1
ATOM 5220 C CA . TYR C 1 34 ? 11.773 -8.790 251.196 1.00 30.05 34 TYR C CA 1
ATOM 5221 C C . TYR C 1 34 ? 10.933 -8.458 249.948 1.00 31.79 34 TYR C C 1
ATOM 5222 O O . TYR C 1 34 ? 10.836 -7.301 249.551 1.00 28.05 34 TYR C O 1
ATOM 5231 N N . ASP C 1 35 ? 10.310 -9.471 249.357 1.00 31.02 35 ASP C N 1
ATOM 5232 C CA . ASP C 1 35 ? 9.369 -9.261 248.256 1.00 39.51 35 ASP C CA 1
ATOM 5233 C C . ASP C 1 35 ? 8.300 -10.338 248.347 1.00 35.95 35 ASP C C 1
ATOM 5234 O O . ASP C 1 35 ? 8.484 -11.345 249.028 1.00 37.06 35 ASP C O 1
ATOM 5239 N N . PRO C 1 36 ? 7.180 -10.152 247.646 1.00 42.21 36 PRO C N 1
ATOM 5240 C CA . PRO C 1 36 ? 6.174 -11.220 247.744 1.00 44.36 36 PRO C CA 1
ATOM 5241 C C . PRO C 1 36 ? 6.463 -12.359 246.743 1.00 45.25 36 PRO C C 1
ATOM 5242 O O . PRO C 1 36 ? 5.728 -12.490 245.752 1.00 38.88 36 PRO C O 1
ATOM 5246 N N . ASN C 1 37 ? 7.544 -13.119 246.962 1.00 46.78 37 ASN C N 1
ATOM 5247 C CA . ASN C 1 37 ? 7.868 -14.261 246.093 1.00 43.63 37 ASN C CA 1
ATOM 5248 C C . ASN C 1 37 ? 6.733 -15.291 246.196 1.00 45.11 37 ASN C C 1
ATOM 5249 O O . ASN C 1 37 ? 6.496 -15.828 247.293 1.00 42.40 37 ASN C O 1
ATOM 5254 N N . GLN C 1 38 ? 6.057 -15.597 245.081 1.00 41.73 38 GLN C N 1
ATOM 5255 C CA . GLN C 1 38 ? 4.868 -16.471 245.127 1.00 40.87 38 GLN C CA 1
ATOM 5256 C C . GLN C 1 38 ? 5.202 -17.856 245.658 1.00 42.69 38 GLN C C 1
ATOM 5257 O O . GLN C 1 38 ? 4.481 -18.380 246.536 1.00 45.01 38 GLN C O 1
ATOM 5263 N N . ALA C 1 39 ? 6.307 -18.431 245.181 1.00 45.14 39 ALA C N 1
ATOM 5264 C CA . ALA C 1 39 ? 6.701 -19.773 245.611 1.00 42.20 39 ALA C CA 1
ATOM 5265 C C . ALA C 1 39 ? 6.845 -19.814 247.122 1.00 42.85 39 ALA C C 1
ATOM 5266 O O . ALA C 1 39 ? 6.316 -20.710 247.777 1.00 43.70 39 ALA C O 1
ATOM 5268 N N . VAL C 1 40 ? 7.521 -18.813 247.676 1.00 44.70 40 VAL C N 1
ATOM 5269 C CA . VAL C 1 40 ? 7.697 -18.712 249.119 1.00 45.14 40 VAL C CA 1
ATOM 5270 C C . VAL C 1 40 ? 6.348 -18.563 249.839 1.00 47.07 40 VAL C C 1
ATOM 5271 O O . VAL C 1 40 ? 6.090 -19.194 250.883 1.00 45.11 40 VAL C O 1
ATOM 5275 N N . LEU C 1 41 ? 5.477 -17.735 249.276 1.00 46.83 41 LEU C N 1
ATOM 5276 C CA . LEU C 1 41 ? 4.156 -17.532 249.882 1.00 47.50 41 LEU C CA 1
ATOM 5277 C C . LEU C 1 41 ? 3.336 -18.826 249.895 1.00 46.74 41 LEU C C 1
ATOM 5278 O O . LEU C 1 41 ? 2.740 -19.199 250.910 1.00 44.77 41 LEU C O 1
ATOM 5283 N N . GLU C 1 42 ? 3.355 -19.522 248.761 1.00 43.72 42 GLU C N 1
ATOM 5284 C CA . GLU C 1 42 ? 2.708 -20.818 248.617 1.00 44.30 42 GLU C CA 1
ATOM 5285 C C . GLU C 1 42 ? 3.332 -21.896 249.481 1.00 45.38 42 GLU C C 1
ATOM 5286 O O . GLU C 1 42 ? 2.650 -22.816 249.906 1.00 46.92 42 GLU C O 1
ATOM 5292 N N . ALA C 1 43 ? 4.628 -21.789 249.753 1.00 44.55 43 ALA C N 1
ATOM 5293 C CA . ALA C 1 43 ? 5.303 -22.843 250.490 1.00 39.39 43 ALA C CA 1
ATOM 5294 C C . ALA C 1 43 ? 5.019 -22.699 251.969 1.00 36.89 43 ALA C C 1
ATOM 5295 O O . ALA C 1 43 ? 5.294 -23.613 252.730 1.00 42.33 43 ALA C O 1
ATOM 5297 N N . LEU C 1 44 ? 4.507 -21.544 252.381 1.00 40.26 44 LEU C N 1
ATOM 5298 C CA . LEU C 1 44 ? 4.257 -21.290 253.803 1.00 44.97 44 LEU C CA 1
ATOM 5299 C C . LEU C 1 44 ? 2.833 -21.698 254.255 1.00 48.53 44 LEU C C 1
ATOM 5300 O O . LEU C 1 44 ? 2.482 -21.582 255.447 1.00 51.20 44 LEU C O 1
ATOM 5305 N N . ARG C 1 45 ? 2.069 -22.306 253.356 1.00 45.56 45 ARG C N 1
ATOM 5306 C CA . ARG C 1 45 ? 0.660 -22.583 253.650 1.00 46.57 45 ARG C CA 1
ATOM 5307 C C . ARG C 1 45 ? 0.491 -23.629 254.743 1.00 46.28 45 ARG C C 1
ATOM 5308 O O . ARG C 1 45 ? 1.084 -24.698 254.674 1.00 43.39 45 ARG C O 1
ATOM 5316 N N . GLY C 1 46 ? -0.191 -23.233 255.818 1.00 51.08 46 GLY C N 1
ATOM 5317 C CA . GLY C 1 46 ? -0.405 -24.058 256.992 1.00 44.83 46 GLY C CA 1
ATOM 5318 C C . GLY C 1 46 ? 0.825 -24.237 257.859 1.00 52.42 46 GLY C C 1
ATOM 5319 O O . GLY C 1 46 ? 0.794 -25.002 258.840 1.00 51.84 46 GLY C O 1
ATOM 5320 N N . SER C 1 47 ? 1.897 -23.510 257.543 1.00 49.30 47 SER C N 1
ATOM 5321 C CA . SER C 1 47 ? 3.137 -23.680 258.291 1.00 51.46 47 SER C CA 1
ATOM 5322 C C . SER C 1 47 ? 3.057 -23.086 259.701 1.00 49.78 47 SER C C 1
ATOM 5323 O O . SER C 1 47 ? 3.773 -23.521 260.585 1.00 54.79 47 SER C O 1
ATOM 5326 N N . ASN C 1 48 ? 2.116 -22.168 259.924 1.00 54.31 48 ASN C N 1
ATOM 5327 C CA . ASN C 1 48 ? 2.020 -21.395 261.174 1.00 52.78 48 ASN C CA 1
ATOM 5328 C C . ASN C 1 48 ? 3.224 -20.485 261.484 1.00 54.01 48 ASN C C 1
ATOM 5329 O O . ASN C 1 48 ? 3.397 -19.998 262.627 1.00 51.61 48 ASN C O 1
ATOM 5334 N N . ILE C 1 49 ? 4.041 -20.245 260.457 1.00 50.97 49 ILE C N 1
ATOM 5335 C CA . ILE C 1 49 ? 5.186 -19.334 260.575 1.00 47.03 49 ILE C CA 1
ATOM 5336 C C . ILE C 1 49 ? 4.709 -17.895 260.404 1.00 41.75 49 ILE C C 1
ATOM 5337 O O . ILE C 1 49 ? 4.126 -17.558 259.380 1.00 44.95 49 ILE C O 1
ATOM 5342 N N . GLU C 1 50 ? 4.866 -17.067 261.434 1.00 42.72 50 GLU C N 1
ATOM 5343 C CA . GLU C 1 50 ? 4.450 -15.668 261.321 1.00 42.23 50 GLU C CA 1
ATOM 5344 C C . GLU C 1 50 ? 5.345 -14.956 260.278 1.00 40.44 50 GLU C C 1
ATOM 5345 O O . GLU C 1 50 ? 6.560 -15.118 260.299 1.00 40.28 50 GLU C O 1
ATOM 5351 N N . LEU C 1 51 ? 4.751 -14.168 259.379 1.00 36.77 51 LEU C N 1
ATOM 5352 C CA . LEU C 1 51 ? 5.481 -13.573 258.253 1.00 35.67 51 LEU C CA 1
ATOM 5353 C C . LEU C 1 51 ? 5.525 -12.041 258.252 1.00 41.57 51 LEU C C 1
ATOM 5354 O O . LEU C 1 51 ? 4.497 -11.376 258.413 1.00 40.71 51 LEU C O 1
ATOM 5359 N N . ILE C 1 52 ? 6.718 -11.481 258.068 1.00 38.25 52 ILE C N 1
ATOM 5360 C CA . ILE C 1 52 ? 6.871 -10.094 257.679 1.00 32.34 52 ILE C CA 1
ATOM 5361 C C . ILE C 1 52 ? 6.986 -10.118 256.171 1.00 35.50 52 ILE C C 1
ATOM 5362 O O . ILE C 1 52 ? 7.995 -10.565 255.634 1.00 34.91 52 ILE C O 1
ATOM 5367 N N . LEU C 1 53 ? 5.974 -9.601 255.485 1.00 39.38 53 LEU C N 1
ATOM 5368 C CA . LEU C 1 53 ? 5.977 -9.549 254.037 1.00 33.32 53 LEU C CA 1
ATOM 5369 C C . LEU C 1 53 ? 6.460 -8.189 253.560 1.00 33.46 53 LEU C C 1
ATOM 5370 O O . LEU C 1 53 ? 5.883 -7.174 253.934 1.00 36.05 53 LEU C O 1
ATOM 5375 N N . GLY C 1 54 ? 7.518 -8.153 252.757 1.00 31.45 54 GLY C N 1
ATOM 5376 C CA . GLY C 1 54 ? 8.066 -6.878 252.354 1.00 30.87 54 GLY C CA 1
ATOM 5377 C C . GLY C 1 54 ? 7.591 -6.327 251.021 1.00 33.52 54 GLY C C 1
ATOM 5378 O O . GLY C 1 54 ? 7.438 -7.056 250.034 1.00 38.84 54 GLY C O 1
ATOM 5379 N N . VAL C 1 55 ? 7.338 -5.026 250.988 1.00 30.99 55 VAL C N 1
ATOM 5380 C CA . VAL C 1 55 ? 7.193 -4.346 249.716 1.00 30.45 55 VAL C CA 1
ATOM 5381 C C . VAL C 1 55 ? 8.547 -3.801 249.298 1.00 28.52 55 VAL C C 1
ATOM 5382 O O . VAL C 1 55 ? 9.127 -2.974 249.982 1.00 32.48 55 VAL C O 1
ATOM 5386 N N . PRO C 1 56 ? 9.020 -4.202 248.137 1.00 31.60 56 PRO C N 1
ATOM 5387 C CA . PRO C 1 56 ? 10.336 -3.773 247.683 1.00 31.82 56 PRO C CA 1
ATOM 5388 C C . PRO C 1 56 ? 10.366 -2.312 247.285 1.00 31.28 56 PRO C C 1
ATOM 5389 O O . PRO C 1 56 ? 9.350 -1.790 246.850 1.00 34.02 56 PRO C O 1
ATOM 5393 N N . ASN C 1 57 ? 11.493 -1.644 247.513 1.00 33.79 57 ASN C N 1
ATOM 5394 C CA . ASN C 1 57 ? 11.599 -0.217 247.230 1.00 34.04 57 ASN C CA 1
ATOM 5395 C C . ASN C 1 57 ? 11.231 0.142 245.789 1.00 33.73 57 ASN C C 1
ATOM 5396 O O . ASN C 1 57 ? 10.689 1.213 245.538 1.00 32.18 57 ASN C O 1
ATOM 5401 N N . SER C 1 58 ? 11.556 -0.749 244.847 1.00 34.05 58 SER C N 1
ATOM 5402 C CA . SER C 1 58 ? 11.276 -0.523 243.419 1.00 38.24 58 SER C CA 1
ATOM 5403 C C . SER C 1 58 ? 9.778 -0.466 243.082 1.00 37.67 58 SER C C 1
ATOM 5404 O O . SER C 1 58 ? 9.405 0.012 242.009 1.00 37.30 58 SER C O 1
ATOM 5407 N N . ASP C 1 59 ? 8.936 -1.003 243.961 1.00 33.36 59 ASP C N 1
ATOM 5408 C CA . ASP C 1 59 ? 7.493 -0.995 243.738 1.00 35.45 59 ASP C CA 1
ATOM 5409 C C . ASP C 1 59 ? 6.761 0.140 244.492 1.00 36.05 59 ASP C C 1
ATOM 5410 O O . ASP C 1 59 ? 5.544 0.270 244.360 1.00 40.94 59 ASP C O 1
ATOM 5415 N N . LEU C 1 60 ? 7.455 0.907 245.334 1.00 34.64 60 LEU C N 1
ATOM 5416 C CA . LEU C 1 60 ? 6.774 1.974 246.093 1.00 36.83 60 LEU C CA 1
ATOM 5417 C C . LEU C 1 60 ? 5.975 2.960 245.247 1.00 34.45 60 LEU C C 1
ATOM 5418 O O . LEU C 1 60 ? 4.828 3.250 245.551 1.00 32.60 60 LEU C O 1
ATOM 5423 N N . GLN C 1 61 ? 6.545 3.380 244.127 1.00 37.56 61 GLN C N 1
ATOM 5424 C CA . GLN C 1 61 ? 5.924 4.383 243.271 1.00 38.77 61 GLN C CA 1
ATOM 5425 C C . GLN C 1 61 ? 4.647 3.791 242.747 1.00 37.02 61 GLN C C 1
ATOM 5426 O O . GLN C 1 61 ? 3.582 4.411 242.821 1.00 36.73 61 GLN C O 1
ATOM 5432 N N . SER C 1 62 ? 4.770 2.617 242.151 1.00 34.87 62 SER C N 1
ATOM 5433 C CA . SER C 1 62 ? 3.582 1.945 241.684 1.00 39.17 62 SER C CA 1
ATOM 5434 C C . SER C 1 62 ? 2.467 1.892 242.713 1.00 37.41 62 SER C C 1
ATOM 5435 O O . SER C 1 62 ? 1.306 2.055 242.347 1.00 39.71 62 SER C O 1
ATOM 5438 N N . LEU C 1 63 ? 2.811 1.694 243.991 1.00 39.51 63 LEU C N 1
ATOM 5439 C CA . LEU C 1 63 ? 1.805 1.458 245.036 1.00 34.12 63 LEU C CA 1
ATOM 5440 C C . LEU C 1 63 ? 1.229 2.747 245.628 1.00 34.98 63 LEU C C 1
ATOM 5441 O O . LEU C 1 63 ? 0.332 2.713 246.469 1.00 35.89 63 LEU C O 1
ATOM 5446 N N . THR C 1 64 ? 1.734 3.890 245.192 1.00 35.26 64 THR C N 1
ATOM 5447 C CA . THR C 1 64 ? 1.130 5.148 245.609 1.00 38.32 64 THR C CA 1
ATOM 5448 C C . THR C 1 64 ? -0.155 5.374 244.810 1.00 42.36 64 THR C C 1
ATOM 5449 O O . THR C 1 64 ? -0.919 6.292 245.093 1.00 42.88 64 THR C O 1
ATOM 5453 N N . ASN C 1 65 ? -0.372 4.530 243.803 1.00 40.01 65 ASN C N 1
ATOM 5454 C CA . ASN C 1 65 ? -1.638 4.438 243.081 1.00 35.63 65 ASN C CA 1
ATOM 5455 C C . ASN C 1 65 ? -2.549 3.416 243.788 1.00 33.48 65 ASN C C 1
ATOM 5456 O O . ASN C 1 65 ? -2.155 2.286 243.993 1.00 38.78 65 ASN C O 1
ATOM 5461 N N . PRO C 1 66 ? -3.756 3.829 244.194 1.00 35.05 66 PRO C N 1
ATOM 5462 C CA . PRO C 1 66 ? -4.712 3.008 244.957 1.00 35.21 66 PRO C CA 1
ATOM 5463 C C . PRO C 1 66 ? -5.090 1.686 244.277 1.00 40.81 66 PRO C C 1
ATOM 5464 O O . PRO C 1 66 ? -5.202 0.646 244.943 1.00 39.38 66 PRO C O 1
ATOM 5468 N N . SER C 1 67 ? -5.350 1.744 242.971 1.00 39.47 67 SER C N 1
ATOM 5469 C CA . SER C 1 67 ? -5.756 0.566 242.212 1.00 42.05 67 SER C CA 1
ATOM 5470 C C . SER C 1 67 ? -4.633 -0.460 242.183 1.00 42.19 67 SER C C 1
ATOM 5471 O O . SER C 1 67 ? -4.865 -1.672 242.276 1.00 40.45 67 SER C O 1
ATOM 5474 N N . ASN C 1 68 ? -3.407 0.046 242.103 1.00 39.01 68 ASN C N 1
ATOM 5475 C CA . ASN C 1 68 ? -2.215 -0.773 242.163 1.00 35.76 68 ASN C CA 1
ATOM 5476 C C . ASN C 1 68 ? -2.019 -1.489 243.508 1.00 40.05 68 ASN C C 1
ATOM 5477 O O . ASN C 1 68 ? -1.608 -2.653 243.565 1.00 41.73 68 ASN C O 1
ATOM 5482 N N . ALA C 1 69 ? -2.315 -0.790 244.591 1.00 38.41 69 ALA C N 1
ATOM 5483 C CA . ALA C 1 69 ? -2.221 -1.363 245.922 1.00 34.89 69 ALA C CA 1
ATOM 5484 C C . ALA C 1 69 ? -3.294 -2.422 246.083 1.00 38.54 69 ALA C C 1
ATOM 5485 O O . ALA C 1 69 ? -3.042 -3.468 246.665 1.00 39.38 69 ALA C O 1
ATOM 5487 N N . LYS C 1 70 ? -4.497 -2.158 245.558 1.00 40.02 70 LYS C N 1
ATOM 5488 C CA . LYS C 1 70 ? -5.595 -3.115 245.713 1.00 39.37 70 LYS C CA 1
ATOM 5489 C C . LYS C 1 70 ? -5.262 -4.486 245.173 1.00 38.86 70 LYS C C 1
ATOM 5490 O O . LYS C 1 70 ? -5.407 -5.481 245.881 1.00 39.03 70 LYS C O 1
ATOM 5496 N N . SER C 1 71 ? -4.812 -4.537 243.926 1.00 36.60 71 SER C N 1
ATOM 5497 C CA . SER C 1 71 ? -4.427 -5.798 243.295 1.00 41.16 71 SER C CA 1
ATOM 5498 C C . SER C 1 71 ? -3.215 -6.494 243.914 1.00 39.42 71 SER C C 1
ATOM 5499 O O . SER C 1 71 ? -3.115 -7.730 243.929 1.00 36.33 71 SER C O 1
ATOM 5502 N N . TRP C 1 72 ? -2.320 -5.688 244.477 1.00 38.30 72 TRP C N 1
ATOM 5503 C CA . TRP C 1 72 ? -1.177 -6.240 245.160 1.00 39.45 72 TRP C CA 1
ATOM 5504 C C . TRP C 1 72 ? -1.632 -6.945 246.438 1.00 35.72 72 TRP C C 1
ATOM 5505 O O . TRP C 1 72 ? -1.329 -8.112 246.657 1.00 39.90 72 TRP C O 1
ATOM 5516 N N . VAL C 1 73 ? -2.427 -6.264 247.239 1.00 30.92 73 VAL C N 1
ATOM 5517 C CA . VAL C 1 73 ? -3.000 -6.884 248.425 1.00 40.13 73 VAL C CA 1
ATOM 5518 C C . VAL C 1 73 ? -3.848 -8.121 248.086 1.00 42.71 73 VAL C C 1
ATOM 5519 O O . VAL C 1 73 ? -3.886 -9.100 248.832 1.00 42.94 73 VAL C O 1
ATOM 5523 N N . GLN C 1 74 ? -4.583 -8.042 246.990 1.00 42.28 74 GLN C N 1
ATOM 5524 C CA . GLN C 1 74 ? -5.401 -9.161 246.538 1.00 43.85 74 GLN C CA 1
ATOM 5525 C C . GLN C 1 74 ? -4.548 -10.397 246.181 1.00 46.67 74 GLN C C 1
ATOM 5526 O O . GLN C 1 74 ? -4.774 -11.512 246.685 1.00 50.96 74 GLN C O 1
ATOM 5532 N N . LYS C 1 75 ? -3.553 -10.163 245.328 1.00 42.57 75 LYS C N 1
ATOM 5533 C CA . LYS C 1 75 ? -2.674 -11.184 244.763 1.00 44.27 75 LYS C CA 1
ATOM 5534 C C . LYS C 1 75 ? -1.732 -11.811 245.800 1.00 43.31 75 LYS C C 1
ATOM 5535 O O . LYS C 1 75 ? -1.555 -13.040 245.847 1.00 42.04 75 LYS C O 1
ATOM 5541 N N . ASN C 1 76 ? -1.151 -10.972 246.644 1.00 41.35 76 ASN C N 1
ATOM 5542 C CA . ASN C 1 76 ? -0.074 -11.418 247.529 1.00 46.43 76 ASN C CA 1
ATOM 5543 C C . ASN C 1 76 ? -0.521 -11.711 248.959 1.00 42.23 76 ASN C C 1
ATOM 5544 O O . ASN C 1 76 ? 0.211 -12.322 249.722 1.00 43.91 76 ASN C O 1
ATOM 5549 N N . VAL C 1 77 ? -1.701 -11.240 249.327 1.00 44.46 77 VAL C N 1
ATOM 5550 C CA . VAL C 1 77 ? -2.206 -11.460 250.669 1.00 43.84 77 VAL C CA 1
ATOM 5551 C C . VAL C 1 77 ? -3.496 -12.314 250.655 1.00 50.09 77 VAL C C 1
ATOM 5552 O O . VAL C 1 77 ? -3.496 -13.469 251.111 1.00 51.12 77 VAL C O 1
ATOM 5556 N N . ARG C 1 78 ? -4.557 -11.804 250.027 1.00 48.89 78 ARG C N 1
ATOM 5557 C CA . ARG C 1 78 ? -5.853 -12.498 250.058 1.00 50.46 78 ARG C CA 1
ATOM 5558 C C . ARG C 1 78 ? -5.829 -13.854 249.399 1.00 48.73 78 ARG C C 1
ATOM 5559 O O . ARG C 1 78 ? -6.634 -14.725 249.711 1.00 53.84 78 ARG C O 1
ATOM 5567 N N . GLY C 1 79 ? -4.928 -14.024 248.453 1.00 54.47 79 GLY C N 1
ATOM 5568 C CA . GLY C 1 79 ? -4.801 -15.283 247.742 1.00 51.39 79 GLY C CA 1
ATOM 5569 C C . GLY C 1 79 ? -4.199 -16.297 248.711 1.00 51.02 79 GLY C C 1
ATOM 5570 O O . GLY C 1 79 ? -4.079 -17.484 248.382 1.00 51.47 79 GLY C O 1
ATOM 5571 N N . PHE C 1 80 ? -3.797 -15.822 249.895 1.00 49.31 80 PHE C N 1
ATOM 5572 C CA . PHE C 1 80 ? -3.032 -16.647 250.823 1.00 47.24 80 PHE C CA 1
ATOM 5573 C C . PHE C 1 80 ? -3.426 -16.562 252.301 1.00 49.61 80 PHE C C 1
ATOM 5574 O O . PHE C 1 80 ? -2.829 -17.260 253.124 1.00 53.20 80 PHE C O 1
ATOM 5582 N N . TRP C 1 81 ? -4.327 -15.654 252.673 1.00 52.51 81 TRP C N 1
ATOM 5583 C CA . TRP C 1 81 ? -4.619 -15.457 254.104 1.00 55.78 81 TRP C CA 1
ATOM 5584 C C . TRP C 1 81 ? -5.165 -16.638 254.921 1.00 60.08 81 TRP C C 1
ATOM 5585 O O . TRP C 1 81 ? -4.887 -16.776 256.137 1.00 56.61 81 TRP C O 1
ATOM 5596 N N . SER C 1 82 ? -5.894 -17.522 254.257 1.00 60.69 82 SER C N 1
ATOM 5597 C CA . SER C 1 82 ? -6.289 -18.769 254.904 1.00 61.32 82 SER C CA 1
ATOM 5598 C C . SER C 1 82 ? -5.150 -19.494 255.606 1.00 61.83 82 SER C C 1
ATOM 5599 O O . SER C 1 82 ? -5.232 -19.831 256.818 1.00 56.42 82 SER C O 1
ATOM 5602 N N . SER C 1 83 ? -4.014 -19.495 254.932 1.00 52.98 83 SER C N 1
ATOM 5603 C CA . SER C 1 83 ? -2.978 -20.445 255.271 1.00 56.04 83 SER C CA 1
ATOM 5604 C C . SER C 1 83 ? -1.618 -19.825 255.510 1.00 55.23 83 SER C C 1
ATOM 5605 O O . SER C 1 83 ? -0.655 -20.535 255.814 1.00 53.44 83 SER C O 1
ATOM 5608 N N . VAL C 1 84 ? -1.519 -18.509 255.360 1.00 53.31 84 VAL C N 1
ATOM 5609 C CA . VAL C 1 84 ? -0.223 -17.900 255.579 1.00 48.64 84 VAL C CA 1
ATOM 5610 C C . VAL C 1 84 ? -0.484 -16.893 256.699 1.00 51.88 84 VAL C C 1
ATOM 5611 O O . VAL C 1 84 ? -1.456 -16.115 256.652 1.00 46.20 84 VAL C O 1
ATOM 5615 N N . ARG C 1 85 ? 0.323 -17.016 257.758 1.00 46.01 85 ARG C N 1
ATOM 5616 C CA . ARG C 1 85 ? 0.162 -16.196 258.945 1.00 43.00 85 ARG C CA 1
ATOM 5617 C C . ARG C 1 85 ? 0.914 -14.873 258.740 1.00 48.25 85 ARG C C 1
ATOM 5618 O O . ARG C 1 85 ? 1.961 -14.621 259.337 1.00 47.74 85 ARG C O 1
ATOM 5626 N N . PHE C 1 86 ? 0.360 -14.020 257.900 1.00 46.84 86 PHE C N 1
ATOM 5627 C CA . PHE C 1 86 ? 0.837 -12.659 257.760 1.00 43.15 86 PHE C CA 1
ATOM 5628 C C . PHE C 1 86 ? 0.829 -11.941 259.098 1.00 39.13 86 PHE C C 1
ATOM 5629 O O . PHE C 1 86 ? -0.164 -12.015 259.815 1.00 43.74 86 PHE C O 1
ATOM 5637 N N . ARG C 1 87 ? 1.964 -11.342 259.473 1.00 41.50 87 ARG C N 1
ATOM 5638 C CA . ARG C 1 87 ? 2.092 -10.565 260.724 1.00 38.75 87 ARG C CA 1
ATOM 5639 C C . ARG C 1 87 ? 2.346 -9.060 260.492 1.00 39.49 87 ARG C C 1
ATOM 5640 O O . ARG C 1 87 ? 1.653 -8.236 261.075 1.00 43.94 87 ARG C O 1
ATOM 5648 N N . TYR C 1 88 ? 3.372 -8.690 259.719 1.00 37.31 88 TYR C N 1
ATOM 5649 C CA . TYR C 1 88 ? 3.584 -7.278 259.370 1.00 34.61 88 TYR C CA 1
ATOM 5650 C C . TYR C 1 88 ? 3.766 -7.119 257.860 1.00 37.06 88 TYR C C 1
ATOM 5651 O O . TYR C 1 88 ? 4.385 -7.973 257.217 1.00 39.23 88 TYR C O 1
ATOM 5660 N N . ILE C 1 89 ? 3.302 -6.003 257.296 1.00 36.66 89 ILE C N 1
ATOM 5661 C CA . ILE C 1 89 ? 3.732 -5.658 255.941 1.00 34.13 89 ILE C CA 1
ATOM 5662 C C . ILE C 1 89 ? 4.748 -4.531 255.981 1.00 30.99 89 ILE C C 1
ATOM 5663 O O . ILE C 1 89 ? 4.433 -3.431 256.416 1.00 33.76 89 ILE C O 1
ATOM 5668 N N . ALA C 1 90 ? 5.951 -4.807 255.483 1.00 33.13 90 ALA C N 1
ATOM 5669 C CA . ALA C 1 90 ? 7.066 -3.862 255.498 1.00 28.96 90 ALA C CA 1
ATOM 5670 C C . ALA C 1 90 ? 7.147 -3.042 254.236 1.00 30.67 90 ALA C C 1
ATOM 5671 O O . ALA C 1 90 ? 7.779 -3.457 253.262 1.00 30.12 90 ALA C O 1
ATOM 5673 N N . VAL C 1 91 ? 6.518 -1.881 254.242 1.00 29.43 91 VAL C N 1
ATOM 5674 C CA . VAL C 1 91 ? 6.471 -1.057 253.037 1.00 34.17 91 VAL C CA 1
ATOM 5675 C C . VAL C 1 91 ? 7.704 -0.190 252.825 1.00 29.91 91 VAL C C 1
ATOM 5676 O O . VAL C 1 91 ? 7.774 0.918 253.323 1.00 30.76 91 VAL C O 1
ATOM 5680 N N . GLY C 1 92 ? 8.669 -0.706 252.067 1.00 30.74 92 GLY C N 1
ATOM 5681 C CA . GLY C 1 92 ? 9.933 -0.027 251.871 1.00 29.90 92 GLY C CA 1
ATOM 5682 C C . GLY C 1 92 ? 10.947 -0.445 252.924 1.00 30.61 92 GLY C C 1
ATOM 5683 O O . GLY C 1 92 ? 10.579 -0.855 254.022 1.00 29.17 92 GLY C O 1
ATOM 5684 N N . ASN C 1 93 ? 12.227 -0.364 252.585 1.00 26.34 93 ASN C N 1
ATOM 5685 C CA . ASN C 1 93 ? 13.237 -0.802 253.524 1.00 31.04 93 ASN C CA 1
ATOM 5686 C C . ASN C 1 93 ? 14.405 0.182 253.495 1.00 34.12 93 ASN C C 1
ATOM 5687 O O . ASN C 1 93 ? 15.007 0.399 252.444 1.00 28.48 93 ASN C O 1
ATOM 5692 N N . GLU C 1 94 ? 14.762 0.713 254.662 1.00 32.29 94 GLU C N 1
ATOM 5693 C CA . GLU C 1 94 ? 15.875 1.651 254.810 1.00 29.16 94 GLU C CA 1
ATOM 5694 C C . GLU C 1 94 ? 15.774 2.902 253.895 1.00 29.31 94 GLU C C 1
ATOM 5695 O O . GLU C 1 94 ? 16.767 3.416 253.401 1.00 26.26 94 GLU C O 1
ATOM 5701 N N . ILE C 1 95 ? 14.554 3.419 253.742 1.00 31.21 95 ILE C N 1
ATOM 5702 C CA . ILE C 1 95 ? 14.311 4.614 252.948 1.00 27.70 95 ILE C CA 1
ATOM 5703 C C . ILE C 1 95 ? 14.642 5.845 253.816 1.00 28.27 95 ILE C C 1
ATOM 5704 O O . ILE C 1 95 ? 14.214 5.963 254.973 1.00 27.40 95 ILE C O 1
ATOM 5709 N N . SER C 1 96 ? 15.414 6.752 253.247 1.00 26.75 96 SER C N 1
ATOM 5710 C CA . SER C 1 96 ? 15.712 8.034 253.832 1.00 22.08 96 SER C CA 1
ATOM 5711 C C . SER C 1 96 ? 15.565 9.176 252.843 1.00 32.15 96 SER C C 1
ATOM 5712 O O . SER C 1 96 ? 15.918 9.032 251.675 1.00 30.97 96 SER C O 1
ATOM 5715 N N . PRO C 1 97 ? 15.042 10.318 253.297 1.00 29.65 97 PRO C N 1
ATOM 5716 C CA . PRO C 1 97 ? 14.888 11.443 252.381 1.00 27.41 97 PRO C CA 1
ATOM 5717 C C . PRO C 1 97 ? 16.191 12.216 252.129 1.00 28.95 97 PRO C C 1
ATOM 5718 O O . PRO C 1 97 ? 16.182 13.213 251.407 1.00 29.62 97 PRO C O 1
ATOM 5722 N N . VAL C 1 98 ? 17.290 11.783 252.739 1.00 27.37 98 VAL C N 1
ATOM 5723 C CA . VAL C 1 98 ? 18.547 12.492 252.584 1.00 26.15 98 VAL C CA 1
ATOM 5724 C C . VAL C 1 98 ? 19.680 11.548 252.198 1.00 32.79 98 VAL C C 1
ATOM 5725 O O . VAL C 1 98 ? 20.798 11.993 251.950 1.00 37.51 98 VAL C O 1
ATOM 5729 N N . ASN C 1 99 ? 19.414 10.246 252.128 1.00 31.42 99 ASN C N 1
ATOM 5730 C CA . ASN C 1 99 ? 20.452 9.372 251.625 1.00 24.84 99 ASN C CA 1
ATOM 5731 C C . ASN C 1 99 ? 20.291 9.249 250.122 1.00 28.04 99 ASN C C 1
ATOM 5732 O O . ASN C 1 99 ? 19.197 9.072 249.618 1.00 28.04 99 ASN C O 1
ATOM 5737 N N . ARG C 1 100 ? 21.407 9.336 249.419 1.00 30.24 100 ARG C N 1
ATOM 5738 C CA . ARG C 1 100 ? 21.430 9.339 247.964 1.00 29.31 100 ARG C CA 1
ATOM 5739 C C . ARG C 1 100 ? 20.701 8.172 247.323 1.00 29.20 100 ARG C C 1
ATOM 5740 O O . ARG C 1 100 ? 19.978 8.342 246.358 1.00 32.85 100 ARG C O 1
ATOM 5748 N N . GLY C 1 101 ? 20.843 6.990 247.893 1.00 27.01 101 GLY C N 1
ATOM 5749 C CA . GLY C 1 101 ? 20.229 5.828 247.298 1.00 22.73 101 GLY C CA 1
ATOM 5750 C C . GLY C 1 101 ? 18.725 5.837 247.274 1.00 28.82 101 GLY C C 1
ATOM 5751 O O . GLY C 1 101 ? 18.141 5.324 246.329 1.00 37.79 101 GLY C O 1
ATOM 5752 N N . THR C 1 102 ? 18.089 6.503 248.234 1.00 31.29 102 THR C N 1
ATOM 5753 C CA . THR C 1 102 ? 16.637 6.407 248.388 1.00 28.46 102 THR C CA 1
ATOM 5754 C C . THR C 1 102 ? 15.881 7.732 248.486 1.00 27.85 102 THR C C 1
ATOM 5755 O O . THR C 1 102 ? 14.662 7.721 248.636 1.00 27.59 102 THR C O 1
ATOM 5759 N N . ALA C 1 103 ? 16.593 8.855 248.448 1.00 25.78 103 ALA C N 1
ATOM 5760 C CA . ALA C 1 103 ? 15.979 10.160 248.653 1.00 24.89 103 ALA C CA 1
ATOM 5761 C C . ALA C 1 103 ? 14.765 10.391 247.739 1.00 31.42 103 ALA C C 1
ATOM 5762 O O . ALA C 1 103 ? 13.721 10.865 248.179 1.00 36.94 103 ALA C O 1
ATOM 5764 N N . TRP C 1 104 ? 14.910 10.078 246.456 1.00 33.75 104 TRP C N 1
ATOM 5765 C CA . TRP C 1 104 ? 13.811 10.190 245.489 1.00 34.61 104 TRP C CA 1
ATOM 5766 C C . TRP C 1 104 ? 12.655 9.185 245.725 1.00 34.95 104 TRP C C 1
ATOM 5767 O O . TRP C 1 104 ? 11.661 9.210 245.006 1.00 38.19 104 TRP C O 1
ATOM 5778 N N . LEU C 1 105 ? 12.712 8.387 246.786 1.00 31.43 105 LEU C N 1
ATOM 5779 C CA . LEU C 1 105 ? 11.635 7.433 247.044 1.00 27.13 105 LEU C CA 1
ATOM 5780 C C . LEU C 1 105 ? 10.831 7.756 248.283 1.00 32.44 105 LEU C C 1
ATOM 5781 O O . LEU C 1 105 ? 9.727 7.233 248.459 1.00 29.19 105 LEU C O 1
ATOM 5786 N N . ALA C 1 106 ? 11.395 8.612 249.138 1.00 31.99 106 ALA C N 1
ATOM 5787 C CA . ALA C 1 106 ? 10.805 8.939 250.436 1.00 32.67 106 ALA C CA 1
ATOM 5788 C C . ALA C 1 106 ? 9.375 9.436 250.333 1.00 29.40 106 ALA C C 1
ATOM 5789 O O . ALA C 1 106 ? 8.492 9.009 251.067 1.00 32.64 106 ALA C O 1
ATOM 5791 N N . GLN C 1 107 ? 9.170 10.325 249.379 1.00 28.47 107 GLN C N 1
ATOM 5792 C CA . GLN C 1 107 ? 7.866 10.857 249.019 1.00 32.98 107 GLN C CA 1
ATOM 5793 C C . GLN C 1 107 ? 6.798 9.733 248.885 1.00 31.23 107 GLN C C 1
ATOM 5794 O O . GLN C 1 107 ? 5.637 9.938 249.208 1.00 32.05 107 GLN C O 1
ATOM 5800 N N . PHE C 1 108 ? 7.204 8.559 248.407 1.00 34.08 108 PHE C N 1
ATOM 5801 C CA . PHE C 1 108 ? 6.292 7.475 248.039 1.00 29.67 108 PHE C CA 1
ATOM 5802 C C . PHE C 1 108 ? 5.874 6.600 249.218 1.00 32.89 108 PHE C C 1
ATOM 5803 O O . PHE C 1 108 ? 4.906 5.853 249.119 1.00 33.93 108 PHE C O 1
ATOM 5811 N N . VAL C 1 109 ? 6.654 6.616 250.300 1.00 33.92 109 VAL C N 1
ATOM 5812 C CA . VAL C 1 109 ? 6.516 5.591 251.346 1.00 29.44 109 VAL C CA 1
ATOM 5813 C C . VAL C 1 109 ? 5.163 5.646 252.040 1.00 28.82 109 VAL C C 1
ATOM 5814 O O . VAL C 1 109 ? 4.450 4.652 252.075 1.00 29.82 109 VAL C O 1
ATOM 5818 N N . LEU C 1 110 ? 4.868 6.770 252.689 1.00 30.89 110 LEU C N 1
ATOM 5819 C CA . LEU C 1 110 ? 3.577 6.973 253.361 1.00 33.41 110 LEU C CA 1
ATOM 5820 C C . LEU C 1 110 ? 2.328 6.796 252.437 1.00 31.96 110 LEU C C 1
ATOM 5821 O O . LEU C 1 110 ? 1.344 6.171 252.827 1.00 35.87 110 LEU C O 1
ATOM 5826 N N . PRO C 1 111 ? 2.366 7.320 251.205 1.00 31.86 111 PRO C N 1
ATOM 5827 C CA . PRO C 1 111 ? 1.173 7.081 250.376 1.00 31.88 111 PRO C CA 1
ATOM 5828 C C . PRO C 1 111 ? 0.983 5.599 250.087 1.00 35.99 111 PRO C C 1
ATOM 5829 O O . PRO C 1 111 ? -0.164 5.138 250.076 1.00 38.40 111 PRO C O 1
ATOM 5833 N N . ALA C 1 112 ? 2.069 4.899 249.770 1.00 33.13 112 ALA C N 1
ATOM 5834 C CA . ALA C 1 112 ? 2.082 3.442 249.655 1.00 30.97 112 ALA C CA 1
ATOM 5835 C C . ALA C 1 112 ? 1.570 2.687 250.902 1.00 29.46 112 ALA C C 1
ATOM 5836 O O . ALA C 1 112 ? 0.785 1.757 250.799 1.00 36.33 112 ALA C O 1
ATOM 5838 N N . MET C 1 113 ? 2.074 3.045 252.073 1.00 35.45 113 MET C N 1
ATOM 5839 C CA . MET C 1 113 ? 1.621 2.465 253.344 1.00 34.93 113 MET C CA 1
ATOM 5840 C C . MET C 1 113 ? 0.137 2.621 253.567 1.00 38.64 113 MET C C 1
ATOM 5841 O O . MET C 1 113 ? -0.567 1.723 254.030 1.00 35.30 113 MET C O 1
ATOM 5846 N N . ARG C 1 114 ? -0.323 3.803 253.224 1.00 39.73 114 ARG C N 1
ATOM 5847 C CA . ARG C 1 114 ? -1.711 4.145 253.346 1.00 42.37 114 ARG C CA 1
ATOM 5848 C C . ARG C 1 114 ? -2.617 3.354 252.405 1.00 44.17 114 ARG C C 1
ATOM 5849 O O . ARG C 1 114 ? -3.639 2.782 252.842 1.00 44.57 114 ARG C O 1
ATOM 5857 N N . ASN C 1 115 ? -2.245 3.294 251.129 1.00 39.24 115 ASN C N 1
ATOM 5858 C CA . ASN C 1 115 ? -3.062 2.550 250.178 1.00 40.05 115 ASN C CA 1
ATOM 5859 C C . ASN C 1 115 ? -3.134 1.077 250.561 1.00 38.88 115 ASN C C 1
ATOM 5860 O O . ASN C 1 115 ? -4.216 0.497 250.579 1.00 42.81 115 ASN C O 1
ATOM 5865 N N . ILE C 1 116 ? -1.982 0.493 250.906 1.00 39.98 116 ILE C N 1
ATOM 5866 C CA . ILE C 1 116 ? -1.904 -0.913 251.328 1.00 39.38 116 ILE C CA 1
ATOM 5867 C C . ILE C 1 116 ? -2.752 -1.106 252.567 1.00 42.66 116 ILE C C 1
ATOM 5868 O O . ILE C 1 116 ? -3.478 -2.101 252.697 1.00 46.08 116 ILE C O 1
ATOM 5873 N N . HIS C 1 117 ? -2.591 -0.214 253.528 1.00 40.50 117 HIS C N 1
ATOM 5874 C CA . HIS C 1 117 ? -3.399 -0.318 254.720 1.00 46.67 117 HIS C CA 1
ATOM 5875 C C . HIS C 1 117 ? -4.894 -0.205 254.370 1.00 47.55 117 HIS C C 1
ATOM 5876 O O . HIS C 1 117 ? -5.712 -0.950 254.921 1.00 48.92 117 HIS C O 1
ATOM 5883 N N . ASP C 1 118 ? -5.248 0.659 253.418 1.00 44.19 118 ASP C N 1
ATOM 5884 C CA . ASP C 1 118 ? -6.663 0.831 253.055 1.00 44.11 118 ASP C CA 1
ATOM 5885 C C . ASP C 1 118 ? -7.204 -0.469 252.510 1.00 44.55 118 ASP C C 1
ATOM 5886 O O . ASP C 1 118 ? -8.249 -0.952 252.951 1.00 47.53 118 ASP C O 1
ATOM 5891 N N . ALA C 1 119 ? -6.442 -1.069 251.604 1.00 42.27 119 ALA C N 1
ATOM 5892 C CA . ALA C 1 119 ? -6.809 -2.347 251.022 1.00 44.45 119 ALA C CA 1
ATOM 5893 C C . ALA C 1 119 ? -6.891 -3.432 252.091 1.00 43.47 119 ALA C C 1
ATOM 5894 O O . ALA C 1 119 ? -7.881 -4.163 252.163 1.00 48.10 119 ALA C O 1
ATOM 5896 N N . ILE C 1 120 ? -5.881 -3.516 252.943 1.00 43.93 120 ILE C N 1
ATOM 5897 C CA . ILE C 1 120 ? -5.919 -4.446 254.076 1.00 46.76 120 ILE C CA 1
ATOM 5898 C C . ILE C 1 120 ? -7.192 -4.265 254.912 1.00 50.26 120 ILE C C 1
ATOM 5899 O O . ILE C 1 120 ? -7.844 -5.260 255.259 1.00 51.68 120 ILE C O 1
ATOM 5904 N N . ARG C 1 121 ? -7.586 -3.016 255.183 1.00 47.72 121 ARG C N 1
ATOM 5905 C CA . ARG C 1 121 ? -8.767 -2.767 256.019 1.00 50.06 121 ARG C CA 1
ATOM 5906 C C . ARG C 1 121 ? -10.075 -3.178 255.364 1.00 53.03 121 ARG C C 1
ATOM 5907 O O . ARG C 1 121 ? -10.921 -3.825 256.002 1.00 51.78 121 ARG C O 1
ATOM 5915 N N . SER C 1 122 ? -10.172 -2.921 254.068 1.00 50.05 122 SER C N 1
ATOM 5916 C CA . SER C 1 122 ? -11.300 -3.361 253.277 1.00 50.34 122 SER C CA 1
ATOM 5917 C C . SER C 1 122 ? -11.553 -4.869 253.438 1.00 52.73 122 SER C C 1
ATOM 5918 O O . SER C 1 122 ? -12.705 -5.310 253.375 1.00 54.63 122 SER C O 1
ATOM 5921 N N . ALA C 1 123 ? -10.509 -5.675 253.637 1.00 53.57 123 ALA C N 1
ATOM 5922 C CA . ALA C 1 123 ? -10.752 -7.108 253.812 1.00 51.13 123 ALA C CA 1
ATOM 5923 C C . ALA C 1 123 ? -11.021 -7.427 255.280 1.00 49.76 123 ALA C C 1
ATOM 5924 O O . ALA C 1 123 ? -11.404 -8.549 255.646 1.00 49.25 123 ALA C O 1
ATOM 5926 N N . GLY C 1 124 ? -10.880 -6.404 256.115 1.00 52.26 124 GLY C N 1
ATOM 5927 C CA . GLY C 1 124 ? -11.103 -6.548 257.542 1.00 51.56 124 GLY C CA 1
ATOM 5928 C C . GLY C 1 124 ? -9.976 -7.352 258.189 1.00 55.90 124 GLY C C 1
ATOM 5929 O O . GLY C 1 124 ? -10.210 -8.083 259.174 1.00 59.24 124 GLY C O 1
ATOM 5930 N N . LEU C 1 125 ? -8.743 -7.187 257.692 1.00 54.56 125 LEU C N 1
ATOM 5931 C CA . LEU C 1 125 ? -7.611 -7.976 258.193 1.00 55.06 125 LEU C CA 1
ATOM 5932 C C . LEU C 1 125 ? -6.623 -7.073 258.927 1.00 57.61 125 LEU C C 1
ATOM 5933 O O . LEU C 1 125 ? -5.459 -7.444 259.164 1.00 59.68 125 LEU C O 1
ATOM 5938 N N . GLN C 1 126 ? -7.113 -5.899 259.317 1.00 58.84 126 GLN C N 1
ATOM 5939 C CA . GLN C 1 126 ? -6.274 -4.838 259.862 1.00 56.32 126 GLN C CA 1
ATOM 5940 C C . GLN C 1 126 ? -5.857 -5.139 261.304 1.00 59.59 126 GLN C C 1
ATOM 5941 O O . GLN C 1 126 ? -4.818 -4.643 261.797 1.00 59.35 126 GLN C O 1
ATOM 5947 N N . ASP C 1 127 ? -6.594 -6.046 261.938 1.00 58.64 127 ASP C N 1
ATOM 5948 C CA . ASP C 1 127 ? -6.281 -6.408 263.320 1.00 59.61 127 ASP C CA 1
ATOM 5949 C C . ASP C 1 127 ? -5.328 -7.596 263.428 1.00 60.93 127 ASP C C 1
ATOM 5950 O O . ASP C 1 127 ? -4.742 -7.856 264.498 1.00 61.87 127 ASP C O 1
ATOM 5955 N N . GLN C 1 128 ? -5.100 -8.238 262.292 1.00 56.52 128 GLN C N 1
ATOM 5956 C CA . GLN C 1 128 ? -4.168 -9.354 262.193 1.00 55.58 128 GLN C CA 1
ATOM 5957 C C . GLN C 1 128 ? -2.837 -8.927 261.575 1.00 52.83 128 GLN C C 1
ATOM 5958 O O . GLN C 1 128 ? -1.790 -9.298 262.099 1.00 57.88 128 GLN C O 1
ATOM 5964 N N . ILE C 1 129 ? -2.889 -8.182 260.461 1.00 51.11 129 ILE C N 1
ATOM 5965 C CA . ILE C 1 129 ? -1.743 -7.790 259.636 1.00 42.91 129 ILE C CA 1
ATOM 5966 C C . ILE C 1 129 ? -1.445 -6.284 259.789 1.00 47.36 129 ILE C C 1
ATOM 5967 O O . ILE C 1 129 ? -2.209 -5.445 259.311 1.00 50.18 129 ILE C O 1
ATOM 5972 N N . LYS C 1 130 ? -0.362 -5.947 260.483 1.00 43.02 130 LYS C N 1
ATOM 5973 C CA . LYS C 1 130 ? -0.009 -4.567 260.809 1.00 38.68 130 LYS C CA 1
ATOM 5974 C C . LYS C 1 130 ? 0.893 -3.950 259.731 1.00 41.22 130 LYS C C 1
ATOM 5975 O O . LYS C 1 130 ? 2.008 -4.429 259.498 1.00 45.57 130 LYS C O 1
ATOM 5981 N N . VAL C 1 131 ? 0.433 -2.901 259.064 1.00 36.56 131 VAL C N 1
ATOM 5982 C CA . VAL C 1 131 ? 1.263 -2.263 258.043 1.00 37.30 131 VAL C CA 1
ATOM 5983 C C . VAL C 1 131 ? 2.311 -1.315 258.638 1.00 36.95 131 VAL C C 1
ATOM 5984 O O . VAL C 1 131 ? 1.994 -0.459 259.452 1.00 40.15 131 VAL C O 1
ATOM 5988 N N . SER C 1 132 ? 3.551 -1.425 258.189 1.00 35.19 132 SER C N 1
ATOM 5989 C CA . SER C 1 132 ? 4.592 -0.556 258.703 1.00 32.00 132 SER C CA 1
ATOM 5990 C C . SER C 1 132 ? 5.677 -0.398 257.655 1.00 30.02 132 SER C C 1
ATOM 5991 O O . SER C 1 132 ? 5.486 -0.767 256.499 1.00 31.96 132 SER C O 1
ATOM 5994 N N . THR C 1 133 ? 6.794 0.187 258.072 1.00 30.90 133 THR C N 1
ATOM 5995 C CA . THR C 1 133 ? 7.996 0.327 257.261 1.00 27.77 133 THR C CA 1
ATOM 5996 C C . THR C 1 133 ? 9.235 0.119 258.130 1.00 30.57 133 THR C C 1
ATOM 5997 O O . THR C 1 133 ? 9.220 0.377 259.322 1.00 30.05 133 THR C O 1
ATOM 6001 N N . ALA C 1 134 ? 10.314 -0.338 257.502 1.00 34.64 134 ALA C N 1
ATOM 6002 C CA . ALA C 1 134 ? 11.567 -0.672 258.170 1.00 27.73 134 ALA C CA 1
ATOM 6003 C C . ALA C 1 134 ? 12.621 0.392 257.923 1.00 29.26 134 ALA C C 1
ATOM 6004 O O . ALA C 1 134 ? 12.951 0.660 256.766 1.00 32.70 134 ALA C O 1
ATOM 6006 N N . ILE C 1 135 ? 13.080 1.057 258.987 1.00 23.62 135 ILE C N 1
ATOM 6007 C CA . ILE C 1 135 ? 14.092 2.102 258.860 1.00 24.61 135 ILE C CA 1
ATOM 6008 C C . ILE C 1 135 ? 15.519 1.575 259.188 1.00 28.47 135 ILE C C 1
ATOM 6009 O O . ILE C 1 135 ? 15.661 0.501 259.785 1.00 23.63 135 ILE C O 1
ATOM 6014 N N . ASP C 1 136 ? 16.561 2.341 258.827 1.00 25.85 136 ASP C N 1
ATOM 6015 C CA . ASP C 1 136 ? 17.872 2.169 259.450 1.00 24.48 136 ASP C CA 1
ATOM 6016 C C . ASP C 1 136 ? 18.071 3.363 260.382 1.00 24.44 136 ASP C C 1
ATOM 6017 O O . ASP C 1 136 ? 17.230 4.262 260.425 1.00 24.64 136 ASP C O 1
ATOM 6022 N N . LEU C 1 137 ? 19.162 3.363 261.140 1.00 23.82 137 LEU C N 1
ATOM 6023 C CA . LEU C 1 137 ? 19.361 4.405 262.129 1.00 23.00 137 LEU C CA 1
ATOM 6024 C C . LEU C 1 137 ? 20.198 5.557 261.615 1.00 22.75 137 LEU C C 1
ATOM 6025 O O . LEU C 1 137 ? 20.690 6.349 262.396 1.00 26.10 137 LEU C O 1
ATOM 6030 N N . THR C 1 138 ? 20.377 5.650 260.304 1.00 25.02 138 THR C N 1
ATOM 6031 C CA . THR C 1 138 ? 20.959 6.856 259.732 1.00 25.76 138 THR C CA 1
ATOM 6032 C C . THR C 1 138 ? 19.992 8.015 259.996 1.00 25.60 138 THR C C 1
ATOM 6033 O O . THR C 1 138 ? 20.399 9.171 259.989 1.00 26.92 138 THR C O 1
ATOM 6037 N N . LEU C 1 139 ? 18.709 7.697 260.189 1.00 25.09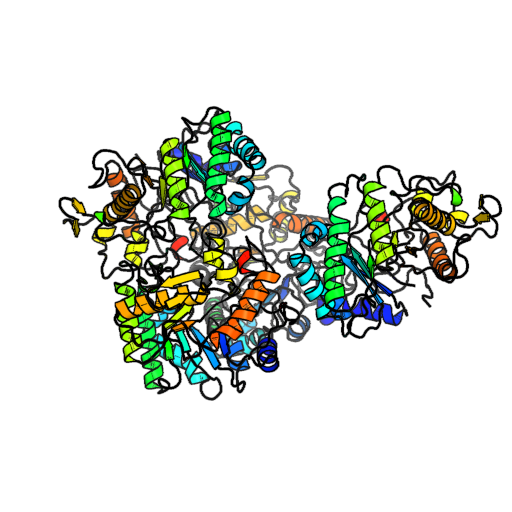 139 LEU C N 1
ATOM 6038 C CA . LEU C 1 139 ? 17.714 8.713 260.503 1.00 25.94 139 LEU C CA 1
ATOM 6039 C C . LEU C 1 139 ? 17.934 9.265 261.921 1.00 26.63 139 LEU C C 1
ATOM 6040 O O . LEU C 1 139 ? 17.548 10.405 262.224 1.00 27.43 139 LEU C O 1
ATOM 6045 N N . VAL C 1 140 ? 18.543 8.465 262.788 1.00 23.46 140 VAL C N 1
ATOM 6046 C CA . VAL C 1 140 ? 18.880 8.956 264.124 1.00 24.30 140 VAL C CA 1
ATOM 6047 C C . VAL C 1 140 ? 20.152 9.759 263.990 1.00 26.47 140 VAL C C 1
ATOM 6048 O O . VAL C 1 140 ? 21.181 9.245 263.532 1.00 33.64 140 VAL C O 1
ATOM 6052 N N . GLY C 1 141 ? 20.069 11.033 264.353 1.00 26.34 141 GLY C N 1
ATOM 6053 C CA . GLY C 1 141 ? 21.197 11.932 264.224 1.00 28.03 141 GLY C CA 1
ATOM 6054 C C . GLY C 1 141 ? 22.121 11.965 265.429 1.00 31.95 141 GLY C C 1
ATOM 6055 O O . GLY C 1 141 ? 23.308 12.224 265.275 1.00 35.17 141 GLY C O 1
ATOM 6056 N N . ASN C 1 142 ? 21.568 11.705 266.615 1.00 32.25 142 ASN C N 1
ATOM 6057 C CA . ASN C 1 142 ? 22.310 11.675 267.874 1.00 30.80 142 ASN C CA 1
ATOM 6058 C C . ASN C 1 142 ? 21.889 10.538 268.831 1.00 27.99 142 ASN C C 1
ATOM 6059 O O . ASN C 1 142 ? 20.714 10.282 268.984 1.00 29.87 142 ASN C O 1
ATOM 6064 N N . SER C 1 143 ? 22.842 9.870 269.478 1.00 28.13 143 SER C N 1
ATOM 6065 C CA . SER C 1 143 ? 22.546 8.669 270.277 1.00 30.12 143 SER C CA 1
ATOM 6066 C C . SER C 1 143 ? 23.410 8.527 271.523 1.00 26.79 143 SER C C 1
ATOM 6067 O O . SER C 1 143 ? 23.365 7.508 272.214 1.00 27.29 143 SER C O 1
ATOM 6070 N N . TYR C 1 144 ? 24.183 9.555 271.823 1.00 27.17 144 TYR C N 1
ATOM 6071 C CA . TYR C 1 144 ? 24.967 9.519 273.023 1.00 27.44 144 TYR C CA 1
ATOM 6072 C C . TYR C 1 144 ? 24.793 10.694 273.941 1.00 29.66 144 TYR C C 1
ATOM 6073 O O . TYR C 1 144 ? 25.124 11.822 273.621 1.00 31.32 144 TYR C O 1
ATOM 6082 N N . PRO C 1 145 ? 24.331 10.397 275.146 1.00 29.81 145 PRO C N 1
ATOM 6083 C CA . PRO C 1 145 ? 23.939 9.085 275.683 1.00 25.04 145 PRO C CA 1
ATOM 6084 C C . PRO C 1 145 ? 22.522 8.772 275.204 1.00 27.91 145 PRO C C 1
ATOM 6085 O O . PRO C 1 145 ? 21.910 9.693 274.677 1.00 32.45 145 PRO C O 1
ATOM 6089 N N . PRO C 1 146 ? 22.051 7.511 275.269 1.00 27.35 146 PRO C N 1
ATOM 6090 C CA . PRO C 1 146 ? 20.774 7.116 274.643 1.00 26.51 146 PRO C CA 1
ATOM 6091 C C . PRO C 1 146 ? 19.587 8.039 274.960 1.00 31.03 146 PRO C C 1
ATOM 6092 O O . PRO C 1 146 ? 18.711 8.210 274.094 1.00 30.36 146 PRO C O 1
ATOM 6096 N N . SER C 1 147 ? 19.544 8.600 276.168 1.00 27.65 147 SER C N 1
ATOM 6097 C CA . SER C 1 147 ? 18.482 9.528 276.559 1.00 26.62 147 SER C CA 1
ATOM 6098 C C . SER C 1 147 ? 18.471 10.784 275.689 1.00 31.32 147 SER C C 1
ATOM 6099 O O . SER C 1 147 ? 17.431 11.453 275.555 1.00 35.62 147 SER C O 1
ATOM 6102 N N . ALA C 1 148 ? 19.622 11.107 275.103 1.00 26.35 148 ALA C N 1
ATOM 6103 C CA . ALA C 1 148 ? 19.734 12.258 274.216 1.00 26.60 148 ALA C CA 1
ATOM 6104 C C . ALA C 1 148 ? 19.347 11.929 272.762 1.00 30.62 148 ALA C C 1
ATOM 6105 O O . ALA C 1 148 ? 19.506 12.768 271.871 1.00 29.14 148 ALA C O 1
ATOM 6107 N N . GLY C 1 149 ? 18.899 10.698 272.530 1.00 26.36 149 GLY C N 1
ATOM 6108 C CA . GLY C 1 149 ? 18.510 10.257 271.202 1.00 26.49 149 GLY C CA 1
ATOM 6109 C C . GLY C 1 149 ? 17.498 11.132 270.461 1.00 27.54 149 GLY C C 1
ATOM 6110 O O . GLY C 1 149 ? 16.424 11.419 270.965 1.00 33.68 149 GLY C O 1
ATOM 6111 N N . ALA C 1 150 ? 17.821 11.538 269.252 1.00 28.20 150 ALA C N 1
ATOM 6112 C CA . ALA C 1 150 ? 16.939 12.428 268.501 1.00 29.07 150 ALA C CA 1
ATOM 6113 C C . ALA C 1 150 ? 17.087 12.217 266.987 1.00 25.10 150 ALA C C 1
ATOM 6114 O O . ALA C 1 150 ? 18.184 11.991 266.496 1.00 27.06 150 ALA C O 1
ATOM 6116 N N . PHE C 1 151 ? 16.000 12.315 266.245 1.00 25.01 151 PHE C N 1
ATOM 6117 C CA . PHE C 1 151 ? 16.076 12.188 264.782 1.00 27.28 151 PHE C CA 1
ATOM 6118 C C . PHE C 1 151 ? 16.760 13.423 264.177 1.00 27.69 151 PHE C C 1
ATOM 6119 O O . PHE C 1 151 ? 16.739 14.502 264.752 1.00 29.54 151 PHE C O 1
ATOM 6127 N N . ARG C 1 152 ? 17.446 13.237 263.053 1.00 27.45 152 ARG C N 1
ATOM 6128 C CA . ARG C 1 152 ? 18.035 14.354 262.313 1.00 24.44 152 ARG C CA 1
ATOM 6129 C C . ARG C 1 152 ? 16.935 15.343 261.949 1.00 29.08 152 ARG C C 1
ATOM 6130 O O . ARG C 1 152 ? 15.832 14.927 261.537 1.00 27.60 152 ARG C O 1
ATOM 6138 N N . ASP C 1 153 ? 17.158 16.631 262.173 1.00 28.69 153 ASP C N 1
ATOM 6139 C CA . ASP C 1 153 ? 16.115 17.575 261.787 1.00 30.74 153 ASP C CA 1
ATOM 6140 C C . ASP C 1 153 ? 15.656 17.435 260.334 1.00 29.01 153 ASP C C 1
ATOM 6141 O O . ASP C 1 153 ? 14.460 17.492 260.056 1.00 29.75 153 ASP C O 1
ATOM 6146 N N . ASP C 1 154 ? 16.594 17.224 259.421 1.00 21.99 154 ASP C N 1
ATOM 6147 C CA . ASP C 1 154 ? 16.223 17.140 258.013 1.00 30.96 154 ASP C CA 1
ATOM 6148 C C . ASP C 1 154 ? 15.449 15.866 257.610 1.00 29.05 154 ASP C C 1
ATOM 6149 O O . ASP C 1 154 ? 15.152 15.695 256.450 1.00 31.84 154 ASP C O 1
ATOM 6154 N N . VAL C 1 155 ? 15.084 15.005 258.548 1.00 26.86 155 VAL C N 1
ATOM 6155 C CA . VAL C 1 155 ? 14.227 13.882 258.192 1.00 27.25 155 VAL C CA 1
ATOM 6156 C C . VAL C 1 155 ? 12.871 13.925 258.899 1.00 27.38 155 VAL C C 1
ATOM 6157 O O . VAL C 1 155 ? 12.028 13.049 258.711 1.00 30.59 155 VAL C O 1
ATOM 6161 N N . ARG C 1 156 ? 12.677 14.932 259.737 1.00 27.64 156 ARG C N 1
ATOM 6162 C CA . ARG C 1 156 ? 11.426 15.095 260.471 1.00 29.52 156 ARG C CA 1
ATOM 6163 C C . ARG C 1 156 ? 10.184 15.264 259.556 1.00 27.32 156 ARG C C 1
ATOM 6164 O O . ARG C 1 156 ? 9.155 14.668 259.840 1.00 27.85 156 ARG C O 1
ATOM 6172 N N . SER C 1 157 ? 10.295 15.995 258.437 1.00 26.21 157 SER C N 1
ATOM 6173 C CA . SER C 1 157 ? 9.120 16.198 257.545 1.00 30.34 157 SER C CA 1
ATOM 6174 C C . SER C 1 157 ? 8.629 14.888 256.975 1.00 29.69 157 SER C C 1
ATOM 6175 O O . SER C 1 157 ? 7.439 14.688 256.746 1.00 32.34 157 SER C O 1
ATOM 6178 N N . TYR C 1 158 ? 9.585 14.014 256.720 1.00 30.34 158 TYR C N 1
ATOM 6179 C CA . TYR C 1 158 ? 9.331 12.671 256.259 1.00 29.67 158 TYR C CA 1
ATOM 6180 C C . TYR C 1 158 ? 8.801 11.801 257.392 1.00 29.34 158 TYR C C 1
ATOM 6181 O O . TYR C 1 158 ? 7.706 11.248 257.319 1.00 28.00 158 TYR C O 1
ATOM 6190 N N . LEU C 1 159 ? 9.601 11.701 258.453 1.00 30.27 159 LEU C N 1
ATOM 6191 C CA . LEU C 1 159 ? 9.307 10.799 259.559 1.00 30.84 159 LEU C CA 1
ATOM 6192 C C . LEU C 1 159 ? 8.064 11.161 260.374 1.00 30.54 159 LEU C C 1
ATOM 6193 O O . LEU C 1 159 ? 7.284 10.269 260.730 1.00 30.84 159 LEU C O 1
ATOM 6198 N N . ASN C 1 160 ? 7.840 12.454 260.615 1.00 30.62 160 ASN C N 1
ATOM 6199 C CA . ASN C 1 160 ? 6.739 12.875 261.498 1.00 35.13 160 ASN C CA 1
ATOM 6200 C C . ASN C 1 160 ? 5.368 12.279 261.101 1.00 32.11 160 ASN C C 1
ATOM 6201 O O . ASN C 1 160 ? 4.733 11.612 261.930 1.00 34.92 160 ASN C O 1
ATOM 6206 N N . PRO C 1 161 ? 4.915 12.483 259.854 1.00 25.63 161 PRO C N 1
ATOM 6207 C CA . PRO C 1 161 ? 3.581 11.940 259.570 1.00 28.73 161 PRO C CA 1
ATOM 6208 C C . PRO C 1 161 ? 3.543 10.424 259.504 1.00 33.62 161 PRO C C 1
ATOM 6209 O O . PRO C 1 161 ? 2.475 9.836 259.689 1.00 39.33 161 PRO C O 1
ATOM 6213 N N . ILE C 1 162 ? 4.692 9.790 259.288 1.00 31.76 162 ILE C N 1
ATOM 6214 C CA . ILE C 1 162 ? 4.724 8.338 259.240 1.00 31.36 162 ILE C CA 1
ATOM 6215 C C . ILE C 1 162 ? 4.511 7.788 260.647 1.00 33.63 162 ILE C C 1
ATOM 6216 O O . ILE C 1 162 ? 3.751 6.840 260.855 1.00 34.66 162 ILE C O 1
ATOM 6221 N N . ILE C 1 163 ? 5.235 8.367 261.597 1.00 32.10 163 ILE C N 1
ATOM 6222 C CA . ILE C 1 163 ? 5.014 8.167 263.031 1.00 35.41 163 ILE C CA 1
ATOM 6223 C C . ILE C 1 163 ? 3.570 8.395 263.449 1.00 37.75 163 ILE C C 1
ATOM 6224 O O . ILE C 1 163 ? 2.969 7.538 264.101 1.00 40.07 163 ILE C O 1
ATOM 6229 N N . ARG C 1 164 ? 3.014 9.555 263.096 1.00 39.09 164 ARG C N 1
ATOM 6230 C CA . ARG C 1 164 ? 1.616 9.830 263.437 1.00 41.83 164 ARG C CA 1
ATOM 6231 C C . ARG C 1 164 ? 0.716 8.719 262.908 1.00 42.34 164 ARG C C 1
ATOM 6232 O O . ARG C 1 164 ? 0.028 8.057 263.687 1.00 46.12 164 ARG C O 1
ATOM 6240 N N . PHE C 1 165 ? 0.832 8.443 261.609 1.00 39.59 165 PHE C N 1
ATOM 6241 C CA . PHE C 1 165 ? 0.139 7.344 260.952 1.00 35.24 165 PHE C CA 1
ATOM 6242 C C . PHE C 1 165 ? 0.258 6.009 261.660 1.00 41.10 165 PHE C C 1
ATOM 6243 O O . PHE C 1 165 ? -0.751 5.365 261.938 1.00 45.00 165 PHE C O 1
ATOM 6251 N N . LEU C 1 166 ? 1.480 5.609 261.999 1.00 40.94 166 LEU C N 1
ATOM 6252 C CA . LEU C 1 166 ? 1.683 4.326 262.650 1.00 38.03 166 LEU C CA 1
ATOM 6253 C C . LEU C 1 166 ? 0.943 4.293 263.961 1.00 42.86 166 LEU C C 1
ATOM 6254 O O . LEU C 1 166 ? 0.316 3.288 264.310 1.00 46.75 166 LEU C O 1
ATOM 6259 N N . SER C 1 167 ? 0.962 5.418 264.663 1.00 39.62 167 SER C N 1
ATOM 6260 C CA . SER C 1 167 ? 0.280 5.501 265.944 1.00 43.73 167 SER C CA 1
ATOM 6261 C C . SER C 1 167 ? -1.224 5.274 265.763 1.00 47.94 167 SER C C 1
ATOM 6262 O O . SER C 1 167 ? -1.848 4.590 266.570 1.00 49.00 167 SER C O 1
ATOM 6265 N N . SER C 1 168 ? -1.792 5.790 264.674 1.00 46.04 168 SER C N 1
ATOM 6266 C CA . SER C 1 168 ? -3.230 5.757 264.507 1.00 45.42 168 SER C CA 1
ATOM 6267 C C . SER C 1 168 ? -3.719 4.368 264.201 1.00 51.27 168 SER C C 1
ATOM 6268 O O . SER C 1 168 ? -4.861 4.031 264.541 1.00 60.72 168 SER C O 1
ATOM 6271 N N . ILE C 1 169 ? -2.862 3.542 263.606 1.00 44.96 169 ILE C N 1
ATOM 6272 C CA . ILE C 1 169 ? -3.266 2.180 263.286 1.00 41.38 169 ILE C CA 1
ATOM 6273 C C . ILE C 1 169 ? -2.670 1.162 264.238 1.00 39.42 169 ILE C C 1
ATOM 6274 O O . ILE C 1 169 ? -2.831 -0.044 264.051 1.00 42.66 169 ILE C O 1
ATOM 6279 N N . ARG C 1 170 ? -1.941 1.658 265.228 1.00 42.57 170 ARG C N 1
ATOM 6280 C CA . ARG C 1 170 ? -1.293 0.798 266.220 1.00 42.11 170 ARG C CA 1
ATOM 6281 C C . ARG C 1 170 ? -0.368 -0.216 265.565 1.00 42.70 170 ARG C C 1
ATOM 6282 O O . ARG C 1 170 ? -0.414 -1.412 265.891 1.00 41.67 170 ARG C O 1
ATOM 6284 N N . SER C 1 171 ? 0.471 0.261 264.649 1.00 37.74 171 SER C N 1
ATOM 6285 C CA . SER C 1 171 ? 1.527 -0.563 264.077 1.00 36.90 171 SER C CA 1
ATOM 6286 C C . SER C 1 171 ? 2.813 -0.255 264.790 1.00 35.76 171 SER C C 1
ATOM 6287 O O . SER C 1 171 ? 3.014 0.863 265.264 1.00 33.98 171 SER C O 1
ATOM 6290 N N . PRO C 1 172 ? 3.684 -1.259 264.896 1.00 35.04 172 PRO C N 1
ATOM 6291 C CA . PRO C 1 172 ? 5.007 -0.917 265.418 1.00 38.31 172 PRO C CA 1
ATOM 6292 C C . PRO C 1 172 ? 5.845 -0.251 264.336 1.00 34.55 172 PRO C C 1
ATOM 6293 O O . PRO C 1 172 ? 5.428 -0.248 263.194 1.00 35.89 172 PRO C O 1
ATOM 6297 N N . LEU C 1 173 ? 7.007 0.281 264.693 1.00 33.17 173 LEU C N 1
ATOM 6298 C CA . LEU C 1 173 ? 7.971 0.750 263.721 1.00 29.87 173 LEU C CA 1
ATOM 6299 C C . LEU C 1 173 ? 8.954 -0.388 263.585 1.00 32.57 173 LEU C C 1
ATOM 6300 O O . LEU C 1 173 ? 9.327 -0.998 264.581 1.00 28.25 173 LEU C O 1
ATOM 6305 N N . LEU C 1 174 ? 9.334 -0.712 262.360 1.00 31.83 174 LEU C N 1
ATOM 6306 C CA . LEU C 1 174 ? 10.346 -1.722 262.141 1.00 29.23 174 LEU C CA 1
ATOM 6307 C C . LEU C 1 174 ? 11.725 -1.024 262.030 1.00 31.48 174 LEU C C 1
ATOM 6308 O O . LEU C 1 174 ? 11.835 0.021 261.392 1.00 30.78 174 LEU C O 1
ATOM 6313 N N . ALA C 1 175 ? 12.744 -1.543 262.715 1.00 27.01 175 ALA C N 1
ATOM 6314 C CA . ALA C 1 175 ? 14.080 -0.950 262.672 1.00 26.88 175 ALA C CA 1
ATOM 6315 C C . ALA C 1 175 ? 15.142 -2.038 262.452 1.00 29.96 175 ALA C C 1
ATOM 6316 O O . ALA C 1 175 ? 15.170 -3.033 263.186 1.00 29.78 175 ALA C O 1
ATOM 6318 N N . ASN C 1 176 ? 16.021 -1.828 261.469 1.00 27.35 176 ASN C N 1
ATOM 6319 C CA . ASN C 1 176 ? 17.225 -2.636 261.287 1.00 23.72 176 ASN C CA 1
ATOM 6320 C C . ASN C 1 176 ? 18.353 -2.089 262.175 1.00 24.29 176 ASN C C 1
ATOM 6321 O O . ASN C 1 176 ? 18.746 -0.933 262.052 1.00 22.81 176 ASN C O 1
ATOM 6326 N N . ILE C 1 177 ? 18.961 -2.952 262.976 1.00 23.47 177 ILE C N 1
ATOM 6327 C CA . ILE C 1 177 ? 19.898 -2.495 263.993 1.00 26.81 177 ILE C CA 1
ATOM 6328 C C . ILE C 1 177 ? 21.124 -3.391 264.072 1.00 25.17 177 ILE C C 1
ATOM 6329 O O . ILE C 1 177 ? 21.031 -4.582 264.354 1.00 27.66 177 ILE C O 1
ATOM 6334 N N . TYR C 1 178 ? 22.279 -2.804 263.786 1.00 22.75 178 TYR C N 1
ATOM 6335 C CA . TYR C 1 178 ? 23.509 -3.575 263.710 1.00 23.45 178 TYR C CA 1
ATOM 6336 C C . TYR C 1 178 ? 24.601 -2.945 264.524 1.00 25.22 178 TYR C C 1
ATOM 6337 O O . TYR C 1 178 ? 25.318 -2.097 264.020 1.00 25.96 178 TYR C O 1
ATOM 6346 N N . PRO C 1 179 ? 24.713 -3.327 265.797 1.00 25.41 179 PRO C N 1
ATOM 6347 C CA . PRO C 1 179 ? 25.878 -2.926 266.570 1.00 22.43 179 PRO C CA 1
ATOM 6348 C C . PRO C 1 179 ? 27.204 -3.232 265.864 1.00 24.49 179 PRO C C 1
ATOM 6349 O O . PRO C 1 179 ? 28.159 -2.460 265.998 1.00 26.20 179 PRO C O 1
ATOM 6353 N N . TYR C 1 180 ? 27.227 -4.284 265.047 1.00 21.81 180 TYR C N 1
ATOM 6354 C CA . TYR C 1 180 ? 28.427 -4.612 264.300 1.00 24.64 180 TYR C CA 1
ATOM 6355 C C . TYR C 1 180 ? 29.025 -3.439 263.525 1.00 26.63 180 TYR C C 1
ATOM 6356 O O . TYR C 1 180 ? 30.217 -3.168 263.642 1.00 23.24 180 TYR C O 1
ATOM 6365 N N . PHE C 1 181 ? 28.203 -2.739 262.741 1.00 27.50 181 PHE C N 1
ATOM 6366 C CA . PHE C 1 181 ? 28.727 -1.689 261.873 1.00 24.91 181 PHE C CA 1
ATOM 6367 C C . PHE C 1 181 ? 29.184 -0.483 262.700 1.00 26.05 181 PHE C C 1
ATOM 6368 O O . PHE C 1 181 ? 30.186 0.148 262.384 1.00 26.55 181 PHE C O 1
ATOM 6376 N N . THR C 1 182 ? 28.464 -0.198 263.781 1.00 28.15 182 THR C N 1
ATOM 6377 C CA . THR C 1 182 ? 28.828 0.853 264.731 1.00 24.69 182 THR C CA 1
ATOM 6378 C C . THR C 1 182 ? 30.211 0.470 265.269 1.00 25.33 182 THR C C 1
ATOM 6379 O O . THR C 1 182 ? 31.110 1.306 265.359 1.00 26.83 182 THR C O 1
ATOM 6383 N N . TYR C 1 183 ? 30.347 -0.754 265.747 1.00 23.29 183 TYR C N 1
ATOM 6384 C CA . TYR C 1 183 ? 31.650 -1.189 266.226 1.00 23.53 183 TYR C CA 1
ATOM 6385 C C . TYR C 1 183 ? 32.762 -1.123 265.151 1.00 23.19 183 TYR C C 1
ATOM 6386 O O . TYR C 1 183 ? 33.809 -0.551 265.405 1.00 23.84 183 TYR C O 1
ATOM 6395 N N . ALA C 1 184 ? 32.541 -1.700 263.969 1.00 24.34 184 ALA C N 1
ATOM 6396 C CA . ALA C 1 184 ? 33.579 -1.754 262.918 1.00 23.20 184 ALA C CA 1
ATOM 6397 C C . ALA C 1 184 ? 34.096 -0.367 262.492 1.00 24.77 184 ALA C C 1
ATOM 6398 O O . ALA C 1 184 ? 35.271 -0.196 262.168 1.00 25.83 184 ALA C O 1
ATOM 6400 N N . GLY C 1 185 ? 33.205 0.615 262.528 1.00 23.18 185 GLY C N 1
ATOM 6401 C CA . GLY C 1 185 ? 33.523 1.989 262.227 1.00 22.23 185 GLY C CA 1
ATOM 6402 C C . GLY C 1 185 ? 34.267 2.755 263.298 1.00 26.18 185 GLY C C 1
ATOM 6403 O O . GLY C 1 185 ? 34.926 3.752 263.013 1.00 26.07 185 GLY C O 1
ATOM 6404 N N . ASN C 1 186 ? 34.081 2.364 264.552 1.00 26.32 186 ASN C N 1
ATOM 6405 C CA . ASN C 1 186 ? 34.707 3.087 265.648 1.00 25.16 186 ASN C CA 1
ATOM 6406 C C . ASN C 1 186 ? 35.200 2.184 266.780 1.00 29.83 186 ASN C C 1
ATOM 6407 O O . ASN C 1 186 ? 34.685 2.253 267.898 1.00 27.35 186 ASN C O 1
ATOM 6412 N N . PRO C 1 187 ? 36.164 1.298 266.481 1.00 28.42 187 PRO C N 1
ATOM 6413 C CA . PRO C 1 187 ? 36.600 0.361 267.523 1.00 25.30 187 PRO C CA 1
ATOM 6414 C C . PRO C 1 187 ? 37.389 1.051 268.645 1.00 27.76 187 PRO C C 1
ATOM 6415 O O . PRO C 1 187 ? 37.561 0.450 269.706 1.00 29.66 187 PRO C O 1
ATOM 6419 N N . ARG C 1 188 ? 37.897 2.256 268.398 1.00 28.13 188 ARG C N 1
ATOM 6420 C CA . ARG C 1 188 ? 38.533 3.084 269.439 1.00 27.28 188 ARG C CA 1
ATOM 6421 C C . ARG C 1 188 ? 37.551 3.461 270.573 1.00 34.09 188 ARG C C 1
ATOM 6422 O O . ARG C 1 188 ? 37.900 3.430 271.746 1.00 32.40 188 ARG C O 1
ATOM 6424 N N . ASP C 1 189 ? 36.329 3.849 270.213 1.00 31.52 189 ASP C N 1
ATOM 6425 C CA . ASP C 1 189 ? 35.346 4.267 271.200 1.00 28.44 189 ASP C CA 1
ATOM 6426 C C . ASP C 1 189 ? 34.338 3.187 271.574 1.00 29.43 189 ASP C C 1
ATOM 6427 O O . ASP C 1 189 ? 33.721 3.267 272.640 1.00 27.62 189 ASP C O 1
ATOM 6432 N N . ILE C 1 190 ? 34.162 2.201 270.701 1.00 24.21 190 ILE C N 1
ATOM 6433 C CA . ILE C 1 190 ? 33.262 1.098 270.971 1.00 22.82 190 ILE C CA 1
ATOM 6434 C C . ILE C 1 190 ? 34.092 -0.141 271.250 1.00 26.31 190 ILE C C 1
ATOM 6435 O O . ILE C 1 190 ? 34.878 -0.553 270.420 1.00 27.05 190 ILE C O 1
ATOM 6440 N N . SER C 1 191 ? 33.901 -0.746 272.420 1.00 25.25 191 SER C N 1
ATOM 6441 C CA . SER C 1 191 ? 34.643 -1.937 272.803 1.00 22.69 191 SER C CA 1
ATOM 6442 C C . SER C 1 191 ? 33.943 -3.148 272.271 1.00 26.25 191 SER C C 1
ATOM 6443 O O . SER C 1 191 ? 32.726 -3.143 272.081 1.00 24.77 191 SER C O 1
ATOM 6446 N N . LEU C 1 192 ? 34.733 -4.149 271.938 1.00 26.75 192 LEU C N 1
ATOM 6447 C CA . LEU C 1 192 ? 34.194 -5.366 271.393 1.00 25.57 192 LEU C CA 1
ATOM 6448 C C . LEU C 1 192 ? 33.214 -5.971 272.445 1.00 26.29 192 LEU C C 1
ATOM 6449 O O . LEU C 1 192 ? 32.113 -6.370 272.086 1.00 26.51 192 LEU C O 1
ATOM 6454 N N . PRO C 1 193 ? 33.605 -6.044 273.755 1.00 27.26 193 PRO C N 1
ATOM 6455 C CA . PRO C 1 193 ? 32.599 -6.596 274.692 1.00 28.84 193 PRO C CA 1
ATOM 6456 C C . PRO C 1 193 ? 31.267 -5.839 274.725 1.00 26.57 193 PRO C C 1
ATOM 6457 O O . PRO C 1 193 ? 30.222 -6.462 274.873 1.00 26.25 193 PRO C O 1
ATOM 6461 N N . TYR C 1 194 ? 31.320 -4.523 274.595 1.00 27.07 194 TYR C N 1
ATOM 6462 C CA . TYR C 1 194 ? 30.130 -3.692 274.573 1.00 20.97 194 TYR C CA 1
ATOM 6463 C C . TYR C 1 194 ? 29.267 -4.119 273.408 1.00 23.67 194 TYR C C 1
ATOM 6464 O O . TYR C 1 194 ? 28.068 -4.287 273.536 1.00 26.07 194 TYR C O 1
ATOM 6473 N N . ALA C 1 195 ? 29.903 -4.355 272.274 1.00 23.44 195 ALA C N 1
ATOM 6474 C CA . ALA C 1 195 ? 29.165 -4.763 271.097 1.00 24.26 195 ALA C CA 1
ATOM 6475 C C . ALA C 1 195 ? 28.654 -6.198 271.127 1.00 24.96 195 ALA C C 1
ATOM 6476 O O . ALA C 1 195 ? 27.622 -6.497 270.526 1.00 26.96 195 ALA C O 1
ATOM 6478 N N . LEU C 1 196 ? 29.258 -7.035 271.949 1.00 24.49 196 LEU C N 1
ATOM 6479 C CA . LEU C 1 196 ? 28.971 -8.456 271.910 1.00 22.53 196 LEU C CA 1
ATOM 6480 C C . LEU C 1 196 ? 28.105 -8.977 273.040 1.00 22.82 196 LEU C C 1
ATOM 6481 O O . LEU C 1 196 ? 27.959 -10.184 273.177 1.00 24.59 196 LEU C O 1
ATOM 6486 N N . PHE C 1 197 ? 27.585 -8.083 273.876 1.00 26.11 197 PHE C N 1
ATOM 6487 C CA . PHE C 1 197 ? 26.841 -8.476 275.083 1.00 23.89 197 PHE C CA 1
ATOM 6488 C C . PHE C 1 197 ? 27.709 -9.214 276.059 1.00 26.28 197 PHE C C 1
ATOM 6489 O O . PHE C 1 197 ? 27.201 -10.062 276.780 1.00 30.43 197 PHE C O 1
ATOM 6497 N N . THR C 1 198 ? 29.005 -8.939 276.116 1.00 28.37 198 THR C N 1
ATOM 6498 C CA . THR C 1 198 ? 29.749 -9.750 277.039 1.00 29.73 198 THR C CA 1
ATOM 6499 C C . THR C 1 198 ? 30.286 -8.922 278.189 1.00 28.05 198 THR C C 1
ATOM 6500 O O . THR C 1 198 ? 31.220 -9.340 278.856 1.00 32.44 198 THR C O 1
ATOM 6504 N N . SER C 1 199 ? 29.807 -7.693 278.323 1.00 28.89 199 SER C N 1
ATOM 6505 C CA . SER C 1 199 ? 30.246 -6.873 279.420 1.00 26.30 199 SER C CA 1
ATOM 6506 C C . SER C 1 199 ? 29.264 -7.094 280.597 1.00 30.22 199 SER C C 1
ATOM 6507 O O . SER C 1 199 ? 28.082 -6.782 280.472 1.00 32.96 199 SER C O 1
ATOM 6510 N N . PRO C 1 200 ? 29.737 -7.596 281.732 1.00 28.20 200 PRO C N 1
ATOM 6511 C CA . PRO C 1 200 ? 28.956 -7.837 282.946 1.00 28.45 200 PRO C CA 1
ATOM 6512 C C . PRO C 1 200 ? 28.609 -6.476 283.544 1.00 29.15 200 PRO C C 1
ATOM 6513 O O . PRO C 1 200 ? 27.522 -6.277 284.062 1.00 33.82 200 PRO C O 1
ATOM 6517 N N . SER C 1 201 ? 29.569 -5.556 283.466 1.00 25.48 201 SER C N 1
ATOM 6518 C CA . SER C 1 201 ? 29.439 -4.182 283.960 1.00 27.56 201 SER C CA 1
ATOM 6519 C C . SER C 1 201 ? 29.061 -3.131 282.907 1.00 32.85 201 SER C C 1
ATOM 6520 O O . SER C 1 201 ? 29.220 -3.321 281.688 1.00 31.23 201 SER C O 1
ATOM 6523 N N . VAL C 1 202 ? 28.589 -1.995 283.413 1.00 29.22 202 VAL C N 1
ATOM 6524 C CA . VAL C 1 202 ? 28.280 -0.874 282.559 1.00 27.31 202 VAL C CA 1
ATOM 6525 C C . VAL C 1 202 ? 29.423 -0.225 281.792 1.00 27.72 202 VAL C C 1
ATOM 6526 O O . VAL C 1 202 ? 30.557 -0.126 282.262 1.00 24.73 202 VAL C O 1
ATOM 6530 N N . VAL C 1 203 ? 29.089 0.145 280.553 1.00 29.70 203 VAL C N 1
ATOM 6531 C CA . VAL C 1 203 ? 30.033 0.719 279.644 1.00 26.81 203 VAL C CA 1
ATOM 6532 C C . VAL C 1 203 ? 29.702 2.178 279.363 1.00 26.16 203 VAL C C 1
ATOM 6533 O O . VAL C 1 203 ? 30.568 3.036 279.438 1.00 26.67 203 VAL C O 1
ATOM 6537 N N . VAL C 1 204 ? 28.411 2.488 279.360 1.00 28.59 204 VAL C N 1
ATOM 6538 C CA . VAL C 1 204 ? 27.930 3.844 279.066 1.00 29.29 204 VAL C CA 1
ATOM 6539 C C . VAL C 1 204 ? 26.962 4.198 280.165 1.00 30.64 204 VAL C C 1
ATOM 6540 O O . VAL C 1 204 ? 25.924 3.549 280.359 1.00 29.78 204 VAL C O 1
ATOM 6544 N N . TRP C 1 205 ? 27.261 5.339 280.775 1.00 33.18 205 TRP C N 1
ATOM 6545 C CA . TRP C 1 205 ? 26.447 5.922 281.824 1.00 31.26 205 TRP C CA 1
ATOM 6546 C C . TRP C 1 205 ? 25.487 7.003 281.354 1.00 30.46 205 TRP C C 1
ATOM 6547 O O . TRP C 1 205 ? 25.872 7.942 280.665 1.00 32.54 205 TRP C O 1
ATOM 6558 N N . ASP C 1 206 ? 24.216 6.814 281.679 1.00 34.29 206 ASP C N 1
ATOM 6559 C CA . ASP C 1 206 ? 23.151 7.729 281.271 1.00 34.55 206 ASP C CA 1
ATOM 6560 C C . ASP C 1 206 ? 22.333 8.146 282.495 1.00 38.91 206 ASP C C 1
ATOM 6561 O O . ASP C 1 206 ? 21.256 7.597 282.757 1.00 38.38 206 ASP C O 1
ATOM 6566 N N . GLY C 1 207 ? 22.797 9.184 283.187 1.00 45.39 207 GLY C N 1
ATOM 6567 C CA . GLY C 1 207 ? 22.277 9.510 284.515 1.00 49.19 207 GLY C CA 1
ATOM 6568 C C . GLY C 1 207 ? 22.327 8.278 285.411 1.00 44.52 207 GLY C C 1
ATOM 6569 O O . GLY C 1 207 ? 23.396 7.726 285.634 1.00 45.47 207 GLY C O 1
ATOM 6570 N N . GLN C 1 208 ? 21.168 7.799 285.852 1.00 41.87 208 GLN C N 1
ATOM 6571 C CA . GLN C 1 208 ? 21.100 6.670 286.787 1.00 52.55 208 GLN C CA 1
ATOM 6572 C C . GLN C 1 208 ? 21.021 5.341 286.026 1.00 52.51 208 GLN C C 1
ATOM 6573 O O . GLN C 1 208 ? 20.927 4.262 286.615 1.00 55.04 208 GLN C O 1
ATOM 6579 N N . ARG C 1 209 ? 21.109 5.435 284.709 1.00 53.32 209 ARG C N 1
ATOM 6580 C CA . ARG C 1 209 ? 20.977 4.301 283.813 1.00 39.48 209 ARG C CA 1
ATOM 6581 C C . ARG C 1 209 ? 22.321 3.852 283.303 1.00 38.48 209 ARG C C 1
ATOM 6582 O O . ARG C 1 209 ? 23.163 4.669 282.921 1.00 38.27 209 ARG C O 1
ATOM 6590 N N . GLY C 1 210 ? 22.605 2.583 283.531 1.00 37.31 210 GLY C N 1
ATOM 6591 C CA . GLY C 1 210 ? 23.833 1.988 283.069 1.00 34.80 210 GLY C CA 1
ATOM 6592 C C . GLY C 1 210 ? 23.578 1.131 281.854 1.00 33.50 210 GLY C C 1
ATOM 6593 O O . GLY C 1 210 ? 22.762 0.216 281.945 1.00 35.97 210 GLY C O 1
ATOM 6594 N N . TYR C 1 211 ? 24.282 1.396 280.747 1.00 31.32 211 TYR C N 1
ATOM 6595 C CA . TYR C 1 211 ? 24.128 0.622 279.509 1.00 26.31 211 TYR C CA 1
ATOM 6596 C C . TYR C 1 211 ? 25.301 -0.330 279.446 1.00 30.18 211 TYR C C 1
ATOM 6597 O O . TYR C 1 211 ? 26.458 0.066 279.560 1.00 27.98 211 TYR C O 1
ATOM 6606 N N . LYS C 1 212 ? 24.966 -1.614 279.426 1.00 33.53 212 LYS C N 1
ATOM 6607 C CA . LYS C 1 212 ? 25.943 -2.700 279.401 1.00 31.15 212 LYS C CA 1
ATOM 6608 C C . LYS C 1 212 ? 26.294 -3.185 277.983 1.00 29.71 212 LYS C C 1
ATOM 6609 O O . LYS C 1 212 ? 27.365 -3.740 277.752 1.00 29.46 212 LYS C O 1
ATOM 6615 N N . ASN C 1 213 ? 25.371 -3.032 277.041 1.00 30.88 213 ASN C N 1
ATOM 6616 C CA . ASN C 1 213 ? 25.628 -3.461 275.668 1.00 28.61 213 ASN C CA 1
ATOM 6617 C C . ASN C 1 213 ? 25.148 -2.450 274.623 1.00 28.35 213 ASN C C 1
ATOM 6618 O O . ASN C 1 213 ? 24.215 -1.671 274.866 1.00 28.46 213 ASN C O 1
ATOM 6623 N N . LEU C 1 214 ? 25.787 -2.488 273.458 1.00 25.46 214 LEU C N 1
ATOM 6624 C CA . LEU C 1 214 ? 25.542 -1.528 272.386 1.00 27.25 214 LEU C CA 1
ATOM 6625 C C . LEU C 1 214 ? 24.142 -1.607 271.810 1.00 25.31 214 LEU C C 1
ATOM 6626 O O . LEU C 1 214 ? 23.575 -0.595 271.450 1.00 25.80 214 LEU C O 1
ATOM 6631 N N . PHE C 1 215 ? 23.554 -2.794 271.828 1.00 26.20 215 PHE C N 1
ATOM 6632 C CA . PHE C 1 215 ? 22.239 -3.028 271.233 1.00 25.67 215 PHE C CA 1
ATOM 6633 C C . PHE C 1 215 ? 21.224 -2.267 272.065 1.00 27.54 215 PHE C C 1
ATOM 6634 O O . PHE C 1 215 ? 20.377 -1.568 271.522 1.00 28.53 215 PHE C O 1
ATOM 6642 N N . ASP C 1 216 ? 21.324 -2.390 273.385 1.00 27.40 216 ASP C N 1
ATOM 6643 C CA . ASP C 1 216 ? 20.414 -1.707 274.292 1.00 26.15 216 ASP C CA 1
ATOM 6644 C C . ASP C 1 216 ? 20.541 -0.180 274.139 1.00 26.15 216 ASP C C 1
ATOM 6645 O O . ASP C 1 216 ? 19.551 0.543 274.090 1.00 29.33 216 ASP C O 1
ATOM 6650 N N . ALA C 1 217 ? 21.775 0.299 274.109 1.00 23.91 217 ALA C N 1
ATOM 6651 C CA . ALA C 1 217 ? 22.079 1.714 273.888 1.00 28.68 217 ALA C CA 1
ATOM 6652 C C . ALA C 1 217 ? 21.456 2.248 272.600 1.00 26.71 217 ALA C C 1
ATOM 6653 O O . ALA C 1 217 ? 20.981 3.376 272.546 1.00 28.35 217 ALA C O 1
ATOM 6655 N N . THR C 1 218 ? 21.582 1.474 271.533 1.00 24.34 218 THR C N 1
ATOM 6656 C CA . THR C 1 218 ? 21.159 1.924 270.214 1.00 27.40 218 THR C CA 1
ATOM 6657 C C . THR C 1 218 ? 19.628 1.936 270.106 1.00 28.52 218 THR C C 1
ATOM 6658 O O . THR C 1 218 ? 19.041 2.901 269.643 1.00 28.32 218 THR C O 1
ATOM 6662 N N . LEU C 1 219 ? 18.991 0.884 270.614 1.00 30.16 219 LEU C N 1
ATOM 6663 C CA . LEU C 1 219 ? 17.536 0.767 270.611 1.00 26.20 219 LEU C CA 1
ATOM 6664 C C . LEU C 1 219 ? 16.909 1.861 271.462 1.00 32.50 219 LEU C C 1
ATOM 6665 O O . LEU C 1 219 ? 15.899 2.471 271.075 1.00 31.39 219 LEU C O 1
ATOM 6670 N N . ASP C 1 220 ? 17.459 2.060 272.658 1.00 28.08 220 ASP C N 1
ATOM 6671 C CA . ASP C 1 220 ? 16.904 3.054 273.553 1.00 30.58 220 ASP C CA 1
ATOM 6672 C C . ASP C 1 220 ? 17.088 4.457 272.985 1.00 31.43 220 ASP C C 1
ATOM 6673 O O . ASP C 1 220 ? 16.213 5.308 273.145 1.00 33.45 220 ASP C O 1
ATOM 6678 N N . ALA C 1 221 ? 18.176 4.683 272.252 1.00 29.29 221 ALA C N 1
ATOM 6679 C CA . ALA C 1 221 ? 18.304 5.963 271.572 1.00 29.23 221 ALA C CA 1
ATOM 6680 C C . ALA C 1 221 ? 17.161 6.185 270.594 1.00 26.39 221 ALA C C 1
ATOM 6681 O O . ALA C 1 221 ? 16.648 7.292 270.503 1.00 24.09 221 ALA C O 1
ATOM 6683 N N . LEU C 1 222 ? 16.753 5.123 269.904 1.00 26.89 222 LEU C N 1
ATOM 6684 C CA . LEU C 1 222 ? 15.644 5.172 268.964 1.00 28.08 222 LEU C CA 1
ATOM 6685 C C . LEU C 1 222 ? 14.385 5.488 269.752 1.00 29.15 222 LEU C C 1
ATOM 6686 O O . LEU C 1 222 ? 13.583 6.327 269.357 1.00 28.38 222 LEU C O 1
ATOM 6691 N N . TYR C 1 223 ? 14.210 4.788 270.868 1.00 30.53 223 TYR C N 1
ATOM 6692 C CA . TYR C 1 223 ? 13.055 5.026 271.718 1.00 29.12 223 TYR C CA 1
ATOM 6693 C C . TYR C 1 223 ? 13.018 6.491 272.150 1.00 29.92 223 TYR C C 1
ATOM 6694 O O . TYR C 1 223 ? 11.977 7.150 272.029 1.00 31.18 223 TYR C O 1
ATOM 6703 N N . SER C 1 224 ? 14.170 7.038 272.521 1.00 26.59 224 SER C N 1
ATOM 6704 C CA . SER C 1 224 ? 14.217 8.432 272.954 1.00 27.76 224 SER C CA 1
ATOM 6705 C C . SER C 1 224 ? 13.849 9.369 271.797 1.00 32.26 224 SER C C 1
ATOM 6706 O O . SER C 1 224 ? 13.147 10.368 271.993 1.00 33.91 224 SER C O 1
ATOM 6709 N N . ALA C 1 225 ? 14.273 8.998 270.588 1.00 28.85 225 ALA C N 1
ATOM 6710 C CA . ALA C 1 225 ? 14.020 9.791 269.398 1.00 27.72 225 ALA C CA 1
ATOM 6711 C C . ALA C 1 225 ? 12.559 9.799 269.011 1.00 27.71 225 ALA C C 1
ATOM 6712 O O . ALA C 1 225 ? 12.027 10.818 268.589 1.00 29.03 225 ALA C O 1
ATOM 6714 N N . LEU C 1 226 ? 11.912 8.658 269.151 1.00 28.64 226 LEU C N 1
ATOM 6715 C CA . LEU C 1 226 ? 10.483 8.581 268.901 1.00 31.08 226 LEU C CA 1
ATOM 6716 C C . LEU C 1 226 ? 9.717 9.502 269.881 1.00 34.85 226 LEU C C 1
ATOM 6717 O O . LEU C 1 226 ? 8.782 10.205 269.484 1.00 37.22 226 LEU C O 1
ATOM 6722 N N . GLU C 1 227 ? 10.113 9.484 271.156 1.00 33.86 227 GLU C N 1
ATOM 6723 C CA . GLU C 1 227 ? 9.497 10.309 272.206 1.00 34.52 227 GLU C CA 1
ATOM 6724 C C . GLU C 1 227 ? 9.584 11.815 271.909 1.00 34.28 227 GLU C C 1
ATOM 6725 O O . GLU C 1 227 ? 8.614 12.558 272.074 1.00 39.23 227 GLU C O 1
ATOM 6731 N N . ARG C 1 228 ? 10.740 12.266 271.442 1.00 33.52 228 ARG C N 1
ATOM 6732 C CA . ARG C 1 228 ? 10.863 13.641 270.980 1.00 32.11 228 ARG C CA 1
ATOM 6733 C C . ARG C 1 228 ? 10.089 13.902 269.669 1.00 34.26 228 ARG C C 1
ATOM 6734 O O . ARG C 1 228 ? 9.865 15.063 269.300 1.00 34.49 228 ARG C O 1
ATOM 6742 N N . ALA C 1 229 ? 9.652 12.840 268.991 1.00 31.47 229 ALA C N 1
ATOM 6743 C CA . ALA C 1 229 ? 8.964 12.994 267.714 1.00 34.85 229 ALA C CA 1
ATOM 6744 C C . ALA C 1 229 ? 7.530 12.482 267.754 1.00 36.66 229 ALA C C 1
ATOM 6745 O O . ALA C 1 229 ? 6.969 12.031 266.744 1.00 34.05 229 ALA C O 1
ATOM 6747 N N . SER C 1 230 ? 6.951 12.566 268.941 1.00 36.83 230 SER C N 1
ATOM 6748 C CA . SER C 1 230 ? 5.560 12.241 269.148 1.00 33.53 230 SER C CA 1
ATOM 6749 C C . SER C 1 230 ? 5.243 10.797 268.807 1.00 34.99 230 SER C C 1
ATOM 6750 O O . SER C 1 230 ? 4.123 10.478 268.404 1.00 34.02 230 SER C O 1
ATOM 6753 N N . GLY C 1 231 ? 6.211 9.908 269.026 1.00 34.43 231 GLY C N 1
ATOM 6754 C CA . GLY C 1 231 ? 5.937 8.495 268.851 1.00 36.17 231 GLY C CA 1
ATOM 6755 C C . GLY C 1 231 ? 6.239 7.661 270.079 1.00 33.58 231 GLY C C 1
ATOM 6756 O O . GLY C 1 231 ? 6.517 6.465 269.983 1.00 37.43 231 GLY C O 1
ATOM 6757 N N . GLY C 1 232 ? 6.068 8.270 271.242 1.00 32.96 232 GLY C N 1
ATOM 6758 C CA . GLY C 1 232 ? 6.360 7.612 272.496 1.00 32.77 232 GLY C CA 1
ATOM 6759 C C . GLY C 1 232 ? 5.565 6.366 272.828 1.00 37.52 232 GLY C C 1
ATOM 6760 O O . GLY C 1 232 ? 5.988 5.572 273.672 1.00 38.48 232 GLY C O 1
ATOM 6761 N N . SER C 1 233 ? 4.472 6.114 272.121 1.00 33.28 233 SER C N 1
ATOM 6762 C CA . SER C 1 233 ? 3.773 4.864 272.373 1.00 35.70 233 SER C CA 1
ATOM 6763 C C . SER C 1 233 ? 4.006 3.786 271.351 1.00 37.50 233 SER C C 1
ATOM 6764 O O . SER C 1 233 ? 3.382 2.731 271.447 1.00 38.25 233 SER C O 1
ATOM 6767 N N . LEU C 1 234 ? 4.889 4.036 270.385 1.00 36.24 234 LEU C N 1
ATOM 6768 C CA . LEU C 1 234 ? 5.162 3.042 269.362 1.00 32.20 234 LEU C CA 1
ATOM 6769 C C . LEU C 1 234 ? 6.069 1.968 269.900 1.00 36.85 234 LEU C C 1
ATOM 6770 O O . LEU C 1 234 ? 7.014 2.260 270.642 1.00 35.78 234 LEU C O 1
ATOM 6775 N N . GLU C 1 235 ? 5.705 0.718 269.619 1.00 38.02 235 GLU C N 1
ATOM 6776 C CA . GLU C 1 235 ? 6.599 -0.402 269.830 1.00 32.02 235 GLU C CA 1
ATOM 6777 C C . GLU C 1 235 ? 7.624 -0.424 268.677 1.00 38.54 235 GLU C C 1
ATOM 6778 O O . GLU C 1 235 ? 7.280 -0.074 267.531 1.00 33.45 235 GLU C O 1
ATOM 6784 N N . VAL C 1 236 ? 8.859 -0.856 268.958 1.00 39.09 236 VAL C N 1
ATOM 6785 C CA . VAL C 1 236 ? 9.827 -1.135 267.898 1.00 29.16 236 VAL C CA 1
ATOM 6786 C C . VAL C 1 236 ? 10.077 -2.631 267.714 1.00 31.72 236 VAL C C 1
ATOM 6787 O O . VAL C 1 236 ? 10.426 -3.325 268.662 1.00 34.02 236 VAL C O 1
ATOM 6791 N N . VAL C 1 237 ? 9.852 -3.127 266.500 1.00 29.89 237 VAL C N 1
ATOM 6792 C CA . VAL C 1 237 ? 10.299 -4.445 266.096 1.00 26.44 237 VAL C CA 1
ATOM 6793 C C . VAL C 1 237 ? 11.679 -4.379 265.465 1.00 28.55 237 VAL C C 1
ATOM 6794 O O . VAL C 1 237 ? 11.899 -3.600 264.556 1.00 32.07 237 VAL C O 1
ATOM 6798 N N . VAL C 1 238 ? 12.644 -5.113 265.999 1.00 31.12 238 VAL C N 1
ATOM 6799 C CA . VAL C 1 238 ? 13.955 -5.138 265.378 1.00 29.64 238 VAL C CA 1
ATOM 6800 C C . VAL C 1 238 ? 13.901 -6.071 264.182 1.00 28.61 238 VAL C C 1
ATOM 6801 O O . VAL C 1 238 ? 13.954 -7.287 264.335 1.00 28.16 238 VAL C O 1
ATOM 6805 N N . SER C 1 239 ? 13.774 -5.490 262.993 1.00 30.75 239 SER C N 1
ATOM 6806 C CA . SER C 1 239 ? 13.449 -6.240 261.775 1.00 27.26 239 SER C CA 1
ATOM 6807 C C . SER C 1 239 ? 14.705 -6.777 261.069 1.00 28.00 239 SER C C 1
ATOM 6808 O O . SER C 1 239 ? 14.604 -7.519 260.096 1.00 29.46 239 SER C O 1
ATOM 6811 N N . GLU C 1 240 ? 15.878 -6.367 261.547 1.00 28.68 240 GLU C N 1
ATOM 6812 C CA . GLU C 1 240 ? 17.158 -7.020 261.236 1.00 29.78 240 GLU C CA 1
ATOM 6813 C C . GLU C 1 240 ? 18.156 -6.842 262.359 1.00 26.91 240 GLU C C 1
ATOM 6814 O O . GLU C 1 240 ? 18.286 -5.751 262.908 1.00 24.58 240 GLU C O 1
ATOM 6820 N N . SER C 1 241 ? 18.943 -7.878 262.607 1.00 26.89 241 SER C N 1
ATOM 6821 C CA . SER C 1 241 ? 20.149 -7.721 263.414 1.00 27.97 241 SER C CA 1
ATOM 6822 C C . SER C 1 241 ? 21.020 -8.934 263.197 1.00 28.09 241 SER C C 1
ATOM 6823 O O . SER C 1 241 ? 20.535 -10.056 263.206 1.00 32.01 241 SER C O 1
ATOM 6826 N N . GLY C 1 242 ? 22.312 -8.701 262.996 1.00 28.23 242 GLY C N 1
ATOM 6827 C CA . GLY C 1 242 ? 23.217 -9.784 262.685 1.00 26.27 242 GLY C CA 1
ATOM 6828 C C . GLY C 1 242 ? 24.672 -9.396 262.782 1.00 28.37 242 GLY C C 1
ATOM 6829 O O . GLY C 1 242 ? 25.018 -8.227 262.861 1.00 26.28 242 GLY C O 1
ATOM 6830 N N . TRP C 1 243 ? 25.528 -10.402 262.706 1.00 27.43 243 TRP C N 1
ATOM 6831 C CA . TRP C 1 243 ? 26.964 -10.222 262.751 1.00 25.61 243 TRP C CA 1
ATOM 6832 C C . TRP C 1 243 ? 27.609 -11.135 261.730 1.00 24.96 243 TRP C C 1
ATOM 6833 O O . TRP C 1 243 ? 27.399 -12.342 261.766 1.00 24.49 243 TRP C O 1
ATOM 6844 N N . PRO C 1 244 ? 28.478 -10.579 260.876 1.00 26.25 244 PRO C N 1
ATOM 6845 C CA . PRO C 1 244 ? 29.066 -11.335 259.758 1.00 28.70 244 PRO C CA 1
ATOM 6846 C C . PRO C 1 244 ? 30.192 -12.278 260.190 1.00 27.81 244 PRO C C 1
ATOM 6847 O O . PRO C 1 244 ? 30.946 -11.936 261.103 1.00 25.01 244 PRO C O 1
ATOM 6851 N N . SER C 1 245 ? 30.245 -13.468 259.579 1.00 31.51 245 SER C N 1
ATOM 6852 C CA . SER C 1 245 ? 31.249 -14.486 259.914 1.00 31.60 245 SER C CA 1
ATOM 6853 C C . SER C 1 245 ? 32.601 -14.261 259.238 1.00 28.09 245 SER C C 1
ATOM 6854 O O . SER C 1 245 ? 33.579 -14.858 259.647 1.00 29.48 245 SER C O 1
ATOM 6857 N N . ALA C 1 246 ? 32.634 -13.436 258.186 1.00 33.68 246 ALA C N 1
ATOM 6858 C CA . ALA C 1 246 ? 33.878 -13.084 257.453 1.00 29.96 246 ALA C CA 1
ATOM 6859 C C . ALA C 1 246 ? 33.689 -11.817 256.588 1.00 32.24 246 ALA C C 1
ATOM 6860 O O . ALA C 1 246 ? 32.553 -11.376 256.380 1.00 30.75 246 ALA C O 1
ATOM 6862 N N . GLY C 1 247 ? 34.781 -11.272 256.043 1.00 27.36 247 GLY C N 1
ATOM 6863 C CA . GLY C 1 247 ? 34.690 -10.279 254.987 1.00 24.48 247 GLY C CA 1
ATOM 6864 C C . GLY C 1 247 ? 35.132 -8.863 255.323 1.00 29.02 247 GLY C C 1
ATOM 6865 O O . GLY C 1 247 ? 35.230 -8.009 254.450 1.00 32.76 247 GLY C O 1
ATOM 6866 N N . ALA C 1 248 ? 35.487 -8.627 256.578 1.00 32.95 248 ALA C N 1
ATOM 6867 C CA . ALA C 1 248 ? 35.831 -7.285 257.050 1.00 30.06 248 ALA C CA 1
ATOM 6868 C C . ALA C 1 248 ? 36.272 -7.383 258.491 1.00 28.59 248 ALA C C 1
ATOM 6869 O O . ALA C 1 248 ? 36.157 -8.451 259.077 1.00 31.46 248 ALA C O 1
ATOM 6871 N N . PHE C 1 249 ? 36.807 -6.286 259.027 1.00 25.79 249 PHE C N 1
ATOM 6872 C CA . PHE C 1 249 ? 37.308 -6.199 260.411 1.00 31.73 249 PHE C CA 1
ATOM 6873 C C . PHE C 1 249 ? 36.318 -6.772 261.441 1.00 31.54 249 PHE C C 1
ATOM 6874 O O . PHE C 1 249 ? 35.146 -6.373 261.465 1.00 36.12 249 PHE C O 1
ATOM 6882 N N . ALA C 1 250 ? 36.795 -7.699 262.278 1.00 28.44 250 ALA C N 1
ATOM 6883 C CA . ALA C 1 250 ? 36.000 -8.295 263.368 1.00 32.76 250 ALA C CA 1
ATOM 6884 C C . ALA C 1 250 ? 34.866 -9.218 262.874 1.00 30.95 250 ALA C C 1
ATOM 6885 O O . ALA C 1 250 ? 34.047 -9.708 263.654 1.00 28.73 250 ALA C O 1
ATOM 6887 N N . ALA C 1 251 ? 34.845 -9.480 261.578 1.00 30.84 251 ALA C N 1
ATOM 6888 C CA . ALA C 1 251 ? 33.932 -10.486 261.021 1.00 29.10 251 ALA C CA 1
ATOM 6889 C C . ALA C 1 251 ? 34.540 -11.894 261.132 1.00 29.39 251 ALA C C 1
ATOM 6890 O O . ALA C 1 251 ? 35.416 -12.277 260.375 1.00 30.35 251 ALA C O 1
ATOM 6892 N N . THR C 1 252 ? 34.162 -12.589 262.195 1.00 27.06 252 THR C N 1
ATOM 6893 C CA . THR C 1 252 ? 34.688 -13.910 262.523 1.00 31.26 252 THR C CA 1
ATOM 6894 C C . THR C 1 252 ? 33.601 -14.862 263.027 1.00 32.68 252 THR C C 1
ATOM 6895 O O . THR C 1 252 ? 32.525 -14.426 263.446 1.00 32.54 252 THR C O 1
ATOM 6899 N N . PHE C 1 253 ? 33.824 -16.161 262.851 1.00 31.90 253 PHE C N 1
ATOM 6900 C CA . PHE C 1 253 ? 32.904 -17.177 263.376 1.00 32.23 253 PHE C CA 1
ATOM 6901 C C . PHE C 1 253 ? 32.626 -16.990 264.888 1.00 35.62 253 PHE C C 1
ATOM 6902 O O . PHE C 1 253 ? 31.467 -17.005 265.301 1.00 36.58 253 PHE C O 1
ATOM 6910 N N . ASP C 1 254 ? 33.665 -16.761 265.702 1.00 34.91 254 ASP C N 1
ATOM 6911 C CA . ASP C 1 254 ? 33.457 -16.651 267.146 1.00 34.12 254 ASP C CA 1
ATOM 6912 C C . ASP C 1 254 ? 32.654 -15.432 267.516 1.00 32.02 254 ASP C C 1
ATOM 6913 O O . ASP C 1 254 ? 31.731 -15.538 268.332 1.00 31.65 254 ASP C O 1
ATOM 6918 N N . ASN C 1 255 ? 33.023 -14.273 266.969 1.00 32.54 255 ASN C N 1
ATOM 6919 C CA . ASN C 1 255 ? 32.212 -13.080 267.179 1.00 29.36 255 ASN C CA 1
ATOM 6920 C C . ASN C 1 255 ? 30.771 -13.268 266.735 1.00 28.85 255 ASN C C 1
ATOM 6921 O O . ASN C 1 255 ? 29.852 -12.914 267.471 1.00 28.82 255 ASN C O 1
ATOM 6926 N N . GLY C 1 256 ? 30.577 -13.800 265.532 1.00 30.19 256 GLY C N 1
ATOM 6927 C CA . GLY C 1 256 ? 29.248 -14.126 265.056 1.00 27.21 256 GLY C CA 1
ATOM 6928 C C . GLY C 1 256 ? 28.459 -14.957 266.050 1.00 29.23 256 GLY C C 1
ATOM 6929 O O . GLY C 1 256 ? 27.352 -14.591 266.430 1.00 29.78 256 GLY C O 1
ATOM 6930 N N . ARG C 1 257 ? 29.071 -16.033 266.528 1.00 29.66 257 ARG C N 1
ATOM 6931 C CA . ARG C 1 257 ? 28.420 -16.978 267.434 1.00 33.15 257 ARG C CA 1
ATOM 6932 C C . ARG C 1 257 ? 28.089 -16.281 268.763 1.00 34.13 257 ARG C C 1
ATOM 6933 O O . ARG C 1 257 ? 26.963 -16.431 269.298 1.00 33.48 257 ARG C O 1
ATOM 6941 N N . THR C 1 258 ? 29.047 -15.495 269.266 1.00 27.98 258 THR C N 1
ATOM 6942 C CA . THR C 1 258 ? 28.838 -14.735 270.499 1.00 29.86 258 THR C CA 1
ATOM 6943 C C . THR C 1 258 ? 27.676 -13.761 270.349 1.00 31.66 258 THR C C 1
ATOM 6944 O O . THR C 1 258 ? 26.749 -13.782 271.171 1.00 31.05 258 THR C O 1
ATOM 6948 N N . TYR C 1 259 ? 27.765 -12.842 269.386 1.00 28.34 259 TYR C N 1
ATOM 6949 C CA . TYR C 1 259 ? 26.717 -11.842 269.228 1.00 25.36 259 TYR C CA 1
ATOM 6950 C C . TYR C 1 259 ? 25.310 -12.457 269.157 1.00 26.48 259 TYR C C 1
ATOM 6951 O O . TYR C 1 259 ? 24.429 -12.093 269.924 1.00 32.37 259 TYR C O 1
ATOM 6960 N N . LEU C 1 260 ? 25.124 -13.413 268.246 1.00 27.63 260 LEU C N 1
ATOM 6961 C CA . LEU C 1 260 ? 23.814 -14.016 267.978 1.00 28.85 260 LEU C CA 1
ATOM 6962 C C . LEU C 1 260 ? 23.249 -14.900 269.116 1.00 31.58 260 LEU C C 1
ATOM 6963 O O . LEU C 1 260 ? 22.043 -14.856 269.402 1.00 27.56 260 LEU C O 1
ATOM 6968 N N . SER C 1 261 ? 24.104 -15.649 269.808 1.00 30.98 261 SER C N 1
ATOM 6969 C CA . SER C 1 261 ? 23.583 -16.470 270.904 1.00 29.38 261 SER C CA 1
ATOM 6970 C C . SER C 1 261 ? 23.158 -15.548 272.020 1.00 30.83 261 SER C C 1
ATOM 6971 O O . SER C 1 261 ? 22.020 -15.633 272.496 1.00 35.98 261 SER C O 1
ATOM 6974 N N . ASN C 1 262 ? 24.008 -14.580 272.350 1.00 30.41 262 ASN C N 1
ATOM 6975 C CA . ASN C 1 262 ? 23.634 -13.615 273.368 1.00 31.04 262 ASN C CA 1
ATOM 6976 C C . ASN C 1 262 ? 22.395 -12.805 273.017 1.00 32.86 262 ASN C C 1
ATOM 6977 O O . ASN C 1 262 ? 21.559 -12.586 273.894 1.00 38.21 262 ASN C O 1
ATOM 6982 N N . LEU C 1 263 ? 22.233 -12.430 271.751 1.00 31.01 263 LEU C N 1
ATOM 6983 C CA . LEU C 1 263 ? 21.067 -11.661 271.313 1.00 32.28 263 LEU C CA 1
ATOM 6984 C C . LEU C 1 263 ? 19.765 -12.454 271.550 1.00 31.97 263 LEU C C 1
ATOM 6985 O O . LEU C 1 263 ? 18.765 -11.909 272.010 1.00 31.62 263 LEU C O 1
ATOM 6990 N N . ILE C 1 264 ? 19.763 -13.715 271.127 1.00 34.53 264 ILE C N 1
ATOM 6991 C CA . ILE C 1 264 ? 18.603 -14.578 271.281 1.00 32.35 264 ILE C CA 1
ATOM 6992 C C . ILE C 1 264 ? 18.138 -14.645 272.716 1.00 37.06 264 ILE C C 1
ATOM 6993 O O . ILE C 1 264 ? 16.939 -14.653 273.009 1.00 42.07 264 ILE C O 1
ATOM 6998 N N . GLN C 1 265 ? 19.100 -14.670 273.623 1.00 36.26 265 GLN C N 1
ATOM 6999 C CA . GLN C 1 265 ? 18.805 -14.685 275.039 1.00 33.02 265 GLN C CA 1
ATOM 7000 C C . GLN C 1 265 ? 18.370 -13.314 275.500 1.00 35.48 265 GLN C C 1
ATOM 7001 O O . GLN C 1 265 ? 17.426 -13.173 276.286 1.00 34.56 265 GLN C O 1
ATOM 7007 N N . HIS C 1 266 ? 19.113 -12.306 275.052 1.00 32.21 266 HIS C N 1
ATOM 7008 C CA . HIS C 1 266 ? 18.825 -10.934 275.421 1.00 31.28 266 HIS C CA 1
ATOM 7009 C C . HIS C 1 266 ? 17.405 -10.473 275.164 1.00 33.91 266 HIS C C 1
ATOM 7010 O O . HIS C 1 266 ? 16.786 -9.897 276.052 1.00 39.45 266 HIS C O 1
ATOM 7017 N N . VAL C 1 267 ? 16.875 -10.739 273.976 1.00 35.45 267 VAL C N 1
ATOM 7018 C CA . VAL C 1 267 ? 15.599 -10.149 273.553 1.00 37.58 267 VAL C CA 1
ATOM 7019 C C . VAL C 1 267 ? 14.347 -10.783 274.199 1.00 37.67 267 VAL C C 1
ATOM 7020 O O . VAL C 1 267 ? 13.220 -10.409 273.876 1.00 37.78 267 VAL C O 1
ATOM 7024 N N . LYS C 1 268 ? 14.560 -11.692 275.145 1.00 37.41 268 LYS C N 1
ATOM 7025 C CA . LYS C 1 268 ? 13.490 -12.248 275.967 1.00 39.69 268 LYS C CA 1
ATOM 7026 C C . LYS C 1 268 ? 13.039 -11.179 276.952 1.00 37.10 268 LYS C C 1
ATOM 7027 O O . LYS C 1 268 ? 11.929 -11.223 277.467 1.00 41.27 268 LYS C O 1
ATOM 7033 N N . ARG C 1 269 ? 13.901 -10.204 277.190 1.00 38.66 269 ARG C N 1
ATOM 7034 C CA . ARG C 1 269 ? 13.551 -9.059 278.025 1.00 41.62 269 ARG C CA 1
ATOM 7035 C C . ARG C 1 269 ? 13.831 -7.775 277.268 1.00 39.38 269 ARG C C 1
ATOM 7036 O O . ARG C 1 269 ? 14.121 -7.799 276.063 1.00 39.66 269 ARG C O 1
ATOM 7044 N N . GLY C 1 270 ? 13.693 -6.650 277.952 1.00 39.94 270 GLY C N 1
ATOM 7045 C CA . GLY C 1 270 ? 13.787 -5.372 277.276 1.00 36.51 270 GLY C CA 1
ATOM 7046 C C . GLY C 1 270 ? 15.058 -4.589 277.565 1.00 35.11 270 GLY C C 1
ATOM 7047 O O . GLY C 1 270 ? 16.096 -5.149 277.912 1.00 38.82 270 GLY C O 1
ATOM 7048 N N . THR C 1 271 ? 14.957 -3.276 277.432 1.00 34.54 271 THR C N 1
ATOM 7049 C CA . THR C 1 271 ? 16.105 -2.385 277.515 1.00 39.17 271 THR C CA 1
ATOM 7050 C C . THR C 1 271 ? 15.959 -1.619 278.821 1.00 36.69 271 THR C C 1
ATOM 7051 O O . THR C 1 271 ? 14.870 -1.617 279.385 1.00 40.04 271 THR C O 1
ATOM 7055 N N . PRO C 1 272 ? 17.007 -0.895 279.261 1.00 36.94 272 PRO C N 1
ATOM 7056 C CA . PRO C 1 272 ? 16.884 -0.053 280.461 1.00 35.06 272 PRO C CA 1
ATOM 7057 C C . PRO C 1 272 ? 15.753 0.973 280.422 1.00 37.59 272 PRO C C 1
ATOM 7058 O O . PRO C 1 272 ? 15.315 1.403 281.482 1.00 44.81 272 PRO C O 1
ATOM 7062 N N . LYS C 1 273 ? 15.232 1.310 279.247 1.00 38.74 273 LYS C N 1
ATOM 7063 C CA . LYS C 1 273 ? 14.146 2.283 279.189 1.00 39.66 273 LYS C CA 1
ATOM 7064 C C . LYS C 1 273 ? 12.796 1.589 279.198 1.00 42.01 273 LYS C C 1
ATOM 7065 O O . LYS C 1 273 ? 11.822 2.156 279.685 1.00 46.27 273 LYS C O 1
ATOM 7071 N N . ARG C 1 274 ? 12.746 0.355 278.685 1.00 40.51 274 ARG C N 1
ATOM 7072 C CA . ARG C 1 274 ? 11.524 -0.447 278.627 1.00 37.89 274 ARG C CA 1
ATOM 7073 C C . ARG C 1 274 ? 11.829 -1.905 278.958 1.00 41.26 274 ARG C C 1
ATOM 7074 O O . ARG C 1 274 ? 11.984 -2.735 278.067 1.00 39.73 274 ARG C O 1
ATOM 7082 N N . PRO C 1 275 ? 11.912 -2.217 280.251 1.00 43.79 275 PRO C N 1
ATOM 7083 C CA . PRO C 1 275 ? 12.438 -3.467 280.816 1.00 42.81 275 PRO C CA 1
ATOM 7084 C C . PRO C 1 275 ? 11.501 -4.680 280.772 1.00 45.76 275 PRO C C 1
ATOM 7085 O O . PRO C 1 275 ? 11.974 -5.823 280.662 1.00 45.53 275 PRO C O 1
ATOM 7089 N N . LYS C 1 276 ? 10.193 -4.454 280.816 1.00 46.66 276 LYS C N 1
ATOM 7090 C CA . LYS C 1 276 ? 9.293 -5.589 280.974 1.00 49.51 276 LYS C CA 1
ATOM 7091 C C . LYS C 1 276 ? 9.230 -6.430 279.717 1.00 46.52 276 LYS C C 1
ATOM 7092 O O . LYS C 1 276 ? 9.605 -7.608 279.747 1.00 48.31 276 LYS C O 1
ATOM 7094 N N . ARG C 1 277 ? 8.813 -5.816 278.613 1.00 44.06 277 ARG C N 1
ATOM 7095 C CA . ARG C 1 277 ? 8.398 -6.563 277.414 1.00 49.71 277 ARG C CA 1
ATOM 7096 C C . ARG C 1 277 ? 9.579 -7.154 276.624 1.00 41.56 277 ARG C C 1
ATOM 7097 O O . ARG C 1 277 ? 10.653 -6.552 276.552 1.00 39.78 277 ARG C O 1
ATOM 7105 N N . ALA C 1 278 ? 9.392 -8.382 276.141 1.00 38.99 278 ALA C N 1
ATOM 7106 C CA . ALA C 1 278 ? 10.316 -9.071 275.229 1.00 38.60 278 ALA C CA 1
ATOM 7107 C C . ALA C 1 278 ? 10.500 -8.214 273.970 1.00 38.11 278 ALA C C 1
ATOM 7108 O O . ALA C 1 278 ? 9.581 -7.471 273.618 1.00 40.77 278 ALA C O 1
ATOM 7110 N N . ILE C 1 279 ? 11.686 -8.223 273.352 1.00 38.56 279 ILE C N 1
ATOM 7111 C CA . ILE C 1 279 ? 11.899 -7.461 272.098 1.00 37.38 279 ILE C CA 1
ATOM 7112 C C . ILE C 1 279 ? 11.754 -8.360 270.855 1.00 36.04 279 ILE C C 1
ATOM 7113 O O . ILE C 1 279 ? 12.586 -9.233 270.641 1.00 41.30 279 ILE C O 1
ATOM 7118 N N . GLU C 1 280 ? 10.707 -8.183 270.048 1.00 34.43 280 GLU C N 1
ATOM 7119 C CA . GLU C 1 280 ? 10.572 -8.954 268.800 1.00 33.75 280 GLU C CA 1
ATOM 7120 C C . GLU C 1 280 ? 11.727 -8.680 267.806 1.00 35.64 280 GLU C C 1
ATOM 7121 O O . GLU C 1 280 ? 11.873 -7.560 267.308 1.00 33.60 280 GLU C O 1
ATOM 7127 N N . THR C 1 281 ? 12.448 -9.724 267.421 1.00 33.86 281 THR C N 1
ATOM 7128 C CA . THR C 1 281 ? 13.700 -9.574 266.697 1.00 31.92 281 THR C CA 1
ATOM 7129 C C . THR C 1 281 ? 13.843 -10.533 265.532 1.00 32.01 281 THR C C 1
ATOM 7130 O O . THR C 1 281 ? 13.539 -11.711 265.635 1.00 37.03 281 THR C O 1
ATOM 7134 N N . TYR C 1 282 ? 14.271 -10.010 264.396 1.00 30.59 282 TYR C N 1
ATOM 7135 C CA . TYR C 1 282 ? 14.552 -10.869 263.258 1.00 30.83 282 TYR C CA 1
ATOM 7136 C C . TYR C 1 282 ? 16.038 -10.918 262.957 1.00 30.59 282 TYR C C 1
ATOM 7137 O O . TYR C 1 282 ? 16.657 -9.908 262.627 1.00 32.22 282 TYR C O 1
ATOM 7146 N N . LEU C 1 283 ? 16.622 -12.092 263.170 1.00 33.85 283 LEU C N 1
ATOM 7147 C CA . LEU C 1 283 ? 18.043 -12.302 262.913 1.00 33.40 283 LEU C CA 1
ATOM 7148 C C . LEU C 1 283 ? 18.351 -12.230 261.414 1.00 33.55 283 LEU C C 1
ATOM 7149 O O . LEU C 1 283 ? 17.674 -12.839 260.595 1.00 32.89 283 LEU C O 1
ATOM 7154 N N . PHE C 1 284 ? 19.417 -11.534 261.065 1.00 32.77 284 PHE C N 1
ATOM 7155 C CA . PHE C 1 284 ? 19.836 -11.472 259.690 1.00 30.68 284 PHE C CA 1
ATOM 7156 C C . PHE C 1 284 ? 21.154 -12.236 259.539 1.00 33.05 284 PHE C C 1
ATOM 7157 O O . PHE C 1 284 ? 22.145 -11.845 260.140 1.00 36.74 284 PHE C O 1
ATOM 7165 N N . ALA C 1 285 ? 21.186 -13.336 258.785 1.00 33.39 285 ALA C N 1
ATOM 7166 C CA . ALA C 1 285 ? 20.057 -13.867 258.030 1.00 34.01 285 ALA C CA 1
ATOM 7167 C C . ALA C 1 285 ? 20.196 -15.396 257.933 1.00 33.56 285 ALA C C 1
ATOM 7168 O O . ALA C 1 285 ? 21.191 -15.951 258.380 1.00 31.91 285 ALA C O 1
ATOM 7170 N N . MET C 1 286 ? 19.206 -16.077 257.355 1.00 36.92 286 MET C N 1
ATOM 7171 C CA . MET C 1 286 ? 19.198 -17.536 257.403 1.00 35.31 286 MET C CA 1
ATOM 7172 C C . MET C 1 286 ? 20.391 -18.138 256.694 1.00 35.55 286 MET C C 1
ATOM 7173 O O . MET C 1 286 ? 21.084 -18.979 257.254 1.00 36.08 286 MET C O 1
ATOM 7178 N N . PHE C 1 287 ? 20.627 -17.673 255.467 1.00 35.23 287 PHE C N 1
ATOM 7179 C CA . PHE C 1 287 ? 21.718 -18.147 254.619 1.00 32.14 287 PHE C CA 1
ATOM 7180 C C . PHE C 1 287 ? 22.607 -16.984 254.180 1.00 36.34 287 PHE C C 1
ATOM 7181 O O . PHE C 1 287 ? 22.088 -15.904 253.882 1.00 38.02 287 PHE C O 1
ATOM 7189 N N . ASP C 1 288 ? 23.905 -17.240 254.007 1.00 36.11 288 ASP C N 1
ATOM 7190 C CA . ASP C 1 288 ? 24.800 -16.330 253.295 1.00 32.25 288 ASP C CA 1
ATOM 7191 C C . ASP C 1 288 ? 24.209 -16.014 251.931 1.00 33.45 288 ASP C C 1
ATOM 7192 O O . ASP C 1 288 ? 23.467 -16.821 251.366 1.00 40.13 288 ASP C O 1
ATOM 7197 N N . GLU C 1 289 ? 24.550 -14.854 251.380 1.00 34.60 289 GLU C N 1
ATOM 7198 C CA . GLU C 1 289 ? 23.995 -14.446 250.093 1.00 35.26 289 GLU C CA 1
ATOM 7199 C C . GLU C 1 289 ? 25.139 -13.968 249.222 1.00 36.10 289 GLU C C 1
ATOM 7200 O O . GLU C 1 289 ? 25.442 -12.778 249.127 1.00 34.07 289 GLU C O 1
ATOM 7206 N N . ASN C 1 290 ? 25.751 -14.947 248.569 1.00 36.86 290 ASN C N 1
ATOM 7207 C CA . ASN C 1 290 ? 26.990 -14.772 247.848 1.00 32.87 290 ASN C CA 1
ATOM 7208 C C . ASN C 1 290 ? 26.941 -13.808 246.664 1.00 36.21 290 ASN C C 1
ATOM 7209 O O . ASN C 1 290 ? 27.982 -13.472 246.114 1.00 38.95 290 ASN C O 1
ATOM 7214 N N . LYS C 1 291 ? 25.753 -13.313 246.322 1.00 35.60 291 LYS C N 1
ATOM 7215 C CA . LYS C 1 291 ? 25.603 -12.386 245.209 1.00 35.37 291 LYS C CA 1
ATOM 7216 C C . LYS C 1 291 ? 25.652 -10.920 245.617 1.00 33.51 291 LYS C C 1
ATOM 7217 O O . LYS C 1 291 ? 25.649 -10.036 244.772 1.00 35.20 291 LYS C O 1
ATOM 7223 N N . LYS C 1 292 ? 25.671 -10.670 246.916 1.00 37.67 292 LYS C N 1
ATOM 7224 C CA . LYS C 1 292 ? 25.661 -9.318 247.472 1.00 37.03 292 LYS C CA 1
ATOM 7225 C C . LYS C 1 292 ? 27.026 -8.616 247.482 1.00 38.05 292 LYS C C 1
ATOM 7226 O O . LYS C 1 292 ? 28.081 -9.247 247.398 1.00 40.42 292 LYS C O 1
ATOM 7232 N N . GLN C 1 293 ? 26.970 -7.291 247.520 1.00 39.55 293 GLN C N 1
ATOM 7233 C CA . GLN C 1 293 ? 28.137 -6.421 247.599 1.00 37.22 293 GLN C CA 1
ATOM 7234 C C . GLN C 1 293 ? 27.918 -5.434 248.762 1.00 36.30 293 GLN C C 1
ATOM 7235 O O . GLN C 1 293 ? 26.817 -4.921 248.930 1.00 31.76 293 GLN C O 1
ATOM 7241 N N . PRO C 1 294 ? 28.971 -5.111 249.524 1.00 32.31 294 PRO C N 1
ATOM 7242 C CA . PRO C 1 294 ? 30.364 -5.549 249.406 1.00 31.37 294 PRO C CA 1
ATOM 7243 C C . PRO C 1 294 ? 30.643 -6.892 250.078 1.00 34.09 294 PRO C C 1
ATOM 7244 O O . PRO C 1 294 ? 29.695 -7.619 250.387 1.00 35.63 294 PRO C O 1
ATOM 7248 N N . GLU C 1 295 ? 31.915 -7.209 250.307 1.00 31.63 295 GLU C N 1
ATOM 7249 C CA . GLU C 1 295 ? 32.284 -8.552 250.735 1.00 32.29 295 GLU C CA 1
ATOM 7250 C C . GLU C 1 295 ? 31.604 -9.016 251.997 1.00 34.83 295 GLU C C 1
ATOM 7251 O O . GLU C 1 295 ? 31.191 -10.172 252.105 1.00 33.82 295 GLU C O 1
ATOM 7257 N N . VAL C 1 296 ? 31.449 -8.094 252.940 1.00 37.10 296 VAL C N 1
ATOM 7258 C CA . VAL C 1 296 ? 30.987 -8.462 254.256 1.00 30.91 296 VAL C CA 1
ATOM 7259 C C . VAL C 1 296 ? 29.521 -8.864 254.198 1.00 33.79 296 VAL C C 1
ATOM 7260 O O . VAL C 1 296 ? 29.079 -9.675 255.018 1.00 29.37 296 VAL C O 1
ATOM 7264 N N . GLU C 1 297 ? 28.794 -8.356 253.194 1.00 28.14 297 GLU C N 1
ATOM 7265 C CA . GLU C 1 297 ? 27.370 -8.647 253.054 1.00 27.68 297 GLU C CA 1
ATOM 7266 C C . GLU C 1 297 ? 27.093 -10.049 252.515 1.00 34.27 297 GLU C C 1
ATOM 7267 O O . GLU C 1 297 ? 25.928 -10.432 252.324 1.00 34.38 297 GLU C O 1
ATOM 7273 N N . LYS C 1 298 ? 28.147 -10.841 252.319 1.00 38.55 298 LYS C N 1
ATOM 7274 C CA . LYS C 1 298 ? 27.959 -12.222 251.886 1.00 33.89 298 LYS C CA 1
ATOM 7275 C C . LYS C 1 298 ? 28.117 -13.197 253.048 1.00 33.34 298 LYS C C 1
ATOM 7276 O O . LYS C 1 298 ? 28.059 -14.411 252.861 1.00 36.63 298 LYS C O 1
ATOM 7282 N N . HIS C 1 299 ? 28.209 -12.685 254.264 1.00 31.13 299 HIS C N 1
ATOM 7283 C CA . HIS C 1 299 ? 28.518 -13.564 255.375 1.00 29.42 299 HIS C CA 1
ATOM 7284 C C . HIS C 1 299 ? 27.606 -13.408 256.576 1.00 31.95 299 HIS C C 1
ATOM 7285 O O . HIS C 1 299 ? 28.008 -13.655 257.703 1.00 31.20 299 HIS C O 1
ATOM 7292 N N . PHE C 1 300 ? 26.380 -12.963 256.337 1.00 31.71 300 PHE C N 1
ATOM 7293 C CA . PHE C 1 300 ? 25.433 -12.808 257.431 1.00 27.50 300 PHE C CA 1
ATOM 7294 C C . PHE C 1 300 ? 24.613 -14.061 257.701 1.00 28.05 300 PHE C C 1
ATOM 7295 O O . PHE C 1 300 ? 23.698 -14.021 258.507 1.00 30.91 300 PHE C O 1
ATOM 7303 N N . GLY C 1 301 ? 24.835 -15.114 256.922 1.00 31.22 301 GLY C N 1
ATOM 7304 C CA . GLY C 1 301 ? 24.113 -16.373 257.074 1.00 35.07 301 GLY C CA 1
ATOM 7305 C C . GLY C 1 301 ? 24.181 -17.015 258.463 1.00 33.28 301 GLY C C 1
ATOM 7306 O O . GLY C 1 301 ? 25.176 -16.921 259.159 1.00 33.55 301 GLY C O 1
ATOM 7307 N N . LEU C 1 302 ? 23.094 -17.638 258.876 1.00 32.15 302 LEU C N 1
ATOM 7308 C CA . LEU C 1 302 ? 23.042 -18.376 260.129 1.00 33.93 302 LEU C CA 1
ATOM 7309 C C . LEU C 1 302 ? 23.272 -19.850 259.824 1.00 38.86 302 LEU C C 1
ATOM 7310 O O . LEU C 1 302 ? 23.717 -20.622 260.675 1.00 36.69 302 LEU C O 1
ATOM 7315 N N . PHE C 1 303 ? 22.969 -20.221 258.580 1.00 41.09 303 PHE C N 1
ATOM 7316 C CA . PHE C 1 303 ? 23.084 -21.599 258.089 1.00 39.70 303 PHE C CA 1
ATOM 7317 C C . PHE C 1 303 ? 24.016 -21.724 256.907 1.00 39.66 303 PHE C C 1
ATOM 7318 O O . PHE C 1 303 ? 24.138 -20.813 256.068 1.00 40.09 303 PHE C O 1
ATOM 7326 N N . PHE C 1 304 ? 24.685 -22.871 256.851 1.00 37.65 304 PHE C N 1
ATOM 7327 C CA . PHE C 1 304 ? 25.389 -23.227 255.641 1.00 44.03 304 PHE C CA 1
ATOM 7328 C C . PHE C 1 304 ? 24.364 -23.677 254.584 1.00 44.35 304 PHE C C 1
ATOM 7329 O O . PHE C 1 304 ? 23.204 -23.969 254.917 1.00 44.59 304 PHE C O 1
ATOM 7337 N N . PRO C 1 305 ? 24.796 -23.810 253.330 1.00 35.99 305 PRO C N 1
ATOM 7338 C CA . PRO C 1 305 ? 23.776 -24.240 252.375 1.00 41.21 305 PRO C CA 1
ATOM 7339 C C . PRO C 1 305 ? 23.383 -25.701 252.547 1.00 40.32 305 PRO C C 1
ATOM 7340 O O . PRO C 1 305 ? 22.279 -26.053 252.122 1.00 44.20 305 PRO C O 1
ATOM 7344 N N . ASN C 1 306 ? 24.187 -26.522 253.212 1.00 39.88 306 ASN C N 1
ATOM 7345 C CA . ASN C 1 306 ? 23.707 -27.876 253.507 1.00 43.43 306 ASN C CA 1
ATOM 7346 C C . ASN C 1 306 ? 22.700 -27.907 254.670 1.00 43.84 306 ASN C C 1
ATOM 7347 O O . ASN C 1 306 ? 22.215 -28.988 255.007 1.00 45.98 306 ASN C O 1
ATOM 7352 N N . LYS C 1 307 ? 22.315 -26.732 255.185 1.00 41.62 307 LYS C N 1
ATOM 7353 C CA . LYS C 1 307 ? 21.278 -26.562 256.239 1.00 46.36 307 LYS C CA 1
ATOM 7354 C C . LYS C 1 307 ? 21.774 -26.924 257.657 1.00 41.06 307 LYS C C 1
ATOM 7355 O O . LYS C 1 307 ? 20.977 -27.073 258.577 1.00 45.32 307 LYS C O 1
ATOM 7361 N N . TRP C 1 308 ? 23.084 -27.091 257.818 1.00 42.38 308 TRP C N 1
ATOM 7362 C CA . TRP C 1 308 ? 23.697 -27.260 259.147 1.00 46.32 308 TRP C CA 1
ATOM 7363 C C . TRP C 1 308 ? 24.007 -25.872 259.707 1.00 44.69 308 TRP C C 1
ATOM 7364 O O . TRP C 1 308 ? 24.530 -25.008 258.984 1.00 46.46 308 TRP C O 1
ATOM 7375 N N . GLN C 1 309 ? 23.723 -25.676 260.994 1.00 38.84 309 GLN C N 1
ATOM 7376 C CA . GLN C 1 309 ? 23.948 -24.406 261.648 1.00 39.28 309 GLN C CA 1
ATOM 7377 C C . GLN C 1 309 ? 25.434 -24.093 261.748 1.00 41.06 309 GLN C C 1
ATOM 7378 O O . GLN C 1 309 ? 26.255 -24.985 261.938 1.00 42.34 309 GLN C O 1
ATOM 7384 N N . LYS C 1 310 ? 25.784 -22.834 261.506 1.00 40.72 310 LYS C N 1
ATOM 7385 C CA . LYS C 1 310 ? 27.143 -22.324 261.735 1.00 39.14 310 LYS C CA 1
ATOM 7386 C C . LYS C 1 310 ? 27.487 -22.345 263.229 1.00 41.62 310 LYS C C 1
ATOM 7387 O O . LYS C 1 310 ? 28.621 -22.593 263.638 1.00 38.90 310 LYS C O 1
ATOM 7393 N N . TYR C 1 311 ? 26.497 -21.971 264.036 1.00 42.14 311 TYR C N 1
ATOM 7394 C CA . TYR C 1 311 ? 26.746 -21.560 265.392 1.00 38.98 311 TYR C CA 1
ATOM 7395 C C . TYR C 1 311 ? 26.032 -22.416 266.455 1.00 46.34 311 TYR C C 1
ATOM 7396 O O . TYR C 1 311 ? 26.230 -22.195 267.674 1.00 48.74 311 TYR C O 1
ATOM 7405 N N . ASN C 1 312 ? 25.152 -23.327 266.031 1.00 44.48 312 ASN C N 1
ATOM 7406 C CA . ASN C 1 312 ? 24.513 -24.216 267.008 1.00 43.54 312 ASN C CA 1
ATOM 7407 C C . ASN C 1 312 ? 23.676 -23.421 268.012 1.00 48.61 312 ASN C C 1
ATOM 7408 O O . ASN C 1 312 ? 24.006 -23.371 269.207 1.00 47.95 312 ASN C O 1
ATOM 7413 N N . LEU C 1 313 ? 22.616 -22.786 267.519 1.00 45.81 313 LEU C N 1
ATOM 7414 C CA . LEU C 1 313 ? 21.771 -21.903 268.321 1.00 41.30 313 LEU C CA 1
ATOM 7415 C C . LEU C 1 313 ? 20.432 -22.557 268.708 1.00 49.50 313 LEU C C 1
ATOM 7416 O O . LEU C 1 313 ? 19.825 -23.285 267.906 1.00 48.62 313 LEU C O 1
ATOM 7421 N N . ASN C 1 314 ? 19.955 -22.263 269.917 1.00 48.72 314 ASN C N 1
ATOM 7422 C CA . ASN C 1 314 ? 18.580 -22.559 270.281 1.00 47.31 314 ASN C CA 1
ATOM 7423 C C . ASN C 1 314 ? 17.703 -21.367 269.896 1.00 49.79 314 ASN C C 1
ATOM 7424 O O . ASN C 1 314 ? 17.923 -20.262 270.396 1.00 49.51 314 ASN C O 1
ATOM 7429 N N . PHE C 1 315 ? 16.685 -21.573 269.054 1.00 51.91 315 PHE C N 1
ATOM 7430 C CA . PHE C 1 315 ? 15.794 -20.461 268.687 1.00 48.50 315 PHE C CA 1
ATOM 7431 C C . PHE C 1 315 ? 14.533 -20.298 269.576 1.00 52.32 315 PHE C C 1
ATOM 7432 O O . PHE C 1 315 ? 13.798 -19.308 269.447 1.00 50.30 315 PHE C O 1
ATOM 7440 N N . SER C 1 316 ? 14.246 -21.282 270.429 1.00 55.75 316 SER C N 1
ATOM 7441 C CA . SER C 1 316 ? 13.163 -21.143 271.415 1.00 58.05 316 SER C CA 1
ATOM 7442 C C . SER C 1 316 ? 13.718 -20.384 272.641 1.00 59.37 316 SER C C 1
ATOM 7443 O O . SER C 1 316 ? 13.031 -20.197 273.669 1.00 63.30 316 SER C O 1
ATOM 7454 N N . VAL D 1 2 ? -22.391 -16.952 231.073 1.00 38.53 2 VAL D N 1
ATOM 7455 C CA . VAL D 1 2 ? -21.237 -16.369 230.411 1.00 38.46 2 VAL D CA 1
ATOM 7456 C C . VAL D 1 2 ? -20.153 -17.406 230.169 1.00 39.13 2 VAL D C 1
ATOM 7457 O O . VAL D 1 2 ? -20.096 -18.424 230.862 1.00 39.13 2 VAL D O 1
ATOM 7461 N N . GLY D 1 3 ? -19.364 -17.198 229.112 1.00 41.63 3 GLY D N 1
ATOM 7462 C CA . GLY D 1 3 ? -18.221 -18.059 228.845 1.00 40.29 3 GLY D CA 1
ATOM 7463 C C . GLY D 1 3 ? -16.908 -17.331 229.066 1.00 40.30 3 GLY D C 1
ATOM 7464 O O . GLY D 1 3 ? -16.888 -16.108 229.186 1.00 41.99 3 GLY D O 1
ATOM 7465 N N . VAL D 1 4 ? -15.796 -18.060 229.020 1.00 37.71 4 VAL D N 1
ATOM 7466 C CA . VAL D 1 4 ? -14.487 -17.448 229.176 1.00 36.98 4 VAL D CA 1
ATOM 7467 C C . VAL D 1 4 ? -13.509 -18.032 228.177 1.00 43.24 4 VAL D C 1
ATOM 7468 O O . VAL D 1 4 ? -13.496 -19.253 227.951 1.00 43.71 4 VAL D O 1
ATOM 7472 N N . CYS D 1 5 ? -12.748 -17.148 227.527 1.00 36.50 5 CYS D N 1
ATOM 7473 C CA . CYS D 1 5 ? -11.709 -17.564 226.604 1.00 34.52 5 CYS D CA 1
ATOM 7474 C C . CYS D 1 5 ? -10.459 -18.062 227.331 1.00 42.54 5 CYS D C 1
ATOM 7475 O O . CYS D 1 5 ? -9.910 -17.394 228.244 1.00 40.68 5 CYS D O 1
ATOM 7478 N N . TYR D 1 6 ? -10.004 -19.231 226.881 1.00 41.18 6 TYR D N 1
ATOM 7479 C CA . TYR D 1 6 ? -8.823 -19.912 227.396 1.00 33.24 6 TYR D CA 1
ATOM 7480 C C . TYR D 1 6 ? -7.687 -19.718 226.406 1.00 32.67 6 TYR D C 1
ATOM 7481 O O . TYR D 1 6 ? -7.620 -20.416 225.397 1.00 33.29 6 TYR D O 1
ATOM 7490 N N . GLY D 1 7 ? -6.901 -18.664 226.616 1.00 36.99 7 GLY D N 1
ATOM 7491 C CA . GLY D 1 7 ? -5.676 -18.450 225.856 1.00 36.48 7 GLY D CA 1
ATOM 7492 C C . GLY D 1 7 ? -4.512 -19.115 226.575 1.00 37.26 7 GLY D C 1
ATOM 7493 O O . GLY D 1 7 ? -4.369 -18.973 227.793 1.00 37.46 7 GLY D O 1
ATOM 7494 N N . MET D 1 8 ? -3.605 -19.738 225.833 1.00 41.25 8 MET D N 1
ATOM 7495 C CA . MET D 1 8 ? -2.538 -20.489 226.497 1.00 44.32 8 MET D CA 1
ATOM 7496 C C . MET D 1 8 ? -1.140 -19.859 226.328 1.00 48.23 8 MET D C 1
ATOM 7497 O O . MET D 1 8 ? -0.120 -20.458 226.692 1.00 49.33 8 MET D O 1
ATOM 7502 N N . GLN D 1 9 ? -1.097 -18.613 225.857 1.00 51.55 9 GLN D N 1
ATOM 7503 C CA . GLN D 1 9 ? 0.179 -17.962 225.564 1.00 45.68 9 GLN D CA 1
ATOM 7504 C C . GLN D 1 9 ? 0.823 -17.322 226.785 1.00 46.41 9 GLN D C 1
ATOM 7505 O O . GLN D 1 9 ? 1.114 -16.113 226.769 1.00 44.06 9 GLN D O 1
ATOM 7511 N N . GLY D 1 10 ? 1.031 -18.114 227.841 1.00 50.97 10 GLY D N 1
ATOM 7512 C CA . GLY D 1 10 ? 1.783 -17.629 229.000 1.00 49.68 10 GLY D CA 1
ATOM 7513 C C . GLY D 1 10 ? 2.807 -18.692 229.396 1.00 50.19 10 GLY D C 1
ATOM 7514 O O . GLY D 1 10 ? 2.670 -19.866 229.022 1.00 48.95 10 GLY D O 1
ATOM 7515 N N . ASN D 1 11 ? 3.879 -18.279 230.074 1.00 53.90 11 ASN D N 1
ATOM 7516 C CA . ASN D 1 11 ? 4.941 -19.221 230.467 1.00 50.41 11 ASN D CA 1
ATOM 7517 C C . ASN D 1 11 ? 4.791 -19.736 231.883 1.00 47.86 11 ASN D C 1
ATOM 7518 O O . ASN D 1 11 ? 5.665 -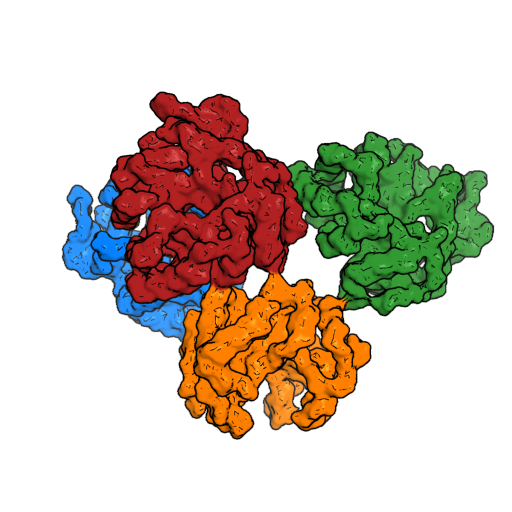20.438 232.398 1.00 51.52 11 ASN D O 1
ATOM 7523 N N . ASN D 1 12 ? 3.731 -19.281 232.536 1.00 50.45 12 ASN D N 1
ATOM 7524 C CA . ASN D 1 12 ? 3.516 -19.508 233.952 1.00 41.35 12 ASN D CA 1
ATOM 7525 C C . ASN D 1 12 ? 2.076 -19.954 234.256 1.00 47.09 12 ASN D C 1
ATOM 7526 O O . ASN D 1 12 ? 1.555 -19.669 235.337 1.00 46.51 12 ASN D O 1
ATOM 7531 N N . LEU D 1 13 ? 1.410 -20.544 233.261 1.00 46.81 13 LEU D N 1
ATOM 7532 C CA . LEU D 1 13 ? -0.000 -20.951 233.371 1.00 48.62 13 LEU D CA 1
ATOM 7533 C C . LEU D 1 13 ? -0.150 -22.378 233.938 1.00 49.40 13 LEU D C 1
ATOM 7534 O O . LEU D 1 13 ? 0.742 -23.218 233.732 1.00 45.57 13 LEU D O 1
ATOM 7539 N N . PRO D 1 14 ? -1.283 -22.673 234.622 1.00 46.26 14 PRO D N 1
ATOM 7540 C CA . PRO D 1 14 ? -1.514 -24.047 235.096 1.00 40.71 14 PRO D CA 1
ATOM 7541 C C . PRO D 1 14 ? -1.596 -25.068 233.966 1.00 44.65 14 PRO D C 1
ATOM 7542 O O . PRO D 1 14 ? -1.893 -24.706 232.840 1.00 43.75 14 PRO D O 1
ATOM 7546 N N . PRO D 1 15 ? -1.327 -26.345 234.272 1.00 50.31 15 PRO D N 1
ATOM 7547 C CA . PRO D 1 15 ? -1.494 -27.453 233.321 1.00 44.85 15 PRO D CA 1
ATOM 7548 C C . PRO D 1 15 ? -2.917 -27.486 232.795 1.00 43.99 15 PRO D C 1
ATOM 7549 O O . PRO D 1 15 ? -3.847 -27.086 233.506 1.00 44.29 15 PRO D O 1
ATOM 7553 N N . VAL D 1 16 ? -3.079 -27.948 231.562 1.00 47.60 16 VAL D N 1
ATOM 7554 C CA . VAL D 1 16 ? -4.387 -28.083 230.930 1.00 44.10 16 VAL D CA 1
ATOM 7555 C C . VAL D 1 16 ? -5.435 -28.687 231.861 1.00 42.95 16 VAL D C 1
ATOM 7556 O O . VAL D 1 16 ? -6.554 -28.190 231.938 1.00 43.46 16 VAL D O 1
ATOM 7560 N N . SER D 1 17 ? -5.070 -29.783 232.541 1.00 49.22 17 SER D N 1
ATOM 7561 C CA . SER D 1 17 ? -6.011 -30.539 233.389 1.00 44.96 17 SER D CA 1
ATOM 7562 C C . SER D 1 17 ? -6.596 -29.683 234.517 1.00 44.02 17 SER D C 1
ATOM 7563 O O . SER D 1 17 ? -7.788 -29.781 234.880 1.00 44.02 17 SER D O 1
ATOM 7566 N N . GLU D 1 18 ? -5.723 -28.859 235.073 1.00 37.42 18 GLU D N 1
ATOM 7567 C CA . GLU D 1 18 ? -6.084 -27.961 236.143 1.00 42.66 18 GLU D CA 1
ATOM 7568 C C . GLU D 1 18 ? -6.973 -26.812 235.668 1.00 43.19 18 GLU D C 1
ATOM 7569 O O . GLU D 1 18 ? -7.843 -26.356 236.410 1.00 39.18 18 GLU D O 1
ATOM 7575 N N . VAL D 1 19 ? -6.745 -26.325 234.442 1.00 40.77 19 VAL D N 1
ATOM 7576 C CA . VAL D 1 19 ? -7.576 -25.228 233.924 1.00 40.26 19 VAL D CA 1
ATOM 7577 C C . VAL D 1 19 ? -9.036 -25.679 233.786 1.00 39.51 19 VAL D C 1
ATOM 7578 O O . VAL D 1 19 ? -9.954 -24.991 234.240 1.00 41.07 19 VAL D O 1
ATOM 7582 N N . ILE D 1 20 ? -9.233 -26.883 233.275 1.00 36.09 20 ILE D N 1
ATOM 7583 C CA . ILE D 1 20 ? -10.549 -27.485 233.196 1.00 37.89 20 ILE D CA 1
ATOM 7584 C C . ILE D 1 20 ? -11.162 -27.626 234.590 1.00 41.63 20 ILE D C 1
ATOM 7585 O O . ILE D 1 20 ? -12.292 -27.206 234.827 1.00 45.18 20 ILE D O 1
ATOM 7590 N N . ALA D 1 21 ? -10.403 -28.219 235.508 1.00 42.19 21 ALA D N 1
ATOM 7591 C CA . ALA D 1 21 ? -10.793 -28.293 236.909 1.00 40.26 21 ALA D CA 1
ATOM 7592 C C . ALA D 1 21 ? -11.237 -26.936 237.437 1.00 40.91 21 ALA D C 1
ATOM 7593 O O . ALA D 1 21 ? -12.296 -26.803 238.052 1.00 42.36 21 ALA D O 1
ATOM 7595 N N . LEU D 1 22 ? -10.443 -25.916 237.168 1.00 43.25 22 LEU D N 1
ATOM 7596 C CA . LEU D 1 22 ? -10.762 -24.578 237.622 1.00 42.48 22 LEU D CA 1
ATOM 7597 C C . LEU D 1 22 ? -12.039 -24.030 236.982 1.00 45.35 22 LEU D C 1
ATOM 7598 O O . LEU D 1 22 ? -12.792 -23.253 237.598 1.00 43.00 22 LEU D O 1
ATOM 7603 N N . TYR D 1 23 ? -12.326 -24.497 235.772 1.00 40.34 23 TYR D N 1
ATOM 7604 C CA . TYR D 1 23 ? -13.565 -24.114 235.114 1.00 43.88 23 TYR D CA 1
ATOM 7605 C C . TYR D 1 23 ? -14.761 -24.774 235.810 1.00 45.86 23 TYR D C 1
ATOM 7606 O O . TYR D 1 23 ? -15.768 -24.108 236.149 1.00 42.29 23 TYR D O 1
ATOM 7615 N N . LYS D 1 24 ? -14.646 -26.091 235.999 1.00 41.86 24 LYS D N 1
ATOM 7616 C CA . LYS D 1 24 ? -15.701 -26.860 236.641 1.00 43.24 24 LYS D CA 1
ATOM 7617 C C . LYS D 1 24 ? -15.925 -26.292 238.012 1.00 40.13 24 LYS D C 1
ATOM 7618 O O . LYS D 1 24 ? -17.036 -25.985 238.393 1.00 41.35 24 LYS D O 1
ATOM 7624 N N . LYS D 1 25 ? -14.823 -26.110 238.717 1.00 43.35 25 LYS D N 1
ATOM 7625 C CA . LYS D 1 25 ? -14.813 -25.549 240.047 1.00 44.42 25 LYS D CA 1
ATOM 7626 C C . LYS D 1 25 ? -15.547 -24.202 240.065 1.00 43.35 25 LYS D C 1
ATOM 7627 O O . LYS D 1 25 ? -16.296 -23.907 240.995 1.00 50.45 25 LYS D O 1
ATOM 7633 N N . SER D 1 26 ? -15.267 -23.354 239.083 1.00 42.78 26 SER D N 1
ATOM 7634 C CA . SER D 1 26 ? -15.858 -22.021 239.036 1.00 40.71 26 SER D CA 1
ATOM 7635 C C . SER D 1 26 ? -17.239 -21.899 238.400 1.00 39.09 26 SER D C 1
ATOM 7636 O O . SER D 1 26 ? -17.775 -20.795 238.362 1.00 43.43 26 SER D O 1
ATOM 7639 N N . ASN D 1 27 ? -17.818 -23.010 237.929 1.00 41.67 27 ASN D N 1
ATOM 7640 C CA . ASN D 1 27 ? -19.132 -23.010 237.223 1.00 43.68 27 ASN D CA 1
ATOM 7641 C C . ASN D 1 27 ? -19.129 -22.156 235.934 1.00 42.58 27 ASN D C 1
ATOM 7642 O O . ASN D 1 27 ? -20.098 -21.460 235.615 1.00 37.13 27 ASN D O 1
ATOM 7647 N N . ILE D 1 28 ? -18.001 -22.157 235.239 1.00 38.97 28 ILE D N 1
ATOM 7648 C CA . ILE D 1 28 ? -17.926 -21.561 233.920 1.00 38.05 28 ILE D CA 1
ATOM 7649 C C . ILE D 1 28 ? -18.364 -22.691 232.958 1.00 38.58 28 ILE D C 1
ATOM 7650 O O . ILE D 1 28 ? -17.633 -23.679 232.785 1.00 39.78 28 ILE D O 1
ATOM 7655 N N . THR D 1 29 ? -19.528 -22.571 232.315 1.00 38.67 29 THR D N 1
ATOM 7656 C CA . THR D 1 29 ? -20.022 -23.698 231.506 1.00 39.19 29 THR D CA 1
ATOM 7657 C C . THR D 1 29 ? -19.739 -23.537 230.009 1.00 41.44 29 THR D C 1
ATOM 7658 O O . THR D 1 29 ? -20.134 -24.376 229.187 1.00 35.55 29 THR D O 1
ATOM 7662 N N . ARG D 1 30 ? -18.977 -22.490 229.686 1.00 41.14 30 ARG D N 1
ATOM 7663 C CA . ARG D 1 30 ? -18.577 -22.206 228.314 1.00 40.56 30 ARG D CA 1
ATOM 7664 C C . ARG D 1 30 ? -17.128 -21.726 228.151 1.00 41.70 30 ARG D C 1
ATOM 7665 O O . ARG D 1 30 ? -16.649 -20.832 228.865 1.00 39.23 30 ARG D O 1
ATOM 7673 N N . MET D 1 31 ? -16.450 -22.340 227.184 1.00 36.45 31 MET D N 1
ATOM 7674 C CA . MET D 1 31 ? -15.055 -22.058 226.914 1.00 38.39 31 MET D CA 1
ATOM 7675 C C . MET D 1 31 ? -14.791 -21.772 225.450 1.00 41.82 31 MET D C 1
ATOM 7676 O O . MET D 1 31 ? -15.417 -22.377 224.573 1.00 43.12 31 MET D O 1
ATOM 7681 N N . ARG D 1 32 ? -13.879 -20.843 225.180 1.00 40.46 32 ARG D N 1
ATOM 7682 C CA . ARG D 1 32 ? -13.392 -20.651 223.824 1.00 34.31 32 ARG D CA 1
ATOM 7683 C C . ARG D 1 32 ? -11.875 -20.931 223.772 1.00 36.61 32 ARG D C 1
ATOM 7684 O O . ARG D 1 32 ? -11.097 -20.383 224.567 1.00 35.08 32 ARG D O 1
ATOM 7692 N N . ILE D 1 33 ? -11.471 -21.853 222.899 1.00 37.45 33 ILE D N 1
ATOM 7693 C CA . ILE D 1 33 ? -10.059 -22.037 222.584 1.00 39.13 33 ILE D CA 1
ATOM 7694 C C . ILE D 1 33 ? -9.810 -21.602 221.136 1.00 33.75 33 ILE D C 1
ATOM 7695 O O . ILE D 1 33 ? -10.747 -21.524 220.351 1.00 42.33 33 ILE D O 1
ATOM 7700 N N . TYR D 1 34 ? -8.565 -21.314 220.784 1.00 32.99 34 TYR D N 1
ATOM 7701 C CA . TYR D 1 34 ? -8.245 -20.745 219.476 1.00 30.47 34 TYR D CA 1
ATOM 7702 C C . TYR D 1 34 ? -7.612 -21.694 218.461 1.00 38.25 34 TYR D C 1
ATOM 7703 O O . TYR D 1 34 ? -7.371 -21.308 217.300 1.00 39.99 34 TYR D O 1
ATOM 7712 N N . ASP D 1 35 ? -7.290 -22.909 218.901 1.00 39.39 35 ASP D N 1
ATOM 7713 C CA . ASP D 1 35 ? -6.837 -23.959 217.981 1.00 41.51 35 ASP D CA 1
ATOM 7714 C C . ASP D 1 35 ? -7.324 -25.290 218.584 1.00 41.24 35 ASP D C 1
ATOM 7715 O O . ASP D 1 35 ? -7.674 -25.327 219.767 1.00 42.75 35 ASP D O 1
ATOM 7720 N N . PRO D 1 36 ? -7.327 -26.386 217.803 1.00 42.01 36 PRO D N 1
ATOM 7721 C CA . PRO D 1 36 ? -7.790 -27.642 218.416 1.00 41.21 36 PRO D CA 1
ATOM 7722 C C . PRO D 1 36 ? -6.689 -28.368 219.171 1.00 43.72 36 PRO D C 1
ATOM 7723 O O . PRO D 1 36 ? -6.295 -29.495 218.812 1.00 40.74 36 PRO D O 1
ATOM 7727 N N . ASN D 1 37 ? -6.264 -27.755 220.270 1.00 40.02 37 ASN D N 1
ATOM 7728 C CA . ASN D 1 37 ? -5.264 -28.359 221.109 1.00 38.48 37 ASN D CA 1
ATOM 7729 C C . ASN D 1 37 ? -5.799 -29.673 221.646 1.00 44.17 37 ASN D C 1
ATOM 7730 O O . ASN D 1 37 ? -6.877 -29.726 222.242 1.00 46.56 37 ASN D O 1
ATOM 7735 N N . GLN D 1 38 ? -5.093 -30.745 221.326 1.00 43.60 38 GLN D N 1
ATOM 7736 C CA . GLN D 1 38 ? -5.517 -32.102 221.642 1.00 41.14 38 GLN D CA 1
ATOM 7737 C C . GLN D 1 38 ? -5.655 -32.333 223.138 1.00 44.02 38 GLN D C 1
ATOM 7738 O O . GLN D 1 38 ? -6.631 -32.926 223.610 1.00 43.16 38 GLN D O 1
ATOM 7744 N N . ALA D 1 39 ? -4.661 -31.865 223.876 1.00 41.26 39 ALA D N 1
ATOM 7745 C CA . ALA D 1 39 ? -4.636 -32.031 225.314 1.00 44.04 39 ALA D CA 1
ATOM 7746 C C . ALA D 1 39 ? -5.890 -31.418 225.933 1.00 43.76 39 ALA D C 1
ATOM 7747 O O . ALA D 1 39 ? -6.509 -32.034 226.796 1.00 45.16 39 ALA D O 1
ATOM 7749 N N . VAL D 1 40 ? -6.254 -30.207 225.507 1.00 42.96 40 VAL D N 1
ATOM 7750 C CA . VAL D 1 40 ? -7.466 -29.549 226.010 1.00 45.27 40 VAL D CA 1
ATOM 7751 C C . VAL D 1 40 ? -8.744 -30.332 225.686 1.00 46.04 40 VAL D C 1
ATOM 7752 O O . VAL D 1 40 ? -9.652 -30.483 226.531 1.00 43.38 40 VAL D O 1
ATOM 7756 N N . LEU D 1 41 ? -8.800 -30.835 224.459 1.00 43.35 41 LEU D N 1
ATOM 7757 C CA . LEU D 1 41 ? -9.946 -31.613 223.982 1.00 42.98 41 LEU D CA 1
ATOM 7758 C C . LEU D 1 41 ? -10.135 -32.924 224.770 1.00 43.69 41 LEU D C 1
ATOM 7759 O O . LEU D 1 41 ? -11.267 -33.379 224.973 1.00 44.66 41 LEU D O 1
ATOM 7764 N N . GLU D 1 42 ? -9.032 -33.624 225.035 1.00 46.14 42 GLU D N 1
ATOM 7765 C CA . GLU D 1 42 ? -9.056 -34.831 225.878 1.00 47.25 42 GLU D CA 1
ATOM 7766 C C . GLU D 1 42 ? -9.438 -34.533 227.336 1.00 46.73 42 GLU D C 1
ATOM 7767 O O . GLU D 1 42 ? -10.099 -35.356 227.993 1.00 45.10 42 GLU D O 1
ATOM 7773 N N . ALA D 1 43 ? -9.081 -33.336 227.816 1.00 41.81 43 ALA D N 1
ATOM 7774 C CA . ALA D 1 43 ? -9.307 -32.971 229.217 1.00 37.65 43 ALA D CA 1
ATOM 7775 C C . ALA D 1 43 ? -10.758 -32.548 229.380 1.00 43.02 43 ALA D C 1
ATOM 7776 O O . ALA D 1 43 ? -11.260 -32.437 230.500 1.00 39.20 43 ALA D O 1
ATOM 7778 N N . LEU D 1 44 ? -11.422 -32.282 228.249 1.00 41.30 44 LEU D N 1
ATOM 7779 C CA . LEU D 1 44 ? -12.803 -31.820 228.295 1.00 40.99 44 LEU D CA 1
ATOM 7780 C C . LEU D 1 44 ? -13.732 -33.028 228.244 1.00 44.31 44 LEU D C 1
ATOM 7781 O O . LEU D 1 44 ? -14.961 -32.883 228.134 1.00 45.36 44 LEU D O 1
ATOM 7786 N N . ARG D 1 45 ? -13.149 -34.222 228.306 1.00 41.21 45 ARG D N 1
ATOM 7787 C CA . ARG D 1 45 ? -13.932 -35.436 228.118 1.00 42.39 45 ARG D CA 1
ATOM 7788 C C . ARG D 1 45 ? -14.886 -35.593 229.314 1.00 41.64 45 ARG D C 1
ATOM 7789 O O . ARG D 1 45 ? -14.449 -35.592 230.451 1.00 42.74 45 ARG D O 1
ATOM 7797 N N . GLY D 1 46 ? -16.184 -35.596 229.046 1.00 49.09 46 GLY D N 1
ATOM 7798 C CA . GLY D 1 46 ? -17.223 -35.677 230.059 1.00 44.78 46 GLY D CA 1
ATOM 7799 C C . GLY D 1 46 ? -17.427 -34.444 230.914 1.00 39.53 46 GLY D C 1
ATOM 7800 O O . GLY D 1 46 ? -18.240 -34.473 231.819 1.00 39.40 46 GLY D O 1
ATOM 7801 N N . SER D 1 47 ? -16.746 -33.348 230.589 1.00 45.24 47 SER D N 1
ATOM 7802 C CA . SER D 1 47 ? -16.810 -32.132 231.403 1.00 41.10 47 SER D CA 1
ATOM 7803 C C . SER D 1 47 ? -18.131 -31.379 231.284 1.00 45.80 47 SER D C 1
ATOM 7804 O O . SER D 1 47 ? -18.504 -30.598 232.191 1.00 44.92 47 SER D O 1
ATOM 7807 N N . ASN D 1 48 ? -18.843 -31.640 230.187 1.00 43.61 48 ASN D N 1
ATOM 7808 C CA . ASN D 1 48 ? -20.072 -30.913 229.850 1.00 46.34 48 ASN D CA 1
ATOM 7809 C C . ASN D 1 48 ? -19.916 -29.402 229.627 1.00 43.93 48 ASN D C 1
ATOM 7810 O O . ASN D 1 48 ? -20.916 -28.681 229.559 1.00 44.80 48 ASN D O 1
ATOM 7815 N N . ILE D 1 49 ? -18.687 -28.932 229.455 1.00 38.35 49 ILE D N 1
ATOM 7816 C CA . ILE D 1 49 ? -18.431 -27.515 229.175 1.00 41.79 49 ILE D CA 1
ATOM 7817 C C . ILE D 1 49 ? -18.613 -27.202 227.684 1.00 42.89 49 ILE D C 1
ATOM 7818 O O . ILE D 1 49 ? -17.932 -27.796 226.848 1.00 40.79 49 ILE D O 1
ATOM 7823 N N . GLU D 1 50 ? -19.565 -26.338 227.339 1.00 42.27 50 GLU D N 1
ATOM 7824 C CA . GLU D 1 50 ? -19.769 -25.990 225.931 1.00 37.48 50 GLU D CA 1
ATOM 7825 C C . GLU D 1 50 ? -18.558 -25.236 225.390 1.00 41.57 50 GLU D C 1
ATOM 7826 O O . GLU D 1 50 ? -18.047 -24.326 226.024 1.00 39.10 50 GLU D O 1
ATOM 7832 N N . LEU D 1 51 ? -18.131 -25.633 224.194 1.00 43.63 51 L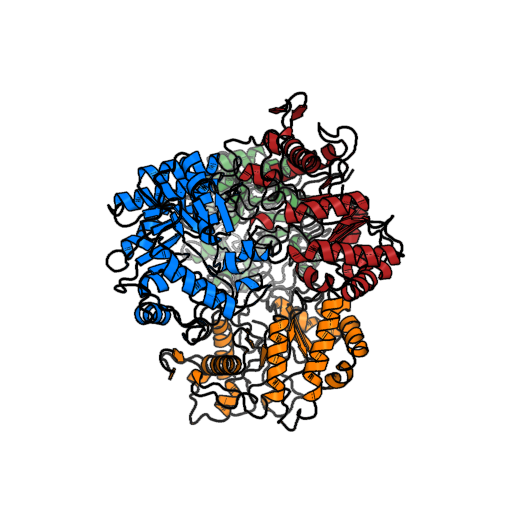EU D N 1
ATOM 7833 C CA . LEU D 1 51 ? -16.891 -25.169 223.591 1.00 44.31 51 LEU D CA 1
ATOM 7834 C C . LEU D 1 51 ? -16.975 -24.378 222.249 1.00 45.01 51 LEU D C 1
ATOM 7835 O O . LEU D 1 51 ? -17.657 -24.802 221.318 1.00 44.84 51 LEU D O 1
ATOM 7840 N N . ILE D 1 52 ? -16.274 -23.251 222.145 1.00 40.08 52 ILE D N 1
ATOM 7841 C CA . ILE D 1 52 ? -15.984 -22.657 220.842 1.00 35.76 52 ILE D CA 1
ATOM 7842 C C . ILE D 1 52 ? -14.618 -23.200 220.398 1.00 38.96 52 ILE D C 1
ATOM 7843 O O . ILE D 1 52 ? -13.582 -22.886 220.972 1.00 39.68 52 ILE D O 1
ATOM 7848 N N . LEU D 1 53 ? -14.616 -24.004 219.351 1.00 39.01 53 LEU D N 1
ATOM 7849 C CA . LEU D 1 53 ? -13.381 -24.577 218.837 1.00 40.06 53 LEU D CA 1
ATOM 7850 C C . LEU D 1 53 ? -12.834 -23.718 217.698 1.00 38.42 53 LEU D C 1
ATOM 7851 O O . LEU D 1 53 ? -13.509 -23.531 216.674 1.00 39.26 53 LEU D O 1
ATOM 7856 N N . GLY D 1 54 ? -11.612 -23.228 217.835 1.00 32.66 54 GLY D N 1
ATOM 7857 C CA . GLY D 1 54 ? -11.117 -22.332 216.815 1.00 35.58 54 GLY D CA 1
ATOM 7858 C C . GLY D 1 54 ? -10.303 -23.009 215.740 1.00 34.95 54 GLY D C 1
ATOM 7859 O O . GLY D 1 54 ? -9.461 -23.847 216.014 1.00 35.67 54 GLY D O 1
ATOM 7860 N N . VAL D 1 55 ? -10.518 -22.596 214.497 1.00 36.63 55 VAL D N 1
ATOM 7861 C CA . VAL D 1 55 ? -9.588 -22.957 213.436 1.00 36.55 55 VAL D CA 1
ATOM 7862 C C . VAL D 1 55 ? -8.558 -21.835 213.391 1.00 33.74 55 VAL D C 1
ATOM 7863 O O . VAL D 1 55 ? -8.896 -20.691 213.145 1.00 40.07 55 VAL D O 1
ATOM 7867 N N . PRO D 1 56 ? -7.283 -22.170 213.569 1.00 33.31 56 PRO D N 1
ATOM 7868 C CA . PRO D 1 56 ? -6.302 -21.082 213.601 1.00 36.45 56 PRO D CA 1
ATOM 7869 C C . PRO D 1 56 ? -6.110 -20.482 212.226 1.00 39.20 56 PRO D C 1
ATOM 7870 O O . PRO D 1 56 ? -6.186 -21.203 211.221 1.00 39.66 56 PRO D O 1
ATOM 7874 N N . ASN D 1 57 ? -5.860 -19.178 212.183 1.00 37.34 57 ASN D N 1
ATOM 7875 C CA . ASN D 1 57 ? -5.754 -18.488 210.911 1.00 35.49 57 ASN D CA 1
ATOM 7876 C C . ASN D 1 57 ? -4.742 -19.135 209.996 1.00 43.38 57 ASN D C 1
ATOM 7877 O O . ASN D 1 57 ? -4.932 -19.175 208.776 1.00 39.92 57 ASN D O 1
ATOM 7882 N N . SER D 1 58 ? -3.681 -19.672 210.600 1.00 49.09 58 SER D N 1
ATOM 7883 C CA . SER D 1 58 ? -2.615 -20.328 209.847 1.00 44.32 58 SER D CA 1
ATOM 7884 C C . SER D 1 58 ? -3.091 -21.598 209.106 1.00 42.14 58 SER D C 1
ATOM 7885 O O . SER D 1 58 ? -2.459 -21.998 208.119 1.00 43.29 58 SER D O 1
ATOM 7888 N N . ASP D 1 59 ? -4.223 -22.183 209.516 1.00 41.94 59 ASP D N 1
ATOM 7889 C CA . ASP D 1 59 ? -4.748 -23.410 208.865 1.00 44.22 59 ASP D CA 1
ATOM 7890 C C . ASP D 1 59 ? -5.868 -23.220 207.804 1.00 43.66 59 ASP D C 1
ATOM 7891 O O . ASP D 1 59 ? -6.275 -24.179 207.135 1.00 42.92 59 ASP D O 1
ATOM 7896 N N . LEU D 1 60 ? -6.361 -21.992 207.670 1.00 39.70 60 LEU D N 1
ATOM 7897 C CA . LEU D 1 60 ? -7.422 -21.659 206.728 1.00 40.73 60 LEU D CA 1
ATOM 7898 C C . LEU D 1 60 ? -7.109 -22.076 205.273 1.00 50.13 60 LEU D C 1
ATOM 7899 O O . LEU D 1 60 ? -7.979 -22.607 204.538 1.00 45.08 60 LEU D O 1
ATOM 7904 N N . GLN D 1 61 ? -5.863 -21.855 204.860 1.00 48.36 61 GLN D N 1
ATOM 7905 C CA . GLN D 1 61 ? -5.505 -22.125 203.472 1.00 49.70 61 GLN D CA 1
ATOM 7906 C C . GLN D 1 61 ? -5.669 -23.602 203.204 1.00 47.42 61 GLN D C 1
ATOM 7907 O O . GLN D 1 61 ? -6.366 -23.983 202.267 1.00 45.60 61 GLN D O 1
ATOM 7913 N N . SER D 1 62 ? -5.014 -24.433 204.010 1.00 46.50 62 SER D N 1
ATOM 7914 C CA . SER D 1 62 ? -5.187 -25.866 203.864 1.00 48.33 62 SER D CA 1
ATOM 7915 C C . SER D 1 62 ? -6.649 -26.309 203.791 1.00 46.86 62 SER D C 1
ATOM 7916 O O . SER D 1 62 ? -7.005 -27.181 202.987 1.00 48.49 62 SER D O 1
ATOM 7919 N N . LEU D 1 63 ? -7.516 -25.653 204.554 1.00 48.80 63 LEU D N 1
ATOM 7920 C CA . LEU D 1 63 ? -8.894 -26.151 204.699 1.00 47.90 63 LEU D CA 1
ATOM 7921 C C . LEU D 1 63 ? -9.811 -25.733 203.583 1.00 44.67 63 LEU D C 1
ATOM 7922 O O . LEU D 1 63 ? -10.951 -26.163 203.548 1.00 45.72 63 LEU D O 1
ATOM 7927 N N . THR D 1 64 ? -9.301 -24.937 202.654 1.00 42.61 64 THR D N 1
ATOM 7928 C CA . THR D 1 64 ? -10.057 -24.592 201.462 1.00 42.54 64 THR D CA 1
ATOM 7929 C C . THR D 1 64 ? -10.025 -25.757 200.502 1.00 45.44 64 THR D C 1
ATOM 7930 O O . THR D 1 64 ? -10.705 -25.764 199.482 1.00 46.98 64 THR D O 1
ATOM 7934 N N . ASN D 1 65 ? -9.193 -26.739 200.824 1.00 52.23 65 ASN D N 1
ATOM 7935 C CA . ASN D 1 65 ? -9.213 -28.028 200.150 1.00 49.27 65 ASN D CA 1
ATOM 7936 C C . ASN D 1 65 ? -10.218 -28.868 200.968 1.00 51.39 65 ASN D C 1
ATOM 7937 O O . ASN D 1 65 ? -9.992 -29.125 202.184 1.00 47.89 65 ASN D O 1
ATOM 7942 N N . PRO D 1 66 ? -11.275 -29.359 200.287 1.00 47.14 66 PRO D N 1
ATOM 7943 C CA . PRO D 1 66 ? -12.410 -30.084 200.894 1.00 50.57 66 PRO D CA 1
ATOM 7944 C C . PRO D 1 66 ? -12.011 -31.315 201.695 1.00 49.64 66 PRO D C 1
ATOM 7945 O O . PRO D 1 66 ? -12.463 -31.535 202.831 1.00 51.32 66 PRO D O 1
ATOM 7949 N N . SER D 1 67 ? -11.120 -32.086 201.087 1.00 51.62 67 SER D N 1
ATOM 7950 C CA . SER D 1 67 ? -10.598 -33.326 201.619 1.00 52.49 67 SER D CA 1
ATOM 7951 C C . SER D 1 67 ? -9.768 -33.091 202.897 1.00 50.01 67 SER D C 1
ATOM 7952 O O . SER D 1 67 ? -9.832 -33.888 203.857 1.00 47.52 67 SER D O 1
ATOM 7955 N N . ASN D 1 68 ? -9.020 -31.982 202.901 1.00 48.59 68 ASN D N 1
ATOM 7956 C CA . ASN D 1 68 ? -8.247 -31.515 204.065 1.00 52.47 68 ASN D CA 1
ATOM 7957 C C . ASN D 1 68 ? -9.181 -31.126 205.230 1.00 47.89 68 ASN D C 1
ATOM 7958 O O . ASN D 1 68 ? -8.946 -31.474 206.387 1.00 44.05 68 ASN D O 1
ATOM 7963 N N . ALA D 1 69 ? -10.290 -30.481 204.871 1.00 45.65 69 ALA D N 1
ATOM 7964 C CA . ALA D 1 69 ? -11.311 -30.048 205.821 1.00 46.83 69 ALA D CA 1
ATOM 7965 C C . ALA D 1 69 ? -11.981 -31.273 206.412 1.00 49.65 69 ALA D C 1
ATOM 7966 O O . ALA D 1 69 ? -12.290 -31.330 207.623 1.00 45.45 69 ALA D O 1
ATOM 7968 N N . LYS D 1 70 ? -12.220 -32.241 205.535 1.00 45.85 70 LYS D N 1
ATOM 7969 C CA . LYS D 1 70 ? -12.848 -33.474 205.931 1.00 44.03 70 LYS D CA 1
ATOM 7970 C C . LYS D 1 70 ? -11.988 -34.113 207.024 1.00 47.04 70 LYS D C 1
ATOM 7971 O O . LYS D 1 70 ? -12.465 -34.406 208.129 1.00 49.37 70 LYS D O 1
ATOM 7977 N N . SER D 1 71 ? -10.697 -34.248 206.754 1.00 39.97 71 SER D N 1
ATOM 7978 C CA . SER D 1 71 ? -9.816 -34.850 207.738 1.00 44.63 71 SER D CA 1
ATOM 7979 C C . SER D 1 71 ? -9.649 -34.094 209.053 1.00 49.00 71 SER D C 1
ATOM 7980 O O . SER D 1 71 ? -9.474 -34.728 210.109 1.00 41.14 71 SER D O 1
ATOM 7983 N N . TRP D 1 72 ? -9.786 -32.759 208.985 1.00 49.87 72 TRP D N 1
ATOM 7984 C CA . TRP D 1 72 ? -9.746 -31.874 210.153 1.00 45.30 72 TRP D CA 1
ATOM 7985 C C . TRP D 1 72 ? -10.976 -32.063 211.067 1.00 48.66 72 TRP D C 1
ATOM 7986 O O . TRP D 1 72 ? -10.849 -32.175 212.302 1.00 43.68 72 TRP D O 1
ATOM 7997 N N . VAL D 1 73 ? -12.154 -32.042 210.436 1.00 48.32 73 VAL D N 1
ATOM 7998 C CA . VAL D 1 73 ? -13.422 -32.317 211.087 1.00 45.07 73 VAL D CA 1
ATOM 7999 C C . VAL D 1 73 ? -13.394 -33.718 211.711 1.00 45.51 73 VAL D C 1
ATOM 8000 O O . VAL D 1 73 ? -13.885 -33.906 212.828 1.00 49.83 73 VAL D O 1
ATOM 8004 N N . GLN D 1 74 ? -12.789 -34.692 211.030 1.00 44.28 74 GLN D N 1
ATOM 8005 C CA . GLN D 1 74 ? -12.684 -36.041 211.614 1.00 46.88 74 GLN D CA 1
ATOM 8006 C C . GLN D 1 74 ? -11.880 -36.085 212.902 1.00 44.11 74 GLN D C 1
ATOM 8007 O O . GLN D 1 74 ? -12.306 -36.655 213.921 1.00 43.82 74 GLN D O 1
ATOM 8013 N N . LYS D 1 75 ? -10.689 -35.524 212.821 1.00 40.41 75 LYS D N 1
ATOM 8014 C CA . LYS D 1 75 ? -9.743 -35.575 213.912 1.00 42.19 75 LYS D CA 1
ATOM 8015 C C . LYS D 1 75 ? -10.129 -34.757 215.142 1.00 49.45 75 LYS D C 1
ATOM 8016 O O . LYS D 1 75 ? -10.062 -35.239 216.287 1.00 47.44 75 LYS D O 1
ATOM 8022 N N . ASN D 1 76 ? -10.604 -33.535 214.900 1.00 50.93 76 ASN D N 1
ATOM 8023 C CA . ASN D 1 76 ? -10.764 -32.607 215.998 1.00 48.46 76 ASN D CA 1
ATOM 8024 C C . ASN D 1 76 ? -12.206 -32.551 216.454 1.00 50.50 76 ASN D C 1
ATOM 8025 O O . ASN D 1 76 ? -12.488 -32.042 217.545 1.00 47.94 76 ASN D O 1
ATOM 8030 N N . VAL D 1 77 ? -13.116 -33.051 215.610 1.00 50.50 77 VAL D N 1
ATOM 8031 C CA . VAL D 1 77 ? -14.530 -33.027 215.960 1.00 46.26 77 VAL D CA 1
ATOM 8032 C C . VAL D 1 77 ? -15.172 -34.399 216.103 1.00 51.06 77 VAL D C 1
ATOM 8033 O O . VAL D 1 77 ? -15.555 -34.790 217.226 1.00 51.03 77 VAL D O 1
ATOM 8037 N N . ARG D 1 78 ? -15.206 -35.170 215.000 1.00 47.12 78 ARG D N 1
ATOM 8038 C CA . ARG D 1 78 ? -15.912 -36.460 215.025 1.00 50.02 78 ARG D CA 1
ATOM 8039 C C . ARG D 1 78 ? -15.220 -37.375 216.016 1.00 49.55 78 ARG D C 1
ATOM 8040 O O . ARG D 1 78 ? -15.843 -38.253 216.626 1.00 52.94 78 ARG D O 1
ATOM 8048 N N . GLY D 1 79 ? -13.932 -37.118 216.194 1.00 49.25 79 GLY D N 1
ATOM 8049 C CA . GLY D 1 79 ? -13.078 -37.890 217.079 1.00 53.09 79 GLY D CA 1
ATOM 8050 C C . GLY D 1 79 ? -13.363 -37.677 218.556 1.00 48.30 79 GLY D C 1
ATOM 8051 O O . GLY D 1 79 ? -12.739 -38.329 219.390 1.00 46.28 79 GLY D O 1
ATOM 8052 N N . PHE D 1 80 ? -14.244 -36.724 218.871 1.00 46.22 80 PHE D N 1
ATOM 8053 C CA . PHE D 1 80 ? -14.511 -36.278 220.251 1.00 49.78 80 PHE D CA 1
ATOM 8054 C C . PHE D 1 80 ? -16.007 -36.070 220.533 1.00 50.88 80 PHE D C 1
ATOM 8055 O O . PHE D 1 80 ? -16.404 -35.895 221.694 1.00 51.74 80 PHE D O 1
ATOM 8063 N N . TRP D 1 81 ? -16.839 -36.162 219.497 1.00 51.16 81 TRP D N 1
ATOM 8064 C CA . TRP D 1 81 ? -18.259 -35.823 219.640 1.00 54.11 81 TRP D CA 1
ATOM 8065 C C . TRP D 1 81 ? -19.054 -36.605 220.670 1.00 57.61 81 TRP D C 1
ATOM 8066 O O . TRP D 1 81 ? -20.012 -36.086 221.279 1.00 55.10 81 TRP D O 1
ATOM 8077 N N . SER D 1 82 ? -18.651 -37.842 220.874 1.00 53.98 82 SER D N 1
ATOM 8078 C CA . SER D 1 82 ? -19.164 -38.625 221.970 1.00 58.37 82 SER D CA 1
ATOM 8079 C C . SER D 1 82 ? -19.110 -37.875 223.322 1.00 61.93 82 SER D C 1
ATOM 8080 O O . SER D 1 82 ? -20.056 -37.946 224.126 1.00 60.65 82 SER D O 1
ATOM 8083 N N . SER D 1 83 ? -18.012 -37.147 223.548 1.00 58.06 83 SER D N 1
ATOM 8084 C CA . SER D 1 83 ? -17.663 -36.677 224.897 1.00 56.61 83 SER D CA 1
ATOM 8085 C C . SER D 1 83 ? -17.337 -35.200 225.063 1.00 50.05 83 SER D C 1
ATOM 8086 O O . SER D 1 83 ? -17.082 -34.764 226.188 1.00 47.74 83 SER D O 1
ATOM 8089 N N . VAL D 1 84 ? -17.337 -34.439 223.973 1.00 49.60 84 VAL D N 1
ATOM 8090 C CA . VAL D 1 84 ? -17.010 -33.004 224.029 1.00 48.50 84 VAL D CA 1
ATOM 8091 C C . VAL D 1 84 ? -18.189 -32.187 223.476 1.00 43.17 84 VAL D C 1
ATOM 8092 O O . VAL D 1 84 ? -18.693 -32.489 222.389 1.00 45.02 84 VAL D O 1
ATOM 8096 N N . ARG D 1 85 ? -18.668 -31.208 224.254 1.00 40.22 85 ARG D N 1
ATOM 8097 C CA . ARG D 1 85 ? -19.840 -30.428 223.846 1.00 42.07 85 ARG D CA 1
ATOM 8098 C C . ARG D 1 85 ? -19.421 -29.273 222.950 1.00 41.95 85 ARG D C 1
ATOM 8099 O O . ARG D 1 85 ? -19.495 -28.098 223.350 1.00 37.89 85 ARG D O 1
ATOM 8107 N N . PHE D 1 86 ? -19.047 -29.619 221.720 1.00 41.51 86 PHE D N 1
ATOM 8108 C CA . PHE D 1 86 ? -18.819 -28.662 220.663 1.00 38.64 86 PHE D CA 1
ATOM 8109 C C . PHE D 1 86 ? -20.069 -27.828 220.486 1.00 41.97 86 PHE D C 1
ATOM 8110 O O . PHE D 1 86 ? -21.186 -28.375 220.483 1.00 45.59 86 PHE D O 1
ATOM 8118 N N . ARG D 1 87 ? -19.892 -26.508 220.506 1.00 40.04 87 ARG D N 1
ATOM 8119 C CA . ARG D 1 87 ? -21.002 -25.586 220.279 1.00 41.05 87 ARG D CA 1
ATOM 8120 C C . ARG D 1 87 ? -20.835 -24.766 218.967 1.00 47.45 87 ARG D C 1
ATOM 8121 O O . ARG D 1 87 ? -21.731 -24.784 218.090 1.00 43.72 87 ARG D O 1
ATOM 8129 N N . TYR D 1 88 ? -19.696 -24.066 218.824 1.00 42.72 88 TYR D N 1
ATOM 8130 C CA . TYR D 1 88 ? -19.400 -23.343 217.580 1.00 37.41 88 TYR D CA 1
ATOM 8131 C C . TYR D 1 88 ? -17.994 -23.687 217.085 1.00 40.81 88 TYR D C 1
ATOM 8132 O O . TYR D 1 88 ? -17.082 -23.870 217.897 1.00 41.75 88 TYR D O 1
ATOM 8141 N N . ILE D 1 89 ? -17.781 -23.720 215.775 1.00 38.19 89 ILE D N 1
ATOM 8142 C CA . ILE D 1 89 ? -16.405 -23.704 215.291 1.00 39.23 89 ILE D CA 1
ATOM 8143 C C . ILE D 1 89 ? -16.080 -22.310 214.738 1.00 39.05 89 ILE D C 1
ATOM 8144 O O . ILE D 1 89 ? -16.663 -21.869 213.742 1.00 36.72 89 ILE D O 1
ATOM 8149 N N . ALA D 1 90 ? -15.081 -21.662 215.325 1.00 38.48 90 ALA D N 1
ATOM 8150 C CA . ALA D 1 90 ? -14.702 -20.298 214.948 1.00 35.61 90 ALA D CA 1
ATOM 8151 C C . ALA D 1 90 ? -13.648 -20.387 213.867 1.00 37.53 90 ALA D C 1
ATOM 8152 O O . ALA D 1 90 ? -12.450 -20.476 214.144 1.00 38.21 90 ALA D O 1
ATOM 8154 N N . VAL D 1 91 ? -14.103 -20.349 212.630 1.00 31.70 91 VAL D N 1
ATOM 8155 C CA . VAL D 1 91 ? -13.199 -20.526 211.497 1.00 38.13 91 VAL D CA 1
ATOM 8156 C C . VAL D 1 91 ? -12.491 -19.210 211.174 1.00 34.64 91 VAL D C 1
ATOM 8157 O O . VAL D 1 91 ? -13.004 -18.381 210.436 1.00 31.96 91 VAL D O 1
ATOM 8161 N N . GLY D 1 92 ? -11.306 -19.021 211.758 1.00 37.75 92 GLY D N 1
ATOM 8162 C CA . GLY D 1 92 ? -10.602 -17.762 211.603 1.00 35.61 92 GLY D CA 1
ATOM 8163 C C . GLY D 1 92 ? -10.964 -16.771 212.695 1.00 33.97 92 GLY D C 1
ATOM 8164 O O . GLY D 1 92 ? -12.022 -16.873 213.318 1.00 33.00 92 GLY D O 1
ATOM 8165 N N . ASN D 1 93 ? -10.049 -15.848 212.983 1.00 33.36 93 ASN D N 1
ATOM 8166 C CA . ASN D 1 93 ? -10.289 -14.892 214.042 1.00 33.99 93 ASN D CA 1
ATOM 8167 C C . ASN D 1 93 ? -9.808 -13.496 213.613 1.00 30.75 93 ASN D C 1
ATOM 8168 O O . ASN D 1 93 ? -8.654 -13.352 213.227 1.00 29.42 93 ASN D O 1
ATOM 8173 N N . GLU D 1 94 ? -10.696 -12.494 213.687 1.00 30.00 94 GLU D N 1
ATOM 8174 C CA . GLU D 1 94 ? -10.403 -11.085 213.334 1.00 28.42 94 GLU D CA 1
ATOM 8175 C C . GLU D 1 94 ? -9.839 -10.930 211.927 1.00 30.44 94 GLU D C 1
ATOM 8176 O O . GLU D 1 94 ? -8.933 -10.133 211.705 1.00 32.21 94 GLU D O 1
ATOM 8182 N N . ILE D 1 95 ? -10.375 -11.697 210.979 1.00 29.43 95 ILE D N 1
ATOM 8183 C CA . ILE D 1 95 ? -9.922 -11.617 209.586 1.00 31.11 95 ILE D CA 1
ATOM 8184 C C . ILE D 1 95 ? -10.592 -10.440 208.865 1.00 29.03 95 ILE D C 1
ATOM 8185 O O . ILE D 1 95 ? -11.812 -10.322 208.869 1.00 29.96 95 ILE D O 1
ATOM 8190 N N . SER D 1 96 ? -9.794 -9.631 208.181 1.00 25.91 96 SER D N 1
ATOM 8191 C CA . SER D 1 96 ? -10.312 -8.561 207.347 1.00 27.55 96 SER D CA 1
ATOM 8192 C C . SER D 1 96 ? -9.669 -8.529 205.963 1.00 27.49 96 SER D C 1
ATOM 8193 O O . SER D 1 96 ? -8.490 -8.807 205.808 1.00 30.26 96 SER D O 1
ATOM 8196 N N . PRO D 1 97 ? -10.456 -8.230 204.936 1.00 26.23 97 PRO D N 1
ATOM 8197 C CA . PRO D 1 97 ? -9.799 -8.227 203.627 1.00 28.31 97 PRO D CA 1
ATOM 8198 C C . PRO D 1 97 ? -8.993 -6.958 203.371 1.00 29.34 97 PRO D C 1
ATOM 8199 O O . PRO D 1 97 ? -8.358 -6.870 202.330 1.00 30.39 97 PRO D O 1
ATOM 8203 N N . VAL D 1 98 ? -8.961 -6.033 204.327 1.00 29.26 98 VAL D N 1
ATOM 8204 C CA . VAL D 1 98 ? -8.276 -4.753 204.139 1.00 28.53 98 VAL D CA 1
ATOM 8205 C C . VAL D 1 98 ? -7.301 -4.391 205.264 1.00 30.01 98 VAL D C 1
ATOM 8206 O O . VAL D 1 98 ? -6.720 -3.303 205.252 1.00 32.82 98 VAL D O 1
ATOM 8210 N N . ASN D 1 99 ? -7.200 -5.218 206.293 1.00 27.26 99 ASN D N 1
ATOM 8211 C CA . ASN D 1 99 ? -6.174 -4.952 207.291 1.00 30.03 99 ASN D CA 1
ATOM 8212 C C . ASN D 1 99 ? -4.880 -5.672 206.904 1.00 29.82 99 ASN D C 1
ATOM 8213 O O . ASN D 1 99 ? -4.914 -6.844 206.574 1.00 31.36 99 ASN D O 1
ATOM 8218 N N . ARG D 1 100 ? -3.741 -5.003 207.029 1.00 27.85 100 ARG D N 1
ATOM 8219 C CA . ARG D 1 100 ? -2.456 -5.560 206.600 1.00 26.88 100 ARG D CA 1
ATOM 8220 C C . ARG D 1 100 ? -2.164 -6.959 207.164 1.00 27.84 100 ARG D C 1
ATOM 8221 O O . ARG D 1 100 ? -1.589 -7.805 206.473 1.00 30.11 100 ARG D O 1
ATOM 8229 N N . GLY D 1 101 ? -2.512 -7.187 208.420 1.00 26.16 101 GLY D N 1
ATOM 8230 C CA . GLY D 1 101 ? -2.234 -8.460 209.054 1.00 26.40 101 GLY D CA 1
ATOM 8231 C C . GLY D 1 101 ? -2.945 -9.689 208.510 1.00 30.96 101 GLY D C 1
ATOM 8232 O O . GLY D 1 101 ? -2.426 -10.795 208.600 1.00 35.50 101 GLY D O 1
ATOM 8233 N N . THR D 1 102 ? -4.137 -9.513 207.952 1.00 32.22 102 THR D N 1
ATOM 8234 C CA . THR D 1 102 ? -4.965 -10.649 207.568 1.00 31.09 102 THR D CA 1
ATOM 8235 C C . THR D 1 102 ? -5.514 -10.603 206.151 1.00 30.62 102 THR D C 1
ATOM 8236 O O . THR D 1 102 ? -6.235 -11.515 205.759 1.00 33.14 102 THR D O 1
ATOM 8240 N N . ALA D 1 103 ? -5.226 -9.536 205.410 1.00 28.14 103 ALA D N 1
ATOM 8241 C CA . ALA D 1 103 ? -5.790 -9.337 204.066 1.00 30.51 103 ALA D CA 1
ATOM 8242 C C . ALA D 1 103 ? -5.566 -10.551 203.146 1.00 31.12 103 ALA D C 1
ATOM 8243 O O . ALA D 1 103 ? -6.480 -11.016 202.479 1.00 30.59 103 ALA D O 1
ATOM 8245 N N . TRP D 1 104 ? -4.336 -11.058 203.144 1.00 33.76 104 TRP D N 1
ATOM 8246 C CA . TRP D 1 104 ? -3.927 -12.246 202.384 1.00 33.95 104 TRP D CA 1
ATOM 8247 C C . TRP D 1 104 ? -4.555 -13.549 202.846 1.00 35.80 104 TRP D C 1
ATOM 8248 O O . TRP D 1 104 ? -4.133 -14.602 202.381 1.00 42.43 104 TRP D O 1
ATOM 8259 N N . LEU D 1 105 ? -5.464 -13.494 203.824 1.00 33.91 105 LEU D N 1
ATOM 8260 C CA . LEU D 1 105 ? -6.167 -14.679 204.327 1.00 31.75 105 LEU D CA 1
ATOM 8261 C C . LEU D 1 105 ? -7.653 -14.635 204.016 1.00 36.63 105 LEU D C 1
ATOM 8262 O O . LEU D 1 105 ? -8.330 -15.661 204.118 1.00 39.25 105 LEU D O 1
ATOM 8267 N N . ALA D 1 106 ? -8.163 -13.450 203.664 1.00 36.64 106 ALA D N 1
ATOM 8268 C CA . ALA D 1 106 ? -9.605 -13.230 203.479 1.00 33.47 106 ALA D CA 1
ATOM 8269 C C . ALA D 1 106 ? -10.242 -14.202 202.505 1.00 33.60 106 ALA D C 1
ATOM 8270 O O . ALA D 1 106 ? -11.264 -14.800 202.800 1.00 32.29 106 ALA D O 1
ATOM 8272 N N . GLN D 1 107 ? -9.572 -14.415 201.386 1.00 35.37 107 GLN D N 1
ATOM 8273 C CA . GLN D 1 107 ? -9.964 -15.401 200.393 1.00 32.92 107 GLN D CA 1
ATOM 8274 C C . GLN D 1 107 ? -10.337 -16.775 200.912 1.00 37.20 107 GLN D C 1
ATOM 8275 O O . GLN D 1 107 ? -11.115 -17.477 200.265 1.00 41.19 107 GLN D O 1
ATOM 8281 N N . PHE D 1 108 ? -9.674 -17.215 201.982 1.00 38.41 108 PHE D N 1
ATOM 8282 C CA . PHE D 1 108 ? -9.770 -18.610 202.422 1.00 38.31 108 PHE D CA 1
ATOM 8283 C C . PHE D 1 108 ? -10.965 -18.951 203.325 1.00 38.92 108 PHE D C 1
ATOM 8284 O O . PHE D 1 108 ? -11.352 -20.110 203.460 1.00 41.64 108 PHE D O 1
ATOM 8292 N N . VAL D 1 109 ? -11.519 -17.935 203.971 1.00 40.82 109 VAL D N 1
ATOM 8293 C CA . VAL D 1 109 ? -12.448 -18.144 205.067 1.00 35.05 109 VAL D CA 1
ATOM 8294 C C . VAL D 1 109 ? -13.755 -18.830 204.652 1.00 40.64 109 VAL D C 1
ATOM 8295 O O . VAL D 1 109 ? -14.076 -19.926 205.106 1.00 46.28 109 VAL D O 1
ATOM 8299 N N . LEU D 1 110 ? -14.513 -18.187 203.778 1.00 43.12 110 LEU D N 1
ATOM 8300 C CA . LEU D 1 110 ? -15.764 -18.783 203.302 1.00 41.48 110 LEU D CA 1
ATOM 8301 C C . LEU D 1 110 ? -15.592 -20.191 202.688 1.00 38.60 110 LEU D C 1
ATOM 8302 O O . LEU D 1 110 ? -16.417 -21.076 202.955 1.00 41.03 110 LEU D O 1
ATOM 8307 N N . PRO D 1 111 ? -14.542 -20.406 201.875 1.00 34.26 111 PRO D N 1
ATOM 8308 C CA . PRO D 1 111 ? -14.408 -21.770 201.350 1.00 39.85 111 PRO D CA 1
ATOM 8309 C C . PRO D 1 111 ? -14.133 -22.774 202.445 1.00 39.44 111 PRO D C 1
ATOM 8310 O O . PRO D 1 111 ? -14.666 -23.884 202.415 1.00 43.75 111 PRO D O 1
ATOM 8314 N N . ALA D 1 112 ? -13.255 -22.406 203.368 1.00 46.17 112 ALA D N 1
ATOM 8315 C CA . ALA D 1 112 ? -13.022 -23.191 204.580 1.00 38.78 112 ALA D CA 1
ATOM 8316 C C . ALA D 1 112 ? -14.297 -23.459 205.361 1.00 38.32 112 ALA D C 1
ATOM 8317 O O . ALA D 1 112 ? -14.582 -24.603 205.714 1.00 44.26 112 ALA D O 1
ATOM 8319 N N . MET D 1 113 ? -15.072 -22.407 205.615 1.00 41.39 113 MET D N 1
ATOM 8320 C CA . MET D 1 113 ? -16.376 -22.527 206.300 1.00 44.56 113 MET D CA 1
ATOM 8321 C C . MET D 1 113 ? -17.321 -23.483 205.600 1.00 45.53 113 MET D C 1
ATOM 8322 O O . MET D 1 113 ? -18.090 -24.191 206.249 1.00 42.08 113 MET D O 1
ATOM 8327 N N . ARG D 1 114 ? -17.341 -23.410 204.270 1.00 49.72 114 ARG D N 1
ATOM 8328 C CA . ARG D 1 114 ? -18.165 -24.309 203.474 1.00 43.89 114 ARG D CA 1
ATOM 8329 C C . ARG D 1 114 ? -17.659 -25.751 203.584 1.00 43.61 114 ARG D C 1
ATOM 8330 O O . ARG D 1 114 ? -18.429 -26.645 203.929 1.00 45.76 114 ARG D O 1
ATOM 8338 N N . ASN D 1 115 ? -16.353 -25.963 203.385 1.00 40.01 115 ASN D N 1
ATOM 8339 C CA . ASN D 1 115 ? -15.788 -27.309 203.471 1.00 39.19 115 ASN D CA 1
ATOM 8340 C C . ASN D 1 115 ? -15.969 -27.900 204.858 1.00 46.75 115 ASN D C 1
ATOM 8341 O O . ASN D 1 115 ? -16.337 -29.073 205.008 1.00 47.36 115 ASN D O 1
ATOM 8346 N N . ILE D 1 116 ? -15.668 -27.091 205.869 1.00 44.20 116 ILE D N 1
ATOM 8347 C CA . ILE D 1 116 ? -15.853 -27.507 207.240 1.00 42.70 116 ILE D CA 1
ATOM 8348 C C . ILE D 1 116 ? -17.327 -27.800 207.463 1.00 40.97 116 ILE D C 1
ATOM 8349 O O . ILE D 1 116 ? -17.673 -28.836 208.015 1.00 44.97 116 ILE D O 1
ATOM 8354 N N . HIS D 1 117 ? -18.201 -26.899 207.035 1.00 40.67 117 HIS D N 1
ATOM 8355 C CA . HIS D 1 117 ? -19.623 -27.149 207.232 1.00 43.84 117 HIS D CA 1
ATOM 8356 C C . HIS D 1 117 ? -20.130 -28.409 206.543 1.00 48.05 117 HIS D C 1
ATOM 8357 O O . HIS D 1 117 ? -20.945 -29.156 207.113 1.00 48.87 117 HIS D O 1
ATOM 8364 N N . ASP D 1 118 ? -19.624 -28.655 205.332 1.00 50.67 118 ASP D N 1
ATOM 8365 C CA . ASP D 1 118 ? -20.007 -29.809 204.528 1.00 41.97 118 ASP D CA 1
ATOM 8366 C C . ASP D 1 118 ? -19.594 -31.107 205.204 1.00 44.29 118 ASP D C 1
ATOM 8367 O O . ASP D 1 118 ? -20.377 -32.043 205.322 1.00 48.26 118 ASP D O 1
ATOM 8372 N N . ALA D 1 119 ? -18.352 -31.150 205.660 1.00 45.47 119 ALA D N 1
ATOM 8373 C CA . ALA D 1 119 ? -17.873 -32.313 206.374 1.00 45.05 119 ALA D CA 1
ATOM 8374 C C . ALA D 1 119 ? -18.704 -32.472 207.658 1.00 49.56 119 ALA D C 1
ATOM 8375 O O . ALA D 1 119 ? -19.240 -33.554 207.926 1.00 52.91 119 ALA D O 1
ATOM 8377 N N . ILE D 1 120 ? -18.869 -31.386 208.418 1.00 47.99 120 ILE D N 1
ATOM 8378 C CA . ILE D 1 120 ? -19.746 -31.411 209.594 1.00 50.02 120 ILE D CA 1
ATOM 8379 C C . ILE D 1 120 ? -21.131 -31.910 209.203 1.00 49.41 120 ILE D C 1
ATOM 8380 O O . ILE D 1 120 ? -21.654 -32.825 209.821 1.00 52.48 120 ILE D O 1
ATOM 8385 N N . ARG D 1 121 ? -21.672 -31.421 208.095 1.00 50.54 121 ARG D N 1
ATOM 8386 C CA . ARG D 1 121 ? -23.036 -31.839 207.721 1.00 54.12 121 ARG D CA 1
ATOM 8387 C C . ARG D 1 121 ? -23.177 -33.303 207.298 1.00 57.47 121 ARG D C 1
ATOM 8388 O O . ARG D 1 121 ? -24.159 -33.978 207.673 1.00 57.50 121 ARG D O 1
ATOM 8396 N N . SER D 1 122 ? -22.204 -33.788 206.524 1.00 57.64 122 SER D N 1
ATOM 8397 C CA . SER D 1 122 ? -22.111 -35.197 206.193 1.00 57.22 122 SER D CA 1
ATOM 8398 C C . SER D 1 122 ? -22.077 -36.063 207.466 1.00 57.91 122 SER D C 1
ATOM 8399 O O . SER D 1 122 ? -22.689 -37.147 207.528 1.00 60.65 122 SER D O 1
ATOM 8402 N N . ALA D 1 123 ? -21.460 -35.531 208.518 1.00 54.83 123 ALA D N 1
ATOM 8403 C CA . ALA D 1 123 ? -21.381 -36.295 209.744 1.00 55.79 123 ALA D CA 1
ATOM 8404 C C . ALA D 1 123 ? -22.625 -36.048 210.551 1.00 55.28 123 ALA D C 1
ATOM 8405 O O . ALA D 1 123 ? -22.804 -36.641 211.622 1.00 57.94 123 ALA D O 1
ATOM 8407 N N . GLY D 1 124 ? -23.463 -35.132 210.062 1.00 53.92 124 GLY D N 1
ATOM 8408 C CA . GLY D 1 124 ? -24.706 -34.862 210.745 1.00 51.73 124 GLY D CA 1
ATOM 8409 C C . GLY D 1 124 ? -24.716 -34.145 212.075 1.00 59.28 124 GLY D C 1
ATOM 8410 O O . GLY D 1 124 ? -25.473 -34.539 212.993 1.00 56.53 124 GLY D O 1
ATOM 8411 N N . LEU D 1 125 ? -23.814 -33.189 212.259 1.00 57.63 125 LEU D N 1
ATOM 8412 C CA . LEU D 1 125 ? -23.755 -32.543 213.558 1.00 54.05 125 LEU D CA 1
ATOM 8413 C C . LEU D 1 125 ? -24.169 -31.084 213.406 1.00 57.20 125 LEU D C 1
ATOM 8414 O O . LEU D 1 125 ? -23.971 -30.271 214.312 1.00 57.83 125 LEU D O 1
ATOM 8419 N N . GLN D 1 126 ? -24.843 -30.773 212.301 1.00 57.27 126 GLN D N 1
ATOM 8420 C CA . GLN D 1 126 ? -25.087 -29.374 211.959 1.00 55.41 126 GLN D CA 1
ATOM 8421 C C . GLN D 1 126 ? -26.171 -28.727 212.834 1.00 55.83 126 GLN D C 1
ATOM 8422 O O . GLN D 1 126 ? -26.285 -27.497 212.880 1.00 59.44 126 GLN D O 1
ATOM 8428 N N . ASP D 1 127 ? -26.979 -29.527 213.512 1.00 53.30 127 ASP D N 1
ATOM 8429 C CA . ASP D 1 127 ? -27.990 -28.939 214.377 1.00 48.99 127 ASP D CA 1
ATOM 8430 C C . ASP D 1 127 ? -27.403 -28.801 215.777 1.00 50.62 127 ASP D C 1
ATOM 8431 O O . ASP D 1 127 ? -27.987 -28.181 216.669 1.00 51.83 127 ASP D O 1
ATOM 8436 N N . GLN D 1 128 ? -26.229 -29.392 215.966 1.00 50.59 128 GLN D N 1
ATOM 8437 C CA . GLN D 1 128 ? -25.523 -29.277 217.237 1.00 52.96 128 GLN D CA 1
ATOM 8438 C C . GLN D 1 128 ? -24.367 -28.257 217.182 1.00 49.25 128 GLN D C 1
ATOM 8439 O O . GLN D 1 128 ? -24.264 -27.363 218.027 1.00 48.23 128 GLN D O 1
ATOM 8441 N N . ILE D 1 129 ? -23.553 -28.377 216.140 1.00 54.24 129 ILE D N 1
ATOM 8442 C CA . ILE D 1 129 ? -22.303 -27.630 215.931 1.00 52.75 129 ILE D CA 1
ATOM 8443 C C . ILE D 1 129 ? -22.435 -26.603 214.808 1.00 48.31 129 ILE D C 1
ATOM 8444 O O . ILE D 1 129 ? -22.658 -26.976 213.662 1.00 50.29 129 ILE D O 1
ATOM 8449 N N . LYS D 1 130 ? -22.468 -25.325 215.168 1.00 49.51 130 LYS D N 1
ATOM 8450 C CA . LYS D 1 130 ? -22.689 -24.222 214.229 1.00 44.58 130 LYS D CA 1
ATOM 8451 C C . LYS D 1 130 ? -21.340 -23.688 213.673 1.00 39.30 130 LYS D C 1
ATOM 8452 O O . LYS D 1 130 ? -20.505 -23.197 214.426 1.00 38.37 130 LYS D O 1
ATOM 8458 N N . VAL D 1 131 ? -21.121 -23.777 212.362 1.00 40.02 131 VAL D N 1
ATOM 8459 C CA . VAL D 1 131 ? -19.872 -23.284 211.786 1.00 36.01 131 VAL D CA 1
ATOM 8460 C C . VAL D 1 131 ? -19.986 -21.760 211.664 1.00 40.97 131 VAL D C 1
ATOM 8461 O O . VAL D 1 131 ? -21.009 -21.269 211.201 1.00 41.71 131 VAL D O 1
ATOM 8465 N N . SER D 1 132 ? -18.962 -21.010 212.104 1.00 41.45 132 SER D N 1
ATOM 8466 C CA . SER D 1 132 ? -18.997 -19.534 212.023 1.00 40.75 132 SER D CA 1
ATOM 8467 C C . SER D 1 132 ? -17.589 -18.930 211.948 1.00 38.25 132 SER D C 1
ATOM 8468 O O . SER D 1 132 ? -16.618 -19.665 211.852 1.00 43.66 132 SER D O 1
ATOM 8471 N N . THR D 1 133 ? -17.467 -17.607 212.070 1.00 36.53 133 THR D N 1
ATOM 8472 C CA . THR D 1 133 ? -16.163 -16.935 212.122 1.00 30.48 133 THR D CA 1
ATOM 8473 C C . THR D 1 133 ? -16.190 -15.783 213.103 1.00 31.03 133 THR D C 1
ATOM 8474 O O . THR D 1 133 ? -17.232 -15.217 213.351 1.00 35.40 133 THR D O 1
ATOM 8478 N N . ALA D 1 134 ? -15.058 -15.432 213.683 1.00 29.29 134 ALA D N 1
ATOM 8479 C CA . ALA D 1 134 ? -15.048 -14.371 214.676 1.00 29.60 134 ALA D CA 1
ATOM 8480 C C . ALA D 1 134 ? -14.442 -13.111 214.061 1.00 30.44 134 ALA D C 1
ATOM 8481 O O . ALA D 1 134 ? -13.323 -13.149 213.546 1.00 30.28 134 ALA D O 1
ATOM 8483 N N . ILE D 1 135 ? -15.235 -12.041 213.980 1.00 30.60 135 ILE D N 1
ATOM 8484 C CA . ILE D 1 135 ? -14.760 -10.783 213.399 1.00 28.17 135 ILE D CA 1
ATOM 8485 C C . ILE D 1 135 ? -14.335 -9.793 214.484 1.00 31.65 135 ILE D C 1
ATOM 8486 O O . ILE D 1 135 ? -14.705 -9.959 215.644 1.00 29.42 135 ILE D O 1
ATOM 8491 N N . ASP D 1 136 ? -13.603 -8.741 214.116 1.00 31.00 136 ASP D N 1
ATOM 8492 C CA . ASP D 1 136 ? -13.523 -7.540 214.952 1.00 30.82 136 ASP D CA 1
ATOM 8493 C C . ASP D 1 136 ? -14.324 -6.441 214.270 1.00 31.28 136 ASP D C 1
ATOM 8494 O O . ASP D 1 136 ? -14.818 -6.640 213.166 1.00 31.78 136 ASP D O 1
ATOM 8499 N N . LEU D 1 137 ? -14.465 -5.290 214.908 1.00 31.27 137 LEU D N 1
ATOM 8500 C CA . LEU D 1 137 ? -15.309 -4.248 214.335 1.00 31.11 137 LEU D CA 1
ATOM 8501 C C . LEU D 1 137 ? -14.559 -3.221 213.481 1.00 30.11 137 LEU D C 1
ATOM 8502 O O . LEU D 1 137 ? -15.072 -2.127 213.228 1.00 28.71 137 LEU D O 1
ATOM 8507 N N . THR D 1 138 ? -13.339 -3.552 213.064 1.00 29.12 138 THR D N 1
ATOM 8508 C CA . THR D 1 138 ? -12.684 -2.724 212.058 1.00 32.16 138 THR D CA 1
ATOM 8509 C C . THR D 1 138 ? -13.530 -2.810 210.789 1.00 29.85 138 THR D C 1
ATOM 8510 O O . THR D 1 138 ? -13.498 -1.899 209.974 1.00 29.73 138 THR D O 1
ATOM 8514 N N . LEU D 1 139 ? -14.302 -3.891 210.648 1.00 28.29 139 LEU D N 1
ATOM 8515 C CA . LEU D 1 139 ? -15.185 -4.063 209.496 1.00 29.81 139 LEU D CA 1
ATOM 8516 C C . LEU D 1 139 ? -16.376 -3.102 209.491 1.00 31.75 139 LEU D C 1
ATOM 8517 O O . LEU D 1 139 ? -16.917 -2.784 208.434 1.00 28.10 139 LEU D O 1
ATOM 8522 N N . VAL D 1 140 ? -16.795 -2.662 210.674 1.00 28.01 140 VAL D N 1
ATOM 8523 C CA . VAL D 1 140 ? -17.836 -1.661 210.789 1.00 24.78 140 VAL D CA 1
ATOM 8524 C C . VAL D 1 140 ? -17.204 -0.310 210.581 1.00 27.63 140 VAL D C 1
ATOM 8525 O O . VAL D 1 140 ? -16.316 0.073 211.344 1.00 30.73 140 VAL D O 1
ATOM 8529 N N . GLY D 1 141 ? -17.663 0.406 209.565 1.00 24.73 141 GLY D N 1
ATOM 8530 C CA . GLY D 1 141 ? -17.114 1.694 209.203 1.00 23.63 141 GLY D CA 1
ATOM 8531 C C . GLY D 1 141 ? -17.738 2.879 209.896 1.00 26.27 141 GLY D C 1
ATOM 8532 O O . GLY D 1 141 ? -17.130 3.930 209.975 1.00 29.34 141 GLY D O 1
ATOM 8533 N N . ASN D 1 142 ? -19.003 2.749 210.261 1.00 27.98 142 ASN D N 1
ATOM 8534 C CA . ASN D 1 142 ? -19.739 3.801 210.965 1.00 28.77 142 ASN D CA 1
ATOM 8535 C C . ASN D 1 142 ? -20.658 3.291 212.053 1.00 32.50 142 ASN D C 1
ATOM 8536 O O . ASN D 1 142 ? -21.317 2.278 211.881 1.00 31.18 142 ASN D O 1
ATOM 8541 N N . SER D 1 143 ? -20.685 3.965 213.190 1.00 29.40 143 SER D N 1
ATOM 8542 C CA . SER D 1 143 ? -21.426 3.408 214.302 1.00 33.83 143 SER D CA 1
ATOM 8543 C C . SER D 1 143 ? -22.076 4.496 215.155 1.00 32.17 143 SER D C 1
ATOM 8544 O O . SER D 1 143 ? -22.595 4.205 216.230 1.00 31.07 143 SER D O 1
ATOM 8547 N N . TYR D 1 144 ? -22.025 5.746 214.703 1.00 32.64 144 TYR D N 1
ATOM 8548 C CA . TYR D 1 144 ? -22.719 6.791 215.438 1.00 35.30 144 TYR D CA 1
ATOM 8549 C C . TYR D 1 144 ? -23.637 7.609 214.538 1.00 37.10 144 TYR D C 1
ATOM 8550 O O . TYR D 1 144 ? -23.180 8.275 213.619 1.00 40.90 144 TYR D O 1
ATOM 8559 N N . PRO D 1 145 ? -24.937 7.612 214.847 1.00 40.00 145 PRO D N 1
ATOM 8560 C CA . PRO D 1 145 ? -25.506 6.869 215.974 1.00 32.71 145 PRO D CA 1
ATOM 8561 C C . PRO D 1 145 ? -25.712 5.407 215.598 1.00 32.55 145 PRO D C 1
ATOM 8562 O O . PRO D 1 145 ? -25.731 5.133 214.411 1.00 35.78 145 PRO D O 1
ATOM 8566 N N . PRO D 1 146 ? -25.866 4.496 216.575 1.00 33.07 146 PRO D N 1
ATOM 8567 C CA . PRO D 1 146 ? -25.868 3.056 216.277 1.00 31.10 146 PRO D CA 1
ATOM 8568 C C . PRO D 1 146 ? -26.810 2.656 215.133 1.00 33.86 146 PRO D C 1
ATOM 8569 O O . PRO D 1 146 ? -26.474 1.774 214.340 1.00 36.33 146 PRO D O 1
ATOM 8573 N N . SER D 1 147 ? -27.951 3.324 215.012 1.00 32.31 147 SER D N 1
ATOM 8574 C CA . SER D 1 147 ? -28.890 3.026 213.929 1.00 31.68 147 SER D CA 1
ATOM 8575 C C . SER D 1 147 ? -28.258 3.281 212.554 1.00 31.83 147 SER D C 1
ATOM 8576 O O . SER D 1 147 ? -28.620 2.642 211.575 1.00 30.18 147 SER D O 1
ATOM 8579 N N . ALA D 1 148 ? -27.247 4.144 212.522 1.00 30.44 148 ALA D N 1
ATOM 8580 C CA . ALA D 1 148 ? -26.509 4.469 211.307 1.00 28.53 148 ALA D CA 1
ATOM 8581 C C . ALA D 1 148 ? -25.398 3.460 211.059 1.00 35.22 148 ALA D C 1
ATOM 8582 O O . ALA D 1 148 ? -24.610 3.638 210.141 1.00 36.68 148 ALA D O 1
ATOM 8584 N N . GLY D 1 149 ? -25.325 2.425 211.895 1.00 33.12 149 GLY D N 1
ATOM 8585 C CA . GLY D 1 149 ? -24.304 1.397 211.778 1.00 32.43 149 GLY D CA 1
ATOM 8586 C C . GLY D 1 149 ? -24.160 0.746 210.405 1.00 30.17 149 GLY D C 1
ATOM 8587 O O . GLY D 1 149 ? -25.121 0.225 209.839 1.00 32.52 149 GLY D O 1
ATOM 8588 N N . ALA D 1 150 ? -22.946 0.730 209.879 1.00 29.26 150 ALA D N 1
ATOM 8589 C CA . ALA D 1 150 ? -22.731 0.194 208.538 1.00 30.75 150 ALA D CA 1
ATOM 8590 C C . ALA D 1 150 ? -21.343 -0.421 208.319 1.00 26.08 150 ALA D C 1
ATOM 8591 O O . ALA D 1 150 ? -20.359 0.049 208.860 1.00 26.37 150 ALA D O 1
ATOM 8593 N N . PHE D 1 151 ? -21.277 -1.501 207.551 1.00 28.40 151 PHE D N 1
ATOM 8594 C CA . PHE D 1 151 ? -19.996 -2.110 207.216 1.00 27.10 151 PHE D CA 1
ATOM 8595 C C . PHE D 1 151 ? -19.269 -1.204 206.230 1.00 26.36 151 PHE D C 1
ATOM 8596 O O . PHE D 1 151 ? -19.903 -0.429 205.543 1.00 30.55 151 PHE D O 1
ATOM 8604 N N . ARG D 1 152 ? -17.943 -1.203 206.261 1.00 25.53 152 ARG D N 1
ATOM 8605 C CA . ARG D 1 152 ? -17.131 -0.496 205.278 1.00 28.76 152 ARG D CA 1
ATOM 8606 C C . ARG D 1 152 ? -17.445 -0.995 203.854 1.00 30.73 152 ARG D C 1
ATOM 8607 O O . ARG D 1 152 ? -17.569 -2.201 203.669 1.00 32.17 152 ARG D O 1
ATOM 8615 N N . ASP D 1 153 ? -17.651 -0.113 202.878 1.00 26.92 153 ASP D N 1
ATOM 8616 C CA . ASP D 1 153 ? -17.900 -0.583 201.500 1.00 34.14 153 ASP D CA 1
ATOM 8617 C C . ASP D 1 153 ? -16.835 -1.567 200.975 1.00 29.60 153 ASP D C 1
ATOM 8618 O O . ASP D 1 153 ? -17.187 -2.517 200.262 1.00 28.24 153 ASP D O 1
ATOM 8623 N N . ASP D 1 154 ? -15.553 -1.314 201.273 1.00 27.18 154 ASP D N 1
ATOM 8624 C CA . ASP D 1 154 ? -14.467 -2.174 200.788 1.00 24.00 154 ASP D CA 1
ATOM 8625 C C . ASP D 1 154 ? -14.383 -3.565 201.451 1.00 27.34 154 ASP D C 1
ATOM 8626 O O . ASP D 1 154 ? -13.543 -4.382 201.082 1.00 27.49 154 ASP D O 1
ATOM 8631 N N . VAL D 1 155 ? -15.314 -3.893 202.334 1.00 26.25 155 VAL D N 1
ATOM 8632 C CA . VAL D 1 155 ? -15.350 -5.242 202.871 1.00 25.92 155 VAL D CA 1
ATOM 8633 C C . VAL D 1 155 ? -16.637 -5.952 202.538 1.00 27.28 155 VAL D C 1
ATOM 8634 O O . VAL D 1 155 ? -16.839 -7.089 202.958 1.00 25.99 155 VAL D O 1
ATOM 8638 N N . ARG D 1 156 ? -17.544 -5.273 201.848 1.00 24.58 156 ARG D N 1
ATOM 8639 C CA . ARG D 1 156 ? -18.812 -5.910 201.505 1.00 29.95 156 ARG D CA 1
ATOM 8640 C C . ARG D 1 156 ? -18.679 -7.194 200.640 1.00 29.37 156 ARG D C 1
ATOM 8641 O O . ARG D 1 156 ? -19.388 -8.158 200.896 1.00 29.17 156 ARG D O 1
ATOM 8649 N N . SER D 1 157 ? -17.740 -7.224 199.683 1.00 24.02 157 SER D N 1
ATOM 8650 C CA . SER D 1 157 ? -17.544 -8.387 198.795 1.00 27.48 157 SER D CA 1
ATOM 8651 C C . SER D 1 157 ? -17.154 -9.629 199.573 1.00 33.13 157 SER D C 1
ATOM 8652 O O . SER D 1 157 ? -17.530 -10.773 199.238 1.00 30.65 157 SER D O 1
ATOM 8655 N N . TYR D 1 158 ? -16.393 -9.369 200.624 1.00 30.25 158 TYR D N 1
ATOM 8656 C CA . TYR D 1 158 ? -15.957 -10.373 201.564 1.00 31.84 158 TYR D CA 1
ATOM 8657 C C . TYR D 1 158 ? -17.131 -10.796 202.439 1.00 31.34 158 TYR D C 1
ATOM 8658 O O . TYR D 1 158 ? -17.433 -11.985 202.562 1.00 33.13 158 TYR D O 1
ATOM 8667 N N . LEU D 1 159 ? -17.708 -9.824 203.128 1.00 31.75 159 LEU D N 1
ATOM 8668 C CA . LEU D 1 159 ? -18.767 -10.052 204.101 1.00 32.89 159 LEU D CA 1
ATOM 8669 C C . LEU D 1 159 ? -20.131 -10.534 203.595 1.00 33.71 159 LEU D C 1
ATOM 8670 O O . LEU D 1 159 ? -20.798 -11.330 204.270 1.00 33.74 159 LEU D O 1
ATOM 8675 N N . ASN D 1 160 ? -20.582 -10.006 202.456 1.00 33.16 160 ASN D N 1
ATOM 8676 C CA . ASN D 1 160 ? -21.938 -10.322 201.997 1.00 31.06 160 ASN D CA 1
ATOM 8677 C C . ASN D 1 160 ? -22.200 -11.834 201.906 1.00 36.36 160 ASN D C 1
ATOM 8678 O O . ASN D 1 160 ? -23.079 -12.342 202.624 1.00 36.21 160 ASN D O 1
ATOM 8683 N N . PRO D 1 161 ? -21.370 -12.576 201.140 1.00 33.42 161 PRO D N 1
ATOM 8684 C CA . PRO D 1 161 ? -21.716 -13.996 201.034 1.00 32.69 161 PRO D CA 1
ATOM 8685 C C . PRO D 1 161 ? -21.507 -14.778 202.324 1.00 36.30 161 PRO D C 1
ATOM 8686 O O . PRO D 1 161 ? -22.112 -15.836 202.501 1.00 39.67 161 PRO D O 1
ATOM 8690 N N . ILE D 1 162 ? -20.694 -14.259 203.234 1.00 40.90 162 ILE D N 1
ATOM 8691 C CA . ILE D 1 162 ? -20.490 -14.937 204.500 1.00 32.03 162 ILE D CA 1
ATOM 8692 C C . ILE D 1 162 ? -21.777 -14.790 205.328 1.00 35.38 162 ILE D C 1
ATOM 8693 O O . ILE D 1 162 ? -22.274 -15.755 205.923 1.00 45.32 162 ILE D O 1
ATOM 8698 N N . ILE D 1 163 ? -22.301 -13.570 205.394 1.00 33.46 163 ILE D N 1
ATOM 8699 C CA . ILE D 1 163 ? -23.643 -13.277 205.930 1.00 34.40 163 ILE D CA 1
ATOM 8700 C C . ILE D 1 163 ? -24.690 -14.169 205.260 1.00 34.96 163 ILE D C 1
ATOM 8701 O O . ILE D 1 163 ? -25.560 -14.767 205.896 1.00 33.31 163 ILE D O 1
ATOM 8706 N N . ARG D 1 164 ? -24.667 -14.151 203.937 1.00 36.38 164 ARG D N 1
ATOM 8707 C CA . ARG D 1 164 ? -25.584 -14.982 203.168 1.00 38.72 164 ARG D CA 1
ATOM 8708 C C . ARG D 1 164 ? -25.459 -16.436 203.593 1.00 38.64 164 ARG D C 1
ATOM 8709 O O . ARG D 1 164 ? -26.453 -17.072 203.946 1.00 45.03 164 ARG D O 1
ATOM 8717 N N . PHE D 1 165 ? -24.238 -16.961 203.563 1.00 38.28 165 PHE D N 1
ATOM 8718 C CA . PHE D 1 165 ? -23.975 -18.306 204.072 1.00 41.64 165 PHE D CA 1
ATOM 8719 C C . PHE D 1 165 ? -24.519 -18.572 205.487 1.00 43.32 165 PHE D C 1
ATOM 8720 O O . PHE D 1 165 ? -25.247 -19.544 205.714 1.00 43.66 165 PHE D O 1
ATOM 8728 N N . LEU D 1 166 ? -24.196 -17.683 206.431 1.00 44.56 166 LEU D N 1
ATOM 8729 C CA . LEU D 1 166 ? -24.633 -17.852 207.837 1.00 41.74 166 LEU D CA 1
ATOM 8730 C C . LEU D 1 166 ? -26.138 -17.852 207.994 1.00 42.28 166 LEU D C 1
ATOM 8731 O O . LEU D 1 166 ? -26.669 -18.528 208.878 1.00 40.64 166 LEU D O 1
ATOM 8736 N N . SER D 1 167 ? -26.824 -16.997 207.229 1.00 45.43 167 SER D N 1
ATOM 8737 C CA . SER D 1 167 ? -28.269 -16.965 207.326 1.00 41.97 167 SER D CA 1
ATOM 8738 C C . SER D 1 167 ? -28.880 -18.287 206.889 1.00 38.49 167 SER D C 1
ATOM 8739 O O . SER D 1 167 ? -29.743 -18.826 207.570 1.00 41.17 167 SER D O 1
ATOM 8742 N N . SER D 1 168 ? -28.331 -18.866 205.822 1.00 42.95 168 SER D N 1
ATOM 8743 C CA . SER D 1 168 ? -28.923 -20.053 205.206 1.00 40.16 168 SER D CA 1
ATOM 8744 C C . SER D 1 168 ? -28.701 -21.310 206.023 1.00 40.35 168 SER D C 1
ATOM 8745 O O . SER D 1 168 ? -29.508 -22.242 205.959 1.00 47.89 168 SER D O 1
ATOM 8748 N N . ILE D 1 169 ? -27.641 -21.331 206.822 1.00 41.88 169 ILE D N 1
ATOM 8749 C CA . ILE D 1 169 ? -27.371 -22.499 207.650 1.00 40.45 169 ILE D CA 1
ATOM 8750 C C . ILE D 1 169 ? -27.750 -22.265 209.110 1.00 39.20 169 ILE D C 1
ATOM 8751 O O . ILE D 1 169 ? -27.525 -23.126 209.957 1.00 43.69 169 ILE D O 1
ATOM 8756 N N . ARG D 1 170 ? -28.318 -21.097 209.404 1.00 41.12 170 ARG D N 1
ATOM 8757 C CA . ARG D 1 170 ? -28.720 -20.712 210.775 1.00 45.93 170 ARG D CA 1
ATOM 8758 C C . ARG D 1 170 ? -27.585 -20.742 211.810 1.00 44.80 170 ARG D C 1
ATOM 8759 O O . ARG D 1 170 ? -27.770 -21.272 212.916 1.00 42.58 170 ARG D O 1
ATOM 8767 N N . SER D 1 171 ? -26.429 -20.172 211.454 1.00 43.26 171 SER D N 1
ATOM 8768 C CA . SER D 1 171 ? -25.339 -19.961 212.391 1.00 39.50 171 SER D CA 1
ATOM 8769 C C . SER D 1 171 ? -25.350 -18.516 212.860 1.00 41.34 171 SER D C 1
ATOM 8770 O O . SER D 1 171 ? -25.721 -17.635 212.094 1.00 41.45 171 SER D O 1
ATOM 8773 N N . PRO D 1 172 ? -24.929 -18.248 214.105 1.00 43.30 172 PRO D N 1
ATOM 8774 C CA . PRO D 1 172 ? -24.757 -16.830 214.457 1.00 41.72 172 PRO D CA 1
ATOM 8775 C C . PRO D 1 172 ? -23.465 -16.231 213.896 1.00 41.46 172 PRO D C 1
ATOM 8776 O O . PRO D 1 172 ? -22.652 -16.940 213.289 1.00 39.51 172 PRO D O 1
ATOM 8780 N N . LEU D 1 173 ? -23.313 -14.920 214.028 1.00 38.70 173 LEU D N 1
ATOM 8781 C CA . LEU D 1 173 ? -22.034 -14.289 213.741 1.00 33.30 173 LEU D CA 1
ATOM 8782 C C . LEU D 1 173 ? -21.303 -14.096 215.092 1.00 39.47 173 LEU D C 1
ATOM 8783 O O . LEU D 1 173 ? -21.911 -13.631 216.072 1.00 32.43 173 LEU D O 1
ATOM 8788 N N . LEU D 1 174 ? -20.011 -14.415 215.143 1.00 40.40 174 LEU D N 1
ATOM 8789 C CA . LEU D 1 174 ? -19.221 -14.169 216.352 1.00 35.19 174 LEU D CA 1
ATOM 8790 C C . LEU D 1 174 ? -18.522 -12.803 216.251 1.00 35.91 174 LEU D C 1
ATOM 8791 O O . LEU D 1 174 ? -17.924 -12.485 215.216 1.00 33.95 174 LEU D O 1
ATOM 8796 N N . ALA D 1 175 ? -18.579 -11.999 217.308 1.00 31.69 175 ALA D N 1
ATOM 8797 C CA . ALA D 1 175 ? -17.943 -10.684 217.263 1.00 30.74 175 ALA D CA 1
ATOM 8798 C C . ALA D 1 175 ? -17.103 -10.403 218.513 1.00 31.53 175 ALA D C 1
ATOM 8799 O O . ALA D 1 175 ? -17.596 -10.541 219.624 1.00 36.47 175 ALA D O 1
ATOM 8801 N N . ASN D 1 176 ? -15.850 -9.984 218.334 1.00 31.35 176 ASN D N 1
ATOM 8802 C CA . ASN D 1 176 ? -15.052 -9.463 219.454 1.00 33.44 176 ASN D CA 1
ATOM 8803 C C . ASN D 1 176 ? -15.318 -7.980 219.677 1.00 30.51 176 ASN D C 1
ATOM 8804 O O . ASN D 1 176 ? -15.134 -7.178 218.766 1.00 31.75 176 ASN D O 1
ATOM 8809 N N . ILE D 1 177 ? -15.646 -7.595 220.904 1.00 29.45 177 ILE D N 1
ATOM 8810 C CA . ILE D 1 177 ? -16.112 -6.232 221.179 1.00 27.47 177 ILE D CA 1
ATOM 8811 C C . ILE D 1 177 ? -15.494 -5.701 222.468 1.00 27.21 177 ILE D C 1
ATOM 8812 O O . ILE D 1 177 ? -15.685 -6.264 223.539 1.00 27.57 177 ILE D O 1
ATOM 8817 N N . TYR D 1 178 ? -14.720 -4.630 222.343 1.00 29.38 178 TYR D N 1
ATOM 8818 C CA . TYR D 1 178 ? -13.978 -4.086 223.471 1.00 26.13 178 TYR D CA 1
ATOM 8819 C C . TYR D 1 178 ? -14.232 -2.603 223.575 1.00 28.07 178 TYR D C 1
ATOM 8820 O O . TYR D 1 178 ? -13.538 -1.815 222.934 1.00 33.05 178 TYR D O 1
ATOM 8829 N N . PRO D 1 179 ? -15.254 -2.213 224.348 1.00 28.92 179 PRO D N 1
ATOM 8830 C CA . PRO D 1 179 ? -15.426 -0.800 224.668 1.00 26.39 179 PRO D CA 1
ATOM 8831 C C . PRO D 1 179 ? -14.165 -0.150 225.193 1.00 29.37 179 PRO D C 1
ATOM 8832 O O . PRO D 1 179 ? -14.005 1.058 224.978 1.00 33.13 179 PRO D O 1
ATOM 8836 N N . TYR D 1 180 ? -13.294 -0.919 225.864 1.00 28.55 180 TYR D N 1
ATOM 8837 C CA . TYR D 1 180 ? -12.017 -0.383 226.341 1.00 26.36 180 TYR D CA 1
ATOM 8838 C C . TYR D 1 180 ? -11.187 0.346 225.301 1.00 27.02 180 TYR D C 1
ATOM 8839 O O . TYR D 1 180 ? -10.833 1.514 225.494 1.00 27.15 180 TYR D O 1
ATOM 8848 N N . PHE D 1 181 ? -10.979 -0.282 224.147 1.00 31.61 181 PHE D N 1
ATOM 8849 C CA . PHE D 1 181 ? -10.081 0.292 223.146 1.00 26.41 181 PHE D CA 1
ATOM 8850 C C . PHE D 1 181 ? -10.712 1.533 222.558 1.00 24.59 181 PHE D C 1
ATOM 8851 O O . PHE D 1 181 ? -10.028 2.521 222.338 1.00 28.99 181 PHE D O 1
ATOM 8859 N N . THR D 1 182 ? -12.032 1.524 222.411 1.00 30.58 182 THR D N 1
ATOM 8860 C CA . THR D 1 182 ? -12.748 2.703 221.937 1.00 26.39 182 THR D CA 1
ATOM 8861 C C . THR D 1 182 ? -12.485 3.842 222.901 1.00 26.88 182 THR D C 1
ATOM 8862 O O . THR D 1 182 ? -12.029 4.904 222.486 1.00 30.99 182 THR D O 1
ATOM 8866 N N . TYR D 1 183 ? -12.739 3.608 224.192 1.00 29.07 183 TYR D N 1
ATOM 8867 C CA . TYR D 1 183 ? -12.500 4.633 225.200 1.00 26.36 183 TYR D CA 1
ATOM 8868 C C . TYR D 1 183 ? -11.050 5.101 225.231 1.00 29.87 183 TYR D C 1
ATOM 8869 O O . TYR D 1 183 ? -10.785 6.304 225.216 1.00 30.77 183 TYR D O 1
ATOM 8878 N N . ALA D 1 184 ? -10.114 4.154 225.299 1.00 30.05 184 ALA D N 1
ATOM 8879 C CA . ALA D 1 184 ? -8.683 4.473 225.428 1.00 26.76 184 ALA D CA 1
ATOM 8880 C C . ALA D 1 184 ? -8.180 5.358 224.292 1.00 27.65 184 ALA D C 1
ATOM 8881 O O . ALA D 1 184 ? -7.255 6.152 224.478 1.00 29.25 184 ALA D O 1
ATOM 8883 N N . GLY D 1 185 ? -8.762 5.196 223.111 1.00 29.64 185 GLY D N 1
ATOM 8884 C CA . GLY D 1 185 ? -8.415 6.028 221.976 1.00 26.43 185 GLY D CA 1
ATOM 8885 C C . GLY D 1 185 ? -8.982 7.434 221.996 1.00 25.57 185 GLY D C 1
ATOM 8886 O O . GLY D 1 185 ? -8.384 8.356 221.469 1.00 29.29 185 GLY D O 1
ATOM 8887 N N . ASN D 1 186 ? -10.117 7.619 222.646 1.00 26.89 186 ASN D N 1
ATOM 8888 C CA . ASN D 1 186 ? -10.775 8.933 222.649 1.00 30.29 186 ASN D CA 1
ATOM 8889 C C . ASN D 1 186 ? -11.417 9.317 223.989 1.00 31.53 186 ASN D C 1
ATOM 8890 O O . ASN D 1 186 ? -12.634 9.439 224.093 1.00 34.73 186 ASN D O 1
ATOM 8895 N N . PRO D 1 187 ? -10.597 9.440 225.040 1.00 31.00 187 PRO D N 1
ATOM 8896 C CA . PRO D 1 187 ? -11.222 9.706 226.337 1.00 29.56 187 PRO D CA 1
ATOM 8897 C C . PRO D 1 187 ? -11.784 11.109 226.479 1.00 34.61 187 PRO D C 1
ATOM 8898 O O . PRO D 1 187 ? -12.608 11.346 227.356 1.00 35.64 187 PRO D O 1
ATOM 8902 N N . ARG D 1 188 ? -11.309 12.025 225.645 1.00 31.73 188 ARG D N 1
ATOM 8903 C CA . ARG D 1 188 ? -11.831 13.384 225.542 1.00 34.49 188 ARG D CA 1
ATOM 8904 C C . ARG D 1 188 ? -13.320 13.435 225.066 1.00 36.78 188 ARG D C 1
ATOM 8905 O O . ARG D 1 188 ? -14.121 14.253 225.555 1.00 37.94 188 ARG D O 1
ATOM 8913 N N . ASP D 1 189 ? -13.683 12.619 224.081 1.00 37.40 189 ASP D N 1
ATOM 8914 C CA . ASP D 1 189 ? -15.060 12.637 223.552 1.00 33.57 189 ASP D CA 1
ATOM 8915 C C . ASP D 1 189 ? -15.944 11.542 224.127 1.00 32.98 189 ASP D C 1
ATOM 8916 O O . ASP D 1 189 ? -17.164 11.644 224.059 1.00 37.02 189 ASP D O 1
ATOM 8921 N N . ILE D 1 190 ? -15.332 10.491 224.653 1.00 28.32 190 ILE D N 1
ATOM 8922 C CA . ILE D 1 190 ? -16.043 9.375 225.273 1.00 28.98 190 ILE D CA 1
ATOM 8923 C C . ILE D 1 190 ? -15.919 9.355 226.800 1.00 36.69 190 ILE D C 1
ATOM 8924 O O . ILE D 1 190 ? -14.802 9.463 227.325 1.00 34.47 190 ILE D O 1
ATOM 8929 N N . SER D 1 191 ? -17.028 9.325 227.537 1.00 34.87 191 SER D N 1
ATOM 8930 C CA . SER D 1 191 ? -16.844 9.317 228.988 1.00 37.42 191 SER D CA 1
ATOM 8931 C C . SER D 1 191 ? -16.625 7.894 229.492 1.00 33.13 191 SER D C 1
ATOM 8932 O O . SER D 1 191 ? -17.153 6.920 228.941 1.00 35.65 191 SER D O 1
ATOM 8935 N N . LEU D 1 192 ? -15.804 7.800 230.528 1.00 35.29 192 LEU D N 1
ATOM 8936 C CA . LEU D 1 192 ? -15.424 6.532 231.160 1.00 37.99 192 LEU D CA 1
ATOM 8937 C C . LEU D 1 192 ? -16.647 5.746 231.724 1.00 33.95 192 LEU D C 1
ATOM 8938 O O . LEU D 1 192 ? -16.713 4.522 231.555 1.00 31.83 192 LEU D O 1
ATOM 8943 N N . PRO D 1 193 ? -17.583 6.429 232.443 1.00 36.24 193 PRO D N 1
ATOM 8944 C CA . PRO D 1 193 ? -18.757 5.690 232.945 1.00 36.20 193 PRO D CA 1
ATOM 8945 C C . PRO D 1 193 ? -19.541 5.003 231.829 1.00 37.99 193 PRO D C 1
ATOM 8946 O O . PRO D 1 193 ? -20.080 3.903 232.020 1.00 35.11 193 PRO D O 1
ATOM 8950 N N . TYR D 1 194 ? -19.598 5.669 230.673 1.00 39.63 194 TYR D N 1
ATOM 8951 C CA . TYR D 1 194 ? -20.310 5.156 229.497 1.00 36.34 194 TYR D CA 1
ATOM 8952 C C . TYR D 1 194 ? -19.708 3.822 229.078 1.00 30.49 194 TYR D C 1
ATOM 8953 O O . TYR D 1 194 ? -20.409 2.854 228.797 1.00 31.68 194 TYR D O 1
ATOM 8962 N N . ALA D 1 195 ? -18.389 3.761 229.084 1.00 29.79 195 ALA D N 1
ATOM 8963 C CA . ALA D 1 195 ? -17.715 2.537 228.709 1.00 27.66 195 ALA D CA 1
ATOM 8964 C C . ALA D 1 195 ? -17.844 1.485 229.811 1.00 32.48 195 ALA D C 1
ATOM 8965 O O . ALA D 1 195 ? -17.714 0.288 229.559 1.00 33.54 195 ALA D O 1
ATOM 8967 N N . LEU D 1 196 ? -18.140 1.914 231.035 1.00 34.00 196 LEU D N 1
ATOM 8968 C CA . LEU D 1 196 ? -18.092 0.975 232.159 1.00 37.20 196 LEU D CA 1
ATOM 8969 C C . LEU D 1 196 ? -19.436 0.499 232.688 1.00 33.63 196 LEU D C 1
ATOM 8970 O O . LEU D 1 196 ? -19.443 -0.273 233.635 1.00 34.58 196 LEU D O 1
ATOM 8975 N N . PHE D 1 197 ? -20.543 0.880 232.034 1.00 36.71 197 PHE D N 1
ATOM 8976 C CA . PHE D 1 197 ? -21.929 0.603 232.491 1.00 36.91 197 PHE D CA 1
ATOM 8977 C C . PHE D 1 197 ? -22.255 1.300 233.819 1.00 36.67 197 PHE D C 1
ATOM 8978 O O . PHE D 1 197 ? -23.112 0.830 234.550 1.00 38.76 197 PHE D O 1
ATOM 8986 N N . THR D 1 198 ? -21.658 2.447 234.108 1.00 39.93 198 THR D N 1
ATOM 8987 C CA . THR D 1 198 ? -21.900 3.049 235.413 1.00 40.15 198 THR D CA 1
ATOM 8988 C C . THR D 1 198 ? -22.652 4.352 235.264 1.00 43.17 198 THR D C 1
ATOM 8989 O O . THR D 1 198 ? -22.694 5.191 236.176 1.00 47.64 198 THR D O 1
ATOM 8993 N N . SER D 1 199 ? -23.203 4.540 234.078 1.00 44.24 199 SER D N 1
ATOM 8994 C CA . SER D 1 199 ? -23.938 5.746 233.778 1.00 45.22 199 SER D CA 1
ATOM 8995 C C . SER D 1 199 ? -25.365 5.480 234.212 1.00 50.19 199 SER D C 1
ATOM 8996 O O . SER D 1 199 ? -25.978 4.512 233.739 1.00 49.00 199 SER D O 1
ATOM 8999 N N . PRO D 1 200 ? -25.878 6.292 235.155 1.00 51.57 200 PRO D N 1
ATOM 9000 C CA . PRO D 1 200 ? -27.249 6.135 235.665 1.00 50.96 200 PRO D CA 1
ATOM 9001 C C . PRO D 1 200 ? -28.263 6.527 234.603 1.00 51.23 200 PRO D C 1
ATOM 9002 O O . PRO D 1 200 ? -29.236 5.793 234.369 1.00 51.52 20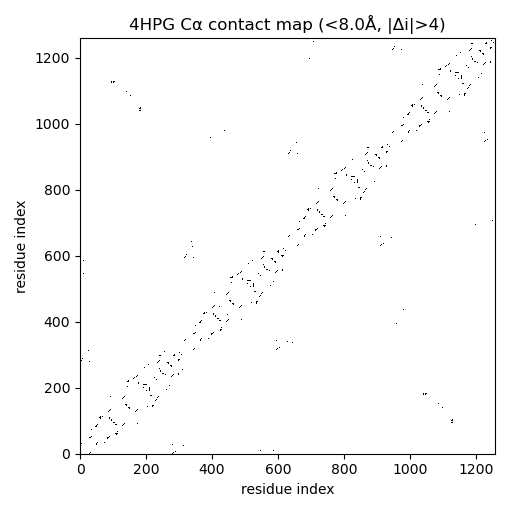0 PRO D O 1
ATOM 9006 N N . SER D 1 201 ? -27.963 7.616 233.891 1.00 48.24 201 SER D N 1
ATOM 9007 C CA . SER D 1 201 ? -28.838 8.095 232.830 1.00 53.68 201 SER D CA 1
ATOM 9008 C C . SER D 1 201 ? -28.402 7.679 231.434 1.00 55.54 201 SER D C 1
ATOM 9009 O O . SER D 1 201 ? -27.221 7.433 231.193 1.00 55.63 201 SER D O 1
ATOM 9012 N N . VAL D 1 202 ? -29.337 7.728 230.492 1.00 53.16 202 VAL D N 1
ATOM 9013 C CA . VAL D 1 202 ? -29.001 7.476 229.106 1.00 51.26 202 VAL D CA 1
ATOM 9014 C C . VAL D 1 202 ? -28.048 8.583 228.668 1.00 51.82 202 VAL D C 1
ATOM 9015 O O . VAL D 1 202 ? -28.139 9.718 229.140 1.00 53.86 202 VAL D O 1
ATOM 9019 N N . VAL D 1 203 ? -27.087 8.220 227.830 1.00 50.35 203 VAL D N 1
ATOM 9020 C CA . VAL D 1 203 ? -26.039 9.144 227.408 1.00 54.19 203 VAL D CA 1
ATOM 9021 C C . VAL D 1 203 ? -26.186 9.537 225.942 1.00 51.17 203 VAL D C 1
ATOM 9022 O O . VAL D 1 203 ? -25.853 10.658 225.541 1.00 54.18 203 VAL D O 1
ATOM 9026 N N . VAL D 1 204 ? -26.752 8.627 225.165 1.00 47.81 204 VAL D N 1
ATOM 9027 C CA . VAL D 1 204 ? -26.933 8.832 223.737 1.00 52.05 204 VAL D CA 1
ATOM 9028 C C . VAL D 1 204 ? -28.356 8.533 223.287 1.00 53.15 204 VAL D C 1
ATOM 9029 O O . VAL D 1 204 ? -28.915 7.461 223.606 1.00 50.12 204 VAL D O 1
ATOM 9033 N N . TRP D 1 205 ? -28.955 9.514 222.588 1.00 53.17 205 TRP D N 1
ATOM 9034 C CA . TRP D 1 205 ? -30.285 9.311 221.992 1.00 53.39 205 TRP D CA 1
ATOM 9035 C C . TRP D 1 205 ? -30.275 8.931 220.507 1.00 47.21 205 TRP D C 1
ATOM 9036 O O . TRP D 1 205 ? -29.706 9.599 219.644 1.00 46.16 205 TRP D O 1
ATOM 9047 N N . ASP D 1 206 ? -30.940 7.816 220.261 1.00 44.33 206 ASP D N 1
ATOM 9048 C CA . ASP D 1 206 ? -31.032 7.194 218.951 1.00 50.26 206 ASP D CA 1
ATOM 9049 C C . ASP D 1 206 ? -32.492 6.940 218.608 1.00 49.60 206 ASP D C 1
ATOM 9050 O O . ASP D 1 206 ? -33.028 5.861 218.929 1.00 46.22 206 ASP D O 1
ATOM 9055 N N . GLY D 1 207 ? -33.148 7.941 218.030 1.00 46.56 207 GLY D N 1
ATOM 9056 C CA . GLY D 1 207 ? -34.589 7.888 217.895 1.00 48.99 207 GLY D CA 1
ATOM 9057 C C . GLY D 1 207 ? -35.236 7.570 219.234 1.00 53.96 207 GLY D C 1
ATOM 9058 O O . GLY D 1 207 ? -35.037 8.287 220.224 1.00 50.05 207 GLY D O 1
ATOM 9059 N N . GLN D 1 208 ? -35.908 6.420 219.275 1.00 48.89 208 GLN D N 1
ATOM 9060 C CA . GLN D 1 208 ? -36.674 5.994 220.434 1.00 50.96 208 GLN D CA 1
ATOM 9061 C C . GLN D 1 208 ? -35.827 5.145 221.407 1.00 58.18 208 GLN D C 1
ATOM 9062 O O . GLN D 1 208 ? -36.334 4.626 222.431 1.00 54.58 208 GLN D O 1
ATOM 9068 N N . ARG D 1 209 ? -34.547 4.995 221.053 1.00 53.20 209 ARG D N 1
ATOM 9069 C CA . ARG D 1 209 ? -33.583 4.185 221.795 1.00 44.87 209 ARG D CA 1
ATOM 9070 C C . ARG D 1 209 ? -32.616 5.057 222.576 1.00 48.73 209 ARG D C 1
ATOM 9071 O O . ARG D 1 209 ? -31.994 5.969 221.999 1.00 48.48 209 ARG D O 1
ATOM 9079 N N . GLY D 1 210 ? -32.557 4.842 223.889 1.00 50.14 210 GLY D N 1
ATOM 9080 C CA . GLY D 1 210 ? -31.653 5.569 224.776 1.00 45.88 210 GLY D CA 1
ATOM 9081 C C . GLY D 1 210 ? -30.495 4.631 225.089 1.00 47.66 210 GLY D C 1
ATOM 9082 O O . GLY D 1 210 ? -30.723 3.461 225.450 1.00 45.68 210 GLY D O 1
ATOM 9083 N N . TYR D 1 211 ? -29.263 5.074 224.838 1.00 48.27 211 TYR D N 1
ATOM 9084 C CA . TYR D 1 211 ? -28.094 4.235 225.107 1.00 41.94 211 TYR D CA 1
ATOM 9085 C C . TYR D 1 211 ? -27.375 4.646 226.387 1.00 46.23 211 TYR D C 1
ATOM 9086 O O . TYR D 1 211 ? -26.930 5.797 226.541 1.00 46.90 211 TYR D O 1
ATOM 9095 N N . LYS D 1 212 ? -27.317 3.708 227.330 1.00 45.31 212 LYS D N 1
ATOM 9096 C CA . LYS D 1 212 ? -26.689 3.964 228.618 1.00 47.62 212 LYS D CA 1
ATOM 9097 C C . LYS D 1 212 ? -25.208 3.551 228.629 1.00 46.98 212 LYS D C 1
ATOM 9098 O O . LYS D 1 212 ? -24.383 4.144 229.336 1.00 46.65 212 LYS D O 1
ATOM 9104 N N . ASN D 1 213 ? -24.852 2.570 227.803 1.00 42.64 213 ASN D N 1
ATOM 9105 C CA . ASN D 1 213 ? -23.470 2.113 227.771 1.00 40.36 213 ASN D CA 1
ATOM 9106 C C . ASN D 1 213 ? -22.875 1.867 226.386 1.00 41.60 213 ASN D C 1
ATOM 9107 O O . ASN D 1 213 ? -23.593 1.567 225.431 1.00 40.20 213 ASN D O 1
ATOM 9112 N N . LEU D 1 214 ? -21.547 1.954 226.312 1.00 38.92 214 LEU D N 1
ATOM 9113 C CA . LEU D 1 214 ? -20.803 1.850 225.070 1.00 33.51 214 LEU D CA 1
ATOM 9114 C C . LEU D 1 214 ? -20.947 0.475 224.430 1.00 34.36 214 LEU D C 1
ATOM 9115 O O . LEU D 1 214 ? -20.997 0.370 223.205 1.00 36.45 214 LEU D O 1
ATOM 9120 N N . PHE D 1 215 ? -21.130 -0.552 225.253 1.00 31.93 215 PHE D N 1
ATOM 9121 C CA . PHE D 1 215 ? -21.207 -1.934 224.799 1.00 29.28 215 PHE D CA 1
ATOM 9122 C C . PHE D 1 215 ? -22.494 -2.097 223.979 1.00 35.00 215 PHE D C 1
ATOM 9123 O O . PHE D 1 215 ? -22.483 -2.737 222.928 1.00 33.37 215 PHE D O 1
ATOM 9131 N N . ASP D 1 216 ? -23.612 -1.589 224.506 1.00 37.48 216 ASP D N 1
ATOM 9132 C CA . ASP D 1 216 ? -24.915 -1.636 223.836 1.00 37.43 216 ASP D CA 1
ATOM 9133 C C . ASP D 1 216 ? -24.907 -0.843 222.516 1.00 33.63 216 ASP D C 1
ATOM 9134 O O . ASP D 1 216 ? -25.434 -1.282 221.491 1.00 33.67 216 ASP D O 1
ATOM 9139 N N . ALA D 1 217 ? -24.343 0.361 222.586 1.00 33.20 217 ALA D N 1
ATOM 9140 C CA . ALA D 1 217 ? -24.179 1.223 221.424 1.00 32.51 217 ALA D CA 1
ATOM 9141 C C . ALA D 1 217 ? -23.423 0.480 220.312 1.00 33.21 217 ALA D C 1
ATOM 9142 O O . ALA D 1 217 ? -23.842 0.470 219.171 1.00 32.56 217 ALA D O 1
ATOM 9144 N N . THR D 1 218 ? -22.342 -0.190 220.685 1.00 34.40 218 THR D N 1
ATOM 9145 C CA . THR D 1 218 ? -21.426 -0.845 219.768 1.00 32.19 218 THR D CA 1
ATOM 9146 C C . THR D 1 218 ? -22.038 -2.109 219.176 1.00 31.27 218 THR D C 1
ATOM 9147 O O . THR D 1 218 ? -21.878 -2.372 217.987 1.00 26.19 218 THR D O 1
ATOM 9151 N N . LEU D 1 219 ? -22.715 -2.903 220.003 1.00 29.07 219 LEU D N 1
ATOM 9152 C CA . LEU D 1 219 ? -23.353 -4.119 219.510 1.00 31.35 219 LEU D CA 1
ATOM 9153 C C . LEU D 1 219 ? -24.458 -3.782 218.491 1.00 33.65 219 LEU D C 1
ATOM 9154 O O . LEU D 1 219 ? -24.596 -4.457 217.474 1.00 29.41 219 LEU D O 1
ATOM 9159 N N . ASP D 1 220 ? -25.291 -2.801 218.827 1.00 32.04 220 ASP D N 1
ATOM 9160 C CA . ASP D 1 220 ? -26.400 -2.406 217.984 1.00 33.05 220 ASP D CA 1
ATOM 9161 C C . ASP D 1 220 ? -25.940 -1.797 216.666 1.00 35.10 220 ASP D C 1
ATOM 9162 O O . ASP D 1 220 ? -26.591 -1.976 215.617 1.00 33.70 220 ASP D O 1
ATOM 9167 N N . ALA D 1 221 ? -24.804 -1.106 216.711 1.00 31.65 221 ALA D N 1
ATOM 9168 C CA . ALA D 1 221 ? -24.209 -0.643 215.485 1.00 30.00 221 ALA D CA 1
ATOM 9169 C C . ALA D 1 221 ? -23.889 -1.854 214.624 1.00 32.34 221 ALA D C 1
ATOM 9170 O O . ALA D 1 221 ? -24.140 -1.844 213.410 1.00 33.85 221 ALA D O 1
ATOM 9172 N N . LEU D 1 222 ? -23.421 -2.924 215.253 1.00 29.61 222 LEU D N 1
ATOM 9173 C CA . LEU D 1 222 ? -23.143 -4.124 214.489 1.00 32.17 222 LEU D CA 1
ATOM 9174 C C . LEU D 1 222 ? -24.468 -4.679 213.907 1.00 30.95 222 LEU D C 1
ATOM 9175 O O . LEU D 1 222 ? -24.524 -4.991 212.721 1.00 36.85 222 LEU D O 1
ATOM 9180 N N . TYR D 1 223 ? -25.523 -4.780 214.712 1.00 28.27 223 TYR D N 1
ATOM 9181 C CA . TYR D 1 223 ? -26.832 -5.274 214.240 1.00 32.30 223 TYR D CA 1
ATOM 9182 C C . TYR D 1 223 ? -27.420 -4.450 213.068 1.00 34.68 223 TYR D C 1
ATOM 9183 O O . TYR D 1 223 ? -27.892 -5.012 212.075 1.00 33.15 223 TYR D O 1
ATOM 9192 N N . SER D 1 224 ? -27.312 -3.126 213.171 1.00 29.89 224 SER D N 1
ATOM 9193 C CA . SER D 1 224 ? -27.835 -2.217 212.171 1.00 30.37 224 SER D CA 1
ATOM 9194 C C . SER D 1 224 ? -27.098 -2.423 210.850 1.00 35.36 224 SER D C 1
ATOM 9195 O O . SER D 1 224 ? -27.687 -2.355 209.769 1.00 35.59 224 SER D O 1
ATOM 9198 N N . ALA D 1 225 ? -25.805 -2.696 210.948 1.00 36.93 225 ALA D N 1
ATOM 9199 C CA . ALA D 1 225 ? -24.981 -2.931 209.773 1.00 32.84 225 ALA D CA 1
ATOM 9200 C C . ALA D 1 225 ? -25.363 -4.266 209.134 1.00 31.13 225 ALA D C 1
ATOM 9201 O O . ALA D 1 225 ? -25.310 -4.409 207.911 1.00 34.08 225 ALA D O 1
ATOM 9203 N N . LEU D 1 226 ? -25.649 -5.262 209.971 1.00 30.17 226 LEU D N 1
ATOM 9204 C CA . LEU D 1 226 ? -26.122 -6.564 209.501 1.00 31.59 226 LEU D CA 1
ATOM 9205 C C . LEU D 1 226 ? -27.466 -6.475 208.765 1.00 34.87 226 LEU D C 1
ATOM 9206 O O . LEU D 1 226 ? -27.682 -7.085 207.707 1.00 37.87 226 LEU D O 1
ATOM 9211 N N . GLU D 1 227 ? -28.361 -5.696 209.346 1.00 30.12 227 GLU D N 1
ATOM 9212 C CA . GLU D 1 227 ? -29.686 -5.460 208.801 1.00 34.90 227 GLU D CA 1
ATOM 9213 C C . GLU D 1 227 ? -29.570 -4.855 207.401 1.00 38.87 227 GLU D C 1
ATOM 9214 O O . GLU D 1 227 ? -30.344 -5.203 206.514 1.00 37.17 227 GLU D O 1
ATOM 9220 N N . ARG D 1 228 ? -28.630 -3.922 207.226 1.00 35.46 228 ARG D N 1
ATOM 9221 C CA . ARG D 1 228 ? -28.306 -3.379 205.914 1.00 32.36 228 ARG D CA 1
ATOM 9222 C C . ARG D 1 228 ? -27.612 -4.346 204.950 1.00 34.80 228 ARG D C 1
ATOM 9223 O O . ARG D 1 228 ? -27.413 -4.013 203.784 1.00 39.94 228 ARG D O 1
ATOM 9231 N N . ALA D 1 229 ? -27.124 -5.477 205.428 1.00 36.40 229 ALA D N 1
ATOM 9232 C CA . ALA D 1 229 ? -26.418 -6.407 204.532 1.00 34.44 229 ALA D CA 1
ATOM 9233 C C . ALA D 1 229 ? -27.113 -7.741 204.467 1.00 35.40 229 ALA D C 1
ATOM 9234 O O . ALA D 1 229 ? -26.458 -8.755 204.244 1.00 38.53 229 ALA D O 1
ATOM 9236 N N . SER D 1 230 ? -28.432 -7.725 204.631 1.00 34.97 230 SER D N 1
ATOM 9237 C CA . SER D 1 230 ? -29.263 -8.921 204.515 1.00 34.66 230 SER D CA 1
ATOM 9238 C C . SER D 1 230 ? -28.919 -9.977 205.574 1.00 38.12 230 SER D C 1
ATOM 9239 O O . SER D 1 230 ? -28.960 -11.179 205.314 1.00 39.16 230 SER D O 1
ATOM 9242 N N . GLY D 1 231 ? -28.517 -9.523 206.757 1.00 36.73 231 GLY D N 1
ATOM 9243 C CA . GLY D 1 231 ? -28.307 -10.437 207.859 1.00 38.57 231 GLY D CA 1
ATOM 9244 C C . GLY D 1 231 ? -29.128 -10.027 209.064 1.00 42.71 231 GLY D C 1
ATOM 9245 O O . GLY D 1 231 ? -28.754 -10.308 210.228 1.00 43.70 231 GLY D O 1
ATOM 9246 N N . GLY D 1 232 ? -30.283 -9.427 208.779 1.00 38.84 232 GLY D N 1
ATOM 9247 C CA . GLY D 1 232 ? -31.196 -8.921 209.785 1.00 32.65 232 GLY D CA 1
ATOM 9248 C C . GLY D 1 232 ? -31.736 -9.989 210.706 1.00 36.22 232 GLY D C 1
ATOM 9249 O O . GLY D 1 232 ? -32.326 -9.696 211.748 1.00 36.16 232 GLY D O 1
ATOM 9250 N N . SER D 1 233 ? -31.545 -11.240 210.309 1.00 37.67 233 SER D N 1
ATOM 9251 C CA . SER D 1 233 ? -31.921 -12.347 211.161 1.00 36.03 233 SER D CA 1
ATOM 9252 C C . SER D 1 233 ? -30.802 -13.046 211.899 1.00 41.96 233 SER D C 1
ATOM 9253 O O . SER D 1 233 ? -31.042 -14.085 212.522 1.00 43.51 233 SER D O 1
ATOM 9256 N N . LEU D 1 234 ? -29.575 -12.543 211.768 1.00 47.40 234 LEU D N 1
ATOM 9257 C CA . LEU D 1 234 ? -28.460 -13.172 212.459 1.00 44.67 234 LEU D CA 1
ATOM 9258 C C . LEU D 1 234 ? -28.412 -12.769 213.919 1.00 37.24 234 LEU D C 1
ATOM 9259 O O . LEU D 1 234 ? -28.494 -11.589 214.223 1.00 37.92 234 LEU D O 1
ATOM 9264 N N . GLU D 1 235 ? -28.245 -13.733 214.815 1.00 40.99 235 GLU D N 1
ATOM 9265 C CA . GLU D 1 235 ? -27.906 -13.440 216.204 1.00 39.89 235 GLU D CA 1
ATOM 9266 C C . GLU D 1 235 ? -26.413 -13.097 216.218 1.00 39.45 235 GLU D C 1
ATOM 9267 O O . GLU D 1 235 ? -25.644 -13.680 215.435 1.00 36.46 235 GLU D O 1
ATOM 9273 N N . VAL D 1 236 ? -25.983 -12.192 217.098 1.00 37.74 236 VAL D N 1
ATOM 9274 C CA . VAL D 1 236 ? -24.545 -12.006 217.301 1.00 38.03 236 VAL D CA 1
ATOM 9275 C C . VAL D 1 236 ? -24.127 -12.579 218.666 1.00 38.88 236 VAL D C 1
ATOM 9276 O O . VAL D 1 236 ? -24.661 -12.194 219.711 1.00 31.55 236 VAL D O 1
ATOM 9280 N N . VAL D 1 237 ? -23.174 -13.508 218.629 1.00 34.63 237 VAL D N 1
ATOM 9281 C CA . VAL D 1 237 ? -22.485 -13.964 219.818 1.00 33.75 237 VAL D CA 1
ATOM 9282 C C . VAL D 1 237 ? -21.235 -13.129 220.072 1.00 35.01 237 VAL D C 1
ATOM 9283 O O . VAL D 1 237 ? -20.356 -13.045 219.208 1.00 37.88 237 VAL D O 1
ATOM 9287 N N . VAL D 1 238 ? -21.145 -12.508 221.242 1.00 32.87 238 VAL D N 1
ATOM 9288 C CA . VAL D 1 238 ? -19.946 -11.748 221.579 1.00 30.77 238 VAL D CA 1
ATOM 9289 C C . VAL D 1 238 ? -18.819 -12.694 222.021 1.00 33.60 238 VAL D C 1
ATOM 9290 O O . VAL D 1 238 ? -18.793 -13.136 223.175 1.00 33.89 238 VAL D O 1
ATOM 9294 N N . SER D 1 239 ? -17.890 -12.979 221.114 1.00 28.84 239 SER D N 1
ATOM 9295 C CA . SER D 1 239 ? -16.920 -14.054 221.285 1.00 30.77 239 SER D CA 1
ATOM 9296 C C . SER D 1 239 ? -15.624 -13.643 222.036 1.00 38.00 239 SER D C 1
ATOM 9297 O O . SER D 1 239 ? -14.736 -14.488 222.264 1.00 31.11 239 SER D O 1
ATOM 9300 N N . GLU D 1 240 ? -15.482 -12.340 222.302 1.00 33.87 240 GLU D N 1
ATOM 9301 C CA . GLU D 1 240 ? -14.523 -11.796 223.266 1.00 32.05 240 GLU D CA 1
ATOM 9302 C C . GLU D 1 240 ? -15.010 -10.476 223.871 1.00 32.96 240 GLU D C 1
ATOM 9303 O O . GLU D 1 240 ? -15.566 -9.634 223.160 1.00 32.07 240 GLU D O 1
ATOM 9309 N N . SER D 1 241 ? -14.742 -10.265 225.156 1.00 30.19 241 SER D N 1
ATOM 9310 C CA . SER D 1 241 ? -14.858 -8.942 225.744 1.00 24.78 241 SER D CA 1
ATOM 9311 C C . SER D 1 241 ? -14.138 -8.907 227.097 1.00 34.60 241 SER D C 1
ATOM 9312 O O . SER D 1 241 ? -14.244 -9.830 227.918 1.00 33.62 241 SER D O 1
ATOM 9315 N N . GLY D 1 242 ? -13.381 -7.845 227.323 1.00 31.89 242 GLY D N 1
ATOM 9316 C CA . GLY D 1 242 ? -12.587 -7.765 228.522 1.00 30.57 242 GLY D CA 1
ATOM 9317 C C . GLY D 1 242 ? -12.048 -6.381 228.739 1.00 33.47 242 GLY D C 1
ATOM 9318 O O . GLY D 1 242 ? -12.179 -5.515 227.883 1.00 32.64 242 GLY D O 1
ATOM 9319 N N . TRP D 1 243 ? -11.454 -6.173 229.908 1.00 37.61 243 TRP D N 1
ATOM 9320 C CA . TRP D 1 243 ? -10.855 -4.898 230.235 1.00 34.78 243 TRP D CA 1
ATOM 9321 C C . TRP D 1 243 ? -9.532 -5.224 230.931 1.00 38.03 243 TRP D C 1
ATOM 9322 O O . TRP D 1 243 ? -9.514 -6.004 231.874 1.00 39.00 243 TRP D O 1
ATOM 9333 N N . PRO D 1 244 ? -8.418 -4.625 230.470 1.00 39.18 244 PRO D N 1
ATOM 9334 C CA . PRO D 1 244 ? -7.080 -4.967 230.991 1.00 37.46 244 PRO D CA 1
ATOM 9335 C C . PRO D 1 244 ? -6.787 -4.314 232.345 1.00 34.86 244 PRO D C 1
ATOM 9336 O O . PRO D 1 244 ? -7.173 -3.164 232.535 1.00 34.54 244 PRO D O 1
ATOM 9340 N N . SER D 1 245 ? -6.124 -5.024 233.261 1.00 35.15 245 SER D N 1
ATOM 9341 C CA . SER D 1 245 ? -5.837 -4.471 234.592 1.00 40.11 245 SER D CA 1
ATOM 9342 C C . SER D 1 245 ? -4.607 -3.560 234.616 1.00 40.88 245 SER D C 1
ATOM 9343 O O . SER D 1 245 ? -4.422 -2.789 235.553 1.00 41.11 245 SER D O 1
ATOM 9346 N N . ALA D 1 246 ? -3.771 -3.642 233.587 1.00 39.39 246 ALA D N 1
ATOM 9347 C CA . ALA D 1 246 ? -2.590 -2.794 233.521 1.00 39.71 246 ALA D CA 1
ATOM 9348 C C . ALA D 1 246 ? -2.029 -2.717 232.100 1.00 38.45 246 ALA D C 1
ATOM 9349 O O . ALA D 1 246 ? -2.484 -3.421 231.200 1.00 36.18 246 ALA D O 1
ATOM 9351 N N . GLY D 1 247 ? -1.061 -1.830 231.893 1.00 38.46 247 GLY D N 1
ATOM 9352 C CA . GLY D 1 247 ? -0.247 -1.874 230.693 1.00 31.61 247 GLY D CA 1
ATOM 9353 C C . GLY D 1 247 ? -0.430 -0.710 229.747 1.00 32.71 247 GLY D C 1
ATOM 9354 O O . GLY D 1 247 ? 0.301 -0.592 228.760 1.00 33.59 247 GLY D O 1
ATOM 9355 N N . ALA D 1 248 ? -1.371 0.173 230.064 1.00 30.90 248 ALA D N 1
ATOM 9356 C CA . ALA D 1 248 ? -1.700 1.291 229.185 1.00 33.96 248 ALA D CA 1
ATOM 9357 C C . ALA D 1 248 ? -2.750 2.158 229.836 1.00 28.94 248 ALA D C 1
ATOM 9358 O O . ALA D 1 248 ? -3.379 1.749 230.791 1.00 30.14 248 ALA D O 1
ATOM 9360 N N . PHE D 1 249 ? -2.987 3.320 229.250 1.00 31.21 249 PHE D N 1
ATOM 9361 C CA . PHE D 1 249 ? -3.962 4.273 229.755 1.00 33.17 249 PHE D CA 1
ATOM 9362 C C . PHE D 1 249 ? -5.328 3.657 230.106 1.00 36.87 249 PHE D C 1
ATOM 9363 O O . PHE D 1 249 ? -5.954 2.950 229.292 1.00 37.59 249 PHE D O 1
ATOM 9371 N N . ALA D 1 250 ? -5.744 3.913 231.348 1.00 37.01 250 ALA D N 1
ATOM 9372 C CA . ALA D 1 250 ? -7.038 3.508 231.909 1.00 32.24 250 ALA D CA 1
ATOM 9373 C C . ALA D 1 250 ? -7.156 1.991 232.092 1.00 30.81 250 ALA D C 1
ATOM 9374 O O . ALA D 1 250 ? -8.190 1.491 232.525 1.00 32.00 250 ALA D O 1
ATOM 9376 N N . ALA D 1 251 ? -6.068 1.273 231.849 1.00 27.27 251 ALA D N 1
ATOM 9377 C CA . ALA D 1 251 ? -6.025 -0.149 232.165 1.00 32.44 251 ALA D CA 1
ATOM 9378 C C . ALA D 1 251 ? -5.636 -0.293 233.623 1.00 38.75 251 ALA D C 1
ATOM 9379 O O . ALA D 1 251 ? -4.461 -0.291 233.989 1.00 38.27 251 ALA D O 1
ATOM 9381 N N . THR D 1 252 ? -6.655 -0.408 234.464 1.00 38.30 252 THR D N 1
ATOM 9382 C CA . THR D 1 252 ? -6.447 -0.445 235.889 1.00 38.32 252 THR D CA 1
ATOM 9383 C C . THR D 1 252 ? -7.345 -1.485 236.548 1.00 44.41 252 THR D C 1
ATOM 9384 O O . THR D 1 252 ? -8.435 -1.800 236.036 1.00 46.21 252 THR D O 1
ATOM 9388 N N . PHE D 1 253 ? -6.898 -1.968 237.712 1.00 45.13 253 PHE D N 1
ATOM 9389 C CA . PHE D 1 253 ? -7.639 -2.939 238.538 1.00 43.84 253 PHE D CA 1
ATOM 9390 C C . PHE D 1 253 ? -9.089 -2.575 238.817 1.00 41.75 253 PHE D C 1
ATOM 9391 O O . PHE D 1 253 ? -9.965 -3.433 238.679 1.00 44.43 253 PHE D O 1
ATOM 9399 N N . ASP D 1 254 ? -9.357 -1.330 239.202 1.00 41.96 254 ASP D N 1
ATOM 9400 C CA . ASP D 1 254 ? -10.720 -0.952 239.531 1.00 38.66 254 ASP D CA 1
ATOM 9401 C C . ASP D 1 254 ? -11.597 -0.971 238.269 1.00 45.17 254 ASP D C 1
ATOM 9402 O O . ASP D 1 254 ? -12.686 -1.584 238.283 1.00 44.08 254 ASP D O 1
ATOM 9407 N N . ASN D 1 255 ? -11.118 -0.350 237.170 1.00 43.53 255 ASN D N 1
ATOM 9408 C CA . ASN D 1 255 ? -11.835 -0.412 235.876 1.00 39.91 255 ASN D CA 1
ATOM 9409 C C . ASN D 1 255 ? -12.105 -1.823 235.376 1.00 38.66 255 ASN D C 1
ATOM 9410 O O . ASN D 1 255 ? -13.238 -2.134 234.999 1.00 40.08 255 ASN D O 1
ATOM 9415 N N . GLY D 1 256 ? -11.081 -2.669 235.391 1.00 39.00 256 GLY D N 1
ATOM 9416 C CA . GLY D 1 256 ? -11.247 -4.062 235.035 1.00 36.00 256 GLY D CA 1
ATOM 9417 C C . GLY D 1 256 ? -12.388 -4.712 235.779 1.00 40.58 256 GLY D C 1
ATOM 9418 O O . GLY D 1 256 ? -13.258 -5.339 235.162 1.00 41.14 256 GLY D O 1
ATOM 9419 N N . ARG D 1 257 ? -12.390 -4.551 237.101 1.00 44.64 257 ARG D N 1
ATOM 9420 C CA . ARG D 1 257 ? -13.388 -5.172 237.969 1.00 43.86 257 ARG D CA 1
ATOM 9421 C C . ARG D 1 257 ? -14.792 -4.598 237.688 1.00 42.03 257 ARG D C 1
ATOM 9422 O O . ARG D 1 257 ? -15.795 -5.335 237.632 1.00 38.85 257 ARG D O 1
ATOM 9430 N N . THR D 1 258 ? -14.871 -3.277 237.545 1.00 37.90 258 THR D N 1
ATOM 9431 C CA . THR D 1 258 ? -16.149 -2.660 237.225 1.00 40.40 258 THR D CA 1
ATOM 9432 C C . THR D 1 258 ? -16.712 -3.149 235.897 1.00 42.96 258 THR D C 1
ATOM 9433 O O . THR D 1 258 ? -17.854 -3.635 235.833 1.00 42.22 258 THR D O 1
ATOM 9437 N N . TYR D 1 259 ? -15.946 -2.931 234.833 1.00 37.52 259 TYR D N 1
ATOM 9438 C CA . TYR D 1 259 ? -16.405 -3.297 233.502 1.00 37.62 259 TYR D CA 1
ATOM 9439 C C . TYR D 1 259 ? -16.897 -4.745 233.478 1.00 37.54 259 TYR D C 1
ATOM 9440 O O . TYR D 1 259 ? -18.002 -5.045 233.018 1.00 38.35 259 TYR D O 1
ATOM 9449 N N . LEU D 1 260 ? -16.031 -5.642 233.952 1.00 38.01 260 LEU D N 1
ATOM 9450 C CA . LEU D 1 260 ? -16.309 -7.069 233.888 1.00 36.83 260 LEU D CA 1
ATOM 9451 C C . LEU D 1 260 ? -17.439 -7.548 234.787 1.00 43.85 260 LEU D C 1
ATOM 9452 O O . LEU D 1 260 ? -18.198 -8.436 234.387 1.00 44.52 260 LEU D O 1
ATOM 9457 N N . SER D 1 261 ? -17.564 -6.974 235.986 1.00 39.21 261 SER D N 1
ATOM 9458 C CA . SER D 1 261 ? -18.638 -7.373 236.885 1.00 37.50 261 SER D CA 1
ATOM 9459 C C . SER D 1 261 ? -19.970 -6.889 236.320 1.00 37.24 261 SER D C 1
ATOM 9460 O O . SER D 1 261 ? -20.969 -7.628 236.333 1.00 36.20 261 SER D O 1
ATOM 9463 N N . ASN D 1 262 ? -20.011 -5.640 235.881 1.00 34.10 262 ASN D N 1
ATOM 9464 C CA . ASN D 1 262 ? -21.227 -5.135 235.233 1.00 45.17 262 ASN D CA 1
ATOM 9465 C C . ASN D 1 262 ? -21.610 -5.863 233.948 1.00 42.23 262 ASN D C 1
ATOM 9466 O O . ASN D 1 262 ? -22.801 -6.124 233.719 1.00 41.51 262 ASN D O 1
ATOM 9471 N N . LEU D 1 263 ? -20.611 -6.237 233.145 1.00 41.74 263 LEU D N 1
ATOM 9472 C CA . LEU D 1 263 ? -20.868 -6.948 231.880 1.00 42.41 263 LEU D CA 1
ATOM 9473 C C . LEU D 1 263 ? -21.568 -8.287 232.133 1.00 39.97 263 LEU D C 1
ATOM 9474 O O . LEU D 1 263 ? -22.511 -8.635 231.434 1.00 39.47 263 LEU D O 1
ATOM 9479 N N . ILE D 1 264 ? -21.051 -9.064 233.071 1.00 39.43 264 ILE D N 1
ATOM 9480 C CA . ILE D 1 264 ? -21.614 -10.371 233.402 1.00 40.60 264 ILE D CA 1
ATOM 9481 C C . ILE D 1 264 ? -23.124 -10.258 233.752 1.00 44.13 264 ILE D C 1
ATOM 9482 O O . ILE D 1 264 ? -23.940 -11.133 233.421 1.00 45.73 264 ILE D O 1
ATOM 9487 N N . GLN D 1 265 ? -23.485 -9.173 234.442 1.00 41.36 265 GLN D N 1
ATOM 9488 C CA . GLN D 1 265 ? -24.873 -8.927 234.803 1.00 40.44 265 GLN D CA 1
ATOM 9489 C C . GLN D 1 265 ? -25.668 -8.457 233.607 1.00 42.82 265 GLN D C 1
ATOM 9490 O O . GLN D 1 265 ? -26.741 -8.993 233.307 1.00 40.94 265 GLN D O 1
ATOM 9496 N N . HIS D 1 266 ? -25.083 -7.503 232.880 1.00 44.08 266 HIS D N 1
ATOM 9497 C CA . HIS D 1 266 ? -25.688 -6.909 231.689 1.00 40.16 266 HIS D CA 1
ATOM 9498 C C . HIS D 1 266 ? -26.142 -7.945 230.631 1.00 41.67 266 HIS D C 1
ATOM 9499 O O . HIS D 1 266 ? -27.297 -7.891 230.193 1.00 44.87 266 HIS D O 1
ATOM 9506 N N . VAL D 1 267 ? -25.302 -8.932 230.289 1.00 37.38 267 VAL D N 1
ATOM 9507 C CA . VAL D 1 267 ? -25.570 -9.816 229.141 1.00 42.19 267 VAL D CA 1
ATOM 9508 C C . VAL D 1 267 ? -26.667 -10.861 229.405 1.00 42.32 267 VAL D C 1
ATOM 9509 O O . VAL D 1 267 ? -26.842 -11.809 228.625 1.00 44.39 267 VAL D O 1
ATOM 9513 N N . LYS D 1 268 ? -27.308 -10.730 230.562 1.00 44.27 268 LYS D N 1
ATOM 9514 C CA . LYS D 1 268 ? -28.522 -11.464 230.943 1.00 45.90 268 LYS D CA 1
ATOM 9515 C C . LYS D 1 268 ? -29.745 -10.924 230.189 1.00 49.48 268 LYS D C 1
ATOM 9516 O O . LYS D 1 268 ? -30.766 -11.611 230.068 1.00 51.89 268 LYS D O 1
ATOM 9522 N N . ARG D 1 269 ? -29.640 -9.694 229.678 1.00 51.98 269 ARG D N 1
ATOM 9523 C CA . ARG D 1 269 ? -30.715 -9.103 228.876 1.00 50.94 269 ARG D CA 1
ATOM 9524 C C . ARG D 1 269 ? -30.120 -8.667 227.543 1.00 49.01 269 ARG D C 1
ATOM 9525 O O . ARG D 1 269 ? -28.952 -8.974 227.271 1.00 49.83 269 ARG D O 1
ATOM 9533 N N . GLY D 1 270 ? -30.902 -7.990 226.698 1.00 44.72 270 GLY D N 1
ATOM 9534 C CA . GLY D 1 270 ? -30.440 -7.689 225.355 1.00 39.98 270 GLY D CA 1
ATOM 9535 C C . GLY D 1 270 ? -30.112 -6.218 225.191 1.00 42.85 270 GLY D C 1
ATOM 9536 O O . GLY D 1 270 ? -29.842 -5.511 226.169 1.00 40.48 270 GLY D O 1
ATOM 9537 N N . THR D 1 271 ? -30.197 -5.723 223.956 1.00 46.29 271 THR D N 1
ATOM 9538 C CA . THR D 1 271 ? -29.758 -4.358 223.653 1.00 41.86 271 THR D CA 1
ATOM 9539 C C . THR D 1 271 ? -31.049 -3.594 223.392 1.00 40.56 271 THR D C 1
ATOM 9540 O O . THR D 1 271 ? -32.104 -4.214 223.265 1.00 45.83 271 THR D O 1
ATOM 9544 N N . PRO D 1 272 ? -30.985 -2.259 223.309 1.00 38.97 272 PRO D N 1
ATOM 9545 C CA . PRO D 1 272 ? -32.196 -1.510 222.939 1.00 37.94 272 PRO D CA 1
ATOM 9546 C C . PRO D 1 272 ? -32.837 -1.938 221.614 1.00 44.03 272 PRO D C 1
ATOM 9547 O O . PRO D 1 272 ? -34.000 -1.632 221.385 1.00 50.45 272 PRO D O 1
ATOM 9551 N N . LYS D 1 273 ? -32.109 -2.640 220.756 1.00 44.86 273 LYS D N 1
ATOM 9552 C CA . LYS D 1 273 ? -32.655 -3.101 219.479 1.00 42.32 273 LYS D CA 1
ATOM 9553 C C . LYS D 1 273 ? -33.225 -4.497 219.592 1.00 47.66 273 LYS D C 1
ATOM 9554 O O . LYS D 1 273 ? -34.016 -4.916 218.738 1.00 54.92 273 LYS D O 1
ATOM 9560 N N . ARG D 1 274 ? -32.694 -5.258 220.546 1.00 45.54 274 ARG D N 1
ATOM 9561 C CA . ARG D 1 274 ? -33.107 -6.628 220.817 1.00 46.08 274 ARG D CA 1
ATOM 9562 C C . ARG D 1 274 ? -33.133 -6.779 222.336 1.00 49.47 274 ARG D C 1
ATOM 9563 O O . ARG D 1 274 ? -32.145 -7.194 222.932 1.00 46.13 274 ARG D O 1
ATOM 9571 N N . PRO D 1 275 ? -34.227 -6.343 222.978 1.00 52.81 275 PRO D N 1
ATOM 9572 C CA . PRO D 1 275 ? -34.240 -6.182 224.439 1.00 50.73 275 PRO D CA 1
ATOM 9573 C C . PRO D 1 275 ? -34.422 -7.468 225.262 1.00 52.91 275 PRO D C 1
ATOM 9574 O O . PRO D 1 275 ? -33.928 -7.554 226.400 1.00 50.19 275 PRO D O 1
ATOM 9578 N N . LYS D 1 276 ? -35.128 -8.445 224.723 1.00 48.48 276 LYS D N 1
ATOM 9579 C CA . LYS D 1 276 ? -35.454 -9.595 225.548 1.00 51.17 276 LYS D CA 1
ATOM 9580 C C . LYS D 1 276 ? -34.256 -10.482 225.798 1.00 50.23 276 LYS D C 1
ATOM 9581 O O . LYS D 1 276 ? -33.828 -10.664 226.931 1.00 55.67 276 LYS D O 1
ATOM 9587 N N . ARG D 1 277 ? -33.670 -10.982 224.723 1.00 51.36 277 ARG D N 1
ATOM 9588 C CA . ARG D 1 277 ? -32.757 -12.119 224.821 1.00 53.14 277 ARG D CA 1
ATOM 9589 C C . ARG D 1 277 ? -31.341 -11.854 225.411 1.00 52.44 277 ARG D C 1
ATOM 9590 O O . ARG D 1 277 ? -30.693 -10.834 225.123 1.00 51.15 277 ARG D O 1
ATOM 9598 N N . ALA D 1 278 ? -30.883 -12.789 226.252 1.00 49.12 278 ALA D N 1
ATOM 9599 C CA . ALA D 1 278 ? -29.517 -12.757 226.782 1.00 46.47 278 ALA D CA 1
ATOM 9600 C C . ALA D 1 278 ? -28.525 -12.760 225.623 1.00 43.35 278 ALA D C 1
ATOM 9601 O O . ALA D 1 278 ? -28.765 -13.403 224.599 1.00 41.63 278 ALA D O 1
ATOM 9603 N N . ILE D 1 279 ? -27.411 -12.053 225.806 1.00 40.25 279 ILE D N 1
ATOM 9604 C CA . ILE D 1 279 ? -26.336 -11.997 224.827 1.00 34.23 279 ILE D CA 1
ATOM 9605 C C . ILE D 1 279 ? -25.268 -12.997 225.231 1.00 35.83 279 ILE D C 1
ATOM 9606 O O . ILE D 1 279 ? -24.490 -12.725 226.149 1.00 32.86 279 ILE D O 1
ATOM 9611 N N . GLU D 1 280 ? -25.142 -14.080 224.463 1.00 31.82 280 GLU D N 1
ATOM 9612 C CA . GLU D 1 280 ? -24.112 -15.085 224.691 1.00 31.53 280 GLU D CA 1
ATOM 9613 C C . GLU D 1 280 ? -22.735 -14.393 224.542 1.00 40.34 280 GLU D C 1
ATOM 9614 O O . GLU D 1 280 ? -22.403 -13.878 223.462 1.00 38.66 280 GLU D O 1
ATOM 9620 N N . THR D 1 281 ? -21.928 -14.457 225.597 1.00 35.10 281 THR D N 1
ATOM 9621 C CA . THR D 1 281 ? -20.702 -13.678 225.759 1.00 38.71 281 THR D CA 1
ATOM 9622 C C . THR D 1 281 ? -19.522 -14.519 226.295 1.00 39.08 281 THR D C 1
ATOM 9623 O O . THR D 1 281 ? -19.674 -15.332 227.200 1.00 39.43 281 THR D O 1
ATOM 9627 N N . TYR D 1 282 ? -18.362 -14.382 225.666 1.00 37.83 282 TYR D N 1
ATOM 9628 C CA . TYR D 1 282 ? -17.160 -15.021 226.165 1.00 37.09 282 TYR D CA 1
ATOM 9629 C C . TYR D 1 282 ? -16.146 -13.971 226.668 1.00 40.14 282 TYR D C 1
ATOM 9630 O O . TYR D 1 282 ? -15.580 -13.207 225.885 1.00 38.44 282 TYR D O 1
ATOM 9639 N N . LEU D 1 283 ? -15.903 -13.948 227.978 1.00 42.60 283 LEU D N 1
ATOM 9640 C CA . LEU D 1 283 ? -14.950 -12.998 228.579 1.00 40.15 283 LEU D CA 1
ATOM 9641 C C . LEU D 1 283 ? -13.485 -13.252 228.158 1.00 39.27 283 LEU D C 1
ATOM 9642 O O . LEU D 1 283 ? -13.045 -14.400 227.995 1.00 39.94 283 LEU D O 1
ATOM 9647 N N . PHE D 1 284 ? -12.771 -12.179 227.846 1.00 33.53 284 PHE D N 1
ATOM 9648 C CA . PHE D 1 284 ? -11.371 -12.332 227.534 1.00 33.56 284 PHE D CA 1
ATOM 9649 C C . PHE D 1 284 ? -10.507 -11.689 228.655 1.00 35.97 284 PHE D C 1
ATOM 9650 O O . PHE D 1 284 ? -10.565 -10.475 228.861 1.00 33.05 284 PHE D O 1
ATOM 9658 N N . ALA D 1 285 ? -9.724 -12.477 229.395 1.00 35.11 285 ALA D N 1
ATOM 9659 C CA . ALA D 1 285 ? -9.557 -13.918 229.213 1.00 36.01 285 ALA D CA 1
ATOM 9660 C C . ALA D 1 285 ? -9.251 -14.578 230.559 1.00 42.43 285 ALA D C 1
ATOM 9661 O O . ALA D 1 285 ? -9.179 -13.898 231.609 1.00 42.18 285 ALA D O 1
ATOM 9663 N N . MET D 1 286 ? -9.143 -15.905 230.548 1.00 40.18 286 MET D N 1
ATOM 9664 C CA . MET D 1 286 ? -9.033 -16.638 231.798 1.00 43.95 286 MET D CA 1
ATOM 9665 C C . MET D 1 286 ? -7.767 -16.236 232.560 1.00 44.26 286 MET D C 1
ATOM 9666 O O . MET D 1 286 ? -7.839 -15.799 233.713 1.00 44.58 286 MET D O 1
ATOM 9671 N N . PHE D 1 287 ? -6.638 -16.236 231.861 1.00 41.95 287 PHE D N 1
ATOM 9672 C CA . PHE D 1 287 ? -5.335 -15.893 232.444 1.00 42.91 287 PHE D CA 1
ATOM 9673 C C . PHE D 1 287 ? -4.652 -14.748 231.722 1.00 43.29 287 PHE D C 1
ATOM 9674 O O . PHE D 1 287 ? -4.867 -14.552 230.519 1.00 38.84 287 PHE D O 1
ATOM 9682 N N . ASP D 1 288 ? -3.877 -13.960 232.473 1.00 43.43 288 ASP D N 1
ATOM 9683 C CA . ASP D 1 288 ? -2.929 -13.068 231.834 1.00 40.42 288 ASP D CA 1
ATOM 9684 C C . ASP D 1 288 ? -2.063 -13.899 230.901 1.00 42.41 288 ASP D C 1
ATOM 9685 O O . ASP D 1 288 ? -1.834 -15.081 231.153 1.00 46.14 288 ASP D O 1
ATOM 9690 N N . GLU D 1 289 ? -1.539 -13.290 229.847 1.00 38.21 289 GLU D N 1
ATOM 9691 C CA . GLU D 1 289 ? -0.737 -14.056 228.915 1.00 40.43 289 GLU D CA 1
ATOM 9692 C C . GLU D 1 289 ? 0.538 -13.285 228.613 1.00 43.93 289 GLU D C 1
ATOM 9693 O O . GLU D 1 289 ? 0.584 -12.484 227.662 1.00 45.49 289 GLU D O 1
ATOM 9699 N N . ASN D 1 290 ? 1.540 -13.482 229.467 1.00 42.04 290 ASN D N 1
ATOM 9700 C CA . ASN D 1 290 ? 2.767 -12.677 229.451 1.00 39.80 290 ASN D CA 1
ATOM 9701 C C . ASN D 1 290 ? 3.628 -12.785 228.180 1.00 41.53 290 ASN D C 1
ATOM 9702 O O . ASN D 1 290 ? 4.618 -12.071 228.061 1.00 47.14 290 ASN D O 1
ATOM 9707 N N . LYS D 1 291 ? 3.292 -13.668 227.243 1.00 41.53 291 LYS D N 1
ATOM 9708 C CA . LY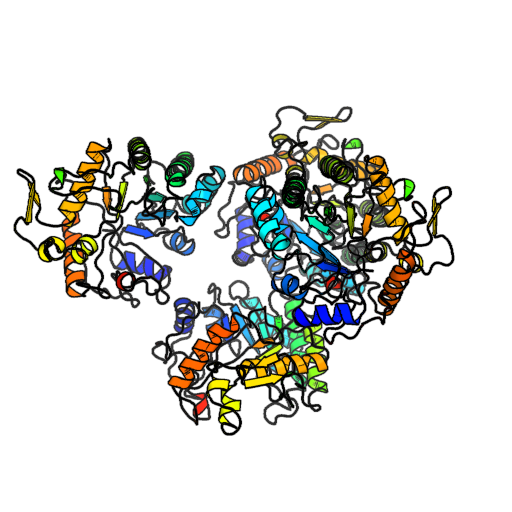S D 1 291 ? 4.101 -13.756 226.021 1.00 48.66 291 LYS D CA 1
ATOM 9709 C C . LYS D 1 291 ? 3.555 -12.903 224.864 1.00 49.26 291 LYS D C 1
ATOM 9710 O O . LYS D 1 291 ? 4.170 -12.830 223.787 1.00 46.17 291 LYS D O 1
ATOM 9716 N N . LYS D 1 292 ? 2.372 -12.328 225.057 1.00 49.97 292 LYS D N 1
ATOM 9717 C CA . LYS D 1 292 ? 1.701 -11.523 224.016 1.00 48.33 292 LYS D CA 1
ATOM 9718 C C . LYS D 1 292 ? 2.277 -10.102 223.974 1.00 45.15 292 LYS D C 1
ATOM 9719 O O . LYS D 1 292 ? 2.919 -9.658 224.928 1.00 46.89 292 LYS D O 1
ATOM 9725 N N . GLN D 1 293 ? 2.126 -9.435 222.836 1.00 49.76 293 GLN D N 1
ATOM 9726 C CA . GLN D 1 293 ? 2.580 -8.042 222.661 1.00 50.39 293 GLN D CA 1
ATOM 9727 C C . GLN D 1 293 ? 1.446 -7.164 222.086 1.00 47.06 293 GLN D C 1
ATOM 9728 O O . GLN D 1 293 ? 0.693 -7.605 221.212 1.00 46.40 293 GLN D O 1
ATOM 9734 N N . PRO D 1 294 ? 1.347 -5.907 222.526 1.00 46.32 294 PRO D N 1
ATOM 9735 C CA . PRO D 1 294 ? 2.174 -5.174 223.490 1.00 39.84 294 PRO D CA 1
ATOM 9736 C C . PRO D 1 294 ? 1.804 -5.399 224.936 1.00 38.38 294 PRO D C 1
ATOM 9737 O O . PRO D 1 294 ? 1.120 -6.362 225.279 1.00 41.85 294 PRO D O 1
ATOM 9741 N N . GLU D 1 295 ? 2.288 -4.506 225.786 1.00 37.63 295 GLU D N 1
ATOM 9742 C CA . GLU D 1 295 ? 2.210 -4.703 227.212 1.00 35.24 295 GLU D CA 1
ATOM 9743 C C . GLU D 1 295 ? 0.803 -4.911 227.708 1.00 37.27 295 GLU D C 1
ATOM 9744 O O . GLU D 1 295 ? 0.584 -5.766 228.561 1.00 39.67 295 GLU D O 1
ATOM 9750 N N . VAL D 1 296 ? -0.159 -4.195 227.131 1.00 33.96 296 VAL D N 1
ATOM 9751 C CA . VAL D 1 296 ? -1.512 -4.194 227.673 1.00 32.77 296 VAL D CA 1
ATOM 9752 C C . VAL D 1 296 ? -2.142 -5.561 227.399 1.00 36.17 296 VAL D C 1
ATOM 9753 O O . VAL D 1 296 ? -3.092 -5.954 228.066 1.00 32.07 296 VAL D O 1
ATOM 9757 N N . GLU D 1 297 ? -1.651 -6.264 226.374 1.00 36.04 297 GLU D N 1
ATOM 9758 C CA . GLU D 1 297 ? -2.202 -7.567 226.035 1.00 32.80 297 GLU D CA 1
ATOM 9759 C C . GLU D 1 297 ? -1.743 -8.663 227.009 1.00 38.10 297 GLU D C 1
ATOM 9760 O O . GLU D 1 297 ? -2.122 -9.832 226.866 1.00 40.14 297 GLU D O 1
ATOM 9766 N N . LYS D 1 298 ? -0.985 -8.290 228.036 1.00 40.36 298 LYS D N 1
ATOM 9767 C CA . LYS D 1 298 ? -0.578 -9.261 229.044 1.00 39.58 298 LYS D CA 1
ATOM 9768 C C . LYS D 1 298 ? -1.386 -9.158 230.315 1.00 38.55 298 LYS D C 1
ATOM 9769 O O . LYS D 1 298 ? -1.061 -9.808 231.289 1.00 45.19 298 LYS D O 1
ATOM 9775 N N . HIS D 1 299 ? -2.449 -8.372 230.301 1.00 39.13 299 HIS D N 1
ATOM 9776 C CA . HIS D 1 299 ? -3.186 -8.111 231.526 1.00 38.34 299 HIS D CA 1
ATOM 9777 C C . HIS D 1 299 ? -4.735 -8.267 231.447 1.00 36.50 299 HIS D C 1
ATOM 9778 O O . HIS D 1 299 ? -5.471 -7.617 232.212 1.00 34.31 299 HIS D O 1
ATOM 9785 N N . PHE D 1 300 ? -5.224 -9.096 230.523 1.00 33.71 300 PHE D N 1
ATOM 9786 C CA . PHE D 1 300 ? -6.681 -9.309 230.387 1.00 37.12 300 PHE D CA 1
ATOM 9787 C C . PHE D 1 300 ? -7.234 -10.455 231.242 1.00 37.51 300 PHE D C 1
ATOM 9788 O O . PHE D 1 300 ? -8.449 -10.700 231.300 1.00 38.24 300 PHE D O 1
ATOM 9796 N N . GLY D 1 301 ? -6.313 -11.123 231.930 1.00 42.34 301 GLY D N 1
ATOM 9797 C CA . GLY D 1 301 ? -6.593 -12.253 232.798 1.00 38.71 301 GLY D CA 1
ATOM 9798 C C . GLY D 1 301 ? -7.620 -11.922 233.865 1.00 39.92 301 GLY D C 1
ATOM 9799 O O . GLY D 1 301 ? -7.727 -10.787 234.329 1.00 33.37 301 GLY D O 1
ATOM 9800 N N . LEU D 1 302 ? -8.432 -12.922 234.167 1.00 42.89 302 LEU D N 1
ATOM 9801 C CA . LEU D 1 302 ? -9.432 -12.884 235.208 1.00 40.25 302 LEU D CA 1
ATOM 9802 C C . LEU D 1 302 ? -8.810 -13.557 236.453 1.00 44.26 302 LEU D C 1
ATOM 9803 O O . LEU D 1 302 ? -9.095 -13.207 237.606 1.00 38.37 302 LEU D O 1
ATOM 9808 N N . PHE D 1 303 ? -7.831 -14.421 236.198 1.00 45.08 303 PHE D N 1
ATOM 9809 C CA . PHE D 1 303 ? -7.188 -15.187 237.259 1.00 43.34 303 PHE D CA 1
ATOM 9810 C C . PHE D 1 303 ? -5.692 -14.877 237.293 1.00 46.68 303 PHE D C 1
ATOM 9811 O O . PHE D 1 303 ? -5.073 -14.619 236.246 1.00 44.93 303 PHE D O 1
ATOM 9819 N N . PHE D 1 304 ? -5.114 -14.890 238.501 1.00 44.20 304 PHE D N 1
ATOM 9820 C CA . PHE D 1 304 ? -3.670 -14.888 238.645 1.00 36.79 304 PHE D CA 1
ATOM 9821 C C . PHE D 1 304 ? -3.161 -16.278 238.321 1.00 38.96 304 PHE D C 1
ATOM 9822 O O . PHE D 1 304 ? -3.953 -17.223 238.223 1.00 39.40 304 PHE D O 1
ATOM 9830 N N . PRO D 1 305 ? -1.841 -16.431 238.176 1.00 39.96 305 PRO D N 1
ATOM 9831 C CA . PRO D 1 305 ? -1.385 -17.792 237.855 1.00 42.73 305 PRO D CA 1
ATOM 9832 C C . PRO D 1 305 ? -1.495 -18.771 239.039 1.00 42.83 305 PRO D C 1
ATOM 9833 O O . PRO D 1 305 ? -1.468 -19.979 238.806 1.00 38.48 305 PRO D O 1
ATOM 9837 N N . ASN D 1 306 ? -1.614 -18.265 240.272 1.00 43.72 306 ASN D N 1
ATOM 9838 C CA . ASN D 1 306 ? -1.896 -19.111 241.441 1.00 46.12 306 ASN D CA 1
ATOM 9839 C C . ASN D 1 306 ? -3.356 -19.542 241.518 1.00 48.45 306 ASN D C 1
ATOM 9840 O O . ASN D 1 306 ? -3.778 -20.112 242.523 1.00 54.17 306 ASN D O 1
ATOM 9845 N N . LYS D 1 307 ? -4.119 -19.191 240.489 1.00 46.23 307 LYS D N 1
ATOM 9846 C CA . LYS D 1 307 ? -5.517 -19.590 240.270 1.00 41.00 307 LYS D CA 1
ATOM 9847 C C . LYS D 1 307 ? -6.481 -18.845 241.167 1.00 40.91 307 LYS D C 1
ATOM 9848 O O . LYS D 1 307 ? -7.673 -19.176 241.185 1.00 45.41 307 LYS D O 1
ATOM 9854 N N . TRP D 1 308 ? -5.986 -17.798 241.834 1.00 39.54 308 TRP D N 1
ATOM 9855 C CA . TRP D 1 308 ? -6.835 -16.883 242.606 1.00 39.33 308 TRP D CA 1
ATOM 9856 C C . TRP D 1 308 ? -7.341 -15.798 241.673 1.00 47.19 308 TRP D C 1
ATOM 9857 O O . TRP D 1 308 ? -6.555 -15.177 240.944 1.00 46.17 308 TRP D O 1
ATOM 9868 N N . GLN D 1 309 ? -8.633 -15.496 241.797 1.00 44.98 309 GLN D N 1
ATOM 9869 C CA . GLN D 1 309 ? -9.311 -14.507 240.980 1.00 40.45 309 GLN D CA 1
ATOM 9870 C C . GLN D 1 309 ? -8.817 -13.087 241.276 1.00 43.67 309 GLN D C 1
ATOM 9871 O O . GLN D 1 309 ? -8.599 -12.730 242.440 1.00 48.16 309 GLN D O 1
ATOM 9877 N N . LYS D 1 310 ? -8.633 -12.288 240.223 1.00 43.62 310 LYS D N 1
ATOM 9878 C CA . LYS D 1 310 ? -8.321 -10.866 240.358 1.00 40.86 310 LYS D CA 1
ATOM 9879 C C . LYS D 1 310 ? -9.460 -10.093 240.992 1.00 42.24 310 LYS D C 1
ATOM 9880 O O . LYS D 1 310 ? -9.254 -9.196 241.810 1.00 43.36 310 LYS D O 1
ATOM 9886 N N . TYR D 1 311 ? -10.673 -10.427 240.581 1.00 49.20 311 TYR D N 1
ATOM 9887 C CA . TYR D 1 311 ? -11.814 -9.540 240.786 1.00 47.36 311 TYR D CA 1
ATOM 9888 C C . TYR D 1 311 ? -12.962 -10.075 241.614 1.00 48.14 311 TYR D C 1
ATOM 9889 O O . TYR D 1 311 ? -13.868 -9.302 241.954 1.00 55.55 311 TYR D O 1
ATOM 9898 N N . ASN D 1 312 ? -12.927 -11.359 241.965 1.00 47.23 312 ASN D N 1
ATOM 9899 C CA . ASN D 1 312 ? -13.974 -11.918 242.814 1.00 51.03 312 ASN D CA 1
ATOM 9900 C C . ASN D 1 312 ? -15.322 -11.821 242.051 1.00 48.62 312 ASN D C 1
ATOM 9901 O O . ASN D 1 312 ? -16.228 -11.050 242.406 1.00 49.54 312 ASN D O 1
ATOM 9906 N N . LEU D 1 313 ? -15.420 -12.565 240.956 1.00 45.71 313 LEU D N 1
ATOM 9907 C CA . LEU D 1 313 ? -16.596 -12.506 240.095 1.00 47.60 313 LEU D CA 1
ATOM 9908 C C . LEU D 1 313 ? -17.451 -13.724 240.349 1.00 47.43 313 LEU D C 1
ATOM 9909 O O . LEU D 1 313 ? -16.915 -14.788 240.676 1.00 49.68 313 LEU D O 1
ATOM 9914 N N . ASN D 1 314 ? -18.776 -13.533 240.314 1.00 55.62 314 ASN D N 1
ATOM 9915 C CA . ASN D 1 314 ? -19.768 -14.621 240.221 1.00 49.78 314 ASN D CA 1
ATOM 9916 C C . ASN D 1 314 ? -20.099 -14.936 238.783 1.00 48.35 314 ASN D C 1
ATOM 9917 O O . ASN D 1 314 ? -20.559 -14.060 238.064 1.00 50.41 314 ASN D O 1
ATOM 9922 N N . PHE D 1 315 ? -19.903 -16.183 238.365 1.00 52.57 315 PHE D N 1
ATOM 9923 C CA . PHE D 1 315 ? -20.246 -16.582 236.999 1.00 49.79 315 PHE D CA 1
ATOM 9924 C C . PHE D 1 315 ? -21.686 -17.135 236.890 1.00 57.46 315 PHE D C 1
ATOM 9925 O O . PHE D 1 315 ? -21.930 -18.313 236.553 1.00 59.70 315 PHE D O 1
ATOM 9933 N N . SER D 1 316 ? -22.632 -16.244 237.175 1.00 57.35 316 SER D N 1
ATOM 9934 C CA . SER D 1 316 ? -24.057 -16.488 236.989 1.00 56.48 316 SER D CA 1
ATOM 9935 C C . SER D 1 316 ? -24.739 -15.236 237.487 1.00 56.96 316 SER D C 1
ATOM 9936 O O . SER D 1 316 ? -24.046 -14.216 237.659 1.00 53.71 316 SER D O 1
#

Secondary structure (DSSP, 8-state):
-EEE-----SSPPPHHHHHHHHHHTT--EEE-SS--HHHHHHTTT---EEEEEEPGGGHHHHTSHHHHHHHHIIIIITTTTT--EEEEEEEES--SSSTTTGGGHHHHHHHHHHHHHHHHHTT-TTTSEEEEEE-GGGEEE-SSGGG-EE-GGGHHHHHHHHHHHHHHTPPEEEE--HHHHHHH-TTTS-HHHHHT--SS-SEEETTEEE-SHHHHHHHHHHHHHHHTT-TT--EEEEEE---SSSSTT--HHHHHHHHHHHHHHTTS--SSS-SS---EEES-SB--TT-SSGGGG---SB-TTS-BSS-----/-EEE-----SSPPPHHHHHHHHHHTT--EEEESS--HHHHHHTTT---EEEEEEPGGGTTGGGSHHHHHHHHIIIIITTTTT-EEEEEEEEES--SSSTTTGGGHHHHHHHHHHHHHHHHHTT-TTTSEEEEEE-GGGEEE-SSGGG-EE-GGGHHHHHHHHHHHHHHTPPEEEE--HHHHHHH-TTTS-HHHHHT--SS--EEETTEEE-SHHHHHHHHHHHHHHHTT-TT--EEEEEE---SSSSTT--HHHHHHHHHHHHHHTTS--SSS-SS---EEEE-SB--TTSSSGGGG---SB-TTS-BSS-----/-EEE-----SSPPPHHHHHHHHHHTT--EEEESS--HHHHHHTTT---EEEEEEPGGGHHHHTSHHHHHHHHIIIIITTTTT-EEEEEEEEES--SSSTTTGGGHHHHHHHHHHHHHHHHHTT-TTTSEEEEEE-GGGEEE-SSGGG-EE-GGGHHHHHHHHHHHHHHTPPEEEE--HHHHHHH-TTTS-HHHHTT--SS-SEEETTEEE-SHHHHHHHHHHHHHHHTT-TT--EEEEEE---SSSSTT--HHHHHHHHHHHHHHTTS-BTTB-SS---EEES-SB--TT-SSGGGG---SB-TTS-BSS-----/-EEE-----SSPPPHHHHHHHHHHHT--EEEESS--HHHHHHTTT---EEEEEEPGGGHHHHTSHHHHHHHHIIIIITTTTT--EEEEEEEES--SSSTTTGGGHHHHHHHHHHHHHHHHHTT-TTTSEEEEEE-GGGEEE-SSGGG-EE-GGGHHHHHHHHHHHHHTTPPEEEE--HHHHHHH-TTTS-HHHHHT--SS--EEETTEEE--HHHHHHHHHHHHHHTTT-TT--EEEEEE---SSSSTT--HHHHHHHHHHHHHHTTS-BTTB-SS---EEES-SB--TTSSSGGGG---SB-TTS-BSS-----

InterPro domains:
  IPR000490 Glycoside hydrolase family 17 [PF00332] (38-351)
  IPR000490 Glycoside hydrolase family 17 [PS00587] (270-283)
  IPR017853 Glycoside hydrolase superfamily [SSF51445] (38-351)
  IPR044965 Glycoside hydrolase family 17, plant [PTHR32227] (25-360)

CATH classification: 3.20.20.80

B-factor: mean 35.97, std 8.72, range [17.06, 73.65]